Protein AF-0000000082938834 (afdb_homodimer)

Nearest PDB structures (foldseek):
  8k1t-assembly1_I  TM=9.834E-01  e=1.695E-43  Bacillus subtilis
  4j7c-assembly1_I  TM=9.809E-01  e=1.668E-39  Bacillus subtilis subsp. subtilis str. 168
  8k1s-assembly1_I  TM=9.556E-01  e=1.411E-38  Bacillus subtilis
  5but-assembly2_K  TM=9.693E-01  e=5.095E-35  Bacillus subtilis
  8poo-assembly2_A  TM=9.522E-01  e=7.008E-33  Bacillus subtilis subsp. subtilis str. 168

Radius of gyration: 29.44 Å; Cα contacts (8 Å, |Δi|>4): 1583; chains: 2; bounding box: 61×86×91 Å

Structure (mmCIF, N/CA/C/O backbone):
data_AF-0000000082938834-model_v1
#
loop_
_entity.id
_entity.type
_entity.pdbx_description
1 polymer 'Ktr system potassium transporter B'
#
loop_
_atom_site.group_PDB
_atom_site.id
_atom_site.type_symbol
_atom_site.label_atom_id
_atom_site.label_alt_id
_atom_site.label_comp_id
_atom_site.label_asym_id
_atom_site.label_entity_id
_atom_site.label_seq_id
_atom_site.pdbx_PDB_ins_code
_atom_site.Cartn_x
_atom_site.Cartn_y
_atom_site.Cartn_z
_atom_site.occupancy
_atom_site.B_iso_or_equiv
_atom_site.auth_seq_id
_atom_site.auth_comp_id
_atom_site.auth_asym_id
_atom_site.auth_atom_id
_atom_site.pdbx_PDB_model_num
ATOM 1 N N . MET A 1 1 ? 19.672 -16.969 -49.344 1 21.88 1 MET A N 1
ATOM 2 C CA . MET A 1 1 ? 18.906 -17.109 -48.125 1 21.88 1 MET A CA 1
ATOM 3 C C . MET A 1 1 ? 19.578 -16.344 -46.969 1 21.88 1 MET A C 1
ATOM 5 O O . MET A 1 1 ? 20.656 -16.734 -46.5 1 21.88 1 MET A O 1
ATOM 9 N N . LYS A 1 2 ? 19.516 -14.945 -46.969 1 28.92 2 LYS A N 1
ATOM 10 C CA . LYS A 1 2 ? 20.203 -14.008 -46.094 1 28.92 2 LYS A CA 1
ATOM 11 C C . LYS A 1 2 ? 20.016 -14.383 -44.625 1 28.92 2 LYS A C 1
ATOM 13 O O . LYS A 1 2 ? 18.891 -14.617 -44.156 1 28.92 2 LYS A O 1
ATOM 18 N N . LYS A 1 3 ? 20.969 -15.078 -44.156 1 30.73 3 LYS A N 1
ATOM 19 C CA . LYS A 1 3 ? 21.109 -15.398 -42.75 1 30.73 3 LYS A CA 1
ATOM 20 C C . LYS A 1 3 ? 20.453 -14.336 -41.875 1 30.73 3 LYS A C 1
ATOM 22 O O . LYS A 1 3 ? 20.734 -13.141 -42.031 1 30.73 3 LYS A O 1
ATOM 27 N N . ILE A 1 4 ? 19.203 -14.547 -41.625 1 32.62 4 ILE A N 1
ATOM 28 C CA . ILE A 1 4 ? 18.562 -13.602 -40.719 1 32.62 4 ILE A CA 1
ATOM 29 C C . ILE A 1 4 ? 19.547 -13.18 -39.625 1 32.62 4 ILE A C 1
ATOM 31 O O . ILE A 1 4 ? 19.984 -14.008 -38.812 1 32.62 4 ILE A O 1
ATOM 35 N N . LYS A 1 5 ? 20.516 -12.406 -39.906 1 36.16 5 LYS A N 1
ATOM 36 C CA . LYS A 1 5 ? 21.375 -11.734 -38.938 1 36.16 5 LYS A CA 1
ATOM 37 C C . LYS A 1 5 ? 20.688 -11.578 -37.594 1 36.16 5 LYS A C 1
ATOM 39 O O . LYS A 1 5 ? 19.688 -10.875 -37.469 1 36.16 5 LYS A O 1
ATOM 44 N N . ALA A 1 6 ? 20.359 -12.719 -36.875 1 36.59 6 ALA A N 1
ATOM 45 C CA . ALA A 1 6 ? 19.984 -12.773 -35.469 1 36.59 6 ALA A CA 1
ATOM 46 C C . ALA A 1 6 ? 20.5 -11.539 -34.719 1 36.59 6 ALA A C 1
ATOM 48 O O . ALA A 1 6 ? 21.656 -11.484 -34.344 1 36.59 6 ALA A O 1
ATOM 49 N N . LYS A 1 7 ? 20.281 -10.383 -35 1 46.03 7 LYS A N 1
ATOM 50 C CA . LYS A 1 7 ? 20.516 -9.023 -34.531 1 46.03 7 LYS A CA 1
ATOM 51 C C . LYS A 1 7 ? 20.391 -8.93 -33.031 1 46.03 7 LYS A C 1
ATOM 53 O O . LYS A 1 7 ? 19.641 -9.695 -32.406 1 46.03 7 LYS A O 1
ATOM 58 N N . ASN A 1 8 ? 21.297 -8.156 -32.281 1 50.88 8 ASN A N 1
ATOM 59 C CA . ASN A 1 8 ? 21.641 -7.781 -30.922 1 50.88 8 ASN A CA 1
ATOM 60 C C . ASN A 1 8 ? 20.391 -7.531 -30.078 1 50.88 8 ASN A C 1
ATOM 62 O O . ASN A 1 8 ? 20 -6.383 -29.875 1 50.88 8 ASN A O 1
ATOM 66 N N . VAL A 1 9 ? 19.391 -8.359 -30.266 1 55.72 9 VAL A N 1
ATOM 67 C CA . VAL A 1 9 ? 18.188 -8.109 -29.469 1 55.72 9 VAL A CA 1
ATOM 68 C C . VAL A 1 9 ? 18.516 -8.273 -27.984 1 55.72 9 VAL A C 1
ATOM 70 O O . VAL A 1 9 ? 19.203 -9.227 -27.594 1 55.72 9 VAL A O 1
ATOM 73 N N . ASN A 1 10 ? 18.344 -7.309 -27.203 1 66.25 10 ASN A N 1
ATOM 74 C CA . ASN A 1 10 ? 18.453 -7.289 -25.75 1 66.25 10 ASN A CA 1
ATOM 75 C C . ASN A 1 10 ? 17.781 -8.508 -25.125 1 66.25 10 ASN A C 1
ATOM 77 O O . ASN A 1 10 ? 16.672 -8.875 -25.516 1 66.25 10 ASN A O 1
ATOM 81 N N . PRO A 1 11 ? 18.547 -9.43 -24.578 1 66.5 11 PRO A N 1
ATOM 82 C CA . PRO A 1 11 ? 18.031 -10.648 -23.953 1 66.5 11 PRO A CA 1
ATOM 83 C C . PRO A 1 11 ? 16.688 -10.445 -23.266 1 66.5 11 PRO A C 1
ATOM 85 O O . PRO A 1 11 ? 15.812 -11.312 -23.344 1 66.5 11 PRO A O 1
ATOM 88 N N . SER A 1 12 ? 16.484 -9.391 -22.719 1 71.19 12 SER A N 1
ATOM 89 C CA . SER A 1 12 ? 15.227 -9.102 -22.047 1 71.19 12 SER A CA 1
ATOM 90 C C . SER A 1 12 ? 14.086 -8.984 -23.047 1 71.19 12 SER A C 1
ATOM 92 O O . SER A 1 12 ? 12.969 -9.422 -22.781 1 71.19 12 SER A O 1
ATOM 94 N N . ARG A 1 13 ? 14.359 -8.469 -24.172 1 76.38 13 ARG A N 1
ATOM 95 C CA . ARG A 1 13 ? 13.344 -8.312 -25.203 1 76.38 13 ARG A CA 1
ATOM 96 C C . ARG A 1 13 ? 12.969 -9.656 -25.828 1 76.38 13 ARG A C 1
ATOM 98 O O . ARG A 1 13 ? 11.812 -9.891 -26.172 1 76.38 13 ARG A O 1
ATOM 105 N N . LEU A 1 14 ? 13.914 -10.453 -25.953 1 73.69 14 LEU A N 1
ATOM 106 C CA . LEU A 1 14 ? 13.664 -11.781 -26.516 1 73.69 14 LEU A CA 1
ATOM 107 C C . LEU A 1 14 ? 12.773 -12.594 -25.578 1 73.69 14 LEU A C 1
ATOM 109 O O . LEU A 1 14 ? 11.875 -13.305 -26.031 1 73.69 14 LEU A O 1
ATOM 113 N N . LEU A 1 15 ? 13.07 -12.508 -24.312 1 73.81 15 LEU A N 1
ATOM 114 C CA . LEU A 1 15 ? 12.242 -13.211 -23.344 1 73.81 15 LEU A CA 1
ATOM 115 C C . LEU A 1 15 ? 10.797 -12.75 -23.422 1 73.81 15 LEU A C 1
ATOM 117 O O . LEU A 1 15 ? 9.875 -13.57 -23.391 1 73.81 15 LEU A O 1
ATOM 121 N N . LEU A 1 16 ? 10.625 -11.508 -23.578 1 79.62 16 LEU A N 1
ATOM 122 C CA . LEU A 1 16 ? 9.289 -10.938 -23.688 1 79.62 16 LEU A CA 1
ATOM 123 C C . LEU A 1 16 ? 8.578 -11.445 -24.938 1 79.62 16 LEU A C 1
ATOM 125 O O . LEU A 1 16 ? 7.391 -11.781 -24.875 1 79.62 16 LEU A O 1
ATOM 129 N N . LEU A 1 17 ? 9.258 -11.555 -25.984 1 81.38 17 LEU A N 1
ATOM 130 C CA . LEU A 1 17 ? 8.672 -11.969 -27.25 1 81.38 17 LEU A CA 1
ATOM 131 C C . LEU A 1 17 ? 8.273 -13.445 -27.203 1 81.38 17 LEU A C 1
ATOM 133 O O . LEU A 1 17 ? 7.238 -13.828 -27.75 1 81.38 17 LEU A O 1
ATOM 137 N N . VAL A 1 18 ? 9.117 -14.164 -26.594 1 78.44 18 VAL A N 1
ATOM 138 C CA . VAL A 1 18 ? 8.836 -15.594 -26.484 1 78.44 18 VAL A CA 1
ATOM 139 C C . VAL A 1 18 ? 7.578 -15.805 -25.641 1 78.44 18 VAL A C 1
ATOM 141 O O . VAL A 1 18 ? 6.707 -16.594 -26.016 1 78.44 18 VAL A O 1
ATOM 144 N N . PHE A 1 19 ? 7.473 -15.117 -24.578 1 83.94 19 PHE A N 1
ATOM 145 C CA . PHE A 1 19 ? 6.305 -15.234 -23.703 1 83.94 19 PHE A CA 1
ATOM 146 C C . PHE A 1 19 ? 5.051 -14.758 -24.422 1 83.94 19 PHE A C 1
ATOM 148 O O . PHE A 1 19 ? 4.012 -15.414 -24.375 1 83.94 19 PHE A O 1
ATOM 155 N N . LEU A 1 20 ? 5.215 -13.688 -25.109 1 88.56 20 LEU A N 1
ATOM 156 C CA . LEU A 1 20 ? 4.074 -13.125 -25.812 1 88.56 20 LEU A CA 1
ATOM 157 C C . LEU A 1 20 ? 3.629 -14.047 -26.938 1 88.56 20 LEU A C 1
ATOM 159 O O . LEU A 1 20 ? 2.43 -14.203 -27.188 1 88.56 20 LEU A O 1
ATOM 163 N N . SER A 1 21 ? 4.547 -14.625 -27.609 1 90.06 21 SER A N 1
ATOM 164 C CA . SER A 1 21 ? 4.215 -15.539 -28.688 1 90.06 21 SER A CA 1
ATOM 165 C C . SER A 1 21 ? 3.498 -16.781 -28.156 1 90.06 21 SER A C 1
ATOM 167 O O . SER A 1 21 ? 2.523 -17.234 -28.766 1 90.06 21 SER A O 1
ATOM 169 N N . ALA A 1 22 ? 4.008 -17.297 -27.078 1 90.38 22 ALA A N 1
ATOM 170 C CA . ALA A 1 22 ? 3.369 -18.469 -26.469 1 90.38 22 ALA A CA 1
ATOM 171 C C . ALA A 1 22 ? 1.941 -18.156 -26.047 1 90.38 22 ALA A C 1
ATOM 173 O O . ALA A 1 22 ? 1.035 -18.969 -26.219 1 90.38 22 ALA A O 1
ATOM 174 N N . ILE A 1 23 ? 1.734 -16.984 -25.516 1 94.56 23 ILE A N 1
ATOM 175 C CA . ILE A 1 23 ? 0.413 -16.547 -25.062 1 94.56 23 ILE A CA 1
ATOM 176 C C . ILE A 1 23 ? -0.519 -16.422 -26.266 1 94.56 23 ILE A C 1
ATOM 178 O O . ILE A 1 23 ? -1.672 -16.844 -26.219 1 94.56 23 ILE A O 1
ATOM 182 N N . LEU A 1 24 ? 0.027 -15.875 -27.297 1 95.75 24 LEU A N 1
ATOM 183 C CA . LEU A 1 24 ? -0.791 -15.68 -28.484 1 95.75 24 LEU A CA 1
ATOM 184 C C . LEU A 1 24 ? -1.156 -17.016 -29.125 1 95.75 24 LEU A C 1
ATOM 186 O O . LEU A 1 24 ? -2.299 -17.219 -29.547 1 95.75 24 LEU A O 1
ATOM 190 N N . ILE A 1 25 ? -0.213 -17.906 -29.203 1 95 25 ILE A N 1
ATOM 191 C CA . ILE A 1 25 ? -0.478 -19.234 -29.734 1 95 25 ILE A CA 1
ATOM 192 C C . ILE A 1 25 ? -1.518 -19.938 -28.875 1 95 25 ILE A C 1
ATOM 194 O O . ILE A 1 25 ? -2.455 -20.562 -29.391 1 95 25 ILE A O 1
ATOM 198 N N . GLY A 1 26 ? -1.355 -19.859 -27.547 1 96.19 26 GLY A N 1
ATOM 199 C CA . GLY A 1 26 ? -2.336 -20.438 -26.641 1 96.19 26 GLY A CA 1
ATOM 200 C C . GLY A 1 26 ? -3.723 -19.844 -26.812 1 96.19 26 GLY A C 1
ATOM 201 O O . GLY A 1 26 ? -4.723 -20.562 -26.75 1 96.19 26 GLY A O 1
ATOM 202 N N . THR A 1 27 ? -3.744 -18.531 -27.047 1 96.81 27 THR A N 1
ATOM 203 C CA . THR A 1 27 ? -5.012 -17.844 -27.25 1 96.81 27 THR A CA 1
ATOM 204 C C . THR A 1 27 ? -5.727 -18.375 -28.484 1 96.81 27 THR A C 1
ATOM 206 O O . THR A 1 27 ? -6.93 -18.641 -28.438 1 96.81 27 THR A O 1
ATOM 209 N N . ILE A 1 28 ? -4.996 -18.547 -29.516 1 96.31 28 ILE A N 1
ATOM 210 C CA . ILE A 1 28 ? -5.559 -19.047 -30.781 1 96.31 28 ILE A CA 1
ATOM 211 C C . ILE A 1 28 ? -6.035 -20.484 -30.594 1 96.31 28 ILE A C 1
ATOM 213 O O . ILE A 1 28 ? -7.133 -20.844 -31.031 1 96.31 28 ILE A O 1
ATOM 217 N N . LEU A 1 29 ? -5.277 -21.297 -29.938 1 95.88 29 LEU A N 1
ATOM 218 C CA . LEU A 1 29 ? -5.637 -22.688 -29.719 1 95.88 29 LEU A CA 1
ATOM 219 C C . LEU A 1 29 ? -6.879 -22.797 -28.844 1 95.88 29 LEU A C 1
ATOM 221 O O . LEU A 1 29 ? -7.715 -23.688 -29.062 1 95.88 29 LEU A O 1
ATOM 225 N N . LEU A 1 30 ? -7 -21.922 -27.891 1 95.19 30 LEU A N 1
ATOM 226 C CA . LEU A 1 30 ? -8.133 -21.969 -26.969 1 95.19 30 LEU A CA 1
ATOM 227 C C . LEU A 1 30 ? -9.398 -21.438 -27.625 1 95.19 30 LEU A C 1
ATOM 229 O O . LEU A 1 30 ? -10.508 -21.703 -27.156 1 95.19 30 LEU A O 1
ATOM 233 N N . LYS A 1 31 ? -9.211 -20.672 -28.641 1 94.44 31 LYS A N 1
ATOM 234 C CA . LYS A 1 31 ? -10.359 -20.094 -29.328 1 94.44 31 LYS A CA 1
ATOM 235 C C . LYS A 1 31 ? -10.93 -21.078 -30.359 1 94.44 31 LYS A C 1
ATOM 237 O O . LYS A 1 31 ? -12.039 -20.891 -30.844 1 94.44 31 LYS A O 1
ATOM 242 N N . PHE A 1 32 ? -10.289 -22.125 -30.656 1 92.62 32 PHE A N 1
ATOM 243 C CA . PHE A 1 32 ? -10.797 -23.125 -31.578 1 92.62 32 PHE A CA 1
ATOM 244 C C . PHE A 1 32 ? -12.094 -23.734 -31.062 1 92.62 32 PHE A C 1
ATOM 246 O O . PHE A 1 32 ? -12.234 -23.953 -29.859 1 92.62 32 PHE A O 1
ATOM 253 N N . PRO A 1 33 ? -13.039 -24.047 -31.953 1 89.62 33 PRO A N 1
ATOM 254 C CA . PRO A 1 33 ? -14.336 -24.594 -31.547 1 89.62 33 PRO A CA 1
ATOM 255 C C . PRO A 1 33 ? -14.219 -25.938 -30.828 1 89.62 33 PRO A C 1
ATOM 257 O O . PRO A 1 33 ? -15.07 -26.281 -30 1 89.62 33 PRO A O 1
ATOM 260 N N . PHE A 1 34 ? -13.148 -26.672 -31.062 1 90.88 34 PHE A N 1
ATOM 261 C CA . PHE A 1 34 ? -13.047 -27.984 -30.422 1 90.88 34 PHE A CA 1
ATOM 262 C C . PHE A 1 34 ? -12.359 -27.875 -29.062 1 90.88 34 PHE A C 1
ATOM 264 O O . PHE A 1 34 ? -12.297 -28.844 -28.312 1 90.88 34 PHE A O 1
ATOM 271 N N . SER A 1 35 ? -11.906 -26.719 -28.75 1 93.5 35 SER A N 1
ATOM 272 C CA . SER A 1 35 ? -11.203 -26.516 -27.484 1 93.5 35 SER A CA 1
ATOM 273 C C . SER A 1 35 ? -12.172 -26.078 -26.375 1 93.5 35 SER A C 1
ATOM 275 O O . SER A 1 35 ? -11.836 -26.141 -25.203 1 93.5 35 SER A O 1
ATOM 277 N N . THR A 1 36 ? -13.375 -25.625 -26.75 1 92.38 36 THR A N 1
ATOM 278 C CA . THR A 1 36 ? -14.32 -25.094 -25.766 1 92.38 36 THR A CA 1
ATOM 279 C C . THR A 1 36 ? -15.688 -25.75 -25.922 1 92.38 36 THR A C 1
ATOM 281 O O . THR A 1 36 ? -16.078 -26.156 -27.016 1 92.38 36 THR A O 1
ATOM 284 N N . GLU A 1 37 ? -16.375 -25.938 -24.828 1 90.62 37 GLU A N 1
ATOM 285 C CA . GLU A 1 37 ? -17.75 -26.438 -24.859 1 90.62 37 GLU A CA 1
ATOM 286 C C . GLU A 1 37 ? -18.719 -25.359 -25.312 1 90.62 37 GLU A C 1
ATOM 288 O O . GLU A 1 37 ? -19.672 -25.641 -26.047 1 90.62 37 GLU A O 1
ATOM 293 N N . GLU A 1 38 ? -18.5 -24.141 -24.797 1 87.12 38 GLU A N 1
ATOM 294 C CA . GLU A 1 38 ? -19.234 -22.969 -25.25 1 87.12 38 GLU A CA 1
ATOM 295 C C . GLU A 1 38 ? -18.281 -21.875 -25.75 1 87.12 38 GLU A C 1
ATOM 297 O O . GLU A 1 38 ? -17.172 -21.734 -25.219 1 87.12 38 GLU A O 1
ATOM 302 N N . ASP A 1 39 ? -18.719 -21.219 -26.75 1 86.56 39 ASP A N 1
ATOM 303 C CA . ASP A 1 39 ? -17.875 -20.203 -27.359 1 86.56 39 ASP A CA 1
ATOM 304 C C . ASP A 1 39 ? -17.469 -19.141 -26.344 1 86.56 39 ASP A C 1
ATOM 306 O O . ASP A 1 39 ? -18.297 -18.656 -25.578 1 86.56 39 ASP A O 1
ATOM 310 N N . ILE A 1 40 ? -16.156 -18.906 -26.297 1 90.69 40 ILE A N 1
ATOM 311 C CA . ILE A 1 40 ? -15.641 -17.891 -25.391 1 90.69 40 ILE A CA 1
ATOM 312 C C . ILE A 1 40 ? -15.102 -16.703 -26.188 1 90.69 40 ILE A C 1
ATOM 314 O O . ILE A 1 40 ? -14.773 -16.844 -27.359 1 90.69 40 ILE A O 1
ATOM 318 N N . SER A 1 41 ? -15.094 -15.5 -25.609 1 93.75 41 SER A N 1
ATOM 319 C CA . SER A 1 41 ? -14.578 -14.305 -26.25 1 93.75 41 SER A CA 1
ATOM 320 C C . SER A 1 41 ? -13.062 -14.375 -26.438 1 93.75 41 SER A C 1
ATOM 322 O O . SER A 1 41 ? -12.391 -15.156 -25.75 1 93.75 41 SER A O 1
ATOM 324 N N . TRP A 1 42 ? -12.586 -13.602 -27.359 1 95.25 42 TRP A N 1
ATOM 325 C CA . TRP A 1 42 ? -11.148 -13.523 -27.594 1 95.25 42 TRP A CA 1
ATOM 326 C C . TRP A 1 42 ? -10.422 -13.047 -26.344 1 95.25 42 TRP A C 1
ATOM 328 O O . TRP A 1 42 ? -9.336 -13.531 -26.016 1 95.25 42 TRP A O 1
ATOM 338 N N . LEU A 1 43 ? -11.039 -12.188 -25.656 1 95.5 43 LEU A N 1
ATOM 339 C CA . LEU A 1 43 ? -10.438 -11.648 -24.453 1 95.5 43 LEU A CA 1
ATOM 340 C C . LEU A 1 43 ? -10.352 -12.711 -23.359 1 95.5 43 LEU A C 1
ATOM 342 O O . LEU A 1 43 ? -9.359 -12.789 -22.641 1 95.5 43 LEU A O 1
ATOM 346 N N . ASN A 1 44 ? -11.352 -13.492 -23.297 1 95.62 44 ASN A N 1
ATOM 347 C CA . ASN A 1 44 ? -11.336 -14.57 -22.312 1 95.62 44 ASN A CA 1
ATOM 348 C C . ASN A 1 44 ? -10.289 -15.625 -22.641 1 95.62 44 ASN A C 1
ATOM 350 O O . ASN A 1 44 ? -9.664 -16.188 -21.75 1 95.62 44 ASN A O 1
ATOM 354 N N . ALA A 1 45 ? -10.18 -15.883 -23.906 1 96 45 ALA A N 1
ATOM 355 C CA . ALA A 1 45 ? -9.148 -16.812 -24.328 1 96 45 ALA A CA 1
ATOM 356 C C . ALA A 1 45 ? -7.75 -16.266 -24.031 1 96 45 ALA A C 1
ATOM 358 O O . ALA A 1 45 ? -6.887 -17 -23.547 1 96 45 ALA A O 1
ATOM 359 N N . LEU A 1 46 ? -7.602 -15 -24.328 1 96.56 46 LEU A N 1
ATOM 360 C CA . LEU A 1 46 ? -6.332 -14.344 -24.031 1 96.56 46 LEU A CA 1
ATOM 361 C C . LEU A 1 46 ? -6.047 -14.359 -22.531 1 96.56 46 LEU A C 1
ATOM 363 O O . LEU A 1 46 ? -4.918 -14.625 -22.109 1 96.56 46 LEU A O 1
ATOM 367 N N . PHE A 1 47 ? -7.059 -14.055 -21.797 1 97.19 47 PHE A N 1
ATOM 368 C CA . PHE A 1 47 ? -6.938 -14.047 -20.344 1 97.19 47 PHE A CA 1
ATOM 369 C C . PHE A 1 47 ? -6.504 -15.422 -19.828 1 97.19 47 PHE A C 1
ATOM 371 O O . PHE A 1 47 ? -5.559 -15.523 -19.047 1 97.19 47 PHE A O 1
ATOM 378 N N . THR A 1 48 ? -7.133 -16.422 -20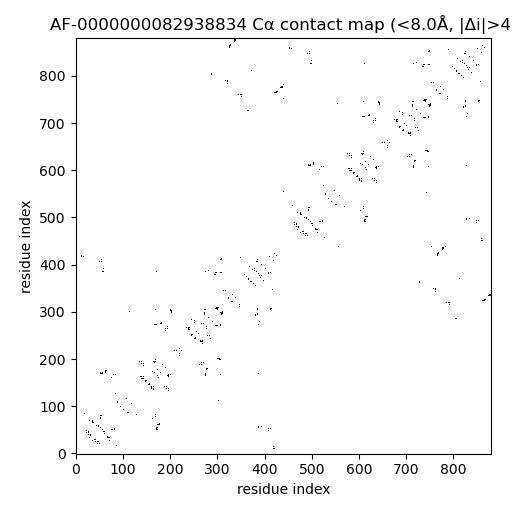.328 1 95.75 48 THR A N 1
ATOM 379 C CA . THR A 1 48 ? -6.859 -17.781 -19.875 1 95.75 48 THR A CA 1
ATOM 380 C C . THR A 1 48 ? -5.465 -18.234 -20.297 1 95.75 48 THR A C 1
ATOM 382 O O . THR A 1 48 ? -4.727 -18.812 -19.5 1 95.75 48 THR A O 1
ATOM 385 N N . ALA A 1 49 ? -5.102 -17.906 -21.469 1 96.5 49 ALA A N 1
ATOM 386 C CA . ALA A 1 49 ? -3.773 -18.25 -21.969 1 96.5 49 ALA A CA 1
ATOM 387 C C . ALA A 1 49 ? -2.688 -17.547 -21.172 1 96.5 49 ALA A C 1
ATOM 389 O O . ALA A 1 49 ? -1.665 -18.141 -20.828 1 96.5 49 ALA A O 1
ATOM 390 N N . THR A 1 50 ? -2.939 -16.281 -20.891 1 95.69 50 THR A N 1
ATOM 391 C CA . THR A 1 50 ? -1.975 -15.508 -20.125 1 95.69 50 THR A CA 1
ATOM 392 C C . THR A 1 50 ? -1.867 -16.062 -18.703 1 95.69 50 THR A C 1
ATOM 394 O O . THR A 1 50 ? -0.764 -16.234 -18.172 1 95.69 50 THR A O 1
ATOM 397 N N . SER A 1 51 ? -2.98 -16.312 -18.109 1 95.44 51 SER A N 1
ATOM 398 C CA . SER A 1 51 ? -3.006 -16.859 -16.75 1 95.44 51 SER A CA 1
ATOM 399 C C . SER A 1 51 ? -2.283 -18.188 -16.672 1 95.44 51 SER A C 1
ATOM 401 O O . SER A 1 51 ? -1.564 -18.453 -15.711 1 95.44 51 SER A O 1
ATOM 403 N N . ALA A 1 52 ? -2.438 -19 -17.703 1 94.38 52 ALA A N 1
ATOM 404 C CA . ALA A 1 52 ? -1.788 -20.312 -17.734 1 94.38 52 ALA A CA 1
ATOM 405 C C . ALA A 1 52 ? -0.287 -20.172 -17.969 1 94.38 52 ALA A C 1
ATOM 407 O O . ALA A 1 52 ? 0.519 -20.734 -17.234 1 94.38 52 ALA A O 1
ATOM 408 N N . MET A 1 53 ? 0.042 -19.359 -18.906 1 92.19 53 MET A N 1
ATOM 409 C CA . MET A 1 53 ? 1.447 -19.203 -19.266 1 92.19 53 MET A CA 1
ATOM 410 C C . MET A 1 53 ? 2.229 -18.531 -18.141 1 92.19 53 MET A C 1
ATOM 412 O O . MET A 1 53 ? 3.404 -18.828 -17.938 1 92.19 53 MET A O 1
ATOM 416 N N . THR A 1 54 ? 1.589 -17.641 -17.484 1 90 54 THR A N 1
ATOM 417 C CA . THR A 1 54 ? 2.252 -16.953 -16.375 1 90 54 THR A CA 1
ATOM 418 C C . THR A 1 54 ? 2.105 -17.75 -15.078 1 90 54 THR A C 1
ATOM 420 O O . THR A 1 54 ? 2.582 -17.328 -14.023 1 90 54 THR A O 1
ATOM 423 N N . VAL A 1 55 ? 1.468 -18.844 -15.141 1 90.31 55 VAL A N 1
ATOM 424 C CA . VAL A 1 55 ? 1.241 -19.734 -14.016 1 90.31 55 VAL A CA 1
ATOM 425 C C . VAL A 1 55 ? 0.565 -18.969 -12.875 1 90.31 55 VAL A C 1
ATOM 427 O O . VAL A 1 55 ? 0.988 -19.062 -11.727 1 90.31 55 VAL A O 1
ATOM 430 N N . THR A 1 56 ? -0.408 -18.094 -13.156 1 90.81 56 THR A N 1
ATOM 431 C CA . THR A 1 56 ? -1.116 -17.297 -12.156 1 90.81 56 THR A CA 1
ATOM 432 C C . THR A 1 56 ? -2.328 -18.062 -11.617 1 90.81 56 THR A C 1
ATOM 434 O O . THR A 1 56 ? -2.525 -18.156 -10.406 1 90.81 56 THR A O 1
ATOM 437 N N . GLY A 1 57 ? -3.189 -18.547 -12.531 1 90.56 57 GLY A N 1
ATOM 438 C CA . GLY A 1 57 ? -4.312 -19.359 -12.094 1 90.56 57 GLY A CA 1
ATOM 439 C C . GLY A 1 57 ? -5.602 -18.578 -11.961 1 90.56 57 GLY A C 1
ATOM 440 O O . GLY A 1 57 ? -6.625 -19.125 -11.539 1 90.56 57 GLY A O 1
ATOM 441 N N . LEU A 1 58 ? -5.594 -17.312 -12.297 1 91.44 58 LEU A N 1
ATOM 442 C CA . LEU A 1 58 ? -6.848 -16.562 -12.328 1 91.44 58 LEU A CA 1
ATOM 443 C C . LEU A 1 58 ? -7.711 -17.016 -13.5 1 91.44 58 LEU A C 1
ATOM 445 O O . LEU A 1 58 ? -7.211 -17.203 -14.609 1 91.44 58 LEU A O 1
ATOM 449 N N . VAL A 1 59 ? -8.992 -17.141 -13.234 1 91.38 59 VAL A N 1
ATOM 450 C CA . VAL A 1 59 ? -9.867 -17.734 -14.242 1 91.38 59 VAL A CA 1
ATOM 451 C C . VAL A 1 59 ? -11.055 -16.812 -14.5 1 91.38 59 VAL A C 1
ATOM 453 O O . VAL A 1 59 ? -11.688 -16.328 -13.562 1 91.38 59 VAL A O 1
ATOM 456 N N . VAL A 1 60 ? -11.281 -16.531 -15.727 1 91.62 60 VAL A N 1
ATOM 457 C CA . VAL A 1 60 ? -12.445 -15.734 -16.094 1 91.62 60 VAL A CA 1
ATOM 458 C C . VAL A 1 60 ? -13.57 -16.656 -16.578 1 91.62 60 VAL A C 1
ATOM 460 O O . VAL A 1 60 ? -14.742 -16.266 -16.547 1 91.62 60 VAL A O 1
ATOM 463 N N . VAL A 1 61 ? -13.18 -17.812 -17.047 1 89.31 61 VAL A N 1
ATOM 464 C CA . VAL A 1 61 ? -14.117 -18.859 -17.438 1 89.31 61 VAL A CA 1
ATOM 465 C C . VAL A 1 61 ? -13.75 -20.172 -16.75 1 89.31 61 VAL A C 1
ATOM 467 O O . VAL A 1 61 ? -12.57 -20.5 -16.625 1 89.31 61 VAL A O 1
ATOM 470 N N . ASP A 1 62 ? -14.766 -20.797 -16.312 1 88.94 62 ASP A N 1
ATOM 471 C CA . ASP A 1 62 ? -14.539 -22.016 -15.547 1 88.94 62 ASP A CA 1
ATOM 472 C C . ASP A 1 62 ? -13.797 -23.062 -16.375 1 88.94 62 ASP A C 1
ATOM 474 O O . ASP A 1 62 ? -14.266 -23.453 -17.453 1 88.94 62 ASP A O 1
ATOM 478 N N . THR A 1 63 ? -12.711 -23.547 -15.875 1 85.69 63 THR A N 1
ATOM 479 C CA . THR A 1 63 ? -11.844 -24.469 -16.609 1 85.69 63 THR A CA 1
ATOM 480 C C . THR A 1 63 ? -12.539 -25.812 -16.797 1 85.69 63 THR A C 1
ATOM 482 O O . THR A 1 63 ? -12.398 -26.438 -17.859 1 85.69 63 THR A O 1
ATOM 485 N N . GLU A 1 64 ? -13.305 -26.203 -15.812 1 85.12 64 GLU A N 1
ATOM 486 C CA . GLU A 1 64 ? -13.961 -27.5 -15.859 1 85.12 64 GLU A CA 1
ATOM 487 C C . GLU A 1 64 ? -15.07 -27.516 -16.906 1 85.12 64 GLU A C 1
ATOM 489 O O . GLU A 1 64 ? -15.164 -28.453 -17.703 1 85.12 64 GLU A O 1
ATOM 494 N N . THR A 1 65 ? -15.812 -26.469 -16.969 1 86.94 65 THR A N 1
ATOM 495 C CA . THR A 1 65 ? -17.047 -26.5 -17.75 1 86.94 65 THR A CA 1
ATOM 496 C C . THR A 1 65 ? -16.828 -25.828 -19.094 1 86.94 65 THR A C 1
ATOM 498 O O . THR A 1 65 ? -17.5 -26.156 -20.078 1 86.94 65 THR A O 1
ATOM 501 N N . ALA A 1 66 ? -15.891 -24.984 -19.188 1 89.88 66 ALA A N 1
ATOM 502 C CA . ALA A 1 66 ? -15.781 -24.156 -20.375 1 89.88 66 ALA A CA 1
ATOM 503 C C . ALA A 1 66 ? -14.883 -24.828 -21.422 1 89.88 66 ALA A C 1
ATOM 505 O O . ALA A 1 66 ? -15.023 -24.578 -22.625 1 89.88 66 ALA A O 1
ATOM 506 N N . PHE A 1 67 ? -14.039 -25.734 -21.016 1 92.38 67 PHE A N 1
ATOM 507 C CA . PHE A 1 67 ? -13.039 -26.266 -21.938 1 92.38 67 PHE A CA 1
ATOM 508 C C . PHE A 1 67 ? -13.195 -27.766 -22.109 1 92.38 67 PHE A C 1
ATOM 510 O O . PHE A 1 67 ? -13.594 -28.469 -21.172 1 92.38 67 PHE A O 1
ATOM 517 N N . THR A 1 68 ? -12.914 -28.188 -23.328 1 93.69 68 THR A N 1
ATOM 518 C CA . THR A 1 68 ? -12.852 -29.625 -23.609 1 93.69 68 THR A CA 1
ATOM 519 C C . THR A 1 68 ? -11.523 -30.203 -23.156 1 93.69 68 THR A C 1
ATOM 521 O O . THR A 1 68 ? -10.68 -29.5 -22.609 1 93.69 68 THR A O 1
ATOM 524 N N . LEU A 1 69 ? -11.414 -31.5 -23.359 1 92.94 69 LEU A N 1
ATOM 525 C CA . LEU A 1 69 ? -10.156 -32.156 -23 1 92.94 69 LEU A CA 1
ATOM 526 C C . LEU A 1 69 ? -8.984 -31.531 -23.734 1 92.94 69 LEU A C 1
ATOM 528 O O . LEU A 1 69 ? -7.922 -31.312 -23.156 1 92.94 69 LEU A O 1
ATOM 532 N N . PHE A 1 70 ? -9.266 -31.25 -24.969 1 94 70 PHE A N 1
ATOM 533 C CA . PHE A 1 70 ? -8.219 -30.594 -25.766 1 94 70 PHE A CA 1
ATOM 534 C C . PHE A 1 70 ? -7.848 -29.25 -25.156 1 94 70 PHE A C 1
ATOM 536 O O . PHE A 1 70 ? -6.668 -28.922 -25.031 1 94 70 PHE A O 1
ATOM 543 N N . GLY A 1 71 ? -8.875 -28.453 -24.875 1 94.38 71 GLY A N 1
ATOM 544 C CA . GLY A 1 71 ? -8.633 -27.172 -24.25 1 94.38 71 GLY A CA 1
ATOM 545 C C . GLY A 1 71 ? -7.848 -27.266 -22.953 1 94.38 71 GLY A C 1
ATOM 546 O O . GLY A 1 71 ? -6.945 -26.469 -22.703 1 94.38 71 GLY A O 1
ATOM 547 N N . GLU A 1 72 ? -8.148 -28.234 -22.156 1 95.38 72 GLU A N 1
ATOM 548 C CA . GLU A 1 72 ? -7.469 -28.438 -20.875 1 95.38 72 GLU A CA 1
ATOM 549 C C . GLU A 1 72 ? -6.012 -28.828 -21.094 1 95.38 72 GLU A C 1
ATOM 551 O O . GLU A 1 72 ? -5.137 -28.438 -20.312 1 95.38 72 GLU A O 1
ATOM 556 N N . ILE A 1 73 ? -5.785 -29.594 -22.109 1 94.69 73 ILE A N 1
ATOM 557 C CA . ILE A 1 73 ? -4.426 -30 -22.422 1 94.69 73 ILE A CA 1
ATOM 558 C C . ILE A 1 73 ? -3.6 -28.797 -22.859 1 94.69 73 ILE A C 1
ATOM 560 O O . ILE A 1 73 ? -2.418 -28.688 -22.516 1 94.69 73 ILE A O 1
ATOM 564 N N . VAL A 1 74 ? -4.254 -27.922 -23.625 1 95 74 VAL A N 1
ATOM 565 C CA . VAL A 1 74 ? -3.584 -26.688 -24.031 1 95 74 VAL A CA 1
ATOM 566 C C . VAL A 1 74 ? -3.207 -25.875 -22.781 1 95 74 VAL A C 1
ATOM 568 O O . VAL A 1 74 ? -2.078 -25.391 -22.672 1 95 74 VAL A O 1
ATOM 571 N N . ILE A 1 75 ? -4.102 -25.766 -21.875 1 95.31 75 ILE A N 1
ATOM 572 C CA . ILE A 1 75 ? -3.895 -24.984 -20.641 1 95.31 75 ILE A CA 1
ATOM 573 C C . ILE A 1 75 ? -2.754 -25.609 -19.844 1 95.31 75 ILE A C 1
ATOM 575 O O . ILE A 1 75 ? -1.832 -24.891 -19.422 1 95.31 75 ILE A O 1
ATOM 579 N N . VAL A 1 76 ? -2.801 -26.906 -19.672 1 94.94 76 VAL A N 1
ATOM 580 C CA . VAL A 1 76 ? -1.791 -27.578 -18.844 1 94.94 76 VAL A CA 1
ATOM 581 C C . VAL A 1 76 ? -0.429 -27.484 -19.531 1 94.94 76 VAL A C 1
ATOM 583 O O . VAL A 1 76 ? 0.601 -27.359 -18.875 1 94.94 76 VAL A O 1
ATOM 586 N N . SER A 1 77 ? -0.436 -27.547 -20.859 1 93.38 77 SER A N 1
ATOM 587 C CA . SER A 1 77 ? 0.811 -27.406 -21.609 1 93.38 77 SER A CA 1
ATOM 588 C C . SER A 1 77 ? 1.402 -26 -21.422 1 93.38 77 SER A C 1
ATOM 590 O O . SER A 1 77 ? 2.615 -25.859 -21.25 1 93.38 77 SER A O 1
ATOM 592 N N . LEU A 1 78 ? 0.55 -25.031 -21.453 1 93.56 78 LEU A N 1
ATOM 593 C CA . LEU A 1 78 ? 1.001 -23.672 -21.219 1 93.56 78 LEU A CA 1
ATOM 594 C C . LEU A 1 78 ? 1.539 -23.5 -19.812 1 93.56 78 LEU A C 1
ATOM 596 O O . LEU A 1 78 ? 2.541 -22.812 -19.594 1 93.56 78 LEU A O 1
ATOM 600 N N . ILE A 1 79 ? 0.904 -24.094 -18.828 1 91.88 79 ILE A N 1
ATOM 601 C CA . ILE A 1 79 ? 1.336 -24.047 -17.438 1 91.88 79 ILE A CA 1
ATOM 602 C C . ILE A 1 79 ? 2.74 -24.641 -17.312 1 91.88 79 ILE A C 1
ATOM 604 O O . ILE A 1 79 ? 3.611 -24.047 -16.672 1 91.88 79 ILE A O 1
ATOM 608 N N . GLN A 1 80 ? 2.91 -25.766 -17.938 1 89.44 80 GLN A N 1
ATOM 609 C CA . GLN A 1 80 ? 4.199 -26.453 -17.875 1 89.44 80 GLN A CA 1
ATOM 610 C C . GLN A 1 80 ? 5.293 -25.609 -18.531 1 89.44 80 GLN A C 1
ATOM 612 O O . GLN A 1 80 ? 6.395 -25.484 -17.984 1 89.44 80 GLN A O 1
ATOM 617 N N . LEU A 1 81 ? 4.965 -25.047 -19.641 1 85.88 81 LEU A N 1
ATOM 618 C CA . LEU A 1 81 ? 5.918 -24.219 -20.359 1 85.88 81 LEU A CA 1
ATOM 619 C C . LEU A 1 81 ? 6.25 -22.953 -19.578 1 85.88 81 LEU A C 1
ATOM 621 O O . LEU A 1 81 ? 7.414 -22.547 -19.5 1 85.88 81 LEU A O 1
ATOM 625 N N . GLY A 1 82 ? 5.281 -22.391 -19.062 1 85.25 82 GLY A N 1
ATOM 626 C CA . GLY A 1 82 ? 5.469 -21.156 -18.297 1 85.25 82 GLY A CA 1
ATOM 627 C C . GLY A 1 82 ? 6.219 -21.375 -17 1 85.25 82 GLY A C 1
ATOM 628 O O . GLY A 1 82 ? 7.039 -20.547 -16.609 1 85.25 82 GLY A O 1
ATOM 629 N N . GLY A 1 83 ? 5.852 -22.375 -16.297 1 81.5 83 GLY A N 1
ATOM 630 C CA . GLY A 1 83 ? 6.473 -22.688 -15.023 1 81.5 83 GLY A CA 1
ATOM 631 C C . GLY A 1 83 ? 7.953 -23 -15.141 1 81.5 83 GLY A C 1
ATOM 632 O O . GLY A 1 83 ? 8.766 -22.438 -14.398 1 81.5 83 GLY A O 1
ATOM 633 N N . LEU A 1 84 ? 8.328 -23.891 -15.922 1 74.25 84 LEU A N 1
ATOM 634 C CA . LEU A 1 84 ? 9.719 -24.297 -16.094 1 74.25 84 LEU A CA 1
ATOM 635 C C . LEU A 1 84 ? 10.508 -23.234 -16.844 1 74.25 84 LEU A C 1
ATOM 637 O O . LEU A 1 84 ? 11.734 -23.219 -16.781 1 74.25 84 LEU A O 1
ATOM 641 N N . GLY A 1 85 ? 9.891 -22.156 -17.188 1 64.38 85 GLY A N 1
ATOM 642 C CA . GLY A 1 85 ? 10.562 -21.109 -17.922 1 64.38 85 GLY A CA 1
ATOM 643 C C . GLY A 1 85 ? 10.812 -21.453 -19.375 1 64.38 85 GLY A C 1
ATOM 644 O O . GLY A 1 85 ? 11.398 -22.5 -19.672 1 64.38 85 GLY A O 1
ATOM 645 N N . ILE A 1 86 ? 10.164 -20.719 -20.219 1 55.25 86 ILE A N 1
ATOM 646 C CA . ILE A 1 86 ? 10.258 -20.953 -21.641 1 55.25 86 ILE A CA 1
ATOM 647 C C . ILE A 1 86 ? 11.727 -21.125 -22.047 1 55.25 86 ILE A C 1
ATOM 649 O O . ILE A 1 86 ? 12.055 -22 -22.844 1 55.25 86 ILE A O 1
ATOM 653 N N . MET A 1 87 ? 12.5 -20.328 -21.344 1 54.53 87 MET A N 1
ATOM 654 C CA . MET A 1 87 ? 13.883 -20.359 -21.797 1 54.53 87 MET A CA 1
ATOM 655 C C . MET A 1 87 ? 14.586 -21.641 -21.328 1 54.53 87 MET A C 1
ATOM 657 O O . MET A 1 87 ? 15.406 -22.203 -22.047 1 54.53 87 MET A O 1
ATOM 661 N N . SER A 1 88 ? 14.172 -22.016 -20.094 1 58.62 88 SER A N 1
ATOM 662 C CA . SER A 1 88 ? 14.695 -23.328 -19.672 1 58.62 88 SER A CA 1
ATOM 663 C C . SER A 1 88 ? 14.242 -24.422 -20.641 1 58.62 88 SER A C 1
ATOM 665 O O . SER A 1 88 ? 15.031 -25.297 -20.984 1 58.62 88 SER A O 1
ATOM 667 N N . PHE A 1 89 ? 13.055 -24.094 -21.141 1 57.5 89 PHE A N 1
ATOM 668 C CA . PHE A 1 89 ? 12.531 -25.078 -22.078 1 57.5 89 PHE A CA 1
ATOM 669 C C . PHE A 1 89 ? 13.234 -24.984 -23.422 1 57.5 89 PHE A C 1
ATOM 671 O O . PHE A 1 89 ? 13.531 -26 -24.047 1 57.5 89 PHE A O 1
ATOM 678 N N . ALA A 1 90 ? 13.375 -23.672 -23.766 1 55.41 90 ALA A N 1
ATOM 679 C CA . ALA A 1 90 ? 14.039 -23.5 -25.062 1 55.41 90 ALA A CA 1
ATOM 680 C C . ALA A 1 90 ? 15.438 -24.094 -25.047 1 55.41 90 ALA A C 1
ATOM 682 O O . ALA A 1 90 ? 15.844 -24.781 -25.984 1 55.41 90 ALA A O 1
ATOM 683 N N . VAL A 1 91 ? 16.094 -23.891 -23.969 1 59.44 91 VAL A N 1
ATOM 684 C CA . VAL A 1 91 ? 17.453 -24.422 -23.875 1 59.44 91 VAL A CA 1
ATOM 685 C C . VAL A 1 91 ? 17.406 -25.953 -23.875 1 59.44 91 VAL A C 1
ATOM 687 O O . VAL A 1 91 ? 18.234 -26.609 -24.516 1 59.44 91 VAL A O 1
ATOM 690 N N . LEU A 1 92 ? 16.344 -26.453 -23.297 1 57.56 92 LEU A N 1
ATOM 691 C CA . LEU A 1 92 ? 16.219 -27.906 -23.25 1 57.56 92 LEU A CA 1
ATOM 692 C C . LEU A 1 92 ? 15.938 -28.469 -24.641 1 57.56 92 LEU A C 1
ATOM 694 O O . LEU A 1 92 ? 16.516 -29.5 -25.016 1 57.56 92 LEU A O 1
ATOM 698 N N . ILE A 1 93 ? 15 -27.75 -25.188 1 54.41 93 ILE A N 1
ATOM 699 C CA . ILE A 1 93 ? 14.664 -28.234 -26.516 1 54.41 93 ILE A CA 1
ATOM 700 C C . ILE A 1 93 ? 15.898 -28.172 -27.422 1 54.41 93 ILE A C 1
ATOM 702 O O . ILE A 1 93 ? 16.172 -29.109 -28.172 1 54.41 93 ILE A O 1
ATOM 706 N N . PHE A 1 94 ? 16.609 -27.094 -27.281 1 57.09 94 PHE A N 1
ATOM 707 C CA . PHE A 1 94 ? 17.828 -26.938 -28.078 1 57.09 94 PHE A CA 1
ATOM 708 C C . PHE A 1 94 ? 18.828 -28.031 -27.75 1 57.09 94 PHE A C 1
ATOM 710 O O . PHE A 1 94 ? 19.484 -28.594 -28.641 1 57.09 94 PHE A O 1
ATOM 717 N N . MET A 1 95 ? 18.906 -28.344 -26.516 1 58.19 95 MET A N 1
ATOM 718 C CA . MET A 1 95 ? 19.828 -29.391 -26.078 1 58.19 95 MET A CA 1
ATOM 719 C C . MET A 1 95 ? 19.391 -30.75 -26.578 1 58.19 95 MET A C 1
ATOM 721 O O . MET A 1 95 ? 20.203 -31.562 -27.016 1 58.19 95 MET A O 1
ATOM 725 N N . MET A 1 96 ? 18.188 -30.938 -26.516 1 54.81 96 MET A N 1
ATOM 726 C CA . MET A 1 96 ? 17.625 -32.219 -26.938 1 54.81 96 MET A CA 1
ATOM 727 C C . MET A 1 96 ? 17.828 -32.406 -28.438 1 54.81 96 MET A C 1
ATOM 729 O O . MET A 1 96 ? 17.969 -33.562 -28.906 1 54.81 96 MET A O 1
ATOM 733 N N . LEU A 1 97 ? 17.797 -31.297 -29.047 1 53.38 97 LEU A N 1
ATOM 734 C CA . LEU A 1 97 ? 18 -31.359 -30.5 1 53.38 97 LEU A CA 1
ATOM 735 C C . LEU A 1 97 ? 19.484 -31.469 -30.844 1 53.38 97 LEU A C 1
ATOM 737 O O . LEU A 1 97 ? 19.844 -31.562 -32 1 53.38 97 LEU A O 1
ATOM 741 N N . GLY A 1 98 ? 20.344 -31.656 -29.891 1 53.75 98 GLY A N 1
ATOM 742 C CA . GLY A 1 98 ? 21.766 -31.844 -30.078 1 53.75 98 GLY A CA 1
ATOM 743 C C . GLY A 1 98 ? 22.5 -30.578 -30.469 1 53.75 98 GLY A C 1
ATOM 744 O O . GLY A 1 98 ? 23.609 -30.641 -30.984 1 53.75 98 GLY A O 1
ATOM 745 N N . LYS A 1 99 ? 21.812 -29.625 -30.422 1 56.88 99 LYS A N 1
ATOM 746 C CA . LYS A 1 99 ? 22.438 -28.375 -30.844 1 56.88 99 LYS A CA 1
ATOM 747 C C . LYS A 1 99 ? 23.219 -27.734 -29.703 1 56.88 99 LYS A C 1
ATOM 749 O O . LYS A 1 99 ? 22.891 -27.938 -28.531 1 56.88 99 LYS A O 1
ATOM 754 N N . LYS A 1 100 ? 24.422 -27.172 -30 1 59.44 100 LYS A N 1
ATOM 755 C CA . LYS A 1 100 ? 25.281 -26.516 -29.031 1 59.44 100 LYS A CA 1
ATOM 756 C C . LYS A 1 100 ? 24.656 -25.203 -28.562 1 59.44 100 LYS A C 1
ATOM 758 O O . LYS A 1 100 ? 24.062 -24.469 -29.344 1 59.44 100 LYS A O 1
ATOM 763 N N . ILE A 1 101 ? 24.438 -25.125 -27.266 1 61.94 101 ILE A N 1
ATOM 764 C CA . ILE A 1 101 ? 23.875 -23.922 -26.672 1 61.94 101 ILE A CA 1
ATOM 765 C C . ILE A 1 101 ? 24.906 -22.797 -26.703 1 61.94 101 ILE A C 1
ATOM 767 O O . ILE A 1 101 ? 26.016 -22.969 -26.188 1 61.94 101 ILE A O 1
ATOM 771 N N . SER A 1 102 ? 24.609 -21.828 -27.547 1 63.47 102 SER A N 1
ATOM 772 C CA . SER A 1 102 ? 25.516 -20.688 -27.656 1 63.47 102 SER A CA 1
ATOM 773 C C . SER A 1 102 ? 25.469 -19.828 -26.391 1 63.47 102 SER A C 1
ATOM 775 O O . SER A 1 102 ? 24.641 -20.047 -25.516 1 63.47 102 SER A O 1
ATOM 777 N N . PHE A 1 103 ? 26.453 -19.047 -26.297 1 63.19 103 PHE A N 1
ATOM 778 C CA . PHE A 1 103 ? 26.625 -18.109 -25.172 1 63.19 103 PHE A CA 1
ATOM 779 C C . PHE A 1 103 ? 25.375 -17.266 -24.984 1 63.19 103 PHE A C 1
ATOM 781 O O . PHE A 1 103 ? 24.969 -16.984 -23.859 1 63.19 103 PHE A O 1
ATOM 788 N N . LYS A 1 104 ? 24.75 -17.031 -26 1 60.38 104 LYS A N 1
ATOM 789 C CA . LYS A 1 104 ? 23.547 -16.188 -25.953 1 60.38 104 LYS A CA 1
ATOM 790 C C . LYS A 1 104 ? 22.406 -16.906 -25.25 1 60.38 104 LYS A C 1
ATOM 792 O O . LYS A 1 104 ? 21.688 -16.297 -24.453 1 60.38 104 LYS A O 1
ATOM 797 N N . GLU A 1 105 ? 22.328 -18.141 -25.594 1 61.88 105 GLU A N 1
ATOM 798 C CA . GLU A 1 105 ? 21.266 -18.938 -24.969 1 61.88 105 GLU A CA 1
ATOM 799 C C . GLU A 1 105 ? 21.531 -19.109 -23.469 1 61.88 105 GLU A C 1
ATOM 801 O O . GLU A 1 105 ? 20.594 -19.125 -22.672 1 61.88 105 GLU A O 1
ATOM 806 N N . ARG A 1 106 ? 22.766 -19.203 -23.203 1 63.84 106 ARG A N 1
ATOM 807 C CA . ARG A 1 106 ? 23.141 -19.344 -21.797 1 63.84 106 ARG A CA 1
ATOM 808 C C . ARG A 1 106 ? 22.75 -18.094 -21 1 63.84 106 ARG A C 1
ATOM 810 O O . ARG A 1 106 ? 22.266 -18.188 -19.875 1 63.84 106 ARG A O 1
ATOM 817 N N . ILE A 1 107 ? 22.844 -17 -21.672 1 61.62 107 ILE A N 1
ATOM 818 C CA . ILE A 1 107 ? 22.531 -15.734 -21.016 1 61.62 107 ILE A CA 1
ATOM 819 C C . ILE A 1 107 ? 21.016 -15.625 -20.812 1 61.62 107 ILE A C 1
ATOM 821 O O . ILE A 1 107 ? 20.562 -15.141 -19.766 1 61.62 107 ILE A O 1
ATOM 825 N N . LEU A 1 108 ? 20.375 -16.109 -21.719 1 58.03 108 LEU A N 1
ATOM 826 C CA . LEU A 1 108 ? 18.922 -16.047 -21.625 1 58.03 108 LEU A CA 1
ATOM 827 C C . LEU A 1 108 ? 18.391 -16.891 -20.469 1 58.03 108 LEU A C 1
ATOM 829 O O . LEU A 1 108 ? 17.484 -16.484 -19.75 1 58.03 108 LEU A O 1
ATOM 833 N N . VAL A 1 109 ? 19.016 -18 -20.406 1 60.09 109 VAL A N 1
ATOM 834 C CA . VAL A 1 109 ? 18.641 -18.891 -19.312 1 60.09 109 VAL A CA 1
ATOM 835 C C . VAL A 1 109 ? 19.016 -18.281 -17.969 1 60.09 109 VAL A C 1
ATOM 837 O O . VAL A 1 109 ? 18.25 -18.375 -17 1 60.09 109 VAL A O 1
ATOM 840 N N . GLN A 1 110 ? 20.125 -17.688 -18.047 1 58.72 110 GLN A N 1
ATOM 841 C CA . GLN A 1 110 ? 20.578 -17 -16.844 1 58.72 110 GLN A CA 1
ATOM 842 C C . GLN A 1 110 ? 19.594 -15.922 -16.406 1 58.72 110 GLN A C 1
ATOM 844 O O . GLN A 1 110 ? 19.297 -15.797 -15.227 1 58.72 110 GLN A O 1
ATOM 849 N N . GLN A 1 111 ? 19.109 -15.195 -17.328 1 55.03 111 GLN A N 1
ATOM 850 C CA . GLN A 1 111 ? 18.172 -14.109 -17.031 1 55.03 111 GLN A CA 1
ATOM 851 C C . GLN A 1 111 ? 16.812 -14.656 -16.609 1 55.03 111 GLN A C 1
ATOM 853 O O . GLN A 1 111 ? 16.188 -14.117 -15.695 1 55.03 111 GLN A O 1
ATOM 858 N N . ALA A 1 112 ? 16.5 -15.719 -17.312 1 53.25 112 ALA A N 1
ATOM 859 C CA . ALA A 1 112 ? 15.188 -16.312 -17.016 1 53.25 112 ALA A CA 1
ATOM 860 C C . ALA A 1 112 ? 15.156 -16.906 -15.617 1 53.25 112 ALA A C 1
ATOM 862 O O . ALA A 1 112 ? 14.125 -16.844 -14.938 1 53.25 112 ALA A O 1
ATOM 863 N N . LEU A 1 113 ? 16.328 -17.359 -15.328 1 53.5 113 LEU A N 1
ATOM 864 C CA . LEU A 1 113 ? 16.406 -18.047 -14.039 1 53.5 113 LEU A CA 1
ATOM 865 C C . LEU A 1 113 ? 17 -17.141 -12.977 1 53.5 113 LEU A C 1
ATOM 867 O O . LEU A 1 113 ? 17.25 -17.562 -11.844 1 53.5 113 LEU A O 1
ATOM 871 N N . ASN A 1 114 ? 17.203 -15.867 -13.359 1 53.94 114 ASN A N 1
ATOM 872 C CA . ASN A 1 114 ? 17.734 -14.844 -12.469 1 53.94 114 ASN A CA 1
ATOM 873 C C . ASN A 1 114 ? 19.016 -15.305 -11.781 1 53.94 114 ASN A C 1
ATOM 875 O O . ASN A 1 114 ? 19.156 -15.188 -10.562 1 53.94 114 ASN A O 1
ATOM 879 N N . GLN A 1 115 ? 19.844 -16.016 -12.617 1 52.31 115 GLN A N 1
ATOM 880 C CA . GLN A 1 115 ? 21.125 -16.484 -12.102 1 52.31 115 GLN A CA 1
ATOM 881 C C . GLN A 1 115 ? 22.234 -15.453 -12.344 1 52.31 115 GLN A C 1
ATOM 883 O O . GLN A 1 115 ? 22.188 -14.711 -13.328 1 52.31 115 GLN A O 1
ATOM 888 N N . THR A 1 116 ? 23.125 -15.359 -11.383 1 48.47 116 THR A N 1
ATOM 889 C CA . THR A 1 116 ? 24.203 -14.391 -11.492 1 48.47 116 THR A CA 1
ATOM 890 C C . THR A 1 116 ? 25.359 -14.953 -12.328 1 48.47 116 THR A C 1
ATOM 892 O O . THR A 1 116 ? 26.141 -14.203 -12.906 1 48.47 116 THR A O 1
ATOM 895 N N . SER A 1 117 ? 25.547 -16.297 -12.344 1 52.44 117 SER A N 1
ATOM 896 C CA . SER A 1 117 ? 26.688 -16.875 -13.055 1 52.44 117 SER A CA 1
ATOM 897 C C . SER A 1 117 ? 26.219 -17.766 -14.219 1 52.44 117 SER A C 1
ATOM 899 O O . SER A 1 117 ? 25.141 -18.359 -14.156 1 52.44 117 SER A O 1
ATOM 901 N N . LEU A 1 118 ? 26.906 -17.641 -15.312 1 58.25 118 LEU A N 1
ATOM 902 C CA . LEU A 1 118 ? 26.641 -18.391 -16.531 1 58.25 118 LEU A CA 1
ATOM 903 C C . LEU A 1 118 ? 27.094 -19.844 -16.391 1 58.25 118 LEU A C 1
ATOM 905 O O . LEU A 1 118 ? 26.578 -20.734 -17.062 1 58.25 118 LEU A O 1
ATOM 909 N N . GLY A 1 119 ? 28.078 -20.047 -15.531 1 55.94 119 GLY A N 1
ATOM 910 C CA . GLY A 1 119 ? 28.625 -21.406 -15.398 1 55.94 119 GLY A CA 1
ATOM 911 C C . GLY A 1 119 ? 27.641 -22.375 -14.789 1 55.94 119 GLY A C 1
ATOM 912 O O . GLY A 1 119 ? 27 -22.078 -13.773 1 55.94 119 GLY A O 1
ATOM 913 N N . GLY A 1 120 ? 27.297 -23.5 -15.523 1 63.47 120 GLY A N 1
ATOM 914 C CA . GLY A 1 120 ? 26.5 -24.578 -14.977 1 63.47 120 GLY A CA 1
ATOM 915 C C . GLY A 1 120 ? 25.016 -24.391 -15.188 1 63.47 120 GLY A C 1
ATOM 916 O O . GLY A 1 120 ? 24.203 -25.125 -14.625 1 63.47 120 GLY A O 1
ATOM 917 N N . VAL A 1 121 ? 24.719 -23.422 -16.016 1 67.62 121 VAL A N 1
ATOM 918 C CA . VAL A 1 121 ? 23.312 -23.094 -16.219 1 67.62 121 VAL A CA 1
ATOM 919 C C . VAL A 1 121 ? 22.625 -24.219 -16.969 1 67.62 121 VAL A C 1
ATOM 921 O O . VAL A 1 121 ? 21.469 -24.531 -16.688 1 67.62 121 VAL A O 1
ATOM 924 N N . ILE A 1 122 ? 23.422 -24.859 -17.844 1 70.44 122 ILE A N 1
ATOM 925 C CA . ILE A 1 122 ? 22.844 -25.938 -18.641 1 70.44 122 ILE A CA 1
ATOM 926 C C . ILE A 1 122 ? 22.562 -27.156 -17.75 1 70.44 122 ILE A C 1
ATOM 928 O O . ILE A 1 122 ? 21.5 -27.781 -17.844 1 70.44 122 ILE A O 1
ATOM 932 N N . SER A 1 123 ? 23.531 -27.406 -16.922 1 70.75 123 SER A N 1
ATOM 933 C CA . SER A 1 123 ? 23.328 -28.516 -15.992 1 70.75 123 SER A CA 1
ATOM 934 C C . SER A 1 123 ? 22.172 -28.234 -15.039 1 70.75 123 SER A C 1
ATOM 936 O O . SER A 1 123 ? 21.406 -29.125 -14.711 1 70.75 123 SER A O 1
ATOM 938 N N . LEU A 1 124 ? 22 -27.047 -14.742 1 69.62 124 LEU A N 1
ATOM 939 C CA . LEU A 1 124 ? 20.906 -26.625 -13.859 1 69.62 124 LEU A CA 1
ATOM 940 C C . LEU A 1 124 ? 19.562 -26.828 -14.547 1 69.62 124 LEU A C 1
ATOM 942 O O . LEU A 1 124 ? 18.625 -27.344 -13.93 1 69.62 124 LEU A O 1
ATOM 946 N N . VAL A 1 125 ? 19.531 -26.484 -15.812 1 72.12 125 VAL A N 1
ATOM 947 C CA . VAL A 1 125 ? 18.281 -26.594 -16.562 1 72.12 125 VAL A CA 1
ATOM 948 C C . VAL A 1 125 ? 17.891 -28.062 -16.719 1 72.12 125 VAL A C 1
ATOM 950 O O . VAL A 1 125 ? 16.719 -28.422 -16.547 1 72.12 125 VAL A O 1
ATOM 953 N N . LYS A 1 126 ? 18.859 -28.875 -17.016 1 72.75 126 LYS A N 1
ATOM 954 C CA . LYS A 1 126 ? 18.609 -30.312 -17.172 1 72.75 126 LYS A CA 1
ATOM 955 C C . LYS A 1 126 ? 18.109 -30.938 -15.867 1 72.75 126 LYS A C 1
ATOM 957 O O . LYS A 1 126 ? 17.141 -31.688 -15.859 1 72.75 126 LYS A O 1
ATOM 962 N N . ASN A 1 127 ? 18.781 -30.609 -14.914 1 73.06 127 ASN A N 1
ATOM 963 C CA . ASN A 1 127 ? 18.422 -31.156 -13.609 1 73.06 127 ASN A CA 1
ATOM 964 C C . ASN A 1 127 ? 17.031 -30.672 -13.172 1 73.06 127 ASN A C 1
ATOM 966 O O . ASN A 1 127 ? 16.266 -31.438 -12.578 1 73.06 127 ASN A O 1
ATOM 970 N N . LEU A 1 128 ? 16.766 -29.469 -13.539 1 73.75 128 LEU A N 1
ATOM 971 C CA . LEU A 1 128 ? 15.461 -28.906 -13.195 1 73.75 128 LEU A CA 1
ATOM 972 C C . LEU A 1 128 ? 14.336 -29.641 -13.906 1 73.75 128 LEU A C 1
ATOM 974 O O . LEU A 1 128 ? 13.297 -29.922 -13.312 1 73.75 128 LEU A O 1
ATOM 978 N N . PHE A 1 129 ? 14.648 -29.938 -15.086 1 77.75 129 PHE A N 1
ATOM 979 C CA . PHE A 1 129 ? 13.633 -30.609 -15.891 1 77.75 129 PHE A CA 1
ATOM 980 C C . PHE A 1 129 ? 13.383 -32.031 -15.383 1 77.75 129 PHE A C 1
ATOM 982 O O . PHE A 1 129 ? 12.227 -32.438 -15.211 1 77.75 129 PHE A O 1
ATOM 989 N N . ILE A 1 130 ? 14.383 -32.688 -15.164 1 80.06 130 ILE A N 1
ATOM 990 C CA . ILE A 1 130 ? 14.258 -34.062 -14.695 1 80.06 130 ILE A CA 1
ATOM 991 C C . ILE A 1 130 ? 13.602 -34.062 -13.312 1 80.06 130 ILE A C 1
ATOM 993 O O . ILE A 1 130 ? 12.719 -34.906 -13.055 1 80.06 130 ILE A O 1
ATOM 997 N N . PHE A 1 131 ? 14.008 -33.188 -12.594 1 80.56 131 PHE A N 1
ATOM 998 C CA . PHE A 1 131 ? 13.461 -33.094 -11.25 1 80.56 131 PHE A CA 1
ATOM 999 C C . PHE A 1 131 ? 11.977 -32.75 -11.289 1 80.56 131 PHE A C 1
ATOM 1001 O O . PHE A 1 131 ? 11.172 -33.375 -10.586 1 80.56 131 PHE A O 1
ATOM 1008 N N . SER A 1 132 ? 11.625 -31.766 -12.094 1 83.94 132 SER A N 1
ATOM 1009 C CA . SER A 1 132 ? 10.242 -31.344 -12.188 1 83.94 132 SER A CA 1
ATOM 1010 C C . SER A 1 132 ? 9.336 -32.469 -12.68 1 83.94 132 SER A C 1
ATOM 1012 O O . SER A 1 132 ? 8.32 -32.781 -12.062 1 83.94 132 SER A O 1
ATOM 1014 N N . ILE A 1 133 ? 9.812 -33.156 -13.703 1 87.19 133 ILE A N 1
ATOM 1015 C CA . ILE A 1 133 ? 9.008 -34.219 -14.297 1 87.19 133 ILE A CA 1
ATOM 1016 C C . ILE A 1 133 ? 8.891 -35.406 -13.328 1 87.19 133 ILE A C 1
ATOM 1018 O O . ILE A 1 133 ? 7.832 -36.031 -13.211 1 87.19 133 ILE A O 1
ATOM 1022 N N . SER A 1 134 ? 9.938 -35.656 -12.656 1 89.69 134 SER A N 1
ATOM 1023 C CA . SER A 1 134 ? 9.93 -36.781 -11.711 1 89.69 134 SER A CA 1
ATOM 1024 C C . SER A 1 134 ? 8.984 -36.5 -10.547 1 89.69 134 SER A C 1
ATOM 1026 O O . SER A 1 134 ? 8.18 -37.375 -10.172 1 89.69 134 SER A O 1
ATOM 1028 N N . ILE A 1 135 ? 9.062 -35.375 -10.039 1 89.81 135 ILE A N 1
ATOM 1029 C CA . ILE A 1 135 ? 8.227 -35 -8.898 1 89.81 135 ILE A CA 1
ATOM 1030 C C . ILE A 1 135 ? 6.762 -34.969 -9.32 1 89.81 135 ILE A C 1
ATOM 1032 O O . ILE A 1 135 ? 5.879 -35.406 -8.578 1 89.81 135 ILE A O 1
ATOM 1036 N N . GLU A 1 136 ? 6.535 -34.406 -10.477 1 93.25 136 GLU A N 1
ATOM 1037 C CA . GLU A 1 136 ? 5.172 -34.344 -10.992 1 93.25 136 GLU A CA 1
ATOM 1038 C C . GLU A 1 136 ? 4.605 -35.75 -11.219 1 93.25 136 GLU A C 1
ATOM 1040 O O . GLU A 1 136 ? 3.438 -36 -10.914 1 93.25 136 GLU A O 1
ATOM 1045 N N . ALA A 1 137 ? 5.473 -36.625 -11.695 1 94.38 137 ALA A N 1
ATOM 1046 C CA . ALA A 1 137 ? 5.035 -38 -11.945 1 94.38 137 ALA A CA 1
ATOM 1047 C C . ALA A 1 137 ? 4.723 -38.719 -10.633 1 94.38 137 ALA A C 1
ATOM 1049 O O . ALA A 1 137 ? 3.707 -39.406 -10.531 1 94.38 137 ALA A O 1
ATOM 1050 N N . ILE A 1 138 ? 5.551 -38.562 -9.688 1 94.62 138 ILE A N 1
ATOM 1051 C CA . ILE A 1 138 ? 5.34 -39.188 -8.391 1 94.62 138 ILE A CA 1
ATOM 1052 C C . ILE A 1 138 ? 4.066 -38.625 -7.75 1 94.62 138 ILE A C 1
ATOM 1054 O O . ILE A 1 138 ? 3.264 -39.406 -7.195 1 94.62 138 ILE A O 1
ATOM 1058 N N . ALA A 1 139 ? 3.932 -37.344 -7.828 1 95.44 139 ALA A N 1
ATOM 1059 C CA . ALA A 1 139 ? 2.744 -36.719 -7.254 1 95.44 139 ALA A CA 1
ATOM 1060 C C . ALA A 1 139 ? 1.477 -37.188 -7.957 1 95.44 139 ALA A C 1
ATOM 1062 O O . ALA A 1 139 ? 0.444 -37.406 -7.316 1 95.44 139 ALA A O 1
ATOM 1063 N N . MET A 1 140 ? 1.607 -37.312 -9.273 1 96 140 MET A N 1
ATOM 1064 C CA . MET A 1 140 ? 0.47 -37.812 -10.031 1 96 140 MET A CA 1
ATOM 1065 C C . MET A 1 140 ? 0.049 -39.188 -9.531 1 96 140 MET A C 1
ATOM 1067 O O . MET A 1 140 ? -1.142 -39.438 -9.359 1 96 140 MET A O 1
ATOM 1071 N N . LEU A 1 141 ? 0.993 -40.031 -9.266 1 95.62 141 LEU A N 1
ATOM 1072 C CA . LEU A 1 141 ? 0.711 -41.375 -8.797 1 95.62 141 LEU A CA 1
ATOM 1073 C C . LEU A 1 141 ? 0.099 -41.344 -7.398 1 95.62 141 LEU A C 1
ATOM 1075 O O . LEU A 1 141 ? -0.824 -42.125 -7.105 1 95.62 141 LEU A O 1
ATOM 1079 N N . LEU A 1 142 ? 0.581 -40.531 -6.57 1 96.06 142 LEU A N 1
ATOM 1080 C CA . LEU A 1 142 ? 0.046 -40.406 -5.219 1 96.06 142 LEU A CA 1
ATOM 1081 C C . LEU A 1 142 ? -1.387 -39.875 -5.238 1 96.06 142 LEU A C 1
ATOM 1083 O O . LEU A 1 142 ? -2.246 -40.375 -4.508 1 96.06 142 LEU A O 1
ATOM 1087 N N . LEU A 1 143 ? -1.613 -38.875 -6.047 1 96.19 143 LEU A N 1
ATOM 1088 C CA . LEU A 1 143 ? -2.959 -38.312 -6.148 1 96.19 143 LEU A CA 1
ATOM 1089 C C . LEU A 1 143 ? -3.916 -39.312 -6.781 1 96.19 143 LEU A C 1
ATOM 1091 O O . LEU A 1 143 ? -5.105 -39.344 -6.449 1 96.19 143 LEU A O 1
ATOM 1095 N N . ALA A 1 144 ? -3.357 -40.156 -7.648 1 95.62 144 ALA A N 1
ATOM 1096 C CA . ALA A 1 144 ? -4.172 -41.188 -8.32 1 95.62 144 ALA A CA 1
ATOM 1097 C C . ALA A 1 144 ? -4.703 -42.188 -7.316 1 95.62 144 ALA A C 1
ATOM 1099 O O . ALA A 1 144 ? -5.777 -42.781 -7.516 1 95.62 144 ALA A O 1
ATOM 1100 N N . ILE A 1 145 ? -3.973 -42.406 -6.273 1 94.69 145 ILE A N 1
ATOM 1101 C CA . ILE A 1 145 ? -4.414 -43.344 -5.234 1 94.69 145 ILE A CA 1
ATOM 1102 C C . ILE A 1 145 ? -5.734 -42.875 -4.637 1 94.69 145 ILE A C 1
ATOM 1104 O O . ILE A 1 145 ? -6.602 -43.656 -4.293 1 94.69 145 ILE A O 1
ATOM 1108 N N . ARG A 1 146 ? -5.902 -41.594 -4.551 1 93.44 146 ARG A N 1
ATOM 1109 C CA . ARG A 1 146 ? -7.102 -41 -3.949 1 93.44 146 ARG A CA 1
ATOM 1110 C C . ARG A 1 146 ? -8.188 -40.812 -4.996 1 93.44 146 ARG A C 1
ATOM 1112 O O . ARG A 1 146 ? -9.367 -41.031 -4.73 1 93.44 146 ARG A O 1
ATOM 1119 N N . TRP A 1 147 ? -7.852 -40.344 -6.207 1 94.56 147 TRP A N 1
ATOM 1120 C CA . TRP A 1 147 ? -8.852 -39.844 -7.141 1 94.56 147 TRP A CA 1
ATOM 1121 C C . TRP A 1 147 ? -9.281 -40.938 -8.117 1 94.56 147 TRP A C 1
ATOM 1123 O O . TRP A 1 147 ? -10.367 -40.875 -8.688 1 94.56 147 TRP A O 1
ATOM 1133 N N . VAL A 1 148 ? -8.539 -42 -8.305 1 94.06 148 VAL A N 1
ATOM 1134 C CA . VAL A 1 148 ? -8.898 -43.094 -9.211 1 94.06 148 VAL A CA 1
ATOM 1135 C C . VAL A 1 148 ? -10.086 -43.844 -8.641 1 94.06 148 VAL A C 1
ATOM 1137 O O . VAL A 1 148 ? -11.062 -44.125 -9.352 1 94.06 148 VAL A O 1
ATOM 1140 N N . PRO A 1 149 ? -10.016 -44.219 -7.371 1 93.5 149 PRO A N 1
ATOM 1141 C CA . PRO A 1 149 ? -11.164 -44.938 -6.812 1 93.5 149 PRO A CA 1
ATOM 1142 C C . PRO A 1 149 ? -12.438 -44.094 -6.816 1 93.5 149 PRO A C 1
ATOM 1144 O O . PRO A 1 149 ? -13.539 -44.656 -6.898 1 93.5 149 PRO A O 1
ATOM 1147 N N . GLU A 1 150 ? -12.305 -42.844 -6.75 1 91.25 150 GLU A N 1
ATOM 1148 C CA . GLU A 1 150 ? -13.461 -41.938 -6.656 1 91.25 150 GLU A CA 1
ATOM 1149 C C . GLU A 1 150 ? -14.031 -41.625 -8.039 1 91.25 150 GLU A C 1
ATOM 1151 O O . GLU A 1 150 ? -15.25 -41.562 -8.211 1 91.25 150 GLU A O 1
ATOM 1156 N N . MET A 1 151 ? -13.195 -41.469 -9.078 1 93.12 151 MET A N 1
ATOM 1157 C CA . MET A 1 151 ? -13.656 -40.906 -10.352 1 93.12 151 MET A CA 1
ATOM 1158 C C . MET A 1 151 ? -13.438 -41.906 -11.484 1 93.12 151 MET A C 1
ATOM 1160 O O . MET A 1 151 ? -13.898 -41.688 -12.609 1 93.12 151 MET A O 1
ATOM 1164 N N . GLY A 1 152 ? -12.758 -43.062 -11.258 1 92.12 152 GLY A N 1
ATOM 1165 C CA . GLY A 1 152 ? -12.391 -44 -12.305 1 92.12 152 GLY A CA 1
ATOM 1166 C C . GLY A 1 152 ? -10.961 -43.844 -12.789 1 92.12 152 GLY A C 1
ATOM 1167 O O . GLY A 1 152 ? -10.312 -42.844 -12.469 1 92.12 152 GLY A O 1
ATOM 1168 N N . VAL A 1 153 ? -10.555 -44.75 -13.562 1 93 153 VAL A N 1
ATOM 1169 C CA . VAL A 1 153 ? -9.148 -44.812 -13.938 1 93 153 VAL A CA 1
ATOM 1170 C C . VAL A 1 153 ? -8.82 -43.688 -14.914 1 93 153 VAL A C 1
ATOM 1172 O O . VAL A 1 153 ? -7.875 -42.906 -14.695 1 93 153 VAL A O 1
ATOM 1175 N N . SER A 1 154 ? -9.617 -43.5 -15.93 1 93 154 SER A N 1
ATOM 1176 C CA . SER A 1 154 ? -9.328 -42.5 -16.953 1 93 154 SER A CA 1
ATOM 1177 C C . SER A 1 154 ? -9.414 -41.094 -16.391 1 93 154 SER A C 1
ATOM 1179 O O . SER A 1 154 ? -8.445 -40.312 -16.469 1 93 154 SER A O 1
ATOM 1181 N N . LYS A 1 155 ? -10.477 -40.781 -15.766 1 93.56 155 LYS A N 1
ATOM 1182 C CA . LYS A 1 155 ? -10.695 -39.438 -15.219 1 93.56 155 LYS A CA 1
ATOM 1183 C C . LYS A 1 155 ? -9.789 -39.188 -14.023 1 93.56 155 LYS A C 1
ATOM 1185 O O . LYS A 1 155 ? -9.227 -38.094 -13.883 1 93.56 155 LYS A O 1
ATOM 1190 N N . GLY A 1 156 ? -9.617 -40.156 -13.266 1 94.62 156 GLY A N 1
ATOM 1191 C CA . GLY A 1 156 ? -8.781 -40 -12.086 1 94.62 156 GLY A CA 1
ATOM 1192 C C . GLY A 1 156 ? -7.316 -39.75 -12.422 1 94.62 156 GLY A C 1
ATOM 1193 O O . GLY A 1 156 ? -6.664 -38.938 -11.781 1 94.62 156 GLY A O 1
ATOM 1194 N N . LEU A 1 157 ? -6.875 -40.5 -13.367 1 94.44 157 LEU A N 1
ATOM 1195 C CA . LEU A 1 157 ? -5.492 -40.312 -13.789 1 94.44 157 LEU A CA 1
ATOM 1196 C C . LEU A 1 157 ? -5.297 -38.969 -14.438 1 94.44 157 LEU A C 1
ATOM 1198 O O . LEU A 1 157 ? -4.273 -38.312 -14.227 1 94.44 157 LEU A O 1
ATOM 1202 N N . TYR A 1 158 ? -6.246 -38.594 -15.188 1 94.56 158 TYR A N 1
ATOM 1203 C CA . TYR A 1 158 ? -6.148 -37.312 -15.859 1 94.56 158 TYR A CA 1
ATOM 1204 C C . TYR A 1 158 ? -6.172 -36.156 -14.852 1 94.56 158 TYR A C 1
ATOM 1206 O O . TYR A 1 158 ? -5.371 -35.219 -14.938 1 94.56 158 TYR A O 1
ATOM 1214 N N . TYR A 1 159 ? -7.074 -36.188 -13.891 1 94.75 159 TYR A N 1
ATOM 1215 C CA . TYR A 1 159 ? -7.156 -35.188 -12.852 1 94.75 159 TYR A CA 1
ATOM 1216 C C . TYR A 1 159 ? -5.863 -35.125 -12.047 1 94.75 159 TYR A C 1
ATOM 1218 O O . TYR A 1 159 ? -5.398 -34.031 -11.688 1 94.75 159 TYR A O 1
ATOM 1226 N N . SER A 1 160 ? -5.359 -36.281 -11.781 1 95.88 160 SER A N 1
ATOM 1227 C CA . SER A 1 160 ? -4.094 -36.344 -11.055 1 95.88 160 SER A CA 1
ATOM 1228 C C . SER A 1 160 ? -2.961 -35.719 -11.867 1 95.88 160 SER A C 1
ATOM 1230 O O . SER A 1 160 ? -2.125 -35 -11.32 1 95.88 160 SER A O 1
ATOM 1232 N N . PHE A 1 161 ? -2.979 -36.062 -13.148 1 94.69 161 PHE A N 1
ATOM 1233 C CA . PHE A 1 161 ? -1.979 -35.531 -14.062 1 94.69 161 PHE A CA 1
ATOM 1234 C C . PHE A 1 161 ? -2.064 -34 -14.125 1 94.69 161 PHE A C 1
ATOM 1236 O O . PHE A 1 161 ? -1.065 -33.312 -13.93 1 94.69 161 PHE A O 1
ATOM 1243 N N . PHE A 1 162 ? -3.227 -33.469 -14.297 1 95 162 PHE A N 1
ATOM 1244 C CA . PHE A 1 162 ? -3.459 -32.062 -14.445 1 95 162 PHE A CA 1
ATOM 1245 C C . PHE A 1 162 ? -3.076 -31.312 -13.172 1 95 162 PHE A C 1
ATOM 1247 O O . PHE A 1 162 ? -2.357 -30.312 -13.219 1 95 162 PHE A O 1
ATOM 1254 N N . HIS A 1 163 ? -3.479 -31.781 -12.062 1 94.25 163 HIS A N 1
ATOM 1255 C CA . HIS A 1 163 ? -3.293 -31.078 -10.805 1 94.25 163 HIS A CA 1
ATOM 1256 C C . HIS A 1 163 ? -1.854 -31.188 -10.305 1 94.25 163 HIS A C 1
ATOM 1258 O O . HIS A 1 163 ? -1.354 -30.297 -9.617 1 94.25 163 HIS A O 1
ATOM 1264 N N . SER A 1 164 ? -1.195 -32.281 -10.641 1 95.25 164 SER A N 1
ATOM 1265 C CA . SER A 1 164 ? 0.218 -32.406 -10.297 1 95.25 164 SER A CA 1
ATOM 1266 C C . SER A 1 164 ? 1.05 -31.344 -11.016 1 95.25 164 SER A C 1
ATOM 1268 O O . SER A 1 164 ? 1.904 -30.703 -10.406 1 95.25 164 SER A O 1
ATOM 1270 N N . ILE A 1 165 ? 0.757 -31.141 -12.273 1 92.44 165 ILE A N 1
ATOM 1271 C CA . ILE A 1 165 ? 1.48 -30.156 -13.07 1 92.44 165 ILE A CA 1
ATOM 1272 C C . ILE A 1 165 ? 1.124 -28.75 -12.594 1 92.44 165 ILE A C 1
ATOM 1274 O O . ILE A 1 165 ? 2.006 -27.906 -12.414 1 92.44 165 ILE A O 1
ATOM 1278 N N . SER A 1 166 ? -0.124 -28.547 -12.391 1 92.88 166 SER A N 1
ATOM 1279 C CA . SER A 1 166 ? -0.584 -27.234 -11.945 1 92.88 166 SER A CA 1
ATOM 1280 C C . SER A 1 166 ? -0.005 -26.891 -10.578 1 92.88 166 SER A C 1
ATOM 1282 O O . SER A 1 166 ? 0.408 -25.75 -10.352 1 92.88 166 SER A O 1
ATOM 1284 N N . ALA A 1 167 ? 0.045 -27.828 -9.719 1 92.31 167 ALA A N 1
ATOM 1285 C CA . ALA A 1 167 ? 0.522 -27.578 -8.359 1 92.31 167 ALA A CA 1
ATOM 1286 C C . ALA A 1 167 ? 2.031 -27.359 -8.336 1 92.31 167 ALA A C 1
ATOM 1288 O O . ALA A 1 167 ? 2.521 -26.422 -7.699 1 92.31 167 ALA A O 1
ATOM 1289 N N . PHE A 1 168 ? 2.727 -28.188 -9.016 1 89.25 168 PHE A N 1
ATOM 1290 C CA . PHE A 1 168 ? 4.18 -28.078 -9.008 1 89.25 168 PHE A CA 1
ATOM 1291 C C . PHE A 1 168 ? 4.621 -26.734 -9.602 1 89.25 168 PHE A C 1
ATOM 1293 O O . PHE A 1 168 ? 5.566 -26.125 -9.117 1 89.25 168 PHE A O 1
ATOM 1300 N N . ASN A 1 169 ? 3.965 -26.359 -10.617 1 88.44 169 ASN A N 1
ATOM 1301 C CA . ASN A 1 169 ? 4.324 -25.125 -11.281 1 88.44 169 ASN A CA 1
ATOM 1302 C C . ASN A 1 169 ? 3.652 -23.922 -10.633 1 88.44 169 ASN A C 1
ATOM 1304 O O . ASN A 1 169 ? 3.715 -22.797 -11.156 1 88.44 169 ASN A O 1
ATOM 1308 N N . ASN A 1 170 ? 2.951 -24.125 -9.586 1 88.5 170 ASN A N 1
ATOM 1309 C CA . ASN A 1 170 ? 2.293 -23.062 -8.844 1 88.5 170 ASN A CA 1
ATOM 1310 C C . ASN A 1 170 ? 1.3 -22.297 -9.719 1 88.5 170 ASN A C 1
ATOM 1312 O O . ASN A 1 170 ? 1.229 -21.062 -9.656 1 88.5 170 ASN A O 1
ATOM 1316 N N . ALA A 1 171 ? 0.55 -23 -10.539 1 89.56 171 ALA A N 1
ATOM 1317 C CA . ALA A 1 171 ? -0.36 -22.344 -11.469 1 89.56 171 ALA A CA 1
ATOM 1318 C C . ALA A 1 171 ? -1.731 -22.125 -10.836 1 89.56 171 ALA A C 1
ATOM 1320 O O . ALA A 1 171 ? -2.441 -21.188 -11.195 1 89.56 171 ALA A O 1
ATOM 1321 N N . GLY A 1 172 ? -2.154 -22.984 -10.031 1 89.25 172 GLY A N 1
ATOM 1322 C CA . GLY A 1 172 ? -3.402 -22.781 -9.312 1 89.25 172 GLY A CA 1
ATOM 1323 C C . GLY A 1 172 ? -4.625 -23.172 -10.117 1 89.25 172 GLY A C 1
ATOM 1324 O O . GLY A 1 172 ? -5.758 -23.031 -9.656 1 89.25 172 GLY A O 1
ATOM 1325 N N . PHE A 1 173 ? -4.465 -23.672 -11.32 1 90.75 173 PHE A N 1
ATOM 1326 C CA . PHE A 1 173 ? -5.582 -24.156 -12.109 1 90.75 173 PHE A CA 1
ATOM 1327 C C . PHE A 1 173 ? -6.09 -25.484 -11.562 1 90.75 173 PHE A C 1
ATOM 1329 O O . PHE A 1 173 ? -5.297 -26.391 -11.258 1 90.75 173 PHE A O 1
ATOM 1336 N N . ALA A 1 174 ? -7.344 -25.516 -11.398 1 91.69 174 ALA A N 1
ATOM 1337 C CA . ALA A 1 174 ? -7.973 -26.766 -10.961 1 91.69 174 ALA A CA 1
ATOM 1338 C C . ALA A 1 174 ? -9.094 -27.172 -11.906 1 91.69 174 ALA A C 1
ATOM 1340 O O . ALA A 1 174 ? -9.633 -26.344 -12.641 1 91.69 174 ALA A O 1
ATOM 1341 N N . LEU A 1 175 ? -9.359 -28.406 -11.906 1 91 175 LEU A N 1
ATOM 1342 C CA . LEU A 1 175 ? -10.398 -28.938 -12.773 1 91 175 LEU A CA 1
ATOM 1343 C C . LEU A 1 175 ? -11.727 -29.031 -12.031 1 91 175 LEU A C 1
ATOM 1345 O O . LEU A 1 175 ? -12.688 -29.625 -12.531 1 91 175 LEU A O 1
ATOM 1349 N N . TRP A 1 176 ? -11.75 -28.547 -10.828 1 90.12 176 TRP A N 1
ATOM 1350 C CA . TRP A 1 176 ? -12.992 -28.344 -10.094 1 90.12 176 TRP A CA 1
ATOM 1351 C C . TRP A 1 176 ? -13.328 -26.859 -10 1 90.12 176 TRP A C 1
ATOM 1353 O O . TRP A 1 176 ? -12.445 -26.031 -9.789 1 90.12 176 TRP A O 1
ATOM 1363 N N . SER A 1 177 ? -14.57 -26.547 -10.156 1 87.75 177 SER A N 1
ATOM 1364 C CA . SER A 1 177 ? -15.023 -25.156 -10.133 1 87.75 177 SER A CA 1
ATOM 1365 C C . SER A 1 177 ? -14.703 -24.5 -8.797 1 87.75 177 SER A C 1
ATOM 1367 O O . SER A 1 177 ? -14.516 -23.281 -8.734 1 87.75 177 SER A O 1
ATOM 1369 N N . ASP A 1 178 ? -14.609 -25.25 -7.801 1 86.88 178 ASP A N 1
ATOM 1370 C CA . ASP A 1 178 ? -14.336 -24.719 -6.473 1 86.88 178 ASP A CA 1
ATOM 1371 C C . ASP A 1 178 ? -12.891 -24.984 -6.059 1 86.88 178 ASP A C 1
ATOM 1373 O O . ASP A 1 178 ? -12.57 -24.984 -4.871 1 86.88 178 ASP A O 1
ATOM 1377 N N . SER A 1 179 ? -12.086 -25.25 -7.113 1 90.94 179 SER A N 1
ATOM 1378 C CA . SER A 1 179 ? -10.688 -25.562 -6.832 1 90.94 179 SER A CA 1
ATOM 1379 C C . SER A 1 179 ? -10.562 -26.797 -5.949 1 90.94 179 SER A C 1
ATOM 1381 O O . SER A 1 179 ? -11.07 -27.859 -6.297 1 90.94 179 SER A O 1
ATOM 1383 N N . LEU A 1 180 ? -9.945 -26.719 -4.781 1 88.69 180 LEU A N 1
ATOM 1384 C CA . LEU A 1 180 ? -9.727 -27.906 -3.965 1 88.69 180 LEU A CA 1
ATOM 1385 C C . LEU A 1 180 ? -10.531 -27.828 -2.674 1 88.69 180 LEU A C 1
ATOM 1387 O O . LEU A 1 180 ? -10.188 -28.484 -1.683 1 88.69 180 LEU A O 1
ATOM 1391 N N . MET A 1 181 ? -11.617 -27.094 -2.705 1 87 181 MET A N 1
ATOM 1392 C CA . MET A 1 181 ? -12.438 -26.922 -1.51 1 87 181 MET A CA 1
ATOM 1393 C C . MET A 1 181 ? -13.086 -28.234 -1.101 1 87 181 MET A C 1
ATOM 1395 O O . MET A 1 181 ? -13.305 -28.484 0.087 1 87 181 MET A O 1
ATOM 1399 N N . GLY A 1 182 ? -13.406 -29.109 -2.078 1 88.38 182 GLY A N 1
ATOM 1400 C CA . GLY A 1 182 ? -14.008 -30.406 -1.798 1 88.38 182 GLY A CA 1
ATOM 1401 C C . GLY A 1 182 ? -13.078 -31.344 -1.047 1 88.38 182 GLY A C 1
ATOM 1402 O O . GLY A 1 182 ? -13.523 -32.344 -0.479 1 88.38 182 GLY A O 1
ATOM 1403 N N . TYR A 1 183 ? -11.789 -31.031 -1.017 1 90.88 183 TYR A N 1
ATOM 1404 C CA . TYR A 1 183 ? -10.797 -31.891 -0.382 1 90.88 183 TYR A CA 1
ATOM 1405 C C . TYR A 1 183 ? -10.102 -31.172 0.767 1 90.88 183 TYR A C 1
ATOM 1407 O O . TYR A 1 183 ? -8.922 -31.406 1.038 1 90.88 183 TYR A O 1
ATOM 1415 N N . VAL A 1 184 ? -10.797 -30.219 1.433 1 90.06 184 VAL A N 1
ATOM 1416 C CA . VAL A 1 184 ? -10.273 -29.344 2.479 1 90.06 184 VAL A CA 1
ATOM 1417 C C . VAL A 1 184 ? -9.719 -30.203 3.623 1 90.06 184 VAL A C 1
ATOM 1419 O O . VAL A 1 184 ? -8.695 -29.859 4.219 1 90.06 184 VAL A O 1
ATOM 1422 N N . GLY A 1 185 ? -10.32 -31.312 3.893 1 89.06 185 GLY A N 1
ATOM 1423 C CA . GLY A 1 185 ? -9.914 -32.125 5.031 1 89.06 185 GLY A CA 1
ATOM 1424 C C . GLY A 1 185 ? -9.133 -33.375 4.633 1 89.06 185 GLY A C 1
ATOM 1425 O O . GLY A 1 185 ? -8.805 -34.188 5.48 1 89.06 185 GLY A O 1
ATOM 1426 N N . ASP A 1 186 ? -8.844 -33.594 3.344 1 91.62 186 ASP A N 1
ATOM 1427 C CA . ASP A 1 186 ? -8.148 -34.781 2.863 1 91.62 186 ASP A CA 1
ATOM 1428 C C . ASP A 1 186 ? -6.641 -34.656 3.061 1 91.62 186 ASP A C 1
ATOM 1430 O O . ASP A 1 186 ? -5.996 -33.812 2.43 1 91.62 186 ASP A O 1
ATOM 1434 N N . PRO A 1 187 ? -6.109 -35.438 3.898 1 92.38 187 PRO A N 1
ATOM 1435 C CA . PRO A 1 187 ? -4.688 -35.312 4.215 1 92.38 187 PRO A CA 1
ATOM 1436 C C . PRO A 1 187 ? -3.789 -35.562 3.006 1 92.38 187 PRO A C 1
ATOM 1438 O O . PRO A 1 187 ? -2.766 -34.906 2.834 1 92.38 187 PRO A O 1
ATOM 1441 N N . LEU A 1 188 ? -4.152 -36.562 2.195 1 93 188 LEU A N 1
ATOM 1442 C CA . LEU A 1 188 ? -3.322 -36.906 1.047 1 93 188 LEU A CA 1
ATOM 1443 C C . LEU A 1 188 ? -3.256 -35.75 0.056 1 93 188 LEU A C 1
ATOM 1445 O O . LEU A 1 188 ? -2.17 -35.344 -0.378 1 93 188 LEU A O 1
ATOM 1449 N N . VAL A 1 189 ? -4.402 -35.25 -0.271 1 92.88 189 VAL A N 1
ATOM 1450 C CA . VAL A 1 189 ? -4.469 -34.125 -1.223 1 92.88 189 VAL A CA 1
ATOM 1451 C C . VAL A 1 189 ? -3.76 -32.906 -0.647 1 92.88 189 VAL A C 1
ATOM 1453 O O . VAL A 1 189 ? -2.984 -32.25 -1.344 1 92.88 189 VAL A O 1
ATOM 1456 N N . ASN A 1 190 ? -3.951 -32.625 0.617 1 93.56 190 ASN A N 1
ATOM 1457 C CA . ASN A 1 190 ? -3.34 -31.453 1.253 1 93.56 190 ASN A CA 1
ATOM 1458 C C . ASN A 1 190 ? -1.821 -31.578 1.319 1 93.56 190 ASN A C 1
ATOM 1460 O O . ASN A 1 190 ? -1.1 -30.625 1.056 1 93.56 190 ASN A O 1
ATOM 1464 N N . ILE A 1 191 ? -1.369 -32.719 1.635 1 93.19 191 ILE A N 1
ATOM 1465 C CA . ILE A 1 191 ? 0.067 -32.906 1.796 1 93.19 191 ILE A CA 1
ATOM 1466 C C . ILE A 1 191 ? 0.747 -32.906 0.428 1 93.19 191 ILE A C 1
ATOM 1468 O O . ILE A 1 191 ? 1.743 -32.188 0.233 1 93.19 191 ILE A O 1
ATOM 1472 N N . VAL A 1 192 ? 0.192 -33.625 -0.523 1 94.06 192 VAL A N 1
ATOM 1473 C CA . VAL A 1 192 ? 0.83 -33.781 -1.826 1 94.06 192 VAL A CA 1
ATOM 1474 C C . VAL A 1 192 ? 0.798 -32.438 -2.58 1 94.06 192 VAL A C 1
ATOM 1476 O O . VAL A 1 192 ? 1.826 -31.984 -3.08 1 94.06 192 VAL A O 1
ATOM 1479 N N . ILE A 1 193 ? -0.318 -31.859 -2.621 1 92.88 193 ILE A N 1
ATOM 1480 C CA . ILE A 1 193 ? -0.479 -30.625 -3.381 1 92.88 193 ILE A CA 1
ATOM 1481 C C . ILE A 1 193 ? 0.374 -29.516 -2.762 1 92.88 193 ILE A C 1
ATOM 1483 O O . ILE A 1 193 ? 1.087 -28.812 -3.471 1 92.88 193 ILE A O 1
ATOM 1487 N N . THR A 1 194 ? 0.322 -29.344 -1.417 1 92 194 THR A N 1
ATOM 1488 C CA . THR A 1 194 ? 1.087 -28.297 -0.764 1 92 194 THR A CA 1
ATOM 1489 C C . THR A 1 194 ? 2.584 -28.547 -0.891 1 92 194 THR A C 1
ATOM 1491 O O . THR A 1 194 ? 3.373 -27.609 -1.038 1 92 194 THR A O 1
ATOM 1494 N N . PHE A 1 195 ? 2.871 -29.828 -0.804 1 91.19 195 PHE A N 1
ATOM 1495 C CA . PHE A 1 195 ? 4.273 -30.172 -0.979 1 91.19 195 PHE A CA 1
ATOM 1496 C C . PHE A 1 195 ? 4.77 -29.766 -2.359 1 91.19 195 PHE A C 1
ATOM 1498 O O . PHE A 1 195 ? 5.879 -29.25 -2.498 1 91.19 195 PHE A O 1
ATOM 1505 N N . LEU A 1 196 ? 4.004 -29.984 -3.344 1 90.31 196 LEU A N 1
ATOM 1506 C CA . LEU A 1 196 ? 4.371 -29.656 -4.719 1 90.31 196 LEU A CA 1
ATOM 1507 C C . LEU A 1 196 ? 4.586 -28.156 -4.895 1 90.31 196 LEU A C 1
ATOM 1509 O O . LEU A 1 196 ? 5.598 -27.734 -5.461 1 90.31 196 LEU A O 1
ATOM 1513 N N . PHE A 1 197 ? 3.641 -27.359 -4.414 1 87.19 197 PHE A N 1
ATOM 1514 C CA . PHE A 1 197 ? 3.824 -25.938 -4.711 1 87.19 197 PHE A CA 1
ATOM 1515 C C . PHE A 1 197 ? 4.84 -25.312 -3.764 1 87.19 197 PHE A C 1
ATOM 1517 O O . PHE A 1 197 ? 5.457 -24.297 -4.09 1 87.19 197 PHE A O 1
ATOM 1524 N N . ILE A 1 198 ? 5.129 -25.938 -2.602 1 86.88 198 ILE A N 1
ATOM 1525 C CA . ILE A 1 198 ? 6.215 -25.453 -1.75 1 86.88 198 ILE A CA 1
ATOM 1526 C C . ILE A 1 198 ? 7.555 -25.734 -2.42 1 86.88 198 ILE A C 1
ATOM 1528 O O . ILE A 1 198 ? 8.414 -24.844 -2.504 1 86.88 198 ILE A O 1
ATOM 1532 N N . VAL A 1 199 ? 7.688 -26.906 -2.912 1 84.5 199 VAL A N 1
ATOM 1533 C CA . VAL A 1 199 ? 8.93 -27.297 -3.566 1 84.5 199 VAL A CA 1
ATOM 1534 C C . VAL A 1 199 ? 9.117 -26.5 -4.855 1 84.5 199 VAL A C 1
ATOM 1536 O O . VAL A 1 199 ? 10.219 -26.047 -5.16 1 84.5 199 VAL A O 1
ATOM 1539 N N . GLY A 1 200 ? 8.078 -26.391 -5.562 1 81.12 200 GLY A N 1
ATOM 1540 C CA . GLY A 1 200 ? 8.141 -25.625 -6.789 1 81.12 200 GLY A CA 1
ATOM 1541 C C . GLY A 1 200 ? 8.453 -24.156 -6.551 1 81.12 200 GLY A C 1
ATOM 1542 O O . GLY A 1 200 ? 9.031 -23.484 -7.41 1 81.12 200 GLY A O 1
ATOM 1543 N N . GLY A 1 201 ? 8.086 -23.609 -5.391 1 79.31 201 GLY A N 1
ATOM 1544 C CA . GLY A 1 201 ? 8.273 -22.203 -5.07 1 79.31 201 GLY A CA 1
ATOM 1545 C C . GLY A 1 201 ? 9.625 -21.906 -4.453 1 79.31 201 GLY A C 1
ATOM 1546 O O . GLY A 1 201 ? 10.039 -20.75 -4.398 1 79.31 201 GLY A O 1
ATOM 1547 N N . LEU A 1 202 ? 10.336 -22.781 -3.812 1 75.38 202 LEU A N 1
ATOM 1548 C CA . LEU A 1 202 ? 11.625 -22.578 -3.148 1 75.38 202 LEU A CA 1
ATOM 1549 C C . LEU A 1 202 ? 12.688 -22.156 -4.148 1 75.38 202 LEU A C 1
ATOM 1551 O O . LEU A 1 202 ? 13.625 -21.438 -3.791 1 75.38 202 LEU A O 1
ATOM 1555 N N . GLY A 1 203 ? 12.555 -22.375 -5.297 1 70 203 GLY A N 1
ATOM 1556 C CA . GLY A 1 203 ? 13.555 -22 -6.281 1 70 203 GLY A CA 1
ATOM 1557 C C . GLY A 1 203 ? 14.43 -23.172 -6.707 1 70 203 GLY A C 1
ATOM 1558 O O . GLY A 1 203 ? 14.766 -24.031 -5.887 1 70 203 GLY A O 1
ATOM 1559 N N . PHE A 1 204 ? 14.836 -23.078 -7.801 1 69.38 204 PHE A N 1
ATOM 1560 C CA . PHE A 1 204 ? 15.57 -24.188 -8.391 1 69.38 204 PHE A CA 1
ATOM 1561 C C . PHE A 1 204 ? 17 -24.234 -7.871 1 69.38 204 PHE A C 1
ATOM 1563 O O . PHE A 1 204 ? 17.609 -25.297 -7.781 1 69.38 204 PHE A O 1
ATOM 1570 N N . THR A 1 205 ? 17.422 -23.062 -7.469 1 67.06 205 THR A N 1
ATOM 1571 C CA . THR A 1 205 ? 18.766 -23 -6.906 1 67.06 205 THR A CA 1
ATOM 1572 C C . THR A 1 205 ? 18.828 -23.688 -5.547 1 67.06 205 THR A C 1
ATOM 1574 O O . THR A 1 205 ? 19.812 -24.344 -5.215 1 67.06 205 THR A O 1
ATOM 1577 N N . VAL A 1 206 ? 17.812 -23.531 -4.883 1 75.25 206 VAL A N 1
ATOM 1578 C CA . VAL A 1 206 ? 17.719 -24.172 -3.572 1 75.25 206 VAL A CA 1
ATOM 1579 C C . VAL A 1 206 ? 17.641 -25.688 -3.73 1 75.25 206 VAL A C 1
ATOM 1581 O O . VAL A 1 206 ? 18.312 -26.422 -3.014 1 75.25 206 VAL A O 1
ATOM 1584 N N . LEU A 1 207 ? 16.906 -26.125 -4.742 1 73.44 207 LEU A N 1
ATOM 1585 C CA . LEU A 1 207 ? 16.734 -27.562 -4.969 1 73.44 207 LEU A CA 1
ATOM 1586 C C . LEU A 1 207 ? 18.031 -28.172 -5.473 1 73.44 207 LEU A C 1
ATOM 1588 O O . LEU A 1 207 ? 18.375 -29.312 -5.105 1 73.44 207 LEU A O 1
ATOM 1592 N N . ALA A 1 208 ? 18.719 -27.406 -6.234 1 71.31 208 ALA A N 1
ATOM 1593 C CA . ALA A 1 208 ? 20.016 -27.875 -6.727 1 71.31 208 ALA A CA 1
ATOM 1594 C C . ALA A 1 208 ? 21.031 -27.984 -5.59 1 71.31 208 ALA A C 1
ATOM 1596 O O . ALA A 1 208 ? 21.812 -28.938 -5.535 1 71.31 208 ALA A O 1
ATOM 1597 N N . ASP A 1 209 ? 20.953 -27.031 -4.758 1 76.06 209 ASP A N 1
ATOM 1598 C CA . ASP A 1 209 ? 21.844 -27.016 -3.607 1 76.06 209 ASP A CA 1
ATOM 1599 C C . ASP A 1 209 ? 21.547 -28.188 -2.668 1 76.06 209 ASP A C 1
ATOM 1601 O O . ASP A 1 209 ? 22.453 -28.812 -2.123 1 76.06 209 ASP A O 1
ATOM 1605 N N . LEU A 1 210 ? 20.312 -28.469 -2.561 1 75.06 210 LEU A N 1
ATOM 1606 C CA . LEU A 1 210 ? 19.875 -29.547 -1.677 1 75.06 210 LEU A CA 1
ATOM 1607 C C . LEU A 1 210 ? 20.266 -30.906 -2.24 1 75.06 210 LEU A C 1
ATOM 1609 O O . LEU A 1 210 ? 20.531 -31.844 -1.483 1 75.06 210 LEU A O 1
ATOM 1613 N N . LYS A 1 211 ? 20.297 -30.953 -3.549 1 74.62 211 LYS A N 1
ATOM 1614 C CA . LYS A 1 211 ? 20.656 -32.219 -4.203 1 74.62 211 LYS A CA 1
ATOM 1615 C C . LYS A 1 211 ? 22.156 -32.469 -4.07 1 74.62 211 LYS A C 1
ATOM 1617 O O . LYS A 1 211 ? 22.562 -33.625 -3.871 1 74.62 211 LYS A O 1
ATOM 1622 N N . VAL A 1 212 ? 22.922 -31.344 -4.125 1 72 212 VAL A N 1
ATOM 1623 C CA . VAL A 1 212 ? 24.375 -31.5 -4.125 1 72 212 VAL A CA 1
ATOM 1624 C C . VAL A 1 212 ? 24.875 -31.625 -2.689 1 72 212 VAL A C 1
ATOM 1626 O O . VAL A 1 212 ? 25.703 -32.5 -2.389 1 72 212 VAL A O 1
ATOM 1629 N N . LYS A 1 213 ? 24.281 -30.656 -1.903 1 73.19 213 LYS A N 1
ATOM 1630 C CA . LYS A 1 213 ? 24.781 -30.609 -0.534 1 73.19 213 LYS A CA 1
ATOM 1631 C C . LYS A 1 213 ? 23.859 -31.359 0.419 1 73.19 213 LYS A C 1
ATOM 1633 O O . LYS A 1 213 ? 22.672 -31 0.548 1 73.19 213 LYS A O 1
ATOM 1638 N N . ARG A 1 214 ? 24.125 -32.562 0.781 1 69.44 214 ARG A N 1
ATOM 1639 C CA . ARG A 1 214 ? 23.234 -33.438 1.538 1 69.44 214 ARG A CA 1
ATOM 1640 C C . ARG A 1 214 ? 23.219 -33.062 3.014 1 69.44 214 ARG A C 1
ATOM 1642 O O . ARG A 1 214 ? 22.406 -33.562 3.785 1 69.44 214 ARG A O 1
ATOM 1649 N N . LYS A 1 215 ? 24.062 -32.094 3.373 1 72.94 215 LYS A N 1
ATOM 1650 C CA . LYS A 1 215 ? 24.094 -31.703 4.777 1 72.94 215 LYS A CA 1
ATOM 1651 C C . LYS A 1 215 ? 23.703 -30.234 4.945 1 72.94 215 LYS A C 1
ATOM 1653 O O . LYS A 1 215 ? 24.172 -29.375 4.207 1 72.94 215 LYS A O 1
ATOM 1658 N N . PHE A 1 216 ? 22.828 -30.047 5.84 1 74.94 216 PHE A N 1
ATOM 1659 C CA . PHE A 1 216 ? 22.312 -28.703 6.113 1 74.94 216 PHE A CA 1
ATOM 1660 C C . PHE A 1 216 ? 23.438 -27.719 6.379 1 74.94 216 PHE A C 1
ATOM 1662 O O . PHE A 1 216 ? 23.359 -26.562 5.977 1 74.94 216 PHE A O 1
ATOM 1669 N N . GLN A 1 217 ? 24.438 -28.078 6.965 1 72.06 217 GLN A N 1
ATOM 1670 C CA . GLN A 1 217 ? 25.531 -27.203 7.34 1 72.06 217 GLN A CA 1
ATOM 1671 C C . GLN A 1 217 ? 26.312 -26.734 6.113 1 72.06 217 GLN A C 1
ATOM 1673 O O . GLN A 1 217 ? 26.938 -25.672 6.133 1 72.06 217 GLN A O 1
ATOM 1678 N N . LYS A 1 218 ? 26.203 -27.547 5.09 1 71.88 218 LYS A N 1
ATOM 1679 C CA . LYS A 1 218 ? 27 -27.234 3.908 1 71.88 218 LYS A CA 1
ATOM 1680 C C . LYS A 1 218 ? 26.188 -26.453 2.879 1 71.88 218 LYS A C 1
ATOM 1682 O O . LYS A 1 218 ? 26.719 -26.062 1.841 1 71.88 218 LYS A O 1
ATOM 1687 N N . LEU A 1 219 ? 24.984 -26.328 3.246 1 74.88 219 LEU A N 1
ATOM 1688 C CA . LEU A 1 219 ? 24.125 -25.609 2.318 1 74.88 219 LEU A CA 1
ATOM 1689 C C . LEU A 1 219 ? 24.531 -24.141 2.234 1 74.88 219 LEU A C 1
ATOM 1691 O O . LEU A 1 219 ? 25.125 -23.609 3.166 1 74.88 219 LEU A O 1
ATOM 1695 N N . SER A 1 220 ? 24.297 -23.594 1.125 1 73.31 220 SER A N 1
ATOM 1696 C CA . SER A 1 220 ? 24.562 -22.156 0.937 1 73.31 220 SER A CA 1
ATOM 1697 C C . SER A 1 220 ? 23.688 -21.312 1.856 1 73.31 220 SER A C 1
ATOM 1699 O O . SER A 1 220 ? 22.641 -21.781 2.326 1 73.31 220 SER A O 1
ATOM 1701 N N . LEU A 1 221 ? 24.109 -20.219 2.178 1 67.44 221 LEU A N 1
ATOM 1702 C CA . LEU A 1 221 ? 23.359 -19.297 3.037 1 67.44 221 LEU A CA 1
ATOM 1703 C C . LEU A 1 221 ? 22 -18.969 2.43 1 67.44 221 LEU A C 1
ATOM 1705 O O . LEU A 1 221 ? 21 -18.891 3.145 1 67.44 221 LEU A O 1
ATOM 1709 N N . HIS A 1 222 ? 22 -18.875 1.132 1 69.5 222 HIS A N 1
ATOM 1710 C CA . HIS A 1 222 ? 20.75 -18.594 0.44 1 69.5 222 HIS A CA 1
ATOM 1711 C C . HIS A 1 222 ? 19.75 -19.719 0.65 1 69.5 222 HIS A C 1
ATOM 1713 O O . HIS A 1 222 ? 18.578 -19.469 0.958 1 69.5 222 HIS A O 1
ATOM 1719 N N . THR A 1 223 ? 20.234 -20.859 0.575 1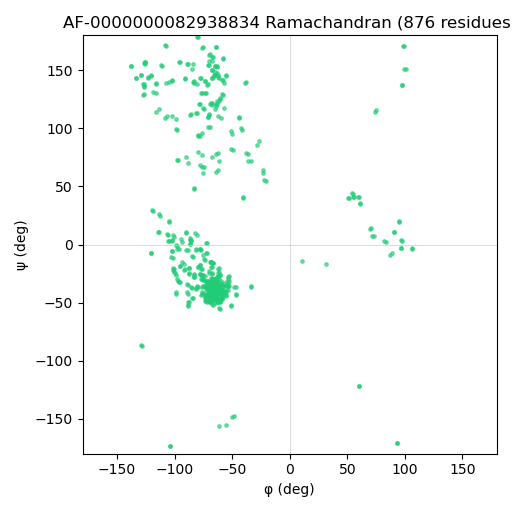 76.44 223 THR A N 1
ATOM 1720 C CA . THR A 1 223 ? 19.359 -22.031 0.719 1 76.44 223 THR A CA 1
ATOM 1721 C C . THR A 1 223 ? 18.859 -22.156 2.152 1 76.44 223 THR A C 1
ATOM 1723 O O . THR A 1 223 ? 17.672 -22.438 2.375 1 76.44 223 THR A O 1
ATOM 1726 N N . LYS A 1 224 ? 19.734 -21.891 3.033 1 77.25 224 LYS A N 1
ATOM 1727 C CA . LYS A 1 224 ? 19.328 -21.969 4.438 1 77.25 224 LYS A CA 1
ATOM 1728 C C . LYS A 1 224 ? 18.281 -20.922 4.77 1 77.25 224 LYS A C 1
ATOM 1730 O O . LYS A 1 224 ? 17.281 -21.219 5.434 1 77.25 224 LYS A O 1
ATOM 1735 N N . LEU A 1 225 ? 18.438 -19.781 4.234 1 71.38 225 LEU A N 1
ATOM 1736 C CA . LEU A 1 225 ? 17.516 -18.688 4.492 1 71.38 225 LEU A CA 1
ATOM 1737 C C . LEU A 1 225 ? 16.156 -18.953 3.838 1 71.38 225 LEU A C 1
ATOM 1739 O O . LEU A 1 225 ? 15.117 -18.672 4.434 1 71.38 225 LEU A O 1
ATOM 1743 N N . MET A 1 226 ? 16.281 -19.516 2.715 1 76.31 226 MET A N 1
ATOM 1744 C CA . MET A 1 226 ? 15.039 -19.781 1.994 1 76.31 226 MET A CA 1
ATOM 1745 C C . MET A 1 226 ? 14.234 -20.875 2.672 1 76.31 226 MET A C 1
ATOM 1747 O O . MET A 1 226 ? 13.008 -20.781 2.787 1 76.31 226 MET A O 1
ATOM 1751 N N . LEU A 1 227 ? 14.984 -21.844 3.123 1 80.25 227 LEU A N 1
ATOM 1752 C CA . LEU A 1 227 ? 14.305 -22.969 3.742 1 80.25 227 LEU A CA 1
ATOM 1753 C C . LEU A 1 227 ? 13.734 -22.578 5.102 1 80.25 227 LEU A C 1
ATOM 1755 O O . LEU A 1 227 ? 12.555 -22.828 5.375 1 80.25 227 LEU A O 1
ATOM 1759 N N . ILE A 1 228 ? 14.555 -21.984 5.859 1 80.06 228 ILE A N 1
ATOM 1760 C CA . ILE A 1 228 ? 14.117 -21.609 7.199 1 80.06 228 ILE A CA 1
ATOM 1761 C C . ILE A 1 228 ? 13.086 -20.484 7.117 1 80.06 228 ILE A C 1
ATOM 1763 O O . ILE A 1 228 ? 12.086 -20.5 7.84 1 80.06 228 ILE A O 1
ATOM 1767 N N . GLY A 1 229 ? 13.344 -19.578 6.25 1 76.62 229 GLY A N 1
ATOM 1768 C CA . GLY A 1 229 ? 12.398 -18.484 6.07 1 76.62 229 GLY A CA 1
ATOM 1769 C C . GLY A 1 229 ? 11.023 -18.953 5.621 1 76.62 229 GLY A C 1
ATOM 1770 O O . GLY A 1 229 ? 10.008 -18.5 6.152 1 76.62 229 GLY A O 1
ATOM 1771 N N . THR A 1 230 ? 11.055 -19.859 4.688 1 81.31 230 THR A N 1
ATOM 1772 C CA . THR A 1 230 ? 9.789 -20.406 4.188 1 81.31 230 THR A CA 1
ATOM 1773 C C . THR A 1 230 ? 9.05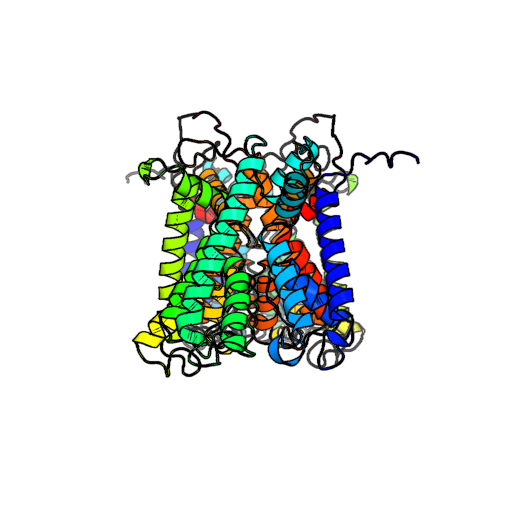5 -21.172 5.285 1 81.31 230 THR A C 1
ATOM 1775 O O . THR A 1 230 ? 7.836 -21.031 5.43 1 81.31 230 THR A O 1
ATOM 1778 N N . LEU A 1 231 ? 9.828 -21.891 6.016 1 84.81 231 LEU A N 1
ATOM 1779 C CA . LEU A 1 231 ? 9.211 -22.672 7.082 1 84.81 231 LEU A CA 1
ATOM 1780 C C . LEU A 1 231 ? 8.594 -21.766 8.133 1 84.81 231 LEU A C 1
ATOM 1782 O O . LEU A 1 231 ? 7.453 -21.969 8.547 1 84.81 231 LEU A O 1
ATOM 1786 N N . ILE A 1 232 ? 9.289 -20.828 8.531 1 83.88 232 ILE A N 1
ATOM 1787 C CA . ILE A 1 232 ? 8.812 -19.906 9.562 1 83.88 232 ILE A CA 1
ATOM 1788 C C . ILE A 1 232 ? 7.6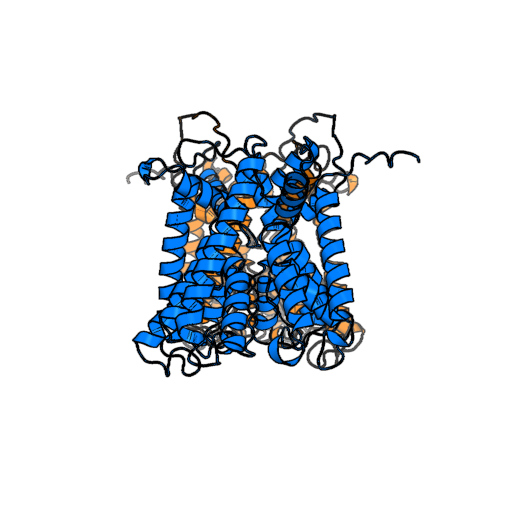02 -19.141 9.047 1 83.88 232 ILE A C 1
ATOM 1790 O O . ILE A 1 232 ? 6.598 -19 9.75 1 83.88 232 ILE A O 1
ATOM 1794 N N . LEU A 1 233 ? 7.699 -18.641 7.875 1 83.94 233 LEU A N 1
ATOM 1795 C CA . LEU A 1 233 ? 6.598 -17.891 7.297 1 83.94 233 LEU A CA 1
ATOM 1796 C C . LEU A 1 233 ? 5.34 -18.734 7.184 1 83.94 233 LEU A C 1
ATOM 1798 O O . LEU A 1 233 ? 4.234 -18.266 7.453 1 83.94 233 LEU A O 1
ATOM 1802 N N . ASN A 1 234 ? 5.57 -19.969 6.789 1 88.44 234 ASN A N 1
ATOM 1803 C CA . ASN A 1 234 ? 4.43 -20.859 6.641 1 88.44 234 ASN A CA 1
ATOM 1804 C C . ASN A 1 234 ? 3.773 -21.172 7.988 1 88.44 234 ASN A C 1
ATOM 1806 O O . ASN A 1 234 ? 2.547 -21.156 8.102 1 88.44 234 ASN A O 1
ATOM 1810 N N . VAL A 1 235 ? 4.582 -21.375 8.961 1 90.62 235 VAL A N 1
ATOM 1811 C CA . VAL A 1 235 ? 4.055 -21.719 10.281 1 90.62 235 VAL A CA 1
ATOM 1812 C C . VAL A 1 235 ? 3.355 -20.5 10.875 1 90.62 235 VAL A C 1
ATOM 1814 O O . VAL A 1 235 ? 2.246 -20.609 11.406 1 90.62 235 VAL A O 1
ATOM 1817 N N . VAL A 1 236 ? 3.979 -19.375 10.766 1 89.31 236 VAL A N 1
ATOM 1818 C CA . VAL A 1 236 ? 3.396 -18.141 11.289 1 89.31 236 VAL A CA 1
ATOM 1819 C C . VAL A 1 236 ? 2.094 -17.828 10.555 1 89.31 236 VAL A C 1
ATOM 1821 O O . VAL A 1 236 ? 1.098 -17.453 11.18 1 89.31 236 VAL A O 1
ATOM 1824 N N . SER A 1 237 ? 2.139 -17.984 9.305 1 91.38 237 SER A N 1
ATOM 1825 C CA . SER A 1 237 ? 0.94 -17.734 8.508 1 91.38 237 SER A CA 1
ATOM 1826 C C . SER A 1 237 ? -0.188 -18.688 8.891 1 91.38 237 SER A C 1
ATOM 1828 O O . SER A 1 237 ? -1.347 -18.281 8.984 1 91.38 237 SER A O 1
ATOM 1830 N N . MET A 1 238 ? 0.189 -19.938 9.078 1 92.88 238 MET A N 1
ATOM 1831 C CA . MET A 1 238 ? -0.81 -20.922 9.477 1 92.88 238 MET A CA 1
ATOM 1832 C C . MET A 1 238 ? -1.45 -20.547 10.805 1 92.88 238 MET A C 1
ATOM 1834 O O . MET A 1 238 ? -2.67 -20.641 10.953 1 92.88 238 MET A O 1
ATOM 1838 N N . LEU A 1 239 ? -0.682 -20.109 11.727 1 92.75 239 LEU A N 1
ATOM 1839 C CA . LEU A 1 239 ? -1.185 -19.734 13.039 1 92.75 239 LEU A CA 1
ATOM 1840 C C . LEU A 1 239 ? -2.078 -18.5 12.953 1 92.75 239 LEU A C 1
ATOM 1842 O O . LEU A 1 239 ? -3.123 -18.438 13.602 1 92.75 239 LEU A O 1
ATOM 1846 N N . PHE A 1 240 ? -1.683 -17.547 12.18 1 91.38 240 PHE A N 1
ATOM 1847 C CA . PHE A 1 240 ? -2.48 -16.344 12.008 1 91.38 240 PHE A CA 1
ATOM 1848 C C . PHE A 1 240 ? -3.852 -16.688 11.43 1 91.38 240 PHE A C 1
ATOM 1850 O O . PHE A 1 240 ? -4.875 -16.234 11.953 1 91.38 240 PHE A O 1
ATOM 1857 N N . ILE A 1 241 ? -3.861 -17.5 10.391 1 92.12 241 ILE A N 1
ATOM 1858 C CA . ILE A 1 241 ? -5.117 -17.828 9.734 1 92.12 241 ILE A CA 1
ATOM 1859 C C . ILE A 1 241 ? -5.98 -18.672 10.68 1 92.12 241 ILE A C 1
ATOM 1861 O O . ILE A 1 241 ? -7.191 -18.469 10.773 1 92.12 241 ILE A O 1
ATOM 1865 N N . PHE A 1 242 ? -5.316 -19.578 11.391 1 93.62 242 PHE A N 1
ATOM 1866 C CA . PHE A 1 242 ? -6.027 -20.453 12.32 1 93.62 242 PHE A CA 1
ATOM 1867 C C . PHE A 1 242 ? -6.73 -19.625 13.398 1 93.62 242 PHE A C 1
ATOM 1869 O O . PHE A 1 242 ? -7.918 -19.828 13.656 1 93.62 242 PHE A O 1
ATOM 1876 N N . PHE A 1 243 ? -6.109 -18.609 13.969 1 91.88 243 PHE A N 1
ATOM 1877 C CA . PHE A 1 243 ? -6.668 -17.844 15.07 1 91.88 243 PHE A CA 1
ATOM 1878 C C . PHE A 1 243 ? -7.645 -16.797 14.562 1 91.88 243 PHE A C 1
ATOM 1880 O O . PHE A 1 243 ? -8.664 -16.531 15.195 1 91.88 243 PHE A O 1
ATOM 1887 N N . LEU A 1 244 ? -7.375 -16.188 13.477 1 91.19 244 LEU A N 1
ATOM 1888 C CA . LEU A 1 244 ? -8.227 -15.133 12.953 1 91.19 244 LEU A CA 1
ATOM 1889 C C . LEU A 1 244 ? -9.547 -15.695 12.438 1 91.19 244 LEU A C 1
ATOM 1891 O O . LEU A 1 244 ? -10.594 -15.07 12.586 1 91.19 244 LEU A O 1
ATOM 1895 N N . GLU A 1 245 ? -9.492 -16.922 11.852 1 92.62 245 GLU A N 1
ATOM 1896 C CA . GLU A 1 245 ? -10.68 -17.5 11.227 1 92.62 245 GLU A CA 1
ATOM 1897 C C . GLU A 1 245 ? -11.32 -18.562 12.109 1 92.62 245 GLU A C 1
ATOM 1899 O O . GLU A 1 245 ? -12.32 -19.172 11.734 1 92.62 245 GLU A O 1
ATOM 1904 N N . PHE A 1 246 ? -10.797 -18.734 13.242 1 90.88 246 PHE A N 1
ATOM 1905 C CA . PHE A 1 246 ? -11.227 -19.828 14.109 1 90.88 246 PHE A CA 1
ATOM 1906 C C . PHE A 1 246 ? -12.734 -19.766 14.344 1 90.88 246 PHE A C 1
ATOM 1908 O O . PHE A 1 246 ? -13.406 -20.797 14.305 1 90.88 246 PHE A O 1
ATOM 1915 N N . GLY A 1 247 ? -13.289 -18.641 14.5 1 87.12 247 GLY A N 1
ATOM 1916 C CA . GLY A 1 247 ? -14.695 -18.484 14.828 1 87.12 247 GLY A CA 1
ATOM 1917 C C . GLY A 1 247 ? -15.539 -18 13.664 1 87.12 247 GLY A C 1
ATOM 1918 O O . GLY A 1 247 ? -16.734 -17.734 13.82 1 87.12 247 GLY A O 1
ATOM 1919 N N . ASN A 1 248 ? -14.984 -17.953 12.516 1 91 248 ASN A N 1
ATOM 1920 C CA . ASN A 1 248 ? -15.719 -17.484 11.344 1 91 248 ASN A CA 1
ATOM 1921 C C . ASN A 1 248 ? -16.703 -18.547 10.844 1 91 248 ASN A C 1
ATOM 1923 O O . ASN A 1 248 ? -16.281 -19.625 10.438 1 91 248 ASN A O 1
ATOM 1927 N N . PRO A 1 249 ? -17.906 -18.281 10.859 1 89.56 249 PRO A N 1
ATOM 1928 C CA . PRO A 1 249 ? -18.922 -19.281 10.5 1 89.56 249 PRO A CA 1
ATOM 1929 C C . PRO A 1 249 ? -18.891 -19.641 9.016 1 89.56 249 PRO A C 1
ATOM 1931 O O . PRO A 1 249 ? -19.422 -20.688 8.617 1 89.56 249 PRO A O 1
ATOM 1934 N N . ASN A 1 250 ? -18.266 -18.906 8.219 1 89.81 250 ASN A N 1
ATOM 1935 C CA . ASN A 1 250 ? -18.297 -19.141 6.781 1 89.81 250 ASN A CA 1
ATOM 1936 C C . ASN A 1 250 ? -17 -19.812 6.305 1 89.81 250 ASN A C 1
ATOM 1938 O O . ASN A 1 250 ? -16.891 -20.172 5.133 1 89.81 250 ASN A O 1
ATOM 1942 N N . THR A 1 251 ? -16.016 -19.984 7.168 1 92.25 251 THR A N 1
ATOM 1943 C CA . THR A 1 251 ? -14.75 -20.578 6.746 1 92.25 251 THR A CA 1
ATOM 1944 C C . THR A 1 251 ? -14.367 -21.734 7.676 1 92.25 251 THR A C 1
ATOM 1946 O O . THR A 1 251 ? -14.828 -22.859 7.508 1 92.25 251 THR A O 1
ATOM 1949 N N . LEU A 1 252 ? -13.641 -21.453 8.836 1 88.94 252 LEU A N 1
ATOM 1950 C CA . LEU A 1 252 ? -13.141 -22.516 9.703 1 88.94 252 LEU A CA 1
ATOM 1951 C C . LEU A 1 252 ? -14.188 -22.906 10.734 1 88.94 252 LEU A C 1
ATOM 1953 O O . LEU A 1 252 ? -14.141 -24.016 11.281 1 88.94 252 LEU A O 1
ATOM 1957 N N . GLY A 1 253 ? -15.156 -22.047 11.008 1 87.19 253 GLY A N 1
ATOM 1958 C CA . GLY A 1 253 ? -16.109 -22.203 12.094 1 87.19 253 GLY A CA 1
ATOM 1959 C C . GLY A 1 253 ? -16.781 -23.562 12.102 1 87.19 253 GLY A C 1
ATOM 1960 O O . GLY A 1 253 ? -16.703 -24.297 13.094 1 87.19 253 GLY A O 1
ATOM 1961 N N . PRO A 1 254 ? -17.344 -23.969 11.016 1 87.38 254 PRO A N 1
ATOM 1962 C CA . PRO A 1 254 ? -18.125 -25.203 10.984 1 87.38 254 PRO A CA 1
ATOM 1963 C C . PRO A 1 254 ? -17.25 -26.453 10.844 1 87.38 254 PRO A C 1
ATOM 1965 O O . PRO A 1 254 ? -17.734 -27.578 10.992 1 87.38 254 PRO A O 1
ATOM 1968 N N . LEU A 1 255 ? -16 -26.375 10.688 1 90.12 255 LEU A N 1
ATOM 1969 C CA . LEU A 1 255 ? -15.125 -27.516 10.414 1 90.12 255 LEU A CA 1
ATOM 1970 C C . LEU A 1 255 ? -14.641 -28.156 11.711 1 90.12 255 LEU A C 1
ATOM 1972 O O . LEU A 1 255 ? -14.68 -27.516 12.773 1 90.12 255 LEU A O 1
ATOM 1976 N N . SER A 1 256 ? -14.289 -29.422 11.656 1 91.38 256 SER A N 1
ATOM 1977 C CA . SER A 1 256 ? -13.664 -30.109 12.781 1 91.38 256 SER A CA 1
ATOM 1978 C C . SER A 1 256 ? -12.266 -29.547 13.055 1 91.38 256 SER A C 1
ATOM 1980 O O . SER A 1 256 ? -11.695 -28.859 12.219 1 91.38 256 SER A O 1
ATOM 1982 N N . LEU A 1 257 ? -11.766 -29.797 14.219 1 91.06 257 LEU A N 1
ATOM 1983 C CA . LEU A 1 257 ? -10.461 -29.266 14.602 1 91.06 257 LEU A CA 1
ATOM 1984 C C . LEU A 1 257 ? -9.383 -29.734 13.633 1 91.06 257 LEU A C 1
ATOM 1986 O O . LEU A 1 257 ? -8.5 -28.953 13.266 1 91.06 257 LEU A O 1
ATOM 1990 N N . GLY A 1 258 ? -9.438 -31 13.242 1 91.56 258 GLY A N 1
ATOM 1991 C CA . GLY A 1 258 ? -8.492 -31.5 12.258 1 91.56 258 GLY A CA 1
ATOM 1992 C C . GLY A 1 258 ? -8.609 -30.797 10.914 1 91.56 258 GLY A C 1
ATOM 1993 O O . GLY A 1 258 ? -7.598 -30.422 10.32 1 91.56 258 GLY A O 1
ATOM 1994 N N . ASP A 1 259 ? -9.797 -30.609 10.516 1 92.56 259 ASP A N 1
ATOM 1995 C CA . ASP A 1 259 ? -10.055 -29.953 9.242 1 92.56 259 ASP A CA 1
ATOM 1996 C C . ASP A 1 259 ? -9.664 -28.469 9.305 1 92.56 259 ASP A C 1
ATOM 1998 O O . ASP A 1 259 ? -9.211 -27.906 8.312 1 92.56 259 ASP A O 1
ATOM 2002 N N . LYS A 1 260 ? -9.859 -27.891 10.508 1 93.56 260 LYS A N 1
ATOM 2003 C CA . LYS A 1 260 ? -9.438 -26.5 10.695 1 93.56 260 LYS A CA 1
ATOM 2004 C C . LYS A 1 260 ? -7.934 -26.359 10.5 1 93.56 260 LYS A C 1
ATOM 2006 O O . LYS A 1 260 ? -7.477 -25.391 9.898 1 93.56 260 LYS A O 1
ATOM 2011 N N . LEU A 1 261 ? -7.273 -27.312 11.008 1 92.31 261 LEU A N 1
ATOM 2012 C CA . LEU A 1 261 ? -5.816 -27.266 10.898 1 92.31 261 LEU A CA 1
ATOM 2013 C C . LEU A 1 261 ? -5.371 -27.438 9.453 1 92.31 261 LEU A C 1
ATOM 2015 O O . LEU A 1 261 ? -4.492 -26.719 8.977 1 92.31 261 LEU A O 1
ATOM 2019 N N . TRP A 1 262 ? -5.988 -28.375 8.75 1 92.19 262 TRP A N 1
ATOM 2020 C CA . TRP A 1 262 ? -5.656 -28.594 7.352 1 92.19 262 TRP A CA 1
ATOM 2021 C C . TRP A 1 262 ? -5.984 -27.359 6.512 1 92.19 262 TRP A C 1
ATOM 2023 O O . TRP A 1 262 ? -5.18 -26.953 5.672 1 92.19 262 TRP A O 1
ATOM 2033 N N . ALA A 1 263 ? -7.156 -26.828 6.758 1 92.06 263 ALA A N 1
ATOM 2034 C CA . ALA A 1 263 ? -7.598 -25.656 6.004 1 92.06 263 ALA A CA 1
ATOM 2035 C C . ALA A 1 263 ? -6.676 -24.469 6.246 1 92.06 263 ALA A C 1
ATOM 2037 O O . ALA A 1 263 ? -6.309 -23.75 5.305 1 92.06 263 ALA A O 1
ATOM 2038 N N . SER A 1 264 ? -6.324 -24.297 7.52 1 93.44 264 SER A N 1
ATOM 2039 C CA . SER A 1 264 ? -5.426 -23.203 7.871 1 93.44 264 SER A CA 1
ATOM 2040 C C . SER A 1 264 ? -4.047 -23.406 7.254 1 93.44 264 SER A C 1
ATOM 2042 O O . SER A 1 264 ? -3.436 -22.453 6.77 1 93.44 264 SER A O 1
ATOM 2044 N N . TYR A 1 265 ? -3.635 -24.625 7.301 1 91.31 265 TYR A N 1
ATOM 2045 C CA . TYR A 1 265 ? -2.332 -24.938 6.723 1 91.31 265 TYR A CA 1
ATOM 2046 C C . TYR A 1 265 ? -2.328 -24.688 5.219 1 91.31 265 TYR A C 1
ATOM 2048 O O . TYR A 1 265 ? -1.438 -24.016 4.695 1 91.31 265 TYR A O 1
ATOM 2056 N N . PHE A 1 266 ? -3.328 -25.156 4.59 1 92.38 266 PHE A N 1
ATOM 2057 C CA . PHE A 1 266 ? -3.43 -25.031 3.143 1 92.38 266 PHE A CA 1
ATOM 2058 C C . PHE A 1 266 ? -3.486 -23.578 2.725 1 92.38 266 PHE A C 1
ATOM 2060 O O . PHE A 1 266 ? -2.764 -23.156 1.819 1 92.38 266 PHE A O 1
ATOM 2067 N N . GLN A 1 267 ? -4.262 -22.797 3.424 1 91 267 GLN A N 1
ATOM 2068 C CA . GLN A 1 267 ? -4.477 -21.391 3.049 1 91 267 GLN A CA 1
ATOM 2069 C C . GLN A 1 267 ? -3.293 -20.531 3.467 1 91 267 GLN A C 1
ATOM 2071 O O . GLN A 1 267 ? -3.154 -19.391 3.006 1 91 267 GLN A O 1
ATOM 2076 N N . ALA A 1 268 ? -2.506 -21.062 4.348 1 89.56 268 ALA A N 1
ATOM 2077 C CA . ALA A 1 268 ? -1.303 -20.359 4.766 1 89.56 268 ALA A CA 1
ATOM 2078 C C . ALA A 1 268 ? -0.217 -20.438 3.697 1 89.56 268 ALA A C 1
ATOM 2080 O O . ALA A 1 268 ? 0.57 -19.5 3.533 1 89.56 268 ALA A O 1
ATOM 2081 N N . VAL A 1 269 ? -0.231 -21.469 2.98 1 88 269 VAL A N 1
ATOM 2082 C CA . VAL A 1 269 ? 0.887 -21.719 2.078 1 88 269 VAL A CA 1
ATOM 2083 C C . VAL A 1 269 ? 0.503 -21.328 0.655 1 88 269 VAL A C 1
ATOM 2085 O O . VAL A 1 269 ? 1.367 -20.969 -0.152 1 88 269 VAL A O 1
ATOM 2088 N N . THR A 1 270 ? -0.718 -21.25 0.366 1 88.88 270 THR A N 1
ATOM 2089 C CA . THR A 1 270 ? -1.192 -21.078 -1.003 1 88.88 270 THR A CA 1
ATOM 2090 C C . THR A 1 270 ? -0.929 -19.672 -1.499 1 88.88 270 THR A C 1
ATOM 2092 O O . THR A 1 270 ? -0.64 -19.453 -2.68 1 88.88 270 THR A O 1
ATOM 2095 N N . PRO A 1 271 ? -0.954 -18.672 -0.595 1 85.62 271 PRO A N 1
ATOM 2096 C CA . PRO A 1 271 ? -0.781 -17.297 -1.097 1 85.62 271 PRO A CA 1
ATOM 2097 C C . PRO A 1 271 ? 0.626 -17.047 -1.631 1 85.62 271 PRO A C 1
ATOM 2099 O O . PRO A 1 271 ? 0.861 -16.031 -2.301 1 85.62 271 PRO A O 1
ATOM 2102 N N . ARG A 1 272 ? 1.462 -17.891 -1.299 1 79.88 272 ARG A N 1
ATOM 2103 C CA . ARG A 1 272 ? 2.814 -17.75 -1.826 1 79.88 272 ARG A CA 1
ATOM 2104 C C . ARG A 1 272 ? 2.926 -18.344 -3.227 1 79.88 272 ARG A C 1
ATOM 2106 O O . ARG A 1 272 ? 3.768 -19.203 -3.475 1 79.88 272 ARG A O 1
ATOM 2113 N N . THR A 1 273 ? 2.037 -18.031 -4.098 1 73.75 273 THR A N 1
ATOM 2114 C CA . THR A 1 273 ? 2.059 -18.156 -5.551 1 73.75 273 THR A CA 1
ATOM 2115 C C . THR A 1 273 ? 1.387 -19.469 -5.984 1 73.75 273 THR A C 1
ATOM 2117 O O . THR A 1 273 ? 1.616 -19.938 -7.098 1 73.75 273 THR A O 1
ATOM 2120 N N . ALA A 1 274 ? 0.583 -20.125 -5.234 1 78.31 274 ALA A N 1
ATOM 2121 C CA . ALA A 1 274 ? 0.035 -21.422 -5.656 1 78.31 274 ALA A CA 1
ATOM 2122 C C . ALA A 1 274 ? -1.371 -21.25 -6.227 1 78.31 274 ALA A C 1
ATOM 2124 O O . ALA A 1 274 ? -1.739 -21.938 -7.191 1 78.31 274 ALA A O 1
ATOM 2125 N N . GLY A 1 275 ? -2.188 -20.484 -5.645 1 83.69 275 GLY A N 1
ATOM 2126 C CA . GLY A 1 275 ? -3.451 -20.078 -6.242 1 83.69 275 GLY A CA 1
ATOM 2127 C C . GLY A 1 275 ? -4.586 -21.047 -5.938 1 83.69 275 GLY A C 1
ATOM 2128 O O . GLY A 1 275 ? -5.742 -20.766 -6.277 1 83.69 275 GLY A O 1
ATOM 2129 N N . PHE A 1 276 ? -4.332 -22.188 -5.332 1 88.75 276 PHE A N 1
ATOM 2130 C CA . PHE A 1 276 ? -5.398 -23.094 -4.934 1 88.75 276 PHE A CA 1
ATOM 2131 C C . PHE A 1 276 ? -6.086 -22.609 -3.664 1 88.75 276 PHE A C 1
ATOM 2133 O O . PHE A 1 276 ? -5.457 -21.953 -2.828 1 88.75 276 PHE A O 1
ATOM 2140 N N . ASN A 1 277 ? -7.355 -22.828 -3.641 1 88.62 277 ASN A N 1
ATOM 2141 C CA . ASN A 1 277 ? -8.031 -22.484 -2.389 1 88.62 277 ASN A CA 1
ATOM 2142 C C . ASN A 1 277 ? -8.836 -23.672 -1.856 1 88.62 277 ASN A C 1
ATOM 2144 O O . ASN A 1 277 ? -9.422 -24.422 -2.633 1 88.62 277 ASN A O 1
ATOM 2148 N N . SER A 1 278 ? -8.68 -23.844 -0.616 1 89.44 278 SER A N 1
ATOM 2149 C CA . SER A 1 278 ? -9.445 -24.875 0.086 1 89.44 278 SER A CA 1
ATOM 2150 C C . SER A 1 278 ? -10.617 -24.266 0.855 1 89.44 278 SER A C 1
ATOM 2152 O O . SER A 1 278 ? -11.438 -24.984 1.417 1 89.44 278 SER A O 1
ATOM 2154 N N . LEU A 1 279 ? -10.602 -22.953 0.951 1 89.12 279 LEU A N 1
ATOM 2155 C CA . LEU A 1 279 ? -11.672 -22.172 1.553 1 89.12 279 LEU A CA 1
ATOM 2156 C C . LEU A 1 279 ? -12.172 -21.094 0.588 1 89.12 279 LEU A C 1
ATOM 2158 O O . LEU A 1 279 ? -11.469 -20.734 -0.363 1 89.12 279 LEU A O 1
ATOM 2162 N N . ASP A 1 280 ? -13.367 -20.719 0.854 1 90.38 280 ASP A N 1
ATOM 2163 C CA . ASP A 1 280 ? -13.875 -19.578 0.084 1 90.38 280 ASP A CA 1
ATOM 2164 C C . ASP A 1 280 ? -13.172 -18.281 0.484 1 90.38 280 ASP A C 1
ATOM 2166 O O . ASP A 1 280 ? -13.406 -17.766 1.574 1 90.38 280 ASP A O 1
ATOM 2170 N N . ILE A 1 281 ? -12.406 -17.75 -0.407 1 90.44 281 ILE A N 1
ATOM 2171 C CA . ILE A 1 281 ? -11.562 -16.594 -0.127 1 90.44 281 ILE A CA 1
ATOM 2172 C C . ILE A 1 281 ? -12.438 -15.375 0.153 1 90.44 281 ILE A C 1
ATOM 2174 O O . ILE A 1 281 ? -12.102 -14.547 1.001 1 90.44 281 ILE A O 1
ATOM 2178 N N . ALA A 1 282 ? -13.57 -15.258 -0.521 1 90.19 282 ALA A N 1
ATOM 2179 C CA . ALA A 1 282 ? -14.461 -14.109 -0.38 1 90.19 282 ALA A CA 1
ATOM 2180 C C . ALA A 1 282 ? -15.094 -14.078 1.007 1 90.19 282 ALA A C 1
ATOM 2182 O O . ALA A 1 282 ? -15.578 -13.031 1.452 1 90.19 282 ALA A O 1
ATOM 2183 N N . SER A 1 283 ? -15.086 -15.203 1.69 1 90.44 283 SER A N 1
ATOM 2184 C CA . SER A 1 283 ? -15.758 -15.305 2.98 1 90.44 283 SER A CA 1
ATOM 2185 C C . SER A 1 283 ? -14.773 -15.148 4.133 1 90.44 283 SER A C 1
ATOM 2187 O O . SER A 1 283 ? -15.156 -15.188 5.301 1 90.44 283 SER A O 1
ATOM 2189 N N . LEU A 1 284 ? -13.539 -14.969 3.801 1 92.06 284 LEU A N 1
ATOM 2190 C CA . LEU A 1 284 ? -12.523 -14.773 4.832 1 92.06 284 LEU A CA 1
ATOM 2191 C C . LEU A 1 284 ? -12.68 -13.414 5.496 1 92.06 284 LEU A C 1
ATOM 2193 O O . LEU A 1 284 ? -13.234 -12.484 4.898 1 92.06 284 LEU A O 1
ATOM 2197 N N . ASP A 1 285 ? -12.227 -13.328 6.699 1 91.75 285 ASP A N 1
ATOM 2198 C CA . ASP A 1 285 ? -12.227 -12.047 7.398 1 91.75 285 ASP A CA 1
ATOM 2199 C C . ASP A 1 285 ? -11.297 -11.047 6.715 1 91.75 285 ASP A C 1
ATOM 2201 O O . ASP A 1 285 ? -10.305 -11.438 6.098 1 91.75 285 ASP A O 1
ATOM 2205 N N . ASP A 1 286 ? -11.586 -9.711 6.871 1 91.38 286 ASP A N 1
ATOM 2206 C CA . ASP A 1 286 ? -10.789 -8.664 6.25 1 91.38 286 ASP A CA 1
ATOM 2207 C C . ASP A 1 286 ? -9.344 -8.703 6.754 1 91.38 286 ASP A C 1
ATOM 2209 O O . ASP A 1 286 ? -8.414 -8.43 5.996 1 91.38 286 ASP A O 1
ATOM 2213 N N . SER A 1 287 ? -9.25 -9.031 8.031 1 91.75 287 SER A N 1
ATOM 2214 C CA . SER A 1 287 ? -7.906 -9.109 8.602 1 91.75 287 SER A CA 1
ATOM 2215 C C . SER A 1 287 ? -7.086 -10.211 7.945 1 91.75 287 SER A C 1
ATOM 2217 O O . SER A 1 287 ? -5.902 -10.031 7.652 1 91.75 287 SER A O 1
ATOM 2219 N N . THR A 1 288 ? -7.766 -11.352 7.723 1 92.69 288 THR A N 1
ATOM 2220 C CA . THR A 1 288 ? -7.102 -12.477 7.07 1 92.69 288 THR A CA 1
ATOM 2221 C C . THR A 1 288 ? -6.734 -12.117 5.629 1 92.69 288 THR A C 1
ATOM 2223 O O . THR A 1 288 ? -5.621 -12.398 5.18 1 92.69 288 THR A O 1
ATOM 2226 N N . ILE A 1 289 ? -7.656 -11.484 4.906 1 93.44 289 ILE A N 1
ATOM 2227 C CA . ILE A 1 289 ? -7.422 -11.07 3.529 1 93.44 289 ILE A CA 1
ATOM 2228 C C . ILE A 1 289 ? -6.262 -10.078 3.477 1 93.44 289 ILE A C 1
ATOM 2230 O O . ILE A 1 289 ? -5.402 -10.164 2.594 1 93.44 289 ILE A O 1
ATOM 2234 N N . HIS A 1 290 ? -6.316 -9.164 4.422 1 92.56 290 HIS A N 1
ATOM 2235 C CA . HIS A 1 290 ? -5.25 -8.172 4.496 1 92.56 290 HIS A CA 1
ATOM 2236 C C . HIS A 1 290 ? -3.893 -8.836 4.695 1 92.56 290 HIS A C 1
ATOM 2238 O O . HIS A 1 290 ? -2.906 -8.445 4.066 1 92.56 290 HIS A O 1
ATOM 2244 N N . PHE A 1 291 ? -3.846 -9.781 5.551 1 91.25 291 PHE A N 1
ATOM 2245 C CA . PHE A 1 291 ? -2.617 -10.531 5.789 1 91.25 291 PHE A CA 1
ATOM 2246 C C . PHE A 1 291 ? -2.184 -11.273 4.527 1 91.25 291 PHE A C 1
ATOM 2248 O O . PHE A 1 291 ? -0.998 -11.289 4.191 1 91.25 291 PHE A O 1
ATOM 2255 N N . MET A 1 292 ? -3.111 -11.82 3.83 1 91.5 292 MET A N 1
ATOM 2256 C CA . MET A 1 292 ? -2.836 -12.562 2.607 1 91.5 292 MET A CA 1
ATOM 2257 C C . MET A 1 292 ? -2.287 -11.641 1.521 1 91.5 292 MET A C 1
ATOM 2259 O O . MET A 1 292 ? -1.522 -12.078 0.659 1 91.5 292 MET A O 1
ATOM 2263 N N . LEU A 1 293 ? -2.703 -10.359 1.558 1 92.88 293 LEU A N 1
ATOM 2264 C CA . LEU A 1 293 ? -2.174 -9.398 0.593 1 92.88 293 LEU A CA 1
ATOM 2265 C C . LEU A 1 293 ? -0.655 -9.305 0.698 1 92.88 293 LEU A C 1
ATOM 2267 O O . LEU A 1 293 ? 0.041 -9.281 -0.319 1 92.88 293 LEU A O 1
ATOM 2271 N N . LEU A 1 294 ? -0.244 -9.312 1.927 1 89.38 294 LEU A N 1
ATOM 2272 C CA . LEU A 1 294 ? 1.193 -9.227 2.158 1 89.38 294 LEU A CA 1
ATOM 2273 C C . LEU A 1 294 ? 1.897 -10.484 1.672 1 89.38 294 LEU A C 1
ATOM 2275 O O . LEU A 1 294 ? 2.955 -10.414 1.041 1 89.38 294 LEU A O 1
ATOM 2279 N N . LEU A 1 295 ? 1.289 -11.586 1.96 1 88.38 295 LEU A N 1
ATOM 2280 C CA . LEU A 1 295 ? 1.884 -12.859 1.563 1 88.38 295 LEU A CA 1
ATOM 2281 C C . LEU A 1 295 ? 1.951 -12.977 0.044 1 88.38 295 LEU A C 1
ATOM 2283 O O . LEU A 1 295 ? 2.918 -13.516 -0.498 1 88.38 295 LEU A O 1
ATOM 2287 N N . MET A 1 296 ? 0.908 -12.477 -0.596 1 91.62 296 MET A N 1
ATOM 2288 C CA . MET A 1 296 ? 0.87 -12.555 -2.053 1 91.62 296 MET A CA 1
ATOM 2289 C C . MET A 1 296 ? 1.875 -11.594 -2.678 1 91.62 296 MET A C 1
ATOM 2291 O O . MET A 1 296 ? 2.451 -11.883 -3.727 1 91.62 296 MET A O 1
ATOM 2295 N N . PHE A 1 297 ? 2.008 -10.5 -2 1 88.44 297 PHE A N 1
ATOM 2296 C CA . PHE A 1 297 ? 2.916 -9.492 -2.531 1 88.44 297 PHE A CA 1
ATOM 2297 C C . PHE A 1 297 ? 4.359 -9.969 -2.457 1 88.44 297 PHE A C 1
ATOM 2299 O O . PHE A 1 297 ? 5.148 -9.719 -3.371 1 88.44 297 PHE A O 1
ATOM 2306 N N . VAL A 1 298 ? 4.727 -10.617 -1.26 1 80.81 298 VAL A N 1
ATOM 2307 C CA . VAL A 1 298 ? 6.074 -11.156 -1.079 1 80.81 298 VAL A CA 1
ATOM 2308 C C . VAL A 1 298 ? 6.125 -12.602 -1.567 1 80.81 298 VAL A C 1
ATOM 2310 O O . VAL A 1 298 ? 5.617 -13.508 -0.904 1 80.81 298 VAL A O 1
ATOM 2313 N N . GLY A 1 299 ? 6.133 -12.82 -2.814 1 66.19 299 GLY A N 1
ATOM 2314 C CA . GLY A 1 299 ? 6 -14.094 -3.498 1 66.19 299 GLY A CA 1
ATOM 2315 C C . GLY A 1 299 ? 7.113 -15.07 -3.164 1 66.19 299 GLY A C 1
ATOM 2316 O O . GLY A 1 299 ? 7.66 -15.047 -2.059 1 66.19 299 GLY A O 1
ATOM 2317 N N . ALA A 1 300 ? 7.348 -16 -4.039 1 63.28 300 ALA A N 1
ATOM 2318 C CA . ALA A 1 300 ? 8.195 -17.188 -3.93 1 63.28 300 ALA A CA 1
ATOM 2319 C C . ALA A 1 300 ? 9.672 -16.812 -4.023 1 63.28 300 ALA A C 1
ATOM 2321 O O . ALA A 1 300 ? 10.023 -15.625 -4.055 1 63.28 300 ALA A O 1
ATOM 2322 N N . GLY A 1 301 ? 10.5 -17.641 -3.764 1 63.22 301 GLY A N 1
ATOM 2323 C CA . GLY A 1 301 ? 11.945 -17.516 -3.787 1 63.22 301 GLY A CA 1
ATOM 2324 C C . GLY A 1 301 ? 12.484 -17.109 -5.148 1 63.22 301 GLY A C 1
ATOM 2325 O O . GLY A 1 301 ? 11.742 -17.094 -6.133 1 63.22 301 GLY A O 1
ATOM 2326 N N . SER A 1 302 ? 13.656 -16.594 -5.133 1 60.06 302 SER A N 1
ATOM 2327 C CA . SER A 1 302 ? 14.328 -16.219 -6.367 1 60.06 302 SER A CA 1
ATOM 2328 C C . SER A 1 302 ? 14.469 -17.406 -7.312 1 60.06 302 SER A C 1
ATOM 2330 O O . SER A 1 302 ? 14.703 -18.531 -6.867 1 60.06 302 SER A O 1
ATOM 2332 N N . ALA A 1 303 ? 14.328 -17.266 -8.531 1 59.66 303 ALA A N 1
ATOM 2333 C CA . ALA A 1 303 ? 14.484 -18.297 -9.547 1 59.66 303 ALA A CA 1
ATOM 2334 C C . ALA A 1 303 ? 13.484 -19.422 -9.328 1 59.66 303 ALA A C 1
ATOM 2336 O O . ALA A 1 303 ? 13.852 -20.609 -9.336 1 59.66 303 ALA A O 1
ATOM 2337 N N . SER A 1 304 ? 12.375 -19.016 -8.898 1 62.25 304 SER A N 1
ATOM 2338 C CA . SER A 1 304 ? 11.297 -19.984 -8.688 1 62.25 304 SER A CA 1
ATOM 2339 C C . SER A 1 304 ? 10.203 -19.828 -9.742 1 62.25 304 SER A C 1
ATOM 2341 O O . SER A 1 304 ? 10.305 -18.969 -10.625 1 62.25 304 SER A O 1
ATOM 2343 N N . THR A 1 305 ? 9.336 -20.766 -9.688 1 56.06 305 THR A N 1
ATOM 2344 C CA . THR A 1 305 ? 8.211 -20.719 -10.617 1 56.06 305 THR A CA 1
ATOM 2345 C C . THR A 1 305 ? 7.223 -19.625 -10.227 1 56.06 305 THR A C 1
ATOM 2347 O O . THR A 1 305 ? 6.301 -19.312 -10.984 1 56.06 305 THR A O 1
ATOM 2350 N N . GLY A 1 306 ? 7.434 -19.031 -9.109 1 60.53 306 GLY A N 1
ATOM 2351 C CA . GLY A 1 306 ? 6.469 -18.047 -8.641 1 60.53 306 GLY A CA 1
ATOM 2352 C C . GLY A 1 306 ? 6.84 -16.625 -9 1 60.53 306 GLY A C 1
ATOM 2353 O O . GLY A 1 306 ? 7.957 -16.359 -9.453 1 60.53 306 GLY A O 1
ATOM 2354 N N . GLY A 1 307 ? 5.848 -15.742 -9.039 1 65.75 307 GLY A N 1
ATOM 2355 C CA . GLY A 1 307 ? 6.012 -14.336 -9.383 1 65.75 307 GLY A CA 1
ATOM 2356 C C . GLY A 1 307 ? 5.953 -13.414 -8.18 1 65.75 307 GLY A C 1
ATOM 2357 O O . GLY A 1 307 ? 6.156 -13.852 -7.047 1 65.75 307 GLY A O 1
ATOM 2358 N N . GLY A 1 308 ? 5.957 -12.102 -8.422 1 68.94 308 GLY A N 1
ATOM 2359 C CA . GLY A 1 308 ? 5.906 -11.094 -7.375 1 68.94 308 GLY A CA 1
ATOM 2360 C C . GLY A 1 308 ? 7.277 -10.625 -6.934 1 68.94 308 GLY A C 1
ATOM 2361 O O . GLY A 1 308 ? 8.281 -10.898 -7.598 1 68.94 308 GLY A O 1
ATOM 2362 N N . ILE A 1 309 ? 7.25 -9.867 -5.875 1 78.38 309 ILE A N 1
ATOM 2363 C CA . ILE A 1 309 ? 8.516 -9.438 -5.297 1 78.38 309 ILE A CA 1
ATOM 2364 C C . ILE A 1 309 ? 9.125 -10.578 -4.48 1 78.38 309 ILE A C 1
ATOM 2366 O O . ILE A 1 309 ? 8.453 -11.164 -3.629 1 78.38 309 ILE A O 1
ATOM 2370 N N . LYS A 1 310 ? 10.242 -10.953 -4.828 1 74.38 310 LYS A N 1
ATOM 2371 C CA . LYS A 1 310 ? 10.891 -12.086 -4.172 1 74.38 310 LYS A CA 1
ATOM 2372 C C . LYS A 1 310 ? 11.188 -11.773 -2.709 1 74.38 310 LYS A C 1
ATOM 2374 O O . LYS A 1 310 ? 11.367 -10.609 -2.338 1 74.38 310 LYS A O 1
ATOM 2379 N N . LEU A 1 311 ? 11.156 -12.766 -1.925 1 74.75 311 LEU A N 1
ATOM 2380 C CA . LEU A 1 311 ? 11.453 -12.625 -0.502 1 74.75 311 LEU A CA 1
ATOM 2381 C C . LEU A 1 311 ? 12.82 -11.992 -0.29 1 74.75 311 LEU A C 1
ATOM 2383 O O . LEU A 1 311 ? 13 -11.18 0.621 1 74.75 311 LEU A O 1
ATOM 2387 N N . THR A 1 312 ? 13.75 -12.273 -1.132 1 73.75 312 THR A N 1
ATOM 2388 C CA . THR A 1 312 ? 15.109 -11.75 -1.021 1 73.75 312 THR A CA 1
ATOM 2389 C C . THR A 1 312 ? 15.117 -10.234 -1.207 1 73.75 312 THR A C 1
ATOM 2391 O O . THR A 1 312 ? 15.883 -9.531 -0.543 1 73.75 312 THR A O 1
ATOM 2394 N N . THR A 1 313 ? 14.234 -9.828 -2.102 1 78.25 313 THR A N 1
ATOM 2395 C CA . THR A 1 313 ? 14.148 -8.391 -2.346 1 78.25 313 THR A CA 1
ATOM 2396 C C . THR A 1 313 ? 13.688 -7.652 -1.092 1 78.25 313 THR A C 1
ATOM 2398 O O . THR A 1 313 ? 14.266 -6.633 -0.711 1 78.25 313 THR A O 1
ATOM 2401 N N . LEU A 1 314 ? 12.703 -8.18 -0.475 1 82 314 LEU A N 1
ATOM 2402 C CA . LEU A 1 314 ? 12.188 -7.562 0.742 1 82 314 LEU A CA 1
ATOM 2403 C C . LEU A 1 314 ? 13.227 -7.602 1.855 1 82 314 LEU A C 1
ATOM 2405 O O . LEU A 1 314 ? 13.391 -6.625 2.588 1 82 314 LEU A O 1
ATOM 2409 N N . VAL A 1 315 ? 13.898 -8.664 1.988 1 78.88 315 VAL A N 1
ATOM 2410 C CA . VAL A 1 315 ? 14.914 -8.82 3.027 1 78.88 315 VAL A CA 1
ATOM 2411 C C . VAL A 1 315 ? 16.047 -7.824 2.799 1 78.88 315 VAL A C 1
ATOM 2413 O O . VAL A 1 315 ? 16.547 -7.211 3.746 1 78.88 315 VAL A O 1
ATOM 2416 N N . VAL A 1 316 ? 16.438 -7.691 1.553 1 80.5 316 VAL A N 1
ATOM 2417 C CA . VAL A 1 316 ? 17.5 -6.762 1.211 1 80.5 316 VAL A CA 1
ATOM 2418 C C . VAL A 1 316 ? 17.094 -5.34 1.595 1 80.5 316 VAL A C 1
ATOM 2420 O O . VAL A 1 316 ? 17.891 -4.59 2.162 1 80.5 316 VAL A O 1
ATOM 2423 N N . ILE A 1 317 ? 15.891 -5.004 1.296 1 84.25 317 ILE A N 1
ATOM 2424 C CA . ILE A 1 317 ? 15.398 -3.666 1.601 1 84.25 317 ILE A CA 1
ATOM 2425 C C . ILE A 1 317 ? 15.375 -3.457 3.113 1 84.25 317 ILE A C 1
ATOM 2427 O O . ILE A 1 317 ? 15.836 -2.428 3.611 1 84.25 317 ILE A O 1
ATOM 2431 N N . ILE A 1 318 ? 14.883 -4.387 3.871 1 84.12 318 ILE A N 1
ATOM 2432 C CA . ILE A 1 318 ? 14.789 -4.285 5.324 1 84.12 318 ILE A CA 1
ATOM 2433 C C . ILE A 1 318 ? 16.188 -4.203 5.93 1 84.12 318 ILE A C 1
ATOM 2435 O O . ILE A 1 318 ? 16.438 -3.393 6.824 1 84.12 318 ILE A O 1
ATOM 2439 N N . LEU A 1 319 ? 17.109 -4.984 5.41 1 80.56 319 LEU A N 1
ATOM 2440 C CA . LEU A 1 319 ? 18.484 -4.961 5.902 1 80.56 319 LEU A CA 1
ATOM 2441 C C . LEU A 1 319 ? 19.156 -3.631 5.582 1 80.56 319 LEU A C 1
ATOM 2443 O O . LEU A 1 319 ? 19.938 -3.117 6.383 1 80.56 319 LEU A O 1
ATOM 2447 N N . ALA A 1 320 ? 18.828 -3.205 4.363 1 82.5 320 ALA A N 1
ATOM 2448 C CA . ALA A 1 320 ? 19.375 -1.909 3.979 1 82.5 320 ALA A CA 1
ATOM 2449 C C . ALA A 1 320 ? 18.906 -0.808 4.922 1 82.5 320 ALA A C 1
ATOM 2451 O O . ALA A 1 320 ? 19.672 0.061 5.316 1 82.5 320 ALA A O 1
ATOM 2452 N N . VAL A 1 321 ? 17.688 -0.857 5.301 1 83.75 321 VAL A N 1
ATOM 2453 C CA . VAL A 1 321 ? 17.094 0.137 6.191 1 83.75 321 VAL A CA 1
ATOM 2454 C C . VAL A 1 321 ? 17.719 0.009 7.582 1 83.75 321 VAL A C 1
ATOM 2456 O O . VAL A 1 321 ? 18.094 1.01 8.195 1 83.75 321 VAL A O 1
ATOM 2459 N N . ILE A 1 322 ? 17.797 -1.157 8.078 1 83.5 322 ILE A N 1
ATOM 2460 C CA . ILE A 1 322 ? 18.375 -1.393 9.398 1 83.5 322 ILE A CA 1
ATOM 2461 C C . ILE A 1 322 ? 19.828 -0.917 9.43 1 83.5 322 ILE A C 1
ATOM 2463 O O . ILE A 1 322 ? 20.266 -0.291 10.398 1 83.5 322 ILE A O 1
ATOM 2467 N N . SER A 1 323 ? 20.578 -1.229 8.328 1 78.19 323 SER A N 1
ATOM 2468 C CA . SER A 1 323 ? 21.969 -0.796 8.234 1 78.19 323 SER A CA 1
ATOM 2469 C C . SER A 1 323 ? 22.078 0.726 8.227 1 78.19 323 SER A C 1
ATOM 2471 O O . SER A 1 323 ? 22.984 1.292 8.844 1 78.19 323 SER A O 1
ATOM 2473 N N . PHE A 1 324 ? 21.234 1.319 7.562 1 77.56 324 PHE A N 1
ATOM 2474 C CA . PHE A 1 324 ? 21.219 2.775 7.508 1 77.56 324 PHE A CA 1
ATOM 2475 C C . PHE A 1 324 ? 20.938 3.367 8.891 1 77.56 324 PHE A C 1
ATOM 2477 O O . PHE A 1 324 ? 21.594 4.328 9.297 1 77.56 324 PHE A O 1
ATOM 2484 N N . LEU A 1 325 ? 20 2.77 9.602 1 78.69 325 LEU A N 1
ATOM 2485 C CA . LEU A 1 325 ? 19.609 3.266 10.914 1 78.69 325 LEU A CA 1
ATOM 2486 C C . LEU A 1 325 ? 20.734 3.066 11.922 1 78.69 325 LEU A C 1
ATOM 2488 O O . LEU A 1 325 ? 20.859 3.832 12.883 1 78.69 325 LEU A O 1
ATOM 2492 N N . ARG A 1 326 ? 21.484 2.082 11.664 1 77 326 ARG A N 1
ATOM 2493 C CA . ARG A 1 326 ? 22.594 1.797 12.57 1 77 326 ARG A CA 1
ATOM 2494 C C . ARG A 1 326 ? 23.828 2.596 12.188 1 77 326 ARG A C 1
ATOM 2496 O O . ARG A 1 326 ? 24.844 2.555 12.883 1 77 326 ARG A O 1
ATOM 2503 N N . GLY A 1 327 ? 23.734 3.484 11.164 1 66.69 327 GLY A N 1
ATOM 2504 C CA . GLY A 1 327 ? 24.844 4.336 10.758 1 66.69 327 GLY A CA 1
ATOM 2505 C C . GLY A 1 327 ? 25.969 3.574 10.078 1 66.69 327 GLY A C 1
ATOM 2506 O O . GLY A 1 327 ? 27.109 4.016 10.086 1 66.69 327 GLY A O 1
ATOM 2507 N N . LYS A 1 328 ? 25.656 2.35 9.695 1 59.72 328 LYS A N 1
ATOM 2508 C CA . LYS A 1 328 ? 26.719 1.547 9.078 1 59.72 328 LYS A CA 1
ATOM 2509 C C . LYS A 1 328 ? 26.797 1.81 7.578 1 59.72 328 LYS A C 1
ATOM 2511 O O . LYS A 1 328 ? 25.766 2.006 6.922 1 59.72 328 LYS A O 1
ATOM 2516 N N . ASP A 1 329 ? 27.828 2.418 7.094 1 55.03 329 ASP A N 1
ATOM 2517 C CA . ASP A 1 329 ? 28.047 2.699 5.676 1 55.03 329 ASP A CA 1
ATOM 2518 C C . ASP A 1 329 ? 27.766 1.467 4.82 1 55.03 329 ASP A C 1
ATOM 2520 O O . ASP A 1 329 ? 27.375 1.59 3.658 1 55.03 329 ASP A O 1
ATOM 2524 N N . GLN A 1 330 ? 28.266 0.255 5.324 1 52.06 330 GLN A N 1
ATOM 2525 C CA . GLN A 1 330 ? 28.094 -0.96 4.535 1 52.06 330 GLN A CA 1
ATOM 2526 C C . GLN A 1 330 ? 27.031 -1.868 5.16 1 52.06 330 GLN A C 1
ATOM 2528 O O . GLN A 1 330 ? 26.984 -2.025 6.383 1 52.06 330 GLN A O 1
ATOM 2533 N N . ILE A 1 331 ? 25.891 -1.999 4.516 1 52.41 331 ILE A N 1
ATOM 2534 C CA . ILE A 1 331 ? 24.859 -2.922 4.965 1 52.41 331 ILE A CA 1
ATOM 2535 C C . ILE A 1 331 ? 25.453 -4.305 5.199 1 52.41 331 ILE A C 1
ATOM 2537 O O . ILE A 1 331 ? 25.938 -4.945 4.262 1 52.41 331 ILE A O 1
ATOM 2541 N N . MET A 1 332 ? 26.094 -4.57 6.371 1 47.62 332 MET A N 1
ATOM 2542 C CA . MET A 1 332 ? 26.781 -5.832 6.629 1 4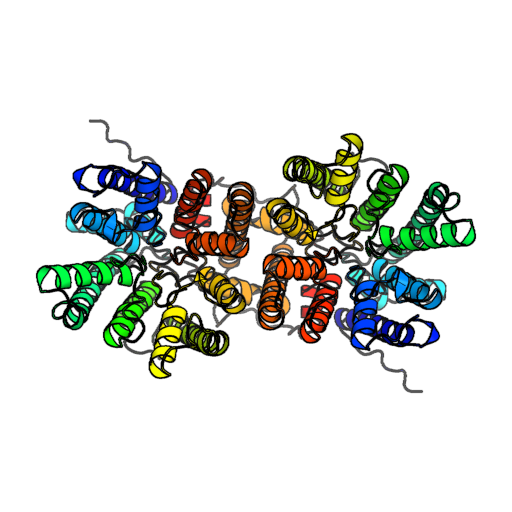7.62 332 MET A CA 1
ATOM 2543 C C . MET A 1 332 ? 25.797 -6.938 6.969 1 47.62 332 MET A C 1
ATOM 2545 O O . MET A 1 332 ? 25.141 -6.887 8.008 1 47.62 332 MET A O 1
ATOM 2549 N N . ILE A 1 333 ? 25.016 -7.379 6.121 1 47.69 333 ILE A N 1
ATOM 2550 C CA . ILE A 1 333 ? 24.297 -8.547 6.621 1 47.69 333 ILE A CA 1
ATOM 2551 C C . ILE A 1 333 ? 25.297 -9.547 7.207 1 47.69 333 ILE A C 1
ATOM 2553 O O . ILE A 1 333 ? 26.516 -9.352 7.109 1 47.69 333 ILE A O 1
ATOM 2557 N N . ALA A 1 334 ? 25.016 -10.883 7.133 1 39.88 334 ALA A N 1
ATOM 2558 C CA . ALA A 1 334 ? 25.953 -11.93 7.527 1 39.88 334 ALA A CA 1
ATOM 2559 C C . ALA A 1 334 ? 27.266 -11.82 6.746 1 39.88 334 ALA A C 1
ATOM 2561 O O . ALA A 1 334 ? 27.266 -11.867 5.512 1 39.88 334 ALA A O 1
ATOM 2562 N N . ARG A 1 335 ? 28.469 -11.594 7.215 1 44.72 335 ARG A N 1
ATOM 2563 C CA . ARG A 1 335 ? 29.875 -11.492 6.852 1 44.72 335 ARG A CA 1
ATOM 2564 C C . ARG A 1 335 ? 30.047 -10.961 5.434 1 44.72 335 ARG A C 1
ATOM 2566 O O . ARG A 1 335 ? 31.172 -10.734 4.973 1 44.72 335 ARG A O 1
ATOM 2573 N N . ARG A 1 336 ? 28.984 -10.984 4.621 1 47.16 336 ARG A N 1
ATOM 2574 C CA . ARG A 1 336 ? 29.156 -10.57 3.23 1 47.16 336 ARG A CA 1
ATOM 2575 C C . ARG A 1 336 ? 28.375 -9.281 2.945 1 47.16 336 ARG A C 1
ATOM 2577 O O . ARG A 1 336 ? 27.25 -9.125 3.387 1 47.16 336 ARG A O 1
ATOM 2584 N N . SER A 1 337 ? 28.984 -8.133 2.592 1 57.28 337 SER A N 1
ATOM 2585 C CA . SER A 1 337 ? 28.5 -6.789 2.283 1 57.28 337 SER A CA 1
ATOM 2586 C C . SER A 1 337 ? 27.594 -6.793 1.065 1 57.28 337 SER A C 1
ATOM 2588 O O . SER A 1 337 ? 27.875 -7.461 0.069 1 57.28 337 SER A O 1
ATOM 2590 N N . ILE A 1 338 ? 26.297 -6.566 1.148 1 64 338 ILE A N 1
ATOM 2591 C CA . ILE A 1 338 ? 25.391 -6.383 0.023 1 64 338 ILE A CA 1
ATOM 2592 C C . ILE A 1 338 ? 25.781 -5.133 -0.758 1 64 338 ILE A C 1
ATOM 2594 O O . ILE A 1 338 ? 25.953 -4.059 -0.175 1 64 338 ILE A O 1
ATOM 2598 N N . SER A 1 339 ? 26.031 -5.363 -2.076 1 70.75 339 SER A N 1
ATOM 2599 C CA . SER A 1 339 ? 26.438 -4.266 -2.949 1 70.75 339 SER A CA 1
ATOM 2600 C C . SER A 1 339 ? 25.328 -3.242 -3.109 1 70.75 339 SER A C 1
ATOM 2602 O O . SER A 1 339 ? 24.141 -3.58 -2.984 1 70.75 339 SER A O 1
ATOM 2604 N N . GLU A 1 340 ? 25.594 -2.053 -3.227 1 74.44 340 GLU A N 1
ATOM 2605 C CA . GLU A 1 340 ? 24.672 -0.954 -3.467 1 74.44 340 GLU A CA 1
ATOM 2606 C C . GLU A 1 340 ? 23.797 -1.225 -4.691 1 74.44 340 GLU A C 1
ATOM 2608 O O . GLU A 1 340 ? 22.625 -0.834 -4.727 1 74.44 340 GLU A O 1
ATOM 2613 N N . THR A 1 341 ? 24.391 -1.993 -5.535 1 74.88 341 THR A N 1
ATOM 2614 C CA . THR A 1 341 ? 23.656 -2.301 -6.762 1 74.88 341 THR A CA 1
ATOM 2615 C C . THR A 1 341 ? 22.453 -3.191 -6.469 1 74.88 341 THR A C 1
ATOM 2617 O O . THR A 1 341 ? 21.391 -3.01 -7.055 1 74.88 341 THR A O 1
ATOM 2620 N N . VAL A 1 342 ? 22.672 -4.074 -5.578 1 75.62 342 VAL A N 1
ATOM 2621 C CA . VAL A 1 342 ? 21.594 -4.992 -5.215 1 75.62 342 VAL A CA 1
ATOM 2622 C C . VAL A 1 342 ? 20.484 -4.234 -4.477 1 75.62 342 VAL A C 1
ATOM 2624 O O . VAL A 1 342 ? 19.297 -4.5 -4.684 1 75.62 342 VAL A O 1
ATOM 2627 N N . VAL A 1 343 ? 20.922 -3.324 -3.756 1 80.12 343 VAL A N 1
ATOM 2628 C CA . VAL A 1 343 ? 19.953 -2.533 -3 1 80.12 343 VAL A CA 1
ATOM 2629 C C . VAL A 1 343 ? 19.141 -1.666 -3.955 1 80.12 343 VAL A C 1
ATOM 2631 O O . VAL A 1 343 ? 17.906 -1.6 -3.846 1 80.12 343 VAL A O 1
ATOM 2634 N N . PHE A 1 344 ? 19.797 -1.103 -4.91 1 81 344 PHE A N 1
ATOM 2635 C CA . PHE A 1 344 ? 19.125 -0.251 -5.875 1 81 344 PHE A CA 1
ATOM 2636 C C . PHE A 1 344 ? 18.188 -1.073 -6.762 1 81 344 PHE A C 1
ATOM 2638 O O . PHE A 1 344 ? 17.094 -0.622 -7.113 1 81 344 PHE A O 1
ATOM 2645 N N . ARG A 1 345 ? 18.641 -2.188 -7.008 1 81 345 ARG A N 1
ATOM 2646 C CA . ARG A 1 345 ? 17.812 -3.092 -7.793 1 81 345 ARG A CA 1
ATOM 2647 C C . ARG A 1 345 ? 16.547 -3.465 -7.031 1 81 345 ARG A C 1
ATOM 2649 O O . ARG A 1 345 ? 15.453 -3.457 -7.602 1 81 345 ARG A O 1
ATOM 2656 N N . SER A 1 346 ? 16.75 -3.789 -5.82 1 82.75 346 SER A N 1
ATOM 2657 C CA . SER A 1 346 ? 15.617 -4.16 -4.984 1 82.75 346 SER A CA 1
ATOM 2658 C C . SER A 1 346 ? 14.641 -2.998 -4.82 1 82.75 346 SER A C 1
ATOM 2660 O O . SER A 1 346 ? 13.422 -3.191 -4.84 1 82.75 346 SER A O 1
ATOM 2662 N N . LEU A 1 347 ? 15.211 -1.877 -4.715 1 84.25 347 LEU A N 1
ATOM 2663 C CA . LEU A 1 347 ? 14.398 -0.67 -4.598 1 84.25 347 LEU A CA 1
ATOM 2664 C C . LEU A 1 347 ? 13.602 -0.422 -5.875 1 84.25 347 LEU A C 1
ATOM 2666 O O . LEU A 1 347 ? 12.414 -0.088 -5.82 1 84.25 347 LEU A O 1
ATOM 2670 N N . ALA A 1 348 ? 14.266 -0.575 -6.922 1 84.44 348 ALA A N 1
ATOM 2671 C CA . ALA A 1 348 ? 13.625 -0.358 -8.219 1 84.44 348 ALA A CA 1
ATOM 2672 C C . ALA A 1 348 ? 12.461 -1.325 -8.422 1 84.44 348 ALA A C 1
ATOM 2674 O O . ALA A 1 348 ? 11.375 -0.918 -8.836 1 84.44 348 ALA A O 1
ATOM 2675 N N . ILE A 1 349 ? 12.68 -2.564 -8.117 1 85 349 ILE A N 1
ATOM 2676 C CA . ILE A 1 349 ? 11.656 -3.594 -8.281 1 85 349 ILE A CA 1
ATOM 2677 C C . ILE A 1 349 ? 10.453 -3.264 -7.41 1 85 349 ILE A C 1
ATOM 2679 O O . ILE A 1 349 ? 9.312 -3.283 -7.887 1 85 349 ILE A O 1
ATOM 2683 N N . SER A 1 350 ? 10.719 -2.92 -6.211 1 88.25 350 SER A N 1
ATOM 2684 C CA . SER A 1 350 ? 9.641 -2.656 -5.258 1 88.25 350 SER A CA 1
ATOM 2685 C C . SER A 1 350 ? 8.852 -1.414 -5.645 1 88.25 350 SER A C 1
ATOM 2687 O O . SER A 1 350 ? 7.621 -1.414 -5.59 1 88.25 350 SER A O 1
ATOM 2689 N N . THR A 1 351 ? 9.562 -0.354 -6.031 1 88.94 351 THR A N 1
ATOM 2690 C CA . THR A 1 351 ? 8.898 0.895 -6.395 1 88.94 351 THR A CA 1
ATOM 2691 C C . THR A 1 351 ? 8.055 0.713 -7.652 1 88.94 351 THR A C 1
ATOM 2693 O O . THR A 1 351 ? 6.91 1.155 -7.707 1 88.94 351 THR A O 1
ATOM 2696 N N . MET A 1 352 ? 8.555 0.029 -8.578 1 89.88 352 MET A N 1
ATOM 2697 C CA . MET A 1 352 ? 7.824 -0.197 -9.828 1 89.88 352 MET A CA 1
ATOM 2698 C C . MET A 1 352 ? 6.598 -1.07 -9.586 1 89.88 352 MET A C 1
ATOM 2700 O O . MET A 1 352 ? 5.539 -0.832 -10.172 1 89.88 352 MET A O 1
ATOM 2704 N N . ALA A 1 353 ? 6.824 -2.064 -8.789 1 91.5 353 ALA A N 1
ATOM 2705 C CA . ALA A 1 353 ? 5.707 -2.943 -8.453 1 91.5 353 ALA A CA 1
ATOM 2706 C C . ALA A 1 353 ? 4.582 -2.166 -7.777 1 91.5 353 ALA A C 1
ATOM 2708 O O . ALA A 1 353 ? 3.418 -2.281 -8.172 1 91.5 353 ALA A O 1
ATOM 2709 N N . LEU A 1 354 ? 4.914 -1.325 -6.844 1 91.88 354 LEU A N 1
ATOM 2710 C CA . LEU A 1 354 ? 3.92 -0.565 -6.094 1 91.88 354 LEU A CA 1
ATOM 2711 C C . LEU A 1 354 ? 3.215 0.442 -6.996 1 91.88 354 LEU A C 1
ATOM 2713 O O . LEU A 1 354 ? 2 0.634 -6.891 1 91.88 354 LEU A O 1
ATOM 2717 N N . MET A 1 355 ? 3.943 1.058 -7.832 1 91.06 355 MET A N 1
ATOM 2718 C CA . MET A 1 355 ? 3.359 2.027 -8.758 1 91.06 355 MET A CA 1
ATOM 2719 C C . MET A 1 355 ? 2.396 1.347 -9.719 1 91.06 355 MET A C 1
ATOM 2721 O O . MET A 1 355 ? 1.318 1.872 -10.008 1 91.06 355 MET A O 1
ATOM 2725 N N . LEU A 1 356 ? 2.832 0.195 -10.188 1 92.94 356 LEU A N 1
ATOM 2726 C CA . LEU A 1 356 ? 1.975 -0.561 -11.086 1 92.94 356 LEU A CA 1
ATOM 2727 C C . LEU A 1 356 ? 0.677 -0.965 -10.398 1 92.94 356 LEU A C 1
ATOM 2729 O O . LEU A 1 356 ? -0.411 -0.758 -10.938 1 92.94 356 LEU A O 1
ATOM 2733 N N . ILE A 1 357 ? 0.834 -1.521 -9.25 1 94.56 357 ILE A N 1
ATOM 2734 C CA . ILE A 1 357 ? -0.321 -1.982 -8.492 1 94.56 357 ILE A CA 1
ATOM 2735 C C . ILE A 1 357 ? -1.253 -0.807 -8.203 1 94.56 357 ILE A C 1
ATOM 2737 O O . ILE A 1 357 ? -2.469 -0.913 -8.383 1 94.56 357 ILE A O 1
ATOM 2741 N N . PHE A 1 358 ? -0.714 0.321 -7.84 1 94.06 358 PHE A N 1
ATOM 2742 C CA . PHE A 1 358 ? -1.512 1.504 -7.539 1 94.06 358 PHE A CA 1
ATOM 2743 C C . PHE A 1 358 ? -2.279 1.968 -8.773 1 94.06 358 PHE A C 1
ATOM 2745 O O . PHE A 1 358 ? -3.473 2.266 -8.695 1 94.06 358 PHE A O 1
ATOM 2752 N N . MET A 1 359 ? -1.638 1.988 -9.836 1 94.5 359 MET A N 1
ATOM 2753 C CA . MET A 1 359 ? -2.244 2.477 -11.07 1 94.5 359 MET A CA 1
ATOM 2754 C C . MET A 1 359 ? -3.371 1.555 -11.531 1 94.5 359 MET A C 1
ATOM 2756 O O . MET A 1 359 ? -4.438 2.023 -11.93 1 94.5 359 MET A O 1
ATOM 2760 N N . VAL A 1 360 ? -3.105 0.317 -11.477 1 96.38 360 VAL A N 1
ATOM 2761 C CA . VAL A 1 360 ? -4.102 -0.638 -11.953 1 96.38 360 VAL A CA 1
ATOM 2762 C C . VAL A 1 360 ? -5.312 -0.621 -11.023 1 96.38 360 VAL A C 1
ATOM 2764 O O . VAL A 1 360 ? -6.457 -0.674 -11.484 1 96.38 360 VAL A O 1
ATOM 2767 N N . ILE A 1 361 ? -5.062 -0.554 -9.695 1 95.69 361 ILE A N 1
ATOM 2768 C CA . ILE A 1 361 ? -6.172 -0.446 -8.75 1 95.69 361 ILE A CA 1
ATOM 2769 C C . ILE A 1 361 ? -6.996 0.802 -9.062 1 95.69 361 ILE A C 1
ATOM 2771 O O . ILE A 1 361 ? -8.227 0.765 -9.023 1 95.69 361 ILE A O 1
ATOM 2775 N N . PHE A 1 362 ? -6.344 1.891 -9.375 1 93.81 362 PHE A N 1
ATOM 2776 C CA . PHE A 1 362 ? -7.016 3.143 -9.703 1 93.81 362 PHE A CA 1
ATOM 2777 C C . PHE A 1 362 ? -7.922 2.971 -10.914 1 93.81 362 PHE A C 1
ATOM 2779 O O . PHE A 1 362 ? -9.086 3.367 -10.883 1 93.81 362 PHE A O 1
ATOM 2786 N N . ILE A 1 363 ? -7.438 2.361 -11.922 1 94.69 363 ILE A N 1
ATOM 2787 C CA . ILE A 1 363 ? -8.203 2.156 -13.148 1 94.69 363 ILE A CA 1
ATOM 2788 C C . ILE A 1 363 ? -9.391 1.237 -12.867 1 94.69 363 ILE A C 1
ATOM 2790 O O . ILE A 1 363 ? -10.508 1.508 -13.312 1 94.69 363 ILE A O 1
ATOM 2794 N N . LEU A 1 364 ? -9.109 0.149 -12.133 1 95.62 364 LEU A N 1
ATOM 2795 C CA . LEU A 1 364 ? -10.18 -0.809 -11.852 1 95.62 364 LEU A CA 1
ATOM 2796 C C . LEU A 1 364 ? -11.25 -0.186 -10.969 1 95.62 364 LEU A C 1
ATOM 2798 O O . LEU A 1 364 ? -12.422 -0.547 -11.055 1 95.62 364 LEU A O 1
ATOM 2802 N N . ASN A 1 365 ? -10.867 0.769 -10.109 1 93.06 365 ASN A N 1
ATOM 2803 C CA . ASN A 1 365 ? -11.852 1.465 -9.289 1 93.06 365 ASN A CA 1
ATOM 2804 C C . ASN A 1 365 ? -12.797 2.316 -10.141 1 93.06 365 ASN A C 1
ATOM 2806 O O . ASN A 1 365 ? -13.938 2.557 -9.75 1 93.06 365 ASN A O 1
ATOM 2810 N N . ILE A 1 366 ? -12.32 2.773 -11.211 1 91.31 366 ILE A N 1
ATOM 2811 C CA . ILE A 1 366 ? -13.125 3.598 -12.109 1 91.31 366 ILE A CA 1
ATOM 2812 C C . ILE A 1 366 ? -14.023 2.709 -12.961 1 91.31 366 ILE A C 1
ATOM 2814 O O . ILE A 1 366 ? -15.203 3.021 -13.172 1 91.31 366 ILE A O 1
ATOM 2818 N N . THR A 1 367 ? -13.547 1.531 -13.359 1 93.19 367 THR A N 1
ATOM 2819 C CA . THR A 1 367 ? -14.234 0.731 -14.367 1 93.19 367 THR A CA 1
ATOM 2820 C C . THR A 1 367 ? -15.133 -0.311 -13.711 1 93.19 367 THR A C 1
ATOM 2822 O O . THR A 1 367 ? -16.125 -0.74 -14.297 1 93.19 367 THR A O 1
ATOM 2825 N N . GLU A 1 368 ? -14.68 -0.783 -12.531 1 94 368 GLU A N 1
ATOM 2826 C CA . GLU A 1 368 ? -15.414 -1.875 -11.891 1 94 368 GLU A CA 1
ATOM 2827 C C . GLU A 1 368 ? -16.281 -1.366 -10.742 1 94 368 GLU A C 1
ATOM 2829 O O . GLU A 1 368 ? -15.891 -0.436 -10.031 1 94 368 GLU A O 1
ATOM 2834 N N . ASP A 1 369 ? -17.453 -1.91 -10.617 1 90.88 369 ASP A N 1
ATOM 2835 C CA . ASP A 1 369 ? -18.297 -1.671 -9.461 1 90.88 369 ASP A CA 1
ATOM 2836 C C . ASP A 1 369 ? -18.172 -2.795 -8.43 1 90.88 369 ASP A C 1
ATOM 2838 O O . ASP A 1 369 ? -19.016 -3.688 -8.367 1 90.88 369 ASP A O 1
ATOM 2842 N N . ALA A 1 370 ? -17.078 -2.875 -7.719 1 92.94 370 ALA A N 1
ATOM 2843 C CA . ALA A 1 370 ? -16.766 -3.895 -6.723 1 92.94 370 ALA A CA 1
ATOM 2844 C C . ALA A 1 370 ? -16.109 -3.275 -5.488 1 92.94 370 ALA A C 1
ATOM 2846 O O . ALA A 1 370 ? -15.57 -2.172 -5.551 1 92.94 370 ALA A O 1
ATOM 2847 N N . PRO A 1 371 ? -16.266 -3.93 -4.375 1 92.5 371 PRO A N 1
ATOM 2848 C CA . PRO A 1 371 ? -15.617 -3.418 -3.168 1 92.5 371 PRO A CA 1
ATOM 2849 C C . PRO A 1 371 ? -14.109 -3.244 -3.342 1 92.5 371 PRO A C 1
ATOM 2851 O O . PRO A 1 371 ? -13.477 -4.027 -4.051 1 92.5 371 PRO A O 1
ATOM 2854 N N . PHE A 1 372 ? -13.625 -2.232 -2.693 1 92.62 372 PHE A N 1
ATOM 2855 C CA . PHE A 1 372 ? -12.227 -1.84 -2.832 1 92.62 372 PHE A CA 1
ATOM 2856 C C . PHE A 1 372 ? -11.305 -3.006 -2.506 1 92.62 372 PHE A C 1
ATOM 2858 O O . PHE A 1 372 ? -10.344 -3.266 -3.234 1 92.62 372 PHE A O 1
ATOM 2865 N N . LEU A 1 373 ? -11.617 -3.697 -1.453 1 92.62 373 LEU A N 1
ATOM 2866 C CA . LEU A 1 373 ? -10.758 -4.785 -0.991 1 92.62 373 LEU A CA 1
ATOM 2867 C C . LEU A 1 373 ? -10.672 -5.891 -2.037 1 92.62 373 LEU A C 1
ATOM 2869 O O . LEU A 1 373 ? -9.609 -6.488 -2.227 1 92.62 373 LEU A O 1
ATOM 2873 N N . GLU A 1 374 ? -11.742 -6.176 -2.73 1 94.56 374 GLU A N 1
ATOM 2874 C CA . GLU A 1 374 ? -11.75 -7.191 -3.781 1 94.56 374 GLU A CA 1
ATOM 2875 C C . GLU A 1 374 ? -10.859 -6.785 -4.949 1 94.56 374 GLU A C 1
ATOM 2877 O O . GLU A 1 374 ? -10.148 -7.617 -5.516 1 94.56 374 GLU A O 1
ATOM 2882 N N . ILE A 1 375 ? -10.906 -5.52 -5.262 1 95.25 375 ILE A N 1
ATOM 2883 C CA . ILE A 1 375 ? -10.094 -5 -6.359 1 95.25 375 ILE A CA 1
ATOM 2884 C C . ILE A 1 375 ? -8.617 -5.105 -5.996 1 95.25 375 ILE A C 1
ATOM 2886 O O . ILE A 1 375 ? -7.809 -5.598 -6.789 1 95.25 375 ILE A O 1
ATOM 2890 N N . VAL A 1 376 ? -8.32 -4.672 -4.773 1 94.88 376 VAL A N 1
ATOM 2891 C CA . VAL A 1 376 ? -6.938 -4.723 -4.309 1 94.88 376 VAL A CA 1
ATOM 2892 C C . VAL A 1 376 ? -6.449 -6.172 -4.305 1 94.88 376 VAL A C 1
ATOM 2894 O O . VAL A 1 376 ? -5.336 -6.457 -4.754 1 94.88 376 VAL A O 1
ATOM 2897 N N . PHE A 1 377 ? -7.285 -7.055 -3.855 1 95.12 377 PHE A N 1
ATOM 2898 C CA . PHE A 1 377 ? -6.934 -8.461 -3.74 1 95.12 377 PHE A CA 1
ATOM 2899 C C . PHE A 1 377 ? -6.641 -9.062 -5.109 1 95.12 377 PHE A C 1
ATOM 2901 O O . PHE A 1 377 ? -5.629 -9.75 -5.293 1 95.12 377 PHE A O 1
ATOM 2908 N N . GLU A 1 378 ? -7.469 -8.773 -6.086 1 96.12 378 GLU A N 1
ATOM 2909 C CA . GLU A 1 378 ? -7.312 -9.328 -7.426 1 96.12 378 GLU A CA 1
ATOM 2910 C C . GLU A 1 378 ? -6.043 -8.812 -8.094 1 96.12 378 GLU A C 1
ATOM 2912 O O . GLU A 1 378 ? -5.34 -9.562 -8.766 1 96.12 378 GLU A O 1
ATOM 2917 N N . VAL A 1 379 ? -5.762 -7.551 -7.906 1 96.12 379 VAL A N 1
ATOM 2918 C CA . VAL A 1 379 ? -4.598 -6.945 -8.547 1 96.12 379 VAL A CA 1
ATOM 2919 C C . VAL A 1 379 ? -3.318 -7.52 -7.941 1 96.12 379 VAL A C 1
ATOM 2921 O O . VAL A 1 379 ? -2.396 -7.898 -8.672 1 96.12 379 VAL A O 1
ATOM 2924 N N . ILE A 1 380 ? -3.299 -7.605 -6.648 1 94.38 380 ILE A N 1
ATOM 2925 C CA . ILE A 1 380 ? -2.105 -8.117 -5.984 1 94.38 380 ILE A CA 1
ATOM 2926 C C . ILE A 1 380 ? -1.942 -9.609 -6.285 1 94.38 380 ILE A C 1
ATOM 2928 O O . ILE A 1 380 ? -0.821 -10.094 -6.453 1 94.38 380 ILE A O 1
ATOM 2932 N N . SER A 1 381 ? -3.041 -10.328 -6.336 1 94.5 381 SER A N 1
ATOM 2933 C CA . SER A 1 381 ? -2.998 -11.734 -6.719 1 94.5 381 SER A CA 1
ATOM 2934 C C . SER A 1 381 ? -2.439 -11.906 -8.125 1 94.5 381 SER A C 1
ATOM 2936 O O . SER A 1 381 ? -1.628 -12.805 -8.367 1 94.5 381 SER A O 1
ATOM 2938 N N . ALA A 1 382 ? -2.896 -11.039 -9.031 1 94.69 382 ALA A N 1
ATOM 2939 C CA . ALA A 1 382 ? -2.406 -11.078 -10.406 1 94.69 382 ALA A CA 1
ATOM 2940 C C . ALA A 1 382 ? -0.928 -10.711 -10.469 1 94.69 382 ALA A C 1
ATOM 2942 O O . ALA A 1 382 ? -0.151 -11.359 -11.18 1 94.69 382 ALA A O 1
ATOM 2943 N N . PHE A 1 383 ? -0.546 -9.734 -9.734 1 93.06 383 PHE A N 1
ATOM 2944 C CA . PHE A 1 383 ? 0.841 -9.281 -9.75 1 93.06 383 PHE A CA 1
ATOM 2945 C C . PHE A 1 383 ? 1.762 -10.359 -9.18 1 93.06 383 PHE A C 1
ATOM 2947 O O . PHE A 1 383 ? 2.846 -10.602 -9.719 1 93.06 383 PHE A O 1
ATOM 2954 N N . GLY A 1 384 ? 1.372 -10.938 -8.125 1 90.12 384 GLY A N 1
ATOM 2955 C CA . GLY A 1 384 ? 2.156 -11.992 -7.512 1 90.12 384 GLY A CA 1
ATOM 2956 C C . GLY A 1 384 ? 2.018 -13.328 -8.219 1 90.12 384 GLY A C 1
ATOM 2957 O O . GLY A 1 384 ? 2.648 -14.312 -7.824 1 90.12 384 GLY A O 1
ATOM 2958 N N . THR A 1 385 ? 1.2 -13.398 -9.188 1 90 385 THR A N 1
ATOM 2959 C CA . THR A 1 385 ? 0.889 -14.617 -9.914 1 90 385 THR A CA 1
ATOM 2960 C C . THR A 1 385 ? 0.434 -15.719 -8.961 1 90 385 THR A C 1
ATOM 2962 O O . THR A 1 385 ? 0.905 -16.859 -9.047 1 90 385 THR A O 1
ATOM 2965 N N . VAL A 1 386 ? -0.406 -15.305 -8.047 1 90.31 386 VAL A N 1
ATOM 2966 C CA . VAL A 1 386 ? -0.895 -16.234 -7.031 1 90.31 386 VAL A CA 1
ATOM 2967 C C . VAL A 1 386 ? -2.137 -16.953 -7.547 1 90.31 386 VAL A C 1
ATOM 2969 O O . VAL A 1 386 ? -2.244 -18.188 -7.43 1 90.31 386 VAL A O 1
ATOM 2972 N N . GLY A 1 387 ? -3.111 -16.219 -8.078 1 91.44 387 GLY A N 1
ATOM 2973 C CA . GLY A 1 387 ? -4.27 -16.844 -8.703 1 91.44 387 GLY A CA 1
ATOM 2974 C C . GLY A 1 387 ? -5.465 -16.953 -7.773 1 91.44 387 GLY A C 1
ATOM 2975 O O . GLY A 1 387 ? -6.523 -17.438 -8.172 1 91.44 387 GLY A O 1
ATOM 2976 N N . LEU A 1 388 ? -5.289 -16.547 -6.551 1 92 388 LEU A N 1
ATOM 2977 C CA . LEU A 1 388 ? -6.434 -16.516 -5.648 1 92 388 LEU A CA 1
ATOM 2978 C C . LEU A 1 388 ? -7.367 -15.352 -5.992 1 92 388 LEU A C 1
ATOM 2980 O O . LEU A 1 388 ? -6.906 -14.266 -6.363 1 92 388 LEU A O 1
ATOM 2984 N N . SER A 1 389 ? -8.633 -15.609 -5.906 1 93.06 389 SER A N 1
ATOM 2985 C CA . SER A 1 389 ? -9.633 -14.602 -6.242 1 93.06 389 SER A CA 1
ATOM 2986 C C . SER A 1 389 ? -10.727 -14.531 -5.18 1 93.06 389 SER A C 1
ATOM 2988 O O . SER A 1 389 ? -11.078 -15.539 -4.574 1 93.06 389 SER A O 1
ATOM 2990 N N . MET A 1 390 ? -11.164 -13.375 -4.949 1 93.06 390 MET A N 1
ATOM 2991 C CA . MET A 1 390 ? -12.32 -13.195 -4.07 1 93.06 390 MET A CA 1
ATOM 2992 C C . MET A 1 390 ? -13.617 -13.227 -4.867 1 93.06 390 MET A C 1
ATOM 2994 O O . MET A 1 390 ? -14.672 -12.836 -4.359 1 93.06 390 MET A O 1
ATOM 2998 N N . GLY A 1 391 ? -13.523 -13.625 -6.148 1 90.25 391 GLY A N 1
ATOM 2999 C CA . GLY A 1 391 ? -14.711 -13.789 -6.961 1 90.25 391 GLY A CA 1
ATOM 3000 C C . GLY A 1 391 ? -14.891 -12.695 -7.996 1 90.25 391 GLY A C 1
ATOM 3001 O O . GLY A 1 391 ? -15.781 -12.773 -8.844 1 90.25 391 GLY A O 1
ATOM 3002 N N . LEU A 1 392 ? -14.016 -11.711 -7.984 1 92.62 392 LEU A N 1
ATOM 3003 C CA . LEU A 1 392 ? -14.172 -10.555 -8.859 1 92.62 392 LEU A CA 1
ATOM 3004 C C . LEU A 1 392 ? -13.617 -10.852 -10.25 1 92.62 392 LEU A C 1
ATOM 3006 O O . LEU A 1 392 ? -14.086 -10.273 -11.242 1 92.62 392 LEU A O 1
ATOM 3010 N N . THR A 1 393 ? -12.695 -11.734 -10.438 1 92.56 393 THR A N 1
ATOM 3011 C CA . THR A 1 393 ? -11.992 -11.992 -11.688 1 92.56 393 THR A CA 1
ATOM 3012 C C . THR A 1 393 ? -12.977 -12.367 -12.789 1 92.56 393 THR A C 1
ATOM 3014 O O . THR A 1 393 ? -12.867 -11.891 -13.922 1 92.56 393 THR A O 1
ATOM 3017 N N . GLY A 1 394 ? -13.984 -13.18 -12.461 1 91.88 394 GLY A N 1
ATOM 3018 C CA . GLY A 1 394 ? -14.953 -13.633 -13.445 1 91.88 394 GLY A CA 1
ATOM 3019 C C . GLY A 1 394 ? -15.938 -12.555 -13.859 1 91.88 394 GLY A C 1
ATOM 3020 O O . GLY A 1 394 ? -16.609 -12.672 -14.891 1 91.88 394 GLY A O 1
ATOM 3021 N N . GLU A 1 395 ? -15.977 -11.453 -13.102 1 93.12 395 GLU A N 1
ATOM 3022 C CA . GLU A 1 395 ? -16.969 -10.406 -13.328 1 93.12 395 GLU A CA 1
ATOM 3023 C C . GLU A 1 395 ? -16.297 -9.117 -13.797 1 93.12 395 GLU A C 1
ATOM 3025 O O . GLU A 1 395 ? -16.953 -8.07 -13.883 1 93.12 395 GLU A O 1
ATOM 3030 N N . LEU A 1 396 ? -15.07 -9.219 -14.117 1 94.94 396 LEU A N 1
ATOM 3031 C CA . LEU A 1 396 ? -14.32 -8.031 -14.508 1 94.94 396 LEU A CA 1
ATOM 3032 C C . LEU A 1 396 ? -14.828 -7.477 -15.836 1 94.94 396 LEU A C 1
ATOM 3034 O O . LEU A 1 396 ? -15.266 -8.234 -16.703 1 94.94 396 LEU A O 1
ATOM 3038 N N . SER A 1 397 ? -14.859 -6.176 -15.992 1 96.31 397 SER A N 1
ATOM 3039 C CA . SER A 1 397 ? -15.117 -5.523 -17.281 1 96.31 397 SER A CA 1
ATOM 3040 C C . SER A 1 397 ? -14.023 -5.836 -18.297 1 96.31 397 SER A C 1
ATOM 3042 O O . SER A 1 397 ? -13.023 -6.469 -17.953 1 96.31 397 SER A O 1
ATOM 3044 N N . GLU A 1 398 ? -14.227 -5.488 -19.547 1 96 398 GLU A N 1
ATOM 3045 C CA . GLU A 1 398 ? -13.234 -5.734 -20.594 1 96 398 GLU A CA 1
ATOM 3046 C C . GLU A 1 398 ? -11.922 -5.012 -20.281 1 96 398 GLU A C 1
ATOM 3048 O O . GLU A 1 398 ? -10.844 -5.586 -20.438 1 96 398 GLU A O 1
ATOM 3053 N N . ILE A 1 399 ? -12.102 -3.811 -19.797 1 96.12 399 ILE A N 1
ATOM 3054 C CA . ILE A 1 399 ? -10.906 -3.041 -19.438 1 96.12 399 ILE A CA 1
ATOM 3055 C C . ILE A 1 399 ? -10.203 -3.691 -18.25 1 96.12 399 ILE A C 1
ATOM 3057 O O . ILE A 1 399 ? -8.977 -3.764 -18.219 1 96.12 399 ILE A O 1
ATOM 3061 N N . GLY A 1 400 ? -11.062 -4.141 -17.312 1 96.88 400 GLY A N 1
ATOM 3062 C CA . GLY A 1 400 ? -10.5 -4.812 -16.156 1 96.88 400 GLY A CA 1
ATOM 3063 C C . GLY A 1 400 ? -9.719 -6.062 -16.516 1 96.88 400 GLY A C 1
ATOM 3064 O O . GLY A 1 400 ? -8.633 -6.305 -15.969 1 96.88 400 GLY A O 1
ATOM 3065 N N . LYS A 1 401 ? -10.258 -6.871 -17.469 1 97.31 401 LYS A N 1
ATOM 3066 C CA . LYS A 1 401 ? -9.586 -8.094 -17.891 1 97.31 401 LYS A CA 1
ATOM 3067 C C . LYS A 1 401 ? -8.25 -7.773 -18.562 1 97.31 401 LYS A C 1
ATOM 3069 O O . LYS A 1 401 ? -7.25 -8.453 -18.328 1 97.31 401 LYS A O 1
ATOM 3074 N N . VAL A 1 402 ? -8.242 -6.746 -19.312 1 96.88 402 VAL A N 1
ATOM 3075 C CA . VAL A 1 402 ? -7.023 -6.355 -20.016 1 96.88 402 VAL A CA 1
ATOM 3076 C C . VAL A 1 402 ? -5.969 -5.922 -18.984 1 96.88 402 VAL A C 1
ATOM 3078 O O . VAL A 1 402 ? -4.797 -6.281 -19.109 1 96.88 402 VAL A O 1
ATOM 3081 N N . MET A 1 403 ? -6.398 -5.148 -17.984 1 96.81 403 MET A N 1
ATOM 3082 C CA . MET A 1 403 ? -5.473 -4.672 -16.969 1 96.81 403 MET A CA 1
ATOM 3083 C C . MET A 1 403 ? -4.887 -5.836 -16.172 1 96.81 403 MET A C 1
ATOM 3085 O O . MET A 1 403 ? -3.686 -5.863 -15.906 1 96.81 403 MET A O 1
ATOM 3089 N N . ILE A 1 404 ? -5.707 -6.777 -15.836 1 96.88 404 ILE A N 1
ATOM 3090 C CA . ILE A 1 404 ? -5.246 -7.918 -15.055 1 96.88 404 ILE A CA 1
ATOM 3091 C C . ILE A 1 404 ? -4.301 -8.773 -15.898 1 96.88 404 ILE A C 1
ATOM 3093 O O . ILE A 1 404 ? -3.32 -9.312 -15.383 1 96.88 404 ILE A O 1
ATOM 3097 N N . VAL A 1 405 ? -4.594 -8.875 -17.219 1 96.94 405 VAL A N 1
ATOM 3098 C CA . VAL A 1 405 ? -3.711 -9.594 -18.141 1 96.94 405 VAL A CA 1
ATOM 3099 C C . VAL A 1 405 ? -2.326 -8.945 -18.125 1 96.94 405 VAL A C 1
ATOM 3101 O O . VAL A 1 405 ? -1.312 -9.641 -18.016 1 96.94 405 VAL A O 1
ATOM 3104 N N . LEU A 1 406 ? -2.359 -7.656 -18.172 1 95.31 406 LEU A N 1
ATOM 3105 C CA . LEU A 1 406 ? -1.104 -6.914 -18.188 1 95.31 406 LEU A CA 1
ATOM 3106 C C . LEU A 1 406 ? -0.351 -7.113 -16.875 1 95.31 406 LEU A C 1
ATOM 3108 O O . LEU A 1 406 ? 0.87 -7.289 -16.875 1 95.31 406 LEU A O 1
ATOM 3112 N N . VAL A 1 407 ? -1.067 -7.098 -15.797 1 95.38 407 VAL A N 1
ATOM 3113 C CA . VAL A 1 407 ? -0.458 -7.223 -14.477 1 95.38 407 VAL A CA 1
ATOM 3114 C C . VAL A 1 407 ? 0.142 -8.617 -14.32 1 95.38 407 VAL A C 1
ATOM 3116 O O . VAL A 1 407 ? 1.243 -8.766 -13.781 1 95.38 407 VAL A O 1
ATOM 3119 N N . MET A 1 408 ? -0.598 -9.625 -14.766 1 94.44 408 MET A N 1
ATOM 3120 C CA . MET A 1 408 ? -0.072 -10.992 -14.688 1 94.44 408 MET A CA 1
ATOM 3121 C C . MET A 1 408 ? 1.229 -11.117 -15.477 1 94.44 408 MET A C 1
ATOM 3123 O O . MET A 1 408 ? 2.189 -11.727 -15 1 94.44 408 MET A O 1
ATOM 3127 N N . PHE A 1 409 ? 1.21 -10.5 -16.609 1 91.38 409 PHE A N 1
ATOM 3128 C CA . PHE A 1 409 ? 2.365 -10.555 -17.5 1 91.38 409 PHE A CA 1
ATOM 3129 C C . PHE A 1 409 ? 3.57 -9.875 -16.859 1 91.38 409 PHE A C 1
ATOM 3131 O O . PHE A 1 409 ? 4.664 -10.445 -16.828 1 91.38 409 PHE A O 1
ATOM 3138 N N . ILE A 1 410 ? 3.387 -8.742 -16.297 1 89.69 410 ILE A N 1
ATOM 3139 C CA . ILE A 1 410 ? 4.461 -7.984 -15.664 1 89.69 410 ILE A CA 1
ATOM 3140 C C . ILE A 1 410 ? 4.883 -8.68 -14.375 1 89.69 410 ILE A C 1
ATOM 3142 O O . ILE A 1 410 ? 6.062 -8.68 -14.023 1 89.69 410 ILE A O 1
ATOM 3146 N N . GLY A 1 411 ? 3.938 -9.203 -13.719 1 87.94 411 GLY A N 1
ATOM 3147 C CA . GLY A 1 411 ? 4.238 -9.906 -12.477 1 87.94 411 GLY A CA 1
ATOM 3148 C C . GLY A 1 411 ? 5.156 -11.102 -12.68 1 87.94 411 GLY A C 1
ATOM 3149 O O . GLY A 1 411 ? 6.07 -11.328 -11.891 1 87.94 411 GLY A O 1
ATOM 3150 N N . LYS A 1 412 ? 4.934 -11.812 -13.688 1 86 412 LYS A N 1
ATOM 3151 C CA . LYS A 1 412 ? 5.719 -13.016 -13.977 1 86 412 LYS A CA 1
ATOM 3152 C C . LYS A 1 412 ? 7.125 -12.648 -14.445 1 86 412 LYS A C 1
ATOM 3154 O O . LYS A 1 412 ? 8.109 -13.195 -13.945 1 86 412 LYS A O 1
ATOM 3159 N N . LEU A 1 413 ? 7.23 -11.734 -15.344 1 81.19 413 LEU A N 1
ATOM 3160 C CA . LEU A 1 413 ? 8.523 -11.383 -15.914 1 81.19 413 LEU A CA 1
ATOM 3161 C C . LEU A 1 413 ? 9.32 -10.516 -14.953 1 81.19 413 LEU A C 1
ATOM 3163 O O . LEU A 1 413 ? 10.555 -10.523 -14.977 1 81.19 413 LEU A O 1
ATOM 3167 N N . GLY A 1 414 ? 8.57 -9.828 -14.133 1 80.5 414 GLY A N 1
ATOM 3168 C CA . GLY A 1 414 ? 9.219 -8.883 -13.25 1 80.5 414 GLY A CA 1
ATOM 3169 C C . GLY A 1 414 ? 9.195 -7.457 -13.773 1 80.5 414 GLY A C 1
ATOM 3170 O O . GLY A 1 414 ? 9.453 -7.219 -14.953 1 80.5 414 GLY A O 1
ATOM 3171 N N . PRO A 1 415 ? 8.914 -6.59 -12.875 1 79 415 PRO A N 1
ATOM 3172 C CA . PRO A 1 415 ? 8.812 -5.195 -13.312 1 79 415 PRO A CA 1
ATOM 3173 C C . PRO A 1 415 ? 10.133 -4.652 -13.859 1 79 415 PRO A C 1
ATOM 3175 O O . PRO A 1 415 ? 10.133 -3.854 -14.797 1 79 415 PRO A O 1
ATOM 3178 N N . LEU A 1 416 ? 11.18 -5.109 -13.352 1 74.88 416 LEU A N 1
ATOM 3179 C CA . LEU A 1 416 ? 12.484 -4.621 -13.781 1 74.88 416 LEU A CA 1
ATOM 3180 C C . LEU A 1 416 ? 12.836 -5.148 -15.172 1 74.88 416 LEU A C 1
ATOM 3182 O O . LEU A 1 416 ? 13.352 -4.406 -16 1 74.88 416 LEU A O 1
ATOM 3186 N N . THR A 1 417 ? 12.586 -6.414 -15.344 1 72.5 417 THR A N 1
ATOM 3187 C CA . THR A 1 417 ? 12.828 -7.012 -16.656 1 72.5 417 THR A CA 1
ATOM 3188 C C . THR A 1 417 ? 11.992 -6.328 -17.719 1 72.5 417 THR A C 1
ATOM 3190 O O . THR A 1 417 ? 12.477 -6.062 -18.828 1 72.5 417 THR A O 1
ATOM 3193 N N . MET A 1 418 ? 10.852 -6.031 -17.297 1 74.62 418 MET A N 1
ATOM 3194 C CA . MET A 1 418 ? 9.977 -5.32 -18.234 1 74.62 418 MET A CA 1
ATOM 3195 C C . MET A 1 418 ? 10.523 -3.934 -18.547 1 74.62 418 MET A C 1
ATOM 3197 O O . MET A 1 418 ? 10.484 -3.494 -19.688 1 74.62 418 MET A O 1
ATOM 3201 N N . ALA A 1 419 ? 10.992 -3.357 -17.531 1 74 419 ALA A N 1
ATOM 3202 C CA . ALA A 1 419 ? 11.516 -2.006 -17.719 1 74 419 ALA A CA 1
ATOM 3203 C C . ALA A 1 419 ? 12.781 -2.018 -18.578 1 74 419 ALA A C 1
ATOM 3205 O O . ALA A 1 419 ? 12.945 -1.168 -19.453 1 74 419 ALA A O 1
ATOM 3206 N N . PHE A 1 420 ? 13.641 -3.02 -18.359 1 70 420 PHE A N 1
ATOM 3207 C CA . PHE A 1 420 ? 14.875 -3.123 -19.125 1 70 420 PHE A CA 1
ATOM 3208 C C . PHE A 1 420 ? 14.594 -3.475 -20.578 1 70 420 PHE A C 1
ATOM 3210 O O . PHE A 1 420 ? 15.352 -3.086 -21.469 1 70 420 PHE A O 1
ATOM 3217 N N . SER A 1 421 ? 13.609 -4.195 -20.672 1 68 421 SER A N 1
ATOM 3218 C CA . SER A 1 421 ? 13.258 -4.57 -22.031 1 68 421 SER A CA 1
ATOM 3219 C C . SER A 1 421 ? 12.773 -3.363 -22.828 1 68 421 SER A C 1
ATOM 3221 O O . SER A 1 421 ? 12.969 -3.301 -24.047 1 68 421 SER A O 1
ATOM 3223 N N . LEU A 1 422 ? 12.289 -2.439 -22 1 68.25 422 LEU A N 1
ATOM 3224 C CA . LEU A 1 422 ? 11.742 -1.262 -22.672 1 68.25 422 LEU A CA 1
ATOM 3225 C C . LEU A 1 422 ? 12.758 -0.127 -22.688 1 68.25 422 LEU A C 1
ATOM 3227 O O . LEU A 1 422 ? 12.664 0.781 -23.516 1 68.25 422 LEU A O 1
ATOM 3231 N N . ALA A 1 423 ? 13.664 -0.134 -21.578 1 61.84 423 ALA A N 1
ATOM 3232 C CA . ALA A 1 423 ? 14.641 0.947 -21.438 1 61.84 423 ALA A CA 1
ATOM 3233 C C . ALA A 1 423 ? 15.805 0.759 -22.406 1 61.84 423 ALA A C 1
ATOM 3235 O O . ALA A 1 423 ? 16.203 -0.372 -22.703 1 61.84 423 ALA A O 1
ATOM 3236 N N . ARG A 1 424 ? 16.203 1.778 -23.188 1 55.25 424 ARG A N 1
ATOM 3237 C CA . ARG A 1 424 ? 17.406 1.786 -24.016 1 55.25 424 ARG A CA 1
ATOM 3238 C C . ARG A 1 424 ? 18.656 2.08 -23.188 1 55.25 424 ARG A C 1
ATOM 3240 O O . ARG A 1 424 ? 18.734 3.113 -22.531 1 55.25 424 ARG A O 1
ATOM 3247 N N . PRO A 1 425 ? 19.391 1.011 -22.672 1 51.41 425 PRO A N 1
ATOM 3248 C CA . PRO A 1 425 ? 20.594 1.322 -21.906 1 51.41 425 PRO A CA 1
ATOM 3249 C C . PRO A 1 425 ? 21.422 2.436 -22.531 1 51.41 425 PRO A C 1
ATOM 3251 O O . PRO A 1 425 ? 21.672 2.42 -23.734 1 51.41 425 PRO A O 1
ATOM 3254 N N . VAL A 1 426 ? 21.25 3.664 -21.953 1 47.69 426 VAL A N 1
ATOM 3255 C CA . VAL A 1 426 ? 22.141 4.668 -22.531 1 47.69 426 VAL A CA 1
ATOM 3256 C C . VAL A 1 426 ? 23.547 4.492 -21.953 1 47.69 426 VAL A C 1
ATOM 3258 O O . VAL A 1 426 ? 23.719 4.445 -20.734 1 47.69 426 VAL A O 1
ATOM 3261 N N . LYS A 1 427 ? 24.453 3.846 -22.438 1 42.62 427 LYS A N 1
ATOM 3262 C CA . LYS A 1 427 ? 25.859 3.846 -22.078 1 42.62 427 LYS A CA 1
ATOM 3263 C C . LYS A 1 427 ? 26.328 5.242 -21.688 1 42.62 427 LYS A C 1
ATOM 3265 O O . LYS A 1 427 ? 26.375 6.145 -22.531 1 42.62 427 LYS A O 1
ATOM 3270 N N . SER A 1 428 ? 26.016 5.738 -20.453 1 39.12 428 SER A N 1
ATOM 3271 C CA . SER A 1 428 ? 26.5 7.086 -20.156 1 39.12 428 SER A CA 1
ATOM 3272 C C . SER A 1 428 ? 28.016 7.109 -20.016 1 39.12 428 SER A C 1
ATOM 3274 O O . SER A 1 428 ? 28.578 6.383 -19.188 1 39.12 428 SER A O 1
ATOM 3276 N N . LYS A 1 429 ? 28.859 7.484 -20.844 1 33.75 429 LYS A N 1
ATOM 3277 C CA . LYS A 1 429 ? 30.281 7.824 -20.781 1 33.75 429 LYS A CA 1
ATOM 3278 C C . LYS A 1 429 ? 30.547 8.875 -19.703 1 33.75 429 LYS A C 1
ATOM 3280 O O . LYS A 1 429 ? 31.688 9.266 -19.469 1 33.75 429 LYS A O 1
ATOM 3285 N N . ILE A 1 430 ? 29.734 9.883 -19.312 1 31.03 430 ILE A N 1
ATOM 3286 C CA . ILE A 1 430 ? 30.281 11.086 -18.703 1 31.03 430 ILE A CA 1
ATOM 3287 C C . ILE A 1 430 ? 30.141 10.992 -17.188 1 31.03 430 ILE A C 1
ATOM 3289 O O . ILE A 1 430 ? 29.031 10.898 -16.656 1 31.03 430 ILE A O 1
ATOM 3293 N N . ARG A 1 431 ? 31.188 10.789 -16.328 1 34.81 431 ARG A N 1
ATOM 3294 C CA . ARG A 1 431 ? 31.438 10.781 -14.891 1 34.81 431 ARG A CA 1
ATOM 3295 C C . ARG A 1 431 ? 31.156 12.148 -14.281 1 34.81 431 ARG A C 1
ATOM 3297 O O . ARG A 1 431 ? 31.953 13.078 -14.453 1 34.81 431 ARG A O 1
ATOM 3304 N N . TYR A 1 432 ? 29.922 12.789 -14.062 1 30.53 432 TYR A N 1
ATOM 3305 C CA . TYR A 1 432 ? 29.891 14.164 -13.57 1 30.53 432 TYR A CA 1
ATOM 3306 C C . TYR A 1 432 ? 29.984 14.203 -12.047 1 30.53 432 TYR A C 1
ATOM 3308 O O . TYR A 1 432 ? 29.594 13.25 -11.375 1 30.53 432 TYR A O 1
ATOM 3316 N N . PRO A 1 433 ? 30.594 15.344 -11.359 1 28.47 433 PRO A N 1
ATOM 3317 C CA . PRO A 1 433 ? 30.969 15.578 -9.961 1 28.47 433 PRO A CA 1
ATOM 3318 C C . PRO A 1 433 ? 29.781 15.539 -9.008 1 28.47 433 PRO A C 1
ATOM 3320 O O . PRO A 1 433 ? 28.656 15.828 -9.406 1 28.47 433 PRO A O 1
ATOM 3323 N N . LYS A 1 434 ? 29.781 15.086 -7.719 1 30.61 434 LYS A N 1
ATOM 3324 C CA . LYS A 1 434 ? 28.953 14.68 -6.582 1 30.61 434 LYS A CA 1
ATOM 3325 C C . LYS A 1 434 ? 28.328 15.891 -5.895 1 30.61 434 LYS A C 1
ATOM 3327 O O . LYS A 1 434 ? 29.016 16.625 -5.18 1 30.61 434 LYS A O 1
ATOM 3332 N N . GLU A 1 435 ? 27.484 16.828 -6.336 1 27.27 435 GLU A N 1
ATOM 3333 C CA . GLU A 1 435 ? 27.031 17.922 -5.48 1 27.27 435 GLU A CA 1
ATOM 3334 C C . GLU A 1 435 ? 25.906 17.453 -4.555 1 27.27 435 GLU A C 1
ATOM 3336 O O . GLU A 1 435 ? 25.062 16.641 -4.945 1 27.27 435 GLU A O 1
ATOM 3341 N N . ASP A 1 436 ? 25.766 17.797 -3.166 1 26.34 436 ASP A N 1
ATOM 3342 C CA . ASP A 1 436 ? 25.078 17.469 -1.92 1 26.34 436 ASP A CA 1
ATOM 3343 C C . ASP A 1 436 ? 23.641 18 -1.935 1 26.34 436 ASP A C 1
ATOM 3345 O O . ASP A 1 436 ? 23.422 19.203 -2.08 1 26.34 436 ASP A O 1
ATOM 3349 N N . VAL A 1 437 ? 22.688 17.547 -2.504 1 30.98 437 VAL A N 1
ATOM 3350 C CA . VAL A 1 437 ? 21.297 17.984 -2.453 1 30.98 437 VAL A CA 1
ATOM 3351 C C . VAL A 1 437 ? 20.75 17.797 -1.043 1 30.98 437 VAL A C 1
ATOM 3353 O O . VAL A 1 437 ? 20.906 16.719 -0.446 1 30.98 437 VAL A O 1
ATOM 3356 N N . LEU A 1 438 ? 20.312 18.688 -0.271 1 26.38 438 LEU A N 1
ATOM 3357 C CA . LEU A 1 438 ? 19.797 18.734 1.091 1 26.38 438 LEU A CA 1
ATOM 3358 C C . LEU A 1 438 ? 18.5 17.938 1.205 1 26.38 438 LEU A C 1
ATOM 3360 O O . LEU A 1 438 ? 17.531 18.234 0.508 1 26.38 438 LEU A O 1
ATOM 3364 N N . THR A 1 439 ? 18.562 16.734 1.268 1 24.92 439 THR A N 1
ATOM 3365 C CA . THR A 1 439 ? 17.469 15.789 1.497 1 24.92 439 THR A CA 1
ATOM 3366 C C . THR A 1 439 ? 16.844 16.016 2.865 1 24.92 439 THR A C 1
ATOM 3368 O O . THR A 1 439 ? 17.516 15.938 3.893 1 24.92 439 THR A O 1
ATOM 3371 N N . GLY A 1 440 ? 16.141 17.25 3.258 1 25.3 440 GLY A N 1
ATOM 3372 C CA . GLY A 1 440 ? 15.367 17.375 4.48 1 25.3 440 GLY A CA 1
ATOM 3373 C C . GLY A 1 440 ? 14.266 16.344 4.598 1 25.3 440 GLY A C 1
ATOM 3374 O O . GLY A 1 440 ? 13.859 15.742 3.602 1 25.3 440 GLY A O 1
ATOM 3375 N N . MET B 1 1 ? 23.141 22.766 44.281 1 22.62 1 MET B N 1
ATOM 3376 C CA . MET B 1 1 ? 22.172 22.656 43.188 1 22.62 1 MET B CA 1
ATOM 3377 C C . MET B 1 1 ? 22.812 22.062 41.938 1 22.62 1 MET B C 1
ATOM 3379 O O . MET B 1 1 ? 23.641 22.719 41.312 1 22.62 1 MET B O 1
ATOM 3383 N N . LYS B 1 2 ? 23.141 20.703 41.938 1 28.17 2 LYS B N 1
ATOM 3384 C CA . LYS B 1 2 ? 23.906 19.953 40.938 1 28.17 2 LYS B CA 1
ATOM 3385 C C . LYS B 1 2 ? 23.359 20.203 39.531 1 28.17 2 LYS B C 1
ATOM 3387 O O . LYS B 1 2 ? 22.156 20.109 39.312 1 28.17 2 LYS B O 1
ATOM 3392 N N . LYS B 1 3 ? 24.031 21.062 38.969 1 32.12 3 LYS B N 1
ATOM 3393 C CA . LYS B 1 3 ? 23.844 21.359 37.562 1 32.12 3 LYS B CA 1
ATOM 3394 C C . LYS B 1 3 ? 23.344 20.125 36.812 1 32.12 3 LYS B C 1
ATOM 3396 O O . LYS B 1 3 ? 23.953 19.062 36.875 1 32.12 3 LYS B O 1
ATOM 3401 N N . ILE B 1 4 ? 22.047 19.969 36.844 1 32.88 4 ILE B N 1
ATOM 3402 C CA . ILE B 1 4 ? 21.531 18.891 36 1 32.88 4 ILE B CA 1
ATOM 3403 C C . ILE B 1 4 ? 22.375 18.75 34.75 1 32.88 4 ILE B C 1
ATOM 3405 O O . ILE B 1 4 ? 22.422 19.656 33.906 1 32.88 4 ILE B O 1
ATOM 3409 N N . LYS B 1 5 ? 23.531 18.266 34.812 1 36.91 5 LYS B N 1
ATOM 3410 C CA . LYS B 1 5 ? 24.344 17.828 33.688 1 36.91 5 LYS B CA 1
ATOM 3411 C C . LYS B 1 5 ? 23.469 17.484 32.469 1 36.91 5 LYS B C 1
ATOM 3413 O O . LYS B 1 5 ? 22.688 16.531 32.5 1 36.91 5 LYS B O 1
ATOM 3418 N N . ALA B 1 6 ? 22.703 18.469 31.906 1 36.75 6 ALA B N 1
ATOM 3419 C CA . ALA B 1 6 ? 22.078 18.375 30.594 1 36.75 6 ALA B CA 1
ATOM 3420 C C . ALA B 1 6 ? 22.781 17.312 29.734 1 36.75 6 ALA B C 1
ATOM 3422 O O . ALA B 1 6 ? 23.812 17.594 29.109 1 36.75 6 ALA B O 1
ATOM 3423 N N . LYS B 1 7 ? 22.969 16.172 30.031 1 46.19 7 LYS B N 1
ATOM 3424 C CA . LYS B 1 7 ? 23.5 14.93 29.469 1 46.19 7 LYS B CA 1
ATOM 3425 C C . LYS B 1 7 ? 23.109 14.781 28 1 46.19 7 LYS B C 1
ATOM 3427 O O . LYS B 1 7 ? 22.078 15.297 27.578 1 46.19 7 LYS B O 1
ATOM 3432 N N . ASN B 1 8 ? 24.031 14.281 27.078 1 51.06 8 ASN B N 1
ATOM 3433 C CA . ASN B 1 8 ? 24.203 13.984 25.656 1 51.06 8 ASN B CA 1
ATOM 3434 C C . ASN B 1 8 ? 22.938 13.375 25.062 1 51.06 8 ASN B C 1
ATOM 3436 O O . ASN B 1 8 ? 22.844 12.156 24.891 1 51.06 8 ASN B O 1
ATOM 3440 N N . VAL B 1 9 ? 21.812 13.883 25.438 1 55.84 9 VAL B N 1
ATOM 3441 C CA . VAL B 1 9 ? 20.594 13.289 24.891 1 55.84 9 VAL B CA 1
ATOM 3442 C C . VAL B 1 9 ? 20.562 13.508 23.375 1 55.84 9 VAL B C 1
ATOM 3444 O O . VAL B 1 9 ? 20.859 14.594 22.891 1 55.84 9 VAL B O 1
ATOM 3447 N N . ASN B 1 10 ? 20.516 12.523 22.609 1 66.06 10 ASN B N 1
ATOM 3448 C CA . ASN B 1 10 ? 20.344 12.5 21.156 1 66.06 10 ASN B CA 1
ATOM 3449 C C . ASN B 1 10 ? 19.25 13.461 20.703 1 66.06 10 ASN B C 1
ATOM 3451 O O . ASN B 1 10 ? 18.172 13.523 21.312 1 66.06 10 ASN B O 1
ATOM 3455 N N . PRO B 1 11 ? 19.609 14.547 20.062 1 66.44 11 PRO B N 1
ATOM 3456 C CA . PRO B 1 11 ? 18.672 15.562 19.594 1 66.44 11 PRO B CA 1
ATOM 3457 C C . PRO B 1 11 ? 17.328 14.969 19.172 1 66.44 11 PRO B C 1
ATOM 3459 O O . PRO B 1 11 ? 16.281 15.57 19.438 1 66.44 11 PRO B O 1
ATOM 3462 N N . SER B 1 12 ? 17.328 13.891 18.625 1 71.12 12 SER B N 1
ATOM 3463 C CA . SER B 1 12 ? 16.094 13.25 18.203 1 71.12 12 SER B CA 1
ATOM 3464 C C . SER B 1 12 ? 15.242 12.844 19.406 1 71.12 12 SER B C 1
ATOM 3466 O O . SER B 1 12 ? 14.016 12.953 19.375 1 71.12 12 SER B O 1
ATOM 3468 N N . ARG B 1 13 ? 15.867 12.445 20.438 1 76.31 13 ARG B N 1
ATOM 3469 C CA . ARG B 1 13 ? 15.148 12.039 21.641 1 76.31 13 ARG B CA 1
ATOM 3470 C C . ARG B 1 13 ? 14.555 13.25 22.359 1 76.31 13 ARG B C 1
ATOM 3472 O O . ARG B 1 13 ? 13.461 13.156 22.922 1 76.31 13 ARG B O 1
ATOM 3479 N N . LEU B 1 14 ? 15.25 14.266 22.328 1 73.62 14 LEU B N 1
ATOM 3480 C CA . LEU B 1 14 ? 14.758 15.492 22.969 1 73.62 14 LEU B CA 1
ATOM 3481 C C . LEU B 1 14 ? 13.516 16 22.25 1 73.62 14 LEU B C 1
ATOM 3483 O O . LEU B 1 14 ? 12.562 16.453 22.891 1 73.62 14 LEU B O 1
ATOM 3487 N N . LEU B 1 15 ? 13.57 15.977 20.953 1 73.56 15 LEU B N 1
ATOM 3488 C CA . LEU B 1 15 ? 12.414 16.391 20.172 1 73.56 15 LEU B CA 1
ATOM 3489 C C . LEU B 1 15 ? 11.188 15.555 20.516 1 73.56 15 LEU B C 1
ATOM 3491 O O . LEU B 1 15 ? 10.086 16.094 20.688 1 73.56 15 LEU B O 1
ATOM 3495 N N . LEU B 1 16 ? 11.398 14.32 20.656 1 79.5 16 LEU B N 1
ATOM 3496 C CA . LEU B 1 16 ? 10.32 13.398 21.016 1 79.5 16 LEU B CA 1
ATOM 3497 C C . LEU B 1 16 ? 9.742 13.734 22.375 1 79.5 16 LEU B C 1
ATOM 3499 O O . LEU B 1 16 ? 8.523 13.727 22.562 1 79.5 16 LEU B O 1
ATOM 3503 N N . LEU B 1 17 ? 10.57 14.047 23.281 1 81.19 17 LEU B N 1
ATOM 3504 C CA . LEU B 1 17 ? 10.141 14.32 24.656 1 81.19 17 LEU B CA 1
ATOM 3505 C C . LEU B 1 17 ? 9.359 15.625 24.734 1 81.19 17 LEU B C 1
ATOM 3507 O O . LEU B 1 17 ? 8.375 15.727 25.469 1 81.19 17 LEU B O 1
ATOM 3511 N N . VAL B 1 18 ? 9.844 16.531 24 1 78.25 18 VAL B N 1
ATOM 3512 C CA . VAL B 1 18 ? 9.164 17.828 23.984 1 78.25 18 VAL B CA 1
ATOM 3513 C C . VAL B 1 18 ? 7.758 17.672 23.406 1 78.25 18 VAL B C 1
ATOM 3515 O O . VAL B 1 18 ? 6.793 18.219 23.953 1 78.25 18 VAL B O 1
ATOM 3518 N N . PHE B 1 19 ? 7.645 16.953 22.344 1 83.81 19 PHE B N 1
ATOM 3519 C CA . PHE B 1 19 ? 6.352 16.719 21.719 1 83.81 19 PHE B CA 1
ATOM 3520 C C . PHE B 1 19 ? 5.43 15.938 22.656 1 83.81 19 PHE B C 1
ATOM 3522 O O . PHE B 1 19 ? 4.258 16.281 22.812 1 83.81 19 PHE B O 1
ATOM 3529 N N . LEU B 1 20 ? 6.004 14.961 23.25 1 88.5 20 LEU B N 1
ATOM 3530 C CA . LEU B 1 20 ? 5.219 14.125 24.156 1 88.5 20 LEU B CA 1
ATOM 3531 C C . LEU B 1 20 ? 4.758 14.922 25.359 1 88.5 20 LEU B C 1
ATOM 3533 O O . LEU B 1 20 ? 3.633 14.75 25.844 1 88.5 20 LEU B O 1
ATOM 3537 N N . SER B 1 21 ? 5.59 15.75 25.859 1 90 21 SER B N 1
ATOM 3538 C CA . SER B 1 21 ? 5.234 16.578 27.016 1 90 21 SER B CA 1
ATOM 3539 C C . SER B 1 21 ? 4.121 17.547 26.672 1 90 21 SER B C 1
ATOM 3541 O O . SER B 1 21 ? 3.193 17.75 27.469 1 90 21 SER B O 1
ATOM 3543 N N . ALA B 1 22 ? 4.258 18.156 25.516 1 90.25 22 ALA B N 1
ATOM 3544 C CA . ALA B 1 22 ? 3.221 19.094 25.078 1 90.25 22 ALA B CA 1
ATOM 3545 C C . ALA B 1 22 ? 1.878 18.391 24.922 1 90.25 22 ALA B C 1
ATOM 3547 O O . ALA B 1 22 ? 0.835 18.922 25.297 1 90.25 22 ALA B O 1
ATOM 3548 N N . ILE B 1 23 ? 1.9 17.188 24.406 1 94.5 23 ILE B N 1
ATOM 3549 C CA . ILE B 1 23 ? 0.687 16.406 24.219 1 94.5 23 ILE B CA 1
ATOM 3550 C C . ILE B 1 23 ? 0.079 16.047 25.562 1 94.5 23 ILE B C 1
ATOM 3552 O O . ILE B 1 23 ? -1.136 16.156 25.75 1 94.5 23 ILE B O 1
ATOM 3556 N N . LEU B 1 24 ? 0.934 15.703 26.469 1 95.62 24 LEU B N 1
ATOM 3557 C CA . LEU B 1 24 ? 0.448 15.328 27.781 1 95.62 24 LEU B CA 1
ATOM 3558 C C . LEU B 1 24 ? -0.139 16.531 28.516 1 95.62 24 LEU B C 1
ATOM 3560 O O . LEU B 1 24 ? -1.187 16.422 29.156 1 95.62 24 LEU B O 1
ATOM 3564 N N . ILE B 1 25 ? 0.52 17.641 28.438 1 94.94 25 ILE B N 1
ATOM 3565 C CA . ILE B 1 25 ? 0.007 18.875 29.047 1 94.94 25 ILE B CA 1
ATOM 3566 C C . ILE B 1 25 ? -1.334 19.234 28.422 1 94.94 25 ILE B C 1
ATOM 3568 O O . ILE B 1 25 ? -2.285 19.578 29.125 1 94.94 25 ILE B O 1
ATOM 3572 N N . GLY B 1 26 ? -1.408 19.156 27.094 1 96.12 26 GLY B N 1
ATOM 3573 C CA . GLY B 1 26 ? -2.666 19.422 26.406 1 96.12 26 GLY B CA 1
ATOM 3574 C C . GLY B 1 26 ? -3.775 18.469 26.828 1 96.12 26 GLY B C 1
ATOM 3575 O O . GLY B 1 26 ? -4.926 18.891 26.984 1 96.12 26 GLY B O 1
ATOM 3576 N N . THR B 1 27 ? -3.387 17.219 27.016 1 96.75 27 THR B N 1
ATOM 3577 C CA . THR B 1 27 ? -4.352 16.203 27.438 1 96.75 27 THR B CA 1
ATOM 3578 C C . THR B 1 27 ? -4.93 16.547 28.812 1 96.75 27 THR B C 1
ATOM 3580 O O . THR B 1 27 ? -6.145 16.484 29.016 1 96.75 27 THR B O 1
ATOM 3583 N N . ILE B 1 28 ? -4.098 16.953 29.688 1 96.19 28 ILE B N 1
ATOM 3584 C CA . ILE B 1 28 ? -4.52 17.312 31.047 1 96.19 28 ILE B CA 1
ATOM 3585 C C . ILE B 1 28 ? -5.402 18.562 31 1 96.19 28 ILE B C 1
ATOM 3587 O O . ILE B 1 28 ? -6.445 18.609 31.656 1 96.19 28 ILE B O 1
ATOM 3591 N N . LEU B 1 29 ? -5.035 19.516 30.234 1 95.75 29 LEU B N 1
ATOM 3592 C CA . LEU B 1 29 ? -5.797 20.766 30.125 1 95.75 29 LEU B CA 1
ATOM 3593 C C . LEU B 1 29 ? -7.172 20.5 29.516 1 95.75 29 LEU B C 1
ATOM 3595 O O . LEU B 1 29 ? -8.156 21.125 29.922 1 95.75 29 LEU B O 1
ATOM 3599 N N . LEU B 1 30 ? -7.223 19.594 28.578 1 95.06 30 LEU B N 1
ATOM 3600 C CA . LEU B 1 30 ? -8.484 19.312 27.891 1 95.06 30 LEU B CA 1
ATOM 3601 C C . LEU B 1 30 ? -9.398 18.469 28.766 1 95.06 30 LEU B C 1
ATOM 3603 O O . LEU B 1 30 ? -10.602 18.406 28.531 1 95.06 30 LEU B O 1
ATOM 3607 N N . LYS B 1 31 ? -8.812 17.812 29.703 1 94.38 31 LYS B N 1
ATOM 3608 C CA . LYS B 1 31 ? -9.609 16.953 30.578 1 94.38 31 LYS B CA 1
ATOM 3609 C C . LYS B 1 31 ? -10.203 17.766 31.734 1 94.38 31 LYS B C 1
ATOM 3611 O O . LYS B 1 31 ? -11.102 17.297 32.438 1 94.38 31 LYS B O 1
ATOM 3616 N N . PHE B 1 32 ? -9.836 18.953 31.938 1 92.56 32 PHE B N 1
ATOM 3617 C CA . PHE B 1 32 ? -10.414 19.797 32.969 1 92.56 32 PHE B CA 1
ATOM 3618 C C . PHE B 1 32 ? -11.898 20.031 32.719 1 92.56 32 PHE B C 1
ATOM 3620 O O . PHE B 1 32 ? -12.328 20.172 31.594 1 92.56 32 PHE B O 1
ATOM 3627 N N . PRO B 1 33 ? -12.695 20.094 33.812 1 89.5 33 PRO B N 1
ATOM 3628 C CA . PRO B 1 33 ? -14.148 20.25 33.656 1 89.5 33 PRO B CA 1
ATOM 3629 C C . PRO B 1 33 ? -14.539 21.547 32.969 1 89.5 33 PRO B C 1
ATOM 3631 O O . PRO B 1 33 ? -15.594 21.625 32.344 1 89.5 33 PRO B O 1
ATOM 3634 N N . PHE B 1 34 ? -13.695 22.562 33.031 1 90.88 34 PHE B N 1
ATOM 3635 C CA . PHE B 1 34 ? -14.078 23.828 32.438 1 90.88 34 PHE B CA 1
ATOM 3636 C C . PHE B 1 34 ? -13.672 23.875 30.953 1 90.88 34 PHE B C 1
ATOM 3638 O O . PHE B 1 34 ? -14.039 24.812 30.234 1 90.88 34 PHE B O 1
ATOM 3645 N N . SER B 1 35 ? -13 22.875 30.5 1 93.38 35 SER B N 1
ATOM 3646 C CA . SER B 1 35 ? -12.539 22.859 29.125 1 93.38 35 SER B CA 1
ATOM 3647 C C . SER B 1 35 ? -13.539 22.141 28.219 1 93.38 35 SER B C 1
ATOM 3649 O O . SER B 1 35 ? -13.469 22.266 27 1 93.38 35 SER B O 1
ATOM 3651 N N . THR B 1 36 ? -14.484 21.391 28.812 1 92.31 36 THR B N 1
ATOM 3652 C CA . THR B 1 36 ? -15.414 20.594 28.016 1 92.31 36 THR B CA 1
ATOM 3653 C C . THR B 1 36 ? -16.859 20.844 28.438 1 92.31 36 THR B C 1
ATOM 3655 O O . THR B 1 36 ? -17.109 21.156 29.609 1 92.31 36 THR B O 1
ATOM 3658 N N . GLU B 1 37 ? -17.75 20.797 27.516 1 90.5 37 GLU B N 1
ATOM 3659 C CA . GLU B 1 37 ? -19.172 20.906 27.828 1 90.5 37 GLU B CA 1
ATOM 3660 C C . GLU B 1 37 ? -19.719 19.609 28.422 1 90.5 37 GLU B C 1
ATOM 3662 O O . GLU B 1 37 ? -20.547 19.641 29.328 1 90.5 37 GLU B O 1
ATOM 3667 N N . GLU B 1 38 ? -19.281 18.5 27.844 1 87.19 38 GLU B N 1
ATOM 3668 C CA . GLU B 1 38 ? -19.562 17.172 28.391 1 87.19 38 GLU B CA 1
ATOM 3669 C C . GLU B 1 38 ? -18.266 16.406 28.672 1 87.19 38 GLU B C 1
ATOM 3671 O O . GLU B 1 38 ? -17.281 16.547 27.938 1 87.19 38 GLU B O 1
ATOM 3676 N N . ASP B 1 39 ? -18.297 15.664 29.719 1 86.56 39 ASP B N 1
ATOM 3677 C CA . ASP B 1 39 ? -17.094 14.938 30.125 1 86.56 39 ASP B CA 1
ATOM 3678 C C . ASP B 1 39 ? -16.625 14 29.016 1 86.56 39 ASP B C 1
ATOM 3680 O O . ASP B 1 39 ? -17.438 13.297 28.406 1 86.56 39 ASP B O 1
ATOM 3684 N N . ILE B 1 40 ? -15.328 14.133 28.719 1 90.75 40 ILE B N 1
ATOM 3685 C CA . ILE B 1 40 ? -14.742 13.273 27.688 1 90.75 40 ILE B CA 1
ATOM 3686 C C . ILE B 1 40 ? -13.758 12.305 28.344 1 90.75 40 ILE B C 1
ATOM 3688 O O . ILE B 1 40 ? -13.258 12.555 29.438 1 90.75 40 ILE B O 1
ATOM 3692 N N . SER B 1 41 ? -13.531 11.148 27.719 1 93.75 41 SER B N 1
ATOM 3693 C CA . SER B 1 41 ? -12.594 10.156 28.234 1 93.75 41 SER B CA 1
ATOM 3694 C C . SER B 1 41 ? -11.156 10.648 28.109 1 93.75 41 SER B C 1
ATOM 3696 O O . SER B 1 41 ? -10.867 11.562 27.328 1 93.75 41 SER B O 1
ATOM 3698 N N . TRP B 1 42 ? -10.305 10.062 28.922 1 95.19 42 TRP B N 1
ATOM 3699 C CA . TRP B 1 42 ? -8.883 10.391 28.859 1 95.19 42 TRP B CA 1
ATOM 3700 C C . TRP B 1 42 ? -8.312 10.094 27.484 1 95.19 42 TRP B C 1
ATOM 3702 O O . TRP B 1 42 ? -7.477 10.852 26.969 1 95.19 42 TRP B O 1
ATOM 3712 N N . LEU B 1 43 ? -8.789 9.086 26.906 1 95.44 43 LEU B N 1
ATOM 3713 C CA . LEU B 1 43 ? -8.305 8.695 25.578 1 95.44 43 LEU B CA 1
ATOM 3714 C C . LEU B 1 43 ? -8.734 9.711 24.531 1 95.44 43 LEU B C 1
ATOM 3716 O O . LEU B 1 43 ? -7.953 10.047 23.625 1 95.44 43 LEU B O 1
ATOM 3720 N N . ASN B 1 44 ? -9.898 10.188 24.688 1 95.56 44 ASN B N 1
ATOM 3721 C CA . ASN B 1 44 ? -10.375 11.195 23.75 1 95.56 44 ASN B CA 1
ATOM 3722 C C . ASN B 1 44 ? -9.609 12.508 23.906 1 95.56 44 ASN B C 1
ATOM 3724 O O . ASN B 1 44 ? -9.344 13.195 22.922 1 95.56 44 ASN B O 1
ATOM 3728 N N . ALA B 1 45 ? -9.336 12.82 25.125 1 95.94 45 ALA B N 1
ATOM 3729 C CA . ALA B 1 45 ? -8.539 14.016 25.375 1 95.94 45 ALA B CA 1
ATOM 3730 C C . ALA B 1 45 ? -7.133 13.867 24.797 1 95.94 45 ALA B C 1
ATOM 3732 O O . ALA B 1 45 ? -6.609 14.789 24.172 1 95.94 45 ALA B O 1
ATOM 3733 N N . LEU B 1 46 ? -6.59 12.688 25.016 1 96.5 46 LEU B N 1
ATOM 3734 C CA . LEU B 1 46 ? -5.273 12.398 24.453 1 96.5 46 LEU B CA 1
ATOM 3735 C C . LEU B 1 46 ? -5.297 12.453 22.938 1 96.5 46 LEU B C 1
ATOM 3737 O O . LEU B 1 46 ? -4.387 13.008 22.312 1 96.5 46 LEU B O 1
ATOM 3741 N N . PHE B 1 47 ? -6.305 11.867 22.406 1 97.12 47 PHE B N 1
ATOM 3742 C CA . PHE B 1 47 ? -6.469 11.859 20.953 1 97.12 47 PHE B CA 1
ATOM 3743 C C . PHE B 1 47 ? -6.535 13.281 20.406 1 97.12 47 PHE B C 1
ATOM 3745 O O . PHE B 1 47 ? -5.828 13.617 19.453 1 97.12 47 PHE B O 1
ATOM 3752 N N . THR B 1 48 ? -7.312 14.086 21.031 1 95.75 48 THR B N 1
ATOM 3753 C CA . THR B 1 48 ? -7.516 15.453 20.578 1 95.75 48 THR B CA 1
ATOM 3754 C C . THR B 1 48 ? -6.234 16.281 20.734 1 95.75 48 THR B C 1
ATOM 3756 O O . THR B 1 48 ? -5.855 17.016 19.828 1 95.75 48 THR B O 1
ATOM 3759 N N . ALA B 1 49 ? -5.586 16.094 21.812 1 96.44 49 ALA B N 1
ATOM 3760 C CA . ALA B 1 49 ? -4.332 16.812 22.047 1 96.44 49 ALA B CA 1
ATOM 3761 C C . ALA B 1 49 ? -3.27 16.406 21.031 1 96.44 49 ALA B C 1
ATOM 3763 O O . ALA B 1 49 ? -2.537 17.25 20.516 1 96.44 49 ALA B O 1
ATOM 3764 N N . THR B 1 50 ? -3.209 15.109 20.781 1 95.62 50 THR B N 1
ATOM 3765 C CA . THR B 1 50 ? -2.24 14.617 19.812 1 95.62 50 THR B CA 1
ATOM 3766 C C . THR B 1 50 ? -2.566 15.133 18.406 1 95.62 50 THR B C 1
ATOM 3768 O O . THR B 1 50 ? -1.676 15.594 17.688 1 95.62 50 THR B O 1
ATOM 3771 N N . SER B 1 51 ? -3.797 15.055 18.062 1 95.38 51 SER B N 1
ATOM 3772 C CA . SER B 1 51 ? -4.23 15.523 16.75 1 95.38 51 SER B CA 1
ATOM 3773 C C . SER B 1 51 ? -3.932 17 16.562 1 95.38 51 SER B C 1
ATOM 3775 O O . SER B 1 51 ? -3.516 17.438 15.484 1 95.38 51 SER B O 1
ATOM 3777 N N . ALA B 1 52 ? -4.113 17.781 17.609 1 94.25 52 ALA B N 1
ATOM 3778 C CA . ALA B 1 52 ? -3.852 19.219 17.562 1 94.25 52 ALA B CA 1
ATOM 3779 C C . ALA B 1 52 ? -2.354 19.5 17.5 1 94.25 52 ALA B C 1
ATOM 3781 O O . ALA B 1 52 ? -1.896 20.25 16.641 1 94.25 52 ALA B O 1
ATOM 3782 N N . MET B 1 53 ? -1.638 18.828 18.344 1 92.12 53 MET B N 1
ATOM 3783 C CA . MET B 1 53 ? -0.2 19.078 18.422 1 92.12 53 MET B CA 1
ATOM 3784 C C . MET B 1 53 ? 0.5 18.609 17.141 1 92.12 53 MET B C 1
ATOM 3786 O O . MET B 1 53 ? 1.484 19.219 16.719 1 92.12 53 MET B O 1
ATOM 3790 N N . THR B 1 54 ? 0.014 17.562 16.578 1 89.88 54 THR B N 1
ATOM 3791 C CA . THR B 1 54 ? 0.611 17.062 15.352 1 89.88 54 THR B CA 1
ATOM 3792 C C . THR B 1 54 ? 0.003 17.75 14.133 1 89.88 54 THR B C 1
ATOM 3794 O O . THR B 1 54 ? 0.364 17.453 12.992 1 89.88 54 THR B O 1
ATOM 3797 N N . VAL B 1 55 ? -0.893 18.625 14.352 1 90.25 55 VAL B N 1
ATOM 3798 C CA . VAL B 1 55 ? -1.571 19.391 13.312 1 90.25 55 VAL B CA 1
ATOM 3799 C C . VAL B 1 55 ? -2.217 18.438 12.305 1 90.25 55 VAL B C 1
ATOM 3801 O O . VAL B 1 55 ? -2.059 18.609 11.094 1 90.25 55 VAL B O 1
ATOM 3804 N N . THR B 1 56 ? -2.834 17.344 12.742 1 90.75 56 THR B N 1
ATOM 3805 C CA . THR B 1 56 ? -3.477 16.359 11.875 1 90.75 56 THR B CA 1
ATOM 3806 C C . THR B 1 56 ? -4.93 16.734 11.602 1 90.75 56 THR B C 1
ATOM 3808 O O . THR B 1 56 ? -5.375 16.734 10.453 1 90.75 56 THR B O 1
ATOM 3811 N N . GLY B 1 57 ? -5.699 17 12.68 1 90.5 57 GLY B N 1
ATOM 3812 C CA . GLY B 1 57 ? -7.066 17.469 12.492 1 90.5 57 GLY B CA 1
ATOM 3813 C C . GLY B 1 57 ? -8.086 16.344 12.586 1 90.5 57 GLY B C 1
ATOM 3814 O O . GLY B 1 57 ? -9.281 16.578 12.391 1 90.5 57 GLY B O 1
ATOM 3815 N N . LEU B 1 58 ? -7.66 15.148 12.883 1 91.25 58 LEU B N 1
ATOM 3816 C CA . LEU B 1 58 ? -8.633 14.086 13.133 1 91.25 58 LEU B CA 1
ATOM 3817 C C . LEU B 1 58 ? -9.336 14.305 14.469 1 91.25 58 LEU B C 1
ATOM 3819 O O . LEU B 1 58 ? -8.703 14.664 15.461 1 91.25 58 LEU B O 1
ATOM 3823 N N . VAL B 1 59 ? -10.633 14.086 14.461 1 91.25 59 VAL B N 1
ATOM 3824 C CA . VAL B 1 59 ? -11.422 14.43 15.641 1 91.25 59 VAL B CA 1
ATOM 3825 C C . VAL B 1 59 ? -12.227 13.219 16.094 1 91.25 59 VAL B C 1
ATOM 3827 O O . VAL B 1 59 ? -12.875 12.555 15.281 1 91.25 59 VAL B O 1
ATOM 3830 N N . VAL B 1 60 ? -12.141 12.914 17.328 1 91.44 60 VAL B N 1
ATOM 3831 C CA . VAL B 1 60 ? -12.945 11.844 17.906 1 91.44 60 VAL B CA 1
ATOM 3832 C C . VAL B 1 60 ? -14.164 12.43 18.609 1 91.44 60 VAL B C 1
ATOM 3834 O O . VAL B 1 60 ? -15.164 11.742 18.797 1 91.44 60 VAL B O 1
ATOM 3837 N N . VAL B 1 61 ? -14.016 13.672 19.047 1 89.12 61 VAL B N 1
ATOM 3838 C CA . VAL B 1 61 ? -15.109 14.43 19.641 1 89.12 61 VAL B CA 1
ATOM 3839 C C . VAL B 1 61 ? -15.266 15.766 18.922 1 89.12 61 VAL B C 1
ATOM 3841 O O . VAL B 1 61 ? -14.273 16.422 18.594 1 89.12 61 VAL B O 1
ATOM 3844 N N . ASP B 1 62 ? -16.484 16.078 18.719 1 88.81 62 ASP B N 1
ATOM 3845 C CA . ASP B 1 62 ? -16.766 17.281 17.953 1 88.81 62 ASP B CA 1
ATOM 3846 C C . ASP B 1 62 ? -16.188 18.516 18.656 1 88.81 62 ASP B C 1
ATOM 3848 O O . ASP B 1 62 ? -16.531 18.797 19.797 1 88.81 62 ASP B O 1
ATOM 3852 N N . THR B 1 63 ? -15.406 19.281 17.953 1 85.31 63 THR B N 1
ATOM 3853 C CA . THR B 1 63 ? -14.711 20.422 18.516 1 85.31 63 THR B CA 1
ATOM 3854 C C . THR B 1 63 ? -15.695 21.531 18.891 1 85.31 63 THR B C 1
ATOM 3856 O O . THR B 1 63 ? -15.539 22.188 19.922 1 85.31 63 THR B O 1
ATOM 3859 N N . GLU B 1 64 ? -16.703 21.656 18.078 1 85.12 64 GLU B N 1
ATOM 3860 C CA . GLU B 1 64 ? -17.688 22.719 18.297 1 85.12 64 GLU B CA 1
ATOM 3861 C C . GLU B 1 64 ? -18.531 22.453 19.531 1 85.12 64 GLU B C 1
ATOM 3863 O O . GLU B 1 64 ? -18.719 23.359 20.359 1 85.12 64 GLU B O 1
ATOM 3868 N N . THR B 1 65 ? -18.922 21.25 19.719 1 86.94 65 THR B N 1
ATOM 3869 C CA . THR B 1 65 ? -19.922 20.969 20.734 1 86.94 65 THR B CA 1
ATOM 3870 C C . THR B 1 65 ? -19.281 20.406 22 1 86.94 65 THR B C 1
ATOM 3872 O O . THR B 1 65 ? -19.812 20.578 23.094 1 86.94 65 THR B O 1
ATOM 3875 N N . ALA B 1 66 ? -18.141 19.875 21.875 1 89.81 66 ALA B N 1
ATOM 3876 C CA . ALA B 1 66 ? -17.578 19.141 23 1 89.81 66 ALA B CA 1
ATOM 3877 C C . ALA B 1 66 ? -16.719 20.062 23.875 1 89.81 66 ALA B C 1
ATOM 3879 O O . ALA B 1 66 ? -16.531 19.812 25.062 1 89.81 66 ALA B O 1
ATOM 3880 N N . PHE B 1 67 ? -16.25 21.156 23.312 1 92.19 67 PHE B N 1
ATOM 3881 C CA . PHE B 1 67 ? -15.273 21.953 24.047 1 92.19 67 PHE B CA 1
ATOM 3882 C C . PHE B 1 67 ? -15.789 23.375 24.281 1 92.19 67 PHE B C 1
ATOM 3884 O O . PHE B 1 67 ? -16.547 23.906 23.453 1 92.19 67 PHE B O 1
ATOM 3891 N N . THR B 1 68 ? -15.398 23.875 25.422 1 93.62 68 THR B N 1
ATOM 3892 C CA . THR B 1 68 ? -15.688 25.281 25.734 1 93.62 68 THR B CA 1
ATOM 3893 C C . THR B 1 68 ? -14.68 26.203 25.047 1 93.62 68 THR B C 1
ATOM 3895 O O . THR B 1 68 ? -13.805 25.734 24.312 1 93.62 68 THR B O 1
ATOM 3898 N N . LEU B 1 69 ? -14.898 27.469 25.25 1 92.81 69 LEU B N 1
ATOM 3899 C CA . LEU B 1 69 ? -13.961 28.438 24.688 1 92.81 69 LEU B CA 1
ATOM 3900 C C . LEU B 1 69 ? -12.539 28.172 25.172 1 92.81 69 LEU B C 1
ATOM 3902 O O . LEU B 1 69 ? -11.594 28.234 24.375 1 92.81 69 LEU B O 1
ATOM 3906 N N . PHE B 1 70 ? -12.484 27.859 26.422 1 93.75 70 PHE B N 1
ATOM 3907 C CA . PHE B 1 70 ? -11.172 27.547 26.969 1 93.75 70 PHE B CA 1
ATOM 3908 C C . PHE B 1 70 ? -10.57 26.328 26.281 1 93.75 70 PHE B C 1
ATOM 3910 O O . PHE B 1 70 ? -9.391 26.328 25.922 1 93.75 70 PHE B O 1
ATOM 3917 N N . GLY B 1 71 ? -11.367 25.281 26.172 1 94.25 71 GLY B N 1
ATOM 3918 C CA . GLY B 1 71 ? -10.898 24.094 25.469 1 94.25 71 GLY B CA 1
ATOM 3919 C C . GLY B 1 71 ? -10.445 24.375 24.062 1 94.25 71 GLY B C 1
ATOM 3920 O O . GLY B 1 71 ? -9.422 23.844 23.609 1 94.25 71 GLY B O 1
ATOM 3921 N N . GLU B 1 72 ? -11.156 25.188 23.359 1 95.25 72 GLU B N 1
ATOM 3922 C CA . GLU B 1 72 ? -10.82 25.547 21.984 1 95.25 72 GLU B CA 1
ATOM 3923 C C . GLU B 1 72 ? -9.508 26.328 21.922 1 95.25 72 GLU B C 1
ATOM 3925 O O . GLU B 1 72 ? -8.727 26.172 20.984 1 95.25 72 GLU B O 1
ATOM 3930 N N . ILE B 1 73 ? -9.312 27.156 22.891 1 94.56 73 ILE B N 1
ATOM 3931 C CA . ILE B 1 73 ? -8.086 27.938 22.953 1 94.56 73 ILE B CA 1
ATOM 3932 C C . ILE B 1 73 ? -6.891 27.016 23.188 1 94.56 73 ILE B C 1
ATOM 3934 O O . ILE B 1 73 ? -5.812 27.219 22.625 1 94.56 73 ILE B O 1
ATOM 3938 N N . VAL B 1 74 ? -7.113 26 24.047 1 94.88 74 VAL B N 1
ATOM 3939 C CA . VAL B 1 74 ? -6.066 25.016 24.266 1 94.88 74 VAL B CA 1
ATOM 3940 C C . VAL B 1 74 ? -5.734 24.312 22.953 1 94.88 74 VAL B C 1
ATOM 3942 O O . VAL B 1 74 ? -4.559 24.141 22.609 1 94.88 74 VAL B O 1
ATOM 3945 N N . ILE B 1 75 ? -6.715 23.922 22.219 1 95.19 75 ILE B N 1
ATOM 3946 C CA . ILE B 1 75 ? -6.547 23.219 20.969 1 95.19 75 ILE B CA 1
ATOM 3947 C C . ILE B 1 75 ? -5.797 24.094 19.969 1 95.19 75 ILE B C 1
ATOM 3949 O O . ILE B 1 75 ? -4.816 23.656 19.359 1 95.19 75 ILE B O 1
ATOM 3953 N N . VAL B 1 76 ? -6.238 25.328 19.844 1 94.81 76 VAL B N 1
ATOM 3954 C CA . VAL B 1 76 ? -5.625 26.219 18.859 1 94.81 76 VAL B CA 1
ATOM 3955 C C . VAL B 1 76 ? -4.188 26.516 19.266 1 94.81 76 VAL B C 1
ATOM 3957 O O . VAL B 1 76 ? -3.309 26.656 18.422 1 94.81 76 VAL B O 1
ATOM 3960 N N . SER B 1 77 ? -3.953 26.625 20.578 1 93.31 77 SER B N 1
ATOM 3961 C CA . SER B 1 77 ? -2.594 26.844 21.062 1 93.31 77 SER B CA 1
ATOM 3962 C C . SER B 1 77 ? -1.692 25.656 20.719 1 93.31 77 SER B C 1
ATOM 3964 O O . SER B 1 77 ? -0.541 25.844 20.328 1 93.31 77 SER B O 1
ATOM 3966 N N . LEU B 1 78 ? -2.213 24.5 20.891 1 93.38 78 LEU B N 1
ATOM 3967 C CA . LEU B 1 78 ? -1.458 23.297 20.531 1 93.38 78 LEU B CA 1
ATOM 3968 C C . LEU B 1 78 ? -1.184 23.25 19.031 1 93.38 78 LEU B C 1
ATOM 3970 O O . LEU B 1 78 ? -0.094 22.859 18.609 1 93.38 78 LEU B O 1
ATOM 3974 N N . ILE B 1 79 ? -2.139 23.609 18.219 1 91.75 79 ILE B N 1
ATOM 3975 C CA . ILE B 1 79 ? -1.991 23.641 16.766 1 91.75 79 ILE B CA 1
ATOM 3976 C C . ILE B 1 79 ? -0.853 24.594 16.391 1 91.75 79 ILE B C 1
ATOM 3978 O O . ILE B 1 79 ? 0.003 24.25 15.578 1 91.75 79 ILE B O 1
ATOM 3982 N N . GLN B 1 80 ? -0.887 25.75 17.016 1 89.38 80 GLN B N 1
ATOM 3983 C CA . GLN B 1 80 ? 0.13 26.75 16.719 1 89.38 80 GLN B CA 1
ATOM 3984 C C . GLN B 1 80 ? 1.518 26.266 17.125 1 89.38 80 GLN B C 1
ATOM 3986 O O . GLN B 1 80 ? 2.482 26.438 16.375 1 89.38 80 GLN B O 1
ATOM 3991 N N . LEU B 1 81 ? 1.577 25.672 18.266 1 85.75 81 LEU B N 1
ATOM 3992 C CA . LEU B 1 81 ? 2.844 25.141 18.766 1 85.75 81 LEU B CA 1
ATOM 3993 C C . LEU B 1 81 ? 3.346 24 17.891 1 85.75 81 LEU B C 1
ATOM 3995 O O . LEU B 1 81 ? 4.539 23.922 17.578 1 85.75 81 LEU B O 1
ATOM 3999 N N . GLY B 1 82 ? 2.496 23.188 17.562 1 85.19 82 GLY B N 1
ATOM 4000 C CA . GLY B 1 82 ? 2.861 22.031 16.734 1 85.19 82 GLY B CA 1
ATOM 4001 C C . GLY B 1 82 ? 3.254 22.422 15.328 1 85.19 82 GLY B C 1
ATOM 4002 O O . GLY B 1 82 ? 4.18 21.828 14.758 1 85.19 82 GLY B O 1
ATOM 4003 N N . GLY B 1 83 ? 2.494 23.25 14.734 1 81.56 83 GLY B N 1
ATOM 4004 C CA . GLY B 1 83 ? 2.746 23.688 13.367 1 81.56 83 GLY B CA 1
ATOM 4005 C C . GLY B 1 83 ? 4.074 24.391 13.203 1 81.56 83 GLY B C 1
ATOM 4006 O O . GLY B 1 83 ? 4.855 24.062 12.305 1 81.56 83 GLY B O 1
ATOM 4007 N N . LEU B 1 84 ? 4.324 25.391 13.93 1 74.5 84 LEU B N 1
ATOM 4008 C CA . LEU B 1 84 ? 5.551 26.172 13.828 1 74.5 84 LEU B CA 1
ATOM 4009 C C . LEU B 1 84 ? 6.734 25.391 14.398 1 74.5 84 LEU B C 1
ATOM 4011 O O . LEU B 1 84 ? 7.891 25.703 14.086 1 74.5 84 LEU B O 1
ATOM 4015 N N . GLY B 1 85 ? 6.508 24.203 14.836 1 64.5 85 GLY B N 1
ATOM 4016 C CA . GLY B 1 85 ? 7.582 23.391 15.391 1 64.5 85 GLY B CA 1
ATOM 4017 C C . GLY B 1 85 ? 8 23.828 16.781 1 64.5 85 GLY B C 1
ATOM 4018 O O . GLY B 1 85 ? 8.312 25 17 1 64.5 85 GLY B O 1
ATOM 4019 N N . ILE B 1 86 ? 7.777 22.953 17.688 1 55.09 86 ILE B N 1
ATOM 4020 C CA . ILE B 1 86 ? 8.086 23.234 19.078 1 55.09 86 ILE B CA 1
ATOM 4021 C C . ILE B 1 86 ? 9.492 23.812 19.188 1 55.09 86 ILE B C 1
ATOM 4023 O O . ILE B 1 86 ? 9.727 24.766 19.938 1 55.09 86 ILE B O 1
ATOM 4027 N N . MET B 1 87 ? 10.297 23.25 18.328 1 54.56 87 MET B N 1
ATOM 4028 C CA . MET B 1 87 ? 11.688 23.672 18.5 1 54.56 87 MET B CA 1
ATOM 4029 C C . MET B 1 87 ? 11.898 25.078 17.953 1 54.56 87 MET B C 1
ATOM 4031 O O . MET B 1 87 ? 12.664 25.859 18.516 1 54.56 87 MET B O 1
ATOM 4035 N N . SER B 1 88 ? 11.156 25.312 16.844 1 58.56 88 SER B N 1
ATOM 4036 C CA . SER B 1 88 ? 11.211 26.703 16.375 1 58.56 88 SER B CA 1
ATOM 4037 C C . SER B 1 88 ? 10.672 27.656 17.438 1 58.56 88 SER B C 1
ATOM 4039 O O . SER B 1 88 ? 11.242 28.719 17.672 1 58.56 88 SER B O 1
ATOM 4041 N N . PHE B 1 89 ? 9.75 27.016 18.172 1 57.69 89 PHE B N 1
ATOM 4042 C CA . PHE B 1 89 ? 9.164 27.844 19.219 1 57.69 89 PHE B CA 1
ATOM 4043 C C . PHE B 1 89 ? 10.125 27.969 20.391 1 57.69 89 PHE B C 1
ATOM 4045 O O . PHE B 1 89 ? 10.25 29.047 20.984 1 57.69 89 PHE B O 1
ATOM 4052 N N . ALA B 1 90 ? 10.68 26.75 20.656 1 55.31 90 ALA B N 1
ATOM 4053 C CA . ALA B 1 90 ? 11.609 26.797 21.781 1 55.31 90 ALA B CA 1
ATOM 4054 C C . ALA B 1 90 ? 12.758 27.766 21.516 1 55.31 90 ALA B C 1
ATOM 4056 O O . ALA B 1 90 ? 13.141 28.547 22.391 1 55.31 90 ALA B O 1
ATOM 4057 N N . VAL B 1 91 ? 13.203 27.719 20.344 1 59.44 91 VAL B N 1
ATOM 4058 C CA . VAL B 1 91 ? 14.312 28.609 20 1 59.44 91 VAL B CA 1
ATOM 4059 C C . VAL B 1 91 ? 13.859 30.062 20.047 1 59.44 91 VAL B C 1
ATOM 4061 O O . VAL B 1 91 ? 14.586 30.922 20.531 1 59.44 91 VAL B O 1
ATOM 4064 N N . LEU B 1 92 ? 12.609 30.234 19.719 1 57.81 92 LEU B N 1
ATOM 4065 C CA . LEU B 1 92 ? 12.086 31.594 19.734 1 57.81 92 LEU B CA 1
ATOM 4066 C C . LEU B 1 92 ? 11.945 32.094 21.156 1 57.81 92 LEU B C 1
ATOM 4068 O O . LEU B 1 92 ? 12.273 33.25 21.453 1 57.81 92 LEU B O 1
ATOM 4072 N N . ILE B 1 93 ? 11.359 31.172 21.859 1 54.41 93 ILE B N 1
ATOM 4073 C CA . ILE B 1 93 ? 11.18 31.562 23.25 1 54.41 93 ILE B CA 1
ATOM 4074 C C . ILE B 1 93 ? 12.531 31.875 23.891 1 54.41 93 ILE B C 1
ATOM 4076 O O . ILE B 1 93 ? 12.68 32.844 24.609 1 54.41 93 ILE B O 1
ATOM 4080 N N . PHE B 1 94 ? 13.477 31.031 23.578 1 57.03 94 PHE B N 1
ATOM 4081 C CA . PHE B 1 94 ? 14.82 31.234 24.109 1 57.03 94 PHE B CA 1
ATOM 4082 C C . PHE B 1 94 ? 15.398 32.562 23.609 1 57.03 94 PHE B C 1
ATOM 4084 O O . PHE B 1 94 ? 16.031 33.281 24.375 1 57.03 94 PHE B O 1
ATOM 4091 N N . MET B 1 95 ? 15.148 32.844 22.406 1 58.09 95 MET B N 1
ATOM 4092 C CA . MET B 1 95 ? 15.641 34.094 21.844 1 58.09 95 MET B CA 1
ATOM 4093 C C . MET B 1 95 ? 14.945 35.281 22.469 1 58.09 95 MET B C 1
ATOM 4095 O O . MET B 1 95 ? 15.586 36.312 22.75 1 58.09 95 MET B O 1
ATOM 4099 N N . MET B 1 96 ? 13.75 35.125 22.656 1 54.88 96 MET B N 1
ATOM 4100 C CA . MET B 1 96 ? 12.961 36.219 23.219 1 54.88 96 MET B CA 1
ATOM 4101 C C . MET B 1 96 ? 13.383 36.5 24.656 1 54.88 96 MET B C 1
ATOM 4103 O O . MET B 1 96 ? 13.305 37.656 25.109 1 54.88 96 MET B O 1
ATOM 4107 N N . LEU B 1 97 ? 13.789 35.438 25.219 1 53.34 97 LEU B N 1
ATOM 4108 C CA . LEU B 1 97 ? 14.234 35.594 26.609 1 53.34 97 LEU B CA 1
ATOM 4109 C C . LEU B 1 97 ? 15.672 36.094 26.656 1 53.34 97 LEU B C 1
ATOM 4111 O O . LEU B 1 97 ? 16.219 36.312 27.734 1 53.34 97 LEU B O 1
ATOM 4115 N N . GLY B 1 98 ? 16.234 36.5 25.562 1 53.78 98 GLY B N 1
ATOM 4116 C CA . GLY B 1 98 ? 17.562 37.062 25.469 1 53.78 98 GLY B CA 1
ATOM 4117 C C . GLY B 1 98 ? 18.672 36.062 25.672 1 53.78 98 GLY B C 1
ATOM 4118 O O . GLY B 1 98 ? 19.812 36.438 25.969 1 53.78 98 GLY B O 1
ATOM 4119 N N . LYS B 1 99 ? 18.281 34.969 25.734 1 56.91 99 LYS B N 1
ATOM 4120 C CA . LYS B 1 99 ? 19.297 33.938 25.984 1 56.91 99 LYS B CA 1
ATOM 4121 C C . LYS B 1 99 ? 19.984 33.531 24.688 1 56.91 99 LYS B C 1
ATOM 4123 O O 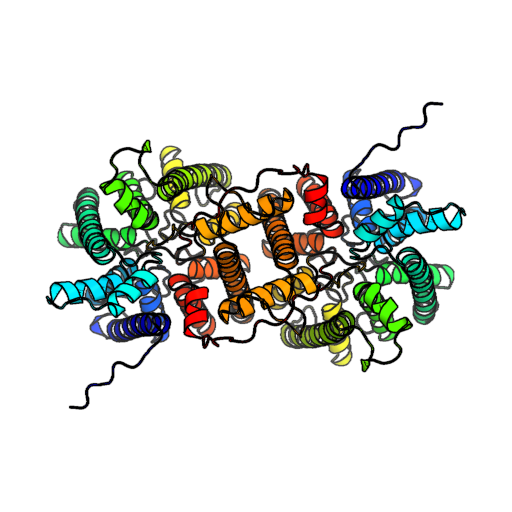. LYS B 1 99 ? 19.391 33.594 23.609 1 56.91 99 LYS B O 1
ATOM 4128 N N . LYS B 1 100 ? 21.328 33.344 24.75 1 59.62 100 LYS B N 1
ATOM 4129 C CA . LYS B 1 100 ? 22.141 32.906 23.609 1 59.62 100 LYS B CA 1
ATOM 4130 C C . LYS B 1 100 ? 21.812 31.469 23.219 1 59.62 100 LYS B C 1
ATOM 4132 O O . LYS B 1 100 ? 21.594 30.609 24.078 1 59.62 100 LYS B O 1
ATOM 4137 N N . ILE B 1 101 ? 21.375 31.312 22 1 61.88 101 ILE B N 1
ATOM 4138 C CA . ILE B 1 101 ? 21.047 29.984 21.484 1 61.88 101 ILE B CA 1
ATOM 4139 C C . ILE B 1 101 ? 22.344 29.188 21.281 1 61.88 101 ILE B C 1
ATOM 4141 O O . ILE B 1 101 ? 23.25 29.641 20.578 1 61.88 101 ILE B O 1
ATOM 4145 N N . SER B 1 102 ? 22.469 28.203 22.156 1 63.5 102 SER B N 1
ATOM 4146 C CA . SER B 1 102 ? 23.656 27.359 22.062 1 63.5 102 SER B CA 1
ATOM 4147 C C . SER B 1 102 ? 23.625 26.5 20.812 1 63.5 102 SER B C 1
ATOM 4149 O O . SER B 1 102 ? 22.609 26.453 20.109 1 63.5 102 SER B O 1
ATOM 4151 N N . PHE B 1 103 ? 24.75 26 20.516 1 63.31 103 PHE B N 1
ATOM 4152 C CA . PHE B 1 103 ? 24.953 25.125 19.359 1 63.31 103 PHE B CA 1
ATOM 4153 C C . PHE B 1 103 ? 23.969 23.953 19.391 1 63.31 103 PHE B C 1
ATOM 4155 O O . PHE B 1 103 ? 23.453 23.547 18.344 1 63.31 103 PHE B O 1
ATOM 4162 N N . LYS B 1 104 ? 23.625 23.594 20.516 1 60.62 104 LYS B N 1
ATOM 4163 C CA . LYS B 1 104 ? 22.734 22.453 20.672 1 60.62 104 LYS B CA 1
ATOM 4164 C C . LYS B 1 104 ? 21.312 22.797 20.203 1 60.62 104 LYS B C 1
ATOM 4166 O O . LYS B 1 104 ? 20.656 22 19.547 1 60.62 104 LYS B O 1
ATOM 4171 N N . GLU B 1 105 ? 20.969 23.984 20.594 1 62.22 105 GLU B N 1
ATOM 4172 C CA . GLU B 1 105 ? 19.641 24.453 20.203 1 62.22 105 GLU B CA 1
ATOM 4173 C C . GLU B 1 105 ? 19.547 24.641 18.688 1 62.22 105 GLU B C 1
ATOM 4175 O O . GLU B 1 105 ? 18.516 24.375 18.078 1 62.22 105 GLU B O 1
ATOM 4180 N N . ARG B 1 106 ? 20.641 25.062 18.188 1 63.81 106 ARG B N 1
ATOM 4181 C CA . ARG B 1 106 ? 20.672 25.266 16.75 1 63.81 106 ARG B CA 1
ATOM 4182 C C . ARG B 1 106 ? 20.516 23.938 16.016 1 63.81 106 ARG B C 1
ATOM 4184 O O . ARG B 1 106 ? 19.812 23.859 15 1 63.81 106 ARG B O 1
ATOM 4191 N N . ILE B 1 107 ? 21.031 22.922 16.609 1 61.81 107 ILE B N 1
ATOM 4192 C CA . ILE B 1 107 ? 20.953 21.594 16 1 61.81 107 ILE B CA 1
ATOM 4193 C C . ILE B 1 107 ? 19.531 21.062 16.078 1 61.81 107 ILE B C 1
ATOM 4195 O O . ILE B 1 107 ? 19.031 20.453 15.133 1 61.81 107 ILE B O 1
ATOM 4199 N N . LEU B 1 108 ? 18.953 21.391 17.094 1 58.09 108 LEU B N 1
ATOM 4200 C CA . LEU B 1 108 ? 17.578 20.922 17.297 1 58.09 108 LEU B CA 1
ATOM 4201 C C . LEU B 1 108 ? 16.641 21.562 16.281 1 58.09 108 LEU B C 1
ATOM 4203 O O . LEU B 1 108 ? 15.758 20.891 15.734 1 58.09 108 LEU B O 1
ATOM 4207 N N . VAL B 1 109 ? 16.906 22.781 16.125 1 59.97 109 VAL B N 1
ATOM 4208 C CA . VAL B 1 109 ? 16.094 23.516 15.156 1 59.97 109 VAL B CA 1
ATOM 4209 C C . VAL B 1 109 ? 16.359 23 13.75 1 59.97 109 VAL B C 1
ATOM 4211 O O . VAL B 1 109 ? 15.438 22.859 12.945 1 59.97 109 VAL B O 1
ATOM 4214 N N . GLN B 1 110 ? 17.578 22.734 13.602 1 58.59 110 GLN B N 1
ATOM 4215 C CA . GLN B 1 110 ? 17.969 22.172 12.312 1 58.59 110 GLN B CA 1
ATOM 4216 C C . GLN B 1 110 ? 17.266 20.844 12.039 1 58.59 110 GLN B C 1
ATOM 4218 O O . GLN B 1 110 ? 16.781 20.609 10.93 1 58.59 110 GLN B O 1
ATOM 4223 N N . GLN B 1 111 ? 17.172 20.047 13.016 1 54.94 111 GLN B N 1
ATOM 4224 C CA . GLN B 1 111 ? 16.547 18.734 12.875 1 54.94 111 GLN B CA 1
ATOM 4225 C C . GLN B 1 111 ? 15.031 18.875 12.734 1 54.94 111 GLN B C 1
ATOM 4227 O O . GLN B 1 111 ? 14.414 18.156 11.938 1 54.94 111 GLN B O 1
ATOM 4232 N N . ALA B 1 112 ? 14.578 19.812 13.508 1 52.47 112 ALA B N 1
ATOM 4233 C CA . ALA B 1 112 ? 13.125 20 13.492 1 52.47 112 ALA B CA 1
ATOM 4234 C C . ALA B 1 112 ? 12.656 20.531 12.133 1 52.47 112 ALA B C 1
ATOM 4236 O O . ALA B 1 112 ? 11.57 20.172 11.664 1 52.47 112 ALA B O 1
ATOM 4237 N N . LEU B 1 113 ? 13.594 21.297 11.641 1 53.31 113 LEU B N 1
ATOM 4238 C CA . LEU B 1 113 ? 13.219 21.938 10.383 1 53.31 113 LEU B CA 1
ATOM 4239 C C . LEU B 1 113 ? 13.844 21.203 9.195 1 53.31 113 LEU B C 1
ATOM 4241 O O . LEU B 1 113 ? 13.727 21.656 8.055 1 53.31 113 LEU B O 1
ATOM 4245 N N . ASN B 1 114 ? 14.445 20.047 9.492 1 53.91 114 ASN B N 1
ATOM 4246 C CA . ASN B 1 114 ? 15.062 19.188 8.484 1 53.91 114 ASN B CA 1
ATOM 4247 C C . ASN B 1 114 ? 16.016 19.984 7.586 1 53.91 114 ASN B C 1
ATOM 4249 O O . ASN B 1 114 ? 15.938 19.875 6.359 1 53.91 114 ASN B O 1
ATOM 4253 N N . GLN B 1 115 ? 16.75 20.906 8.266 1 52.12 115 GLN B N 1
ATOM 4254 C CA . GLN B 1 115 ? 17.719 21.719 7.531 1 52.12 115 GLN B CA 1
ATOM 4255 C C . GLN B 1 115 ? 19.094 21.047 7.531 1 52.12 115 GLN B C 1
ATOM 4257 O O . GLN B 1 115 ? 19.453 20.328 8.477 1 52.12 115 GLN B O 1
ATOM 4262 N N . THR B 1 116 ? 19.781 21.172 6.402 1 48.69 116 THR B N 1
ATOM 4263 C CA . THR B 1 116 ? 21.094 20.547 6.273 1 48.69 116 THR B CA 1
ATOM 4264 C C . THR B 1 116 ? 22.172 21.438 6.887 1 48.69 116 THR B C 1
ATOM 4266 O O . THR B 1 116 ? 23.219 20.938 7.297 1 48.69 116 THR B O 1
ATOM 4269 N N . SER B 1 117 ? 21.969 22.781 6.918 1 52.22 117 SER B N 1
ATOM 4270 C CA . SER B 1 117 ? 23.016 23.672 7.418 1 52.22 117 SER B CA 1
ATOM 4271 C C . SER B 1 117 ? 22.562 24.406 8.672 1 52.22 117 SER B C 1
ATOM 4273 O O . SER B 1 117 ? 21.375 24.688 8.828 1 52.22 117 SER B O 1
ATOM 4275 N N . LEU B 1 118 ? 23.469 24.516 9.602 1 58.25 118 LEU B N 1
ATOM 4276 C CA . LEU B 1 118 ? 23.25 25.188 10.875 1 58.25 118 LEU B CA 1
ATOM 4277 C C . LEU B 1 118 ? 23.25 26.703 10.695 1 58.25 118 LEU B C 1
ATOM 4279 O O . LEU B 1 118 ? 22.625 27.422 11.477 1 58.25 118 LEU B O 1
ATOM 4283 N N . GLY B 1 119 ? 23.938 27.141 9.672 1 55.97 119 GLY B N 1
ATOM 4284 C CA . GLY B 1 119 ? 24.047 28.578 9.484 1 55.97 119 GLY B CA 1
ATOM 4285 C C . GLY B 1 119 ? 22.734 29.234 9.094 1 55.97 119 GLY B C 1
ATOM 4286 O O . GLY B 1 119 ? 22.031 28.734 8.211 1 55.97 119 GLY B O 1
ATOM 4287 N N . GLY B 1 120 ? 22.25 30.219 9.914 1 63.59 120 GLY B N 1
ATOM 4288 C CA . GLY B 1 120 ? 21.094 31.031 9.555 1 63.59 120 GLY B CA 1
ATOM 4289 C C . GLY B 1 120 ? 19.781 30.438 10.039 1 63.59 120 GLY B C 1
ATOM 4290 O O . GLY B 1 120 ? 18.703 30.906 9.664 1 63.59 120 GLY B O 1
ATOM 4291 N N . VAL B 1 121 ? 19.938 29.453 10.867 1 67.62 121 VAL B N 1
ATOM 4292 C CA . VAL B 1 121 ? 18.75 28.75 11.32 1 67.62 121 VAL B CA 1
ATOM 4293 C C . VAL B 1 121 ? 17.922 29.656 12.234 1 67.62 121 VAL B C 1
ATOM 4295 O O . VAL B 1 121 ? 16.688 29.641 12.188 1 67.62 121 VAL B O 1
ATOM 4298 N N . ILE B 1 122 ? 18.672 30.531 12.938 1 70.44 122 ILE B N 1
ATOM 4299 C CA . ILE B 1 122 ? 17.969 31.422 13.867 1 70.44 122 ILE B CA 1
ATOM 4300 C C . ILE B 1 122 ? 17.219 32.469 13.078 1 70.44 122 ILE B C 1
ATOM 4302 O O . ILE B 1 122 ? 16.062 32.781 13.406 1 70.44 122 ILE B O 1
ATOM 4306 N N . SER B 1 123 ? 17.906 32.969 12.102 1 70.75 123 SER B N 1
ATOM 4307 C CA . SER B 1 123 ? 17.234 33.969 11.258 1 70.75 123 SER B CA 1
ATOM 4308 C C . SER B 1 123 ? 16.031 33.344 10.531 1 70.75 123 SER B C 1
ATOM 4310 O O . SER B 1 123 ? 14.992 34 10.383 1 70.75 123 SER B O 1
ATOM 4312 N N . LEU B 1 124 ? 16.141 32.125 10.234 1 69.44 124 LEU B N 1
ATOM 4313 C CA . LEU B 1 124 ? 15.062 31.422 9.57 1 69.44 124 LEU B CA 1
ATOM 4314 C C . LEU B 1 124 ? 13.867 31.266 10.5 1 69.44 124 LEU B C 1
ATOM 4316 O O . LEU B 1 124 ? 12.727 31.469 10.094 1 69.44 124 LEU B O 1
ATOM 4320 N N . VAL B 1 125 ? 14.18 30.953 11.734 1 72.12 125 VAL B N 1
ATOM 4321 C CA . VAL B 1 125 ? 13.109 30.734 12.711 1 72.12 125 VAL B CA 1
ATOM 4322 C C . VAL B 1 125 ? 12.375 32.031 12.977 1 72.12 125 VAL B C 1
ATOM 4324 O O . VAL B 1 125 ? 11.141 32.062 13.047 1 72.12 125 VAL B O 1
ATOM 4327 N N . LYS B 1 126 ? 13.109 33.094 13.117 1 72.75 126 LYS B N 1
ATOM 4328 C CA . LYS B 1 126 ? 12.508 34.406 13.359 1 72.75 126 LYS B CA 1
ATOM 4329 C C . LYS B 1 126 ? 11.625 34.844 12.195 1 72.75 126 LYS B C 1
ATOM 4331 O O . LYS B 1 126 ? 10.492 35.281 12.391 1 72.75 126 LYS B O 1
ATOM 4336 N N . ASN B 1 127 ? 12.164 34.688 11.117 1 73 127 ASN B N 1
ATOM 4337 C CA . ASN B 1 127 ? 11.414 35.062 9.922 1 73 127 ASN B CA 1
ATOM 4338 C C . ASN B 1 127 ? 10.164 34.219 9.742 1 73 127 ASN B C 1
ATOM 4340 O O . ASN B 1 127 ? 9.117 34.719 9.328 1 73 127 ASN B O 1
ATOM 4344 N N . LEU B 1 128 ? 10.312 33 10.125 1 73.75 128 LEU B N 1
ATOM 4345 C CA . LEU B 1 128 ? 9.18 32.094 10.016 1 73.75 128 LEU B CA 1
ATOM 4346 C C . LEU B 1 128 ? 8.055 32.5 10.953 1 73.75 128 LEU B C 1
ATOM 4348 O O . LEU B 1 128 ? 6.879 32.469 10.578 1 73.75 128 LEU B O 1
ATOM 4352 N N . PHE B 1 129 ? 8.492 32.906 12.062 1 77.69 129 PHE B N 1
ATOM 4353 C CA . PHE B 1 129 ? 7.5 33.312 13.062 1 77.69 129 PHE B CA 1
ATOM 4354 C C . PHE B 1 129 ? 6.777 34.562 12.648 1 77.69 129 PHE B C 1
ATOM 4356 O O . PHE B 1 129 ? 5.551 34.656 12.719 1 77.69 129 PHE B O 1
ATOM 4363 N N . ILE B 1 130 ? 7.5 35.469 12.258 1 80 130 ILE B N 1
ATOM 4364 C CA . ILE B 1 130 ? 6.918 36.75 11.852 1 80 130 ILE B CA 1
ATOM 4365 C C . ILE B 1 130 ? 6.023 36.562 10.633 1 80 130 ILE B C 1
ATOM 4367 O O . ILE B 1 130 ? 4.918 37.094 10.57 1 80 130 ILE B O 1
ATOM 4371 N N . PHE B 1 131 ? 6.516 35.812 9.82 1 80.31 131 PHE B N 1
ATOM 4372 C CA . PHE B 1 131 ? 5.758 35.531 8.602 1 80.31 131 PHE B CA 1
ATOM 4373 C C . PHE B 1 131 ? 4.465 34.781 8.922 1 80.31 131 PHE B C 1
ATOM 4375 O O . PHE B 1 131 ? 3.402 35.125 8.398 1 80.31 131 PHE B O 1
ATOM 4382 N N . SER B 1 132 ? 4.566 33.75 9.75 1 83.88 132 SER B N 1
ATOM 4383 C CA . SER B 1 132 ? 3.396 32.969 10.102 1 83.88 132 SER B CA 1
ATOM 4384 C C . SER B 1 132 ? 2.336 33.812 10.789 1 83.88 132 SER B C 1
ATOM 4386 O O . SER B 1 132 ? 1.169 33.812 10.391 1 83.88 132 SER B O 1
ATOM 4388 N N . ILE B 1 133 ? 2.777 34.625 11.719 1 87.12 133 ILE B N 1
ATOM 4389 C CA . ILE B 1 133 ? 1.844 35.438 12.492 1 87.12 133 ILE B CA 1
ATOM 4390 C C . ILE B 1 133 ? 1.229 36.531 11.594 1 87.12 133 ILE B C 1
ATOM 4392 O O . ILE B 1 133 ? 0.039 36.812 11.703 1 87.12 133 ILE B O 1
ATOM 4396 N N . SER B 1 134 ? 2.006 37.062 10.734 1 89.56 134 SER B N 1
ATOM 4397 C CA . SER B 1 134 ? 1.51 38.094 9.836 1 89.56 134 SER B CA 1
ATOM 4398 C C . SER B 1 134 ? 0.467 37.531 8.875 1 89.56 134 SER B C 1
ATOM 4400 O O . SER B 1 134 ? -0.593 38.125 8.688 1 89.56 134 SER B O 1
ATOM 4402 N N . ILE B 1 135 ? 0.761 36.438 8.328 1 89.69 135 ILE B N 1
ATOM 4403 C CA . ILE B 1 135 ? -0.151 35.844 7.359 1 89.69 135 ILE B CA 1
ATOM 4404 C C . ILE B 1 135 ? -1.436 35.406 8.062 1 89.69 135 ILE B C 1
ATOM 4406 O O . ILE B 1 135 ? -2.531 35.562 7.516 1 89.69 135 ILE B O 1
ATOM 4410 N N . GLU B 1 136 ? -1.27 34.844 9.227 1 93.19 136 GLU B N 1
ATOM 4411 C CA . GLU B 1 136 ? -2.438 34.438 10 1 93.19 136 GLU B CA 1
ATOM 4412 C C . GLU B 1 136 ? -3.311 35.625 10.367 1 93.19 136 GLU B C 1
ATOM 4414 O O . GLU B 1 136 ? -4.539 35.531 10.297 1 93.19 136 GLU B O 1
ATOM 4419 N N . ALA B 1 137 ? -2.639 36.719 10.688 1 94.31 137 ALA B N 1
ATOM 4420 C CA . ALA B 1 137 ? -3.381 37.938 11.055 1 94.31 137 ALA B CA 1
ATOM 4421 C C . ALA B 1 137 ? -4.125 38.5 9.852 1 94.31 137 ALA B C 1
ATOM 4423 O O . ALA B 1 137 ? -5.289 38.875 9.969 1 94.31 137 ALA B O 1
ATOM 4424 N N . ILE B 1 138 ? -3.49 38.531 8.758 1 94.5 138 ILE B N 1
ATOM 4425 C CA . ILE B 1 138 ? -4.113 39.062 7.539 1 94.5 138 ILE B CA 1
ATOM 4426 C C . ILE B 1 138 ? -5.285 38.156 7.145 1 94.5 138 ILE B C 1
ATOM 4428 O O . ILE B 1 138 ? -6.355 38.656 6.777 1 94.5 138 ILE B O 1
ATOM 4432 N N . ALA B 1 139 ? -5.055 36.875 7.215 1 95.31 139 ALA B N 1
ATOM 4433 C CA . ALA B 1 139 ? -6.113 35.938 6.871 1 95.31 139 ALA B CA 1
ATOM 4434 C C . ALA B 1 139 ? -7.297 36.062 7.82 1 95.31 139 ALA B C 1
ATOM 4436 O O . ALA B 1 139 ? -8.453 35.969 7.398 1 95.31 139 ALA B O 1
ATOM 4437 N N . MET B 1 140 ? -6.949 36.25 9.078 1 95.88 140 MET B N 1
ATOM 4438 C CA . MET B 1 140 ? -8.008 36.438 10.062 1 95.88 140 MET B CA 1
ATOM 4439 C C . MET B 1 140 ? -8.875 37.656 9.695 1 95.88 140 MET B C 1
ATOM 4441 O O . MET B 1 140 ? -10.109 37.562 9.758 1 95.88 140 MET B O 1
ATOM 4445 N N . LEU B 1 141 ? -8.273 38.688 9.266 1 95.56 141 LEU B N 1
ATOM 4446 C CA . LEU B 1 141 ? -8.992 39.906 8.891 1 95.56 141 LEU B CA 1
ATOM 4447 C C . LEU B 1 141 ? -9.836 39.688 7.641 1 95.56 141 LEU B C 1
ATOM 4449 O O . LEU B 1 141 ? -10.969 40.156 7.551 1 95.56 141 LEU B O 1
ATOM 4453 N N . LEU B 1 142 ? -9.32 38.969 6.715 1 95.94 142 LEU B N 1
ATOM 4454 C CA . LEU B 1 142 ? -10.055 38.688 5.488 1 95.94 142 LEU B CA 1
ATOM 4455 C C . LEU B 1 142 ? -11.258 37.812 5.773 1 95.94 142 LEU B C 1
ATOM 4457 O O . LEU B 1 142 ? -12.344 38.031 5.234 1 95.94 142 LEU B O 1
ATOM 4461 N N . LEU B 1 143 ? -11.039 36.781 6.582 1 96.12 143 LEU B N 1
ATOM 4462 C CA . LEU B 1 143 ? -12.133 35.875 6.926 1 96.12 143 LEU B CA 1
ATOM 4463 C C . LEU B 1 143 ? -13.188 36.594 7.758 1 96.12 143 LEU B C 1
ATOM 4465 O O . LEU B 1 143 ? -14.383 36.281 7.668 1 96.12 143 LEU B O 1
ATOM 4469 N N . ALA B 1 144 ? -12.727 37.594 8.523 1 95.5 144 ALA B N 1
ATOM 4470 C CA . ALA B 1 144 ? -13.641 38.375 9.367 1 95.5 144 ALA B CA 1
ATOM 4471 C C . ALA B 1 144 ? -14.617 39.188 8.516 1 95.5 144 ALA B C 1
ATOM 4473 O O . ALA B 1 144 ? -15.742 39.438 8.938 1 95.5 144 ALA B O 1
ATOM 4474 N N . ILE B 1 145 ? -14.195 39.562 7.348 1 94.56 145 ILE B N 1
ATOM 4475 C CA . ILE B 1 145 ? -15.07 40.281 6.441 1 94.56 145 ILE B CA 1
ATOM 4476 C C . ILE B 1 145 ? -16.297 39.469 6.109 1 94.56 145 ILE B C 1
ATOM 4478 O O . ILE B 1 145 ? -17.406 40 5.965 1 94.56 145 ILE B O 1
ATOM 4482 N N . ARG B 1 146 ? -16.125 38.188 6.02 1 93.38 146 ARG B N 1
ATOM 4483 C CA . ARG B 1 146 ? -17.219 37.281 5.656 1 93.38 146 ARG B CA 1
ATOM 4484 C C . ARG B 1 146 ? -17.984 36.812 6.891 1 93.38 146 ARG B C 1
ATOM 4486 O O . ARG B 1 146 ? -19.203 36.719 6.875 1 93.38 146 ARG B O 1
ATOM 4493 N N . TRP B 1 147 ? -17.297 36.5 7.996 1 94.38 147 TRP B N 1
ATOM 4494 C CA . TRP B 1 147 ? -17.922 35.781 9.102 1 94.38 147 TRP B CA 1
ATOM 4495 C C . TRP B 1 147 ? -18.422 36.75 10.172 1 94.38 147 TRP B C 1
ATOM 4497 O O . TRP B 1 147 ? -19.312 36.406 10.953 1 94.38 147 TRP B O 1
ATOM 4507 N N . VAL B 1 148 ? -17.969 37.969 10.227 1 94 148 VAL B N 1
ATOM 4508 C CA . VAL B 1 148 ? -18.438 38.938 11.219 1 94 148 VAL B CA 1
ATOM 4509 C C . VAL B 1 148 ? -19.875 39.344 10.914 1 94 148 VAL B C 1
ATOM 4511 O O . VAL B 1 148 ? -20.719 39.344 11.812 1 94 148 VAL B O 1
ATOM 4514 N N . PRO B 1 149 ? -20.156 39.688 9.656 1 93.38 149 PRO B N 1
ATOM 4515 C CA . PRO B 1 149 ? -21.547 40.031 9.359 1 93.38 149 PRO B CA 1
ATOM 4516 C C . PRO B 1 149 ? -22.516 38.875 9.586 1 93.38 149 PRO B C 1
ATOM 4518 O O . PRO B 1 149 ? -23.688 39.125 9.898 1 93.38 149 PRO B O 1
ATOM 4521 N N . GLU B 1 150 ? -22.062 37.688 9.469 1 91.19 150 GLU B N 1
ATOM 4522 C CA . GLU B 1 150 ? -22.922 36.531 9.578 1 91.19 150 GLU B CA 1
ATOM 4523 C C . GLU B 1 150 ? -23.094 36.094 11.031 1 91.19 150 GLU B C 1
ATOM 4525 O O . GLU B 1 150 ? -24.203 35.719 11.438 1 91.19 150 GLU B O 1
ATOM 4530 N N . MET B 1 151 ? -22.062 36.188 11.891 1 93 151 MET B N 1
ATOM 4531 C CA . MET B 1 151 ? -22.109 35.562 13.219 1 93 151 MET B CA 1
ATOM 4532 C C . MET B 1 151 ? -21.953 36.625 14.305 1 93 151 MET B C 1
ATOM 4534 O O . MET B 1 151 ? -22.109 36.344 15.492 1 93 151 MET B O 1
ATOM 4538 N N . GLY B 1 152 ? -21.656 37.906 13.977 1 91.88 152 GLY B N 1
ATOM 4539 C CA . GLY B 1 152 ? -21.359 38.938 14.961 1 91.88 152 GLY B CA 1
ATOM 4540 C C . GLY B 1 152 ? -19.875 39.188 15.148 1 91.88 152 GLY B C 1
ATOM 4541 O O . GLY B 1 152 ? -19.047 38.406 14.695 1 91.88 152 GLY B O 1
ATOM 4542 N N . VAL B 1 153 ? -19.578 40.188 15.859 1 92.81 153 VAL B N 1
ATOM 4543 C CA . VAL B 1 153 ? -18.203 40.656 15.953 1 92.81 153 VAL B CA 1
ATOM 4544 C C . VAL B 1 153 ? -17.406 39.688 16.812 1 92.81 153 VAL B C 1
ATOM 4546 O O . VAL B 1 153 ? -16.344 39.219 16.406 1 92.81 153 VAL B O 1
ATOM 4549 N N . SER B 1 154 ? -17.906 39.312 17.969 1 92.94 154 SER B N 1
ATOM 4550 C CA . SER B 1 154 ? -17.156 38.469 18.891 1 92.94 154 SER B CA 1
ATOM 4551 C C . SER B 1 154 ? -16.969 37.062 18.312 1 92.94 154 SER B C 1
ATOM 4553 O O . SER B 1 154 ? -15.836 36.594 18.188 1 92.94 154 SER B O 1
ATOM 4555 N N . LYS B 1 155 ? -18 36.469 17.891 1 93.44 155 LYS B N 1
ATOM 4556 C CA . LYS B 1 155 ? -17.953 35.094 17.359 1 93.44 155 LYS B CA 1
ATOM 4557 C C . LYS B 1 155 ? -17.25 35.062 16 1 93.44 155 LYS B C 1
ATOM 4559 O O . LYS B 1 155 ? -16.453 34.156 15.727 1 93.44 155 LYS B O 1
ATOM 4564 N N . GLY B 1 156 ? -17.5 36.031 15.258 1 94.44 156 GLY B N 1
ATOM 4565 C CA . GLY B 1 156 ? -16.906 36.094 13.93 1 94.44 156 GLY B CA 1
ATOM 4566 C C . GLY B 1 156 ? -15.398 36.25 13.961 1 94.44 156 GLY B C 1
ATOM 4567 O O . GLY B 1 156 ? -14.688 35.625 13.188 1 94.44 156 GLY B O 1
ATOM 4568 N N . LEU B 1 157 ? -15 37.125 14.836 1 94.25 157 LEU B N 1
ATOM 4569 C CA . LEU B 1 157 ? -13.562 37.344 14.969 1 94.25 157 LEU B CA 1
ATOM 4570 C C . LEU B 1 157 ? -12.883 36.094 15.531 1 94.25 157 LEU B C 1
ATOM 4572 O O . LEU B 1 157 ? -11.781 35.75 15.109 1 94.25 157 LEU B O 1
ATOM 4576 N N . TYR B 1 158 ? -13.539 35.5 16.438 1 94.44 158 TYR B N 1
ATOM 4577 C CA . TYR B 1 158 ? -12.969 34.312 17.047 1 94.44 158 TYR B CA 1
ATOM 4578 C C . TYR B 1 158 ? -12.875 33.156 16.031 1 94.44 158 TYR B C 1
ATOM 4580 O O . TYR B 1 158 ? -11.852 32.5 15.938 1 94.44 158 TYR B O 1
ATOM 4588 N N . TYR B 1 159 ? -13.914 32.938 15.266 1 94.62 159 TYR B N 1
ATOM 4589 C CA . TYR B 1 159 ? -13.914 31.906 14.234 1 94.62 159 TYR B CA 1
ATOM 4590 C C . TYR B 1 159 ? -12.836 32.188 13.195 1 94.62 159 TYR B C 1
ATOM 4592 O O . TYR B 1 159 ? -12.172 31.25 12.727 1 94.62 159 TYR B O 1
ATOM 4600 N N . SER B 1 160 ? -12.734 33.438 12.867 1 95.69 160 SER B N 1
ATOM 4601 C CA . SER B 1 160 ? -11.695 33.812 11.906 1 95.69 160 SER B CA 1
ATOM 4602 C C . SER B 1 160 ? -10.305 33.562 12.469 1 95.69 160 SER B C 1
ATOM 4604 O O . SER B 1 160 ? -9.422 33.062 11.75 1 95.69 160 SER B O 1
ATOM 4606 N N . PHE B 1 161 ? -10.164 33.906 13.742 1 94.56 161 PHE B N 1
ATOM 4607 C CA . PHE B 1 161 ? -8.898 33.688 14.43 1 94.56 161 PHE B CA 1
ATOM 4608 C C . PHE B 1 161 ? -8.555 32.188 14.469 1 94.56 161 PHE B C 1
ATOM 4610 O O . PHE B 1 161 ? -7.461 31.797 14.055 1 94.56 161 PHE B O 1
ATOM 4617 N N . PHE B 1 162 ? -9.477 31.391 14.844 1 94.88 162 PHE B N 1
ATOM 4618 C CA . PHE B 1 162 ? -9.273 29.953 14.992 1 94.88 162 PHE B CA 1
ATOM 4619 C C . PHE B 1 162 ? -8.961 29.312 13.648 1 94.88 162 PHE B C 1
ATOM 4621 O O . PHE B 1 162 ? -7.996 28.547 13.523 1 94.88 162 PHE B O 1
ATOM 4628 N N . HIS B 1 163 ? -9.68 29.625 12.648 1 94.06 163 HIS B N 1
ATOM 4629 C CA . HIS B 1 163 ? -9.555 28.953 11.359 1 94.06 163 HIS B CA 1
ATOM 4630 C C . HIS B 1 163 ? -8.328 29.453 10.602 1 94.06 163 HIS B C 1
ATOM 4632 O O . HIS B 1 163 ? -7.742 28.703 9.805 1 94.06 163 HIS B O 1
ATOM 4638 N N . SER B 1 164 ? -7.938 30.703 10.828 1 95.12 164 SER B N 1
ATOM 4639 C CA . SER B 1 164 ? -6.703 31.188 10.227 1 95.12 164 SER B CA 1
ATOM 4640 C C . SER B 1 164 ? -5.492 30.422 10.734 1 95.12 164 SER B C 1
ATOM 4642 O O . SER B 1 164 ? -4.629 30.016 9.953 1 95.12 164 SER B O 1
ATOM 4644 N N . ILE B 1 165 ? -5.469 30.172 12.023 1 92.31 165 ILE B N 1
ATOM 4645 C CA . ILE B 1 165 ? -4.363 29.438 12.633 1 92.31 165 ILE B CA 1
ATOM 4646 C C . ILE B 1 165 ? -4.41 27.984 12.203 1 92.31 165 ILE B C 1
ATOM 4648 O O . ILE B 1 165 ? -3.385 27.406 11.828 1 92.31 165 ILE B O 1
ATOM 4652 N N . SER B 1 166 ? -5.57 27.438 12.234 1 92.69 166 SER B N 1
ATOM 4653 C CA . SER B 1 166 ? -5.734 26.047 11.844 1 92.69 166 SER B CA 1
ATOM 4654 C C . SER B 1 166 ? -5.355 25.828 10.383 1 92.69 166 SER B C 1
ATOM 4656 O O . SER B 1 166 ? -4.699 24.828 10.055 1 92.69 166 SER B O 1
ATOM 4658 N N . ALA B 1 167 ? -5.734 26.719 9.562 1 92.12 167 ALA B N 1
ATOM 4659 C CA . ALA B 1 167 ? -5.48 26.578 8.133 1 92.12 167 ALA B CA 1
ATOM 4660 C C . ALA B 1 167 ? -4 26.781 7.812 1 92.12 167 ALA B C 1
ATOM 4662 O O . ALA B 1 167 ? -3.406 26 7.066 1 92.12 167 ALA B O 1
ATOM 4663 N N . PHE B 1 168 ? -3.447 27.797 8.359 1 89.19 168 PHE B N 1
ATOM 4664 C CA . PHE B 1 168 ? -2.047 28.078 8.07 1 89.19 168 PHE B CA 1
ATOM 4665 C C . PHE B 1 168 ? -1.152 26.938 8.531 1 89.19 168 PHE B C 1
ATOM 4667 O O . PHE B 1 168 ? -0.18 26.594 7.852 1 89.19 168 PHE B O 1
ATOM 4674 N N . ASN B 1 169 ? -1.47 26.422 9.633 1 88.38 169 ASN B N 1
ATOM 4675 C CA . ASN B 1 169 ? -0.659 25.328 10.188 1 88.38 169 ASN B CA 1
ATOM 4676 C C . ASN B 1 169 ? -1.091 23.969 9.641 1 88.38 169 ASN B C 1
ATOM 4678 O O . ASN B 1 169 ? -0.624 22.938 10.117 1 88.38 169 ASN B O 1
ATOM 4682 N N . ASN B 1 170 ? -2.012 23.953 8.766 1 88.44 170 ASN B N 1
ATOM 4683 C CA . ASN B 1 170 ? -2.486 22.734 8.125 1 88.44 170 ASN B CA 1
ATOM 4684 C C . ASN B 1 170 ? -3.047 21.75 9.148 1 88.44 170 ASN B C 1
ATOM 4686 O O . ASN B 1 170 ? -2.799 20.547 9.062 1 88.44 170 ASN B O 1
ATOM 4690 N N . ALA B 1 171 ? -3.783 22.25 10.133 1 89.44 171 ALA B N 1
ATOM 4691 C CA . ALA B 1 171 ? -4.285 21.391 11.203 1 89.44 171 ALA B CA 1
ATOM 4692 C C . ALA B 1 171 ? -5.641 20.781 10.836 1 89.44 171 ALA B C 1
ATOM 4694 O O . ALA B 1 171 ? -5.988 19.703 11.297 1 89.44 171 ALA B O 1
ATOM 4695 N N . GLY B 1 172 ? -6.422 21.469 10.156 1 89.19 172 GLY B N 1
ATOM 4696 C CA . GLY B 1 172 ? -7.688 20.938 9.68 1 89.19 172 GLY B CA 1
ATOM 4697 C C . GLY B 1 172 ? -8.789 20.984 10.727 1 89.19 172 GLY B C 1
ATOM 4698 O O . GLY B 1 172 ? -9.906 20.531 10.484 1 89.19 172 GLY B O 1
ATOM 4699 N N . PHE B 1 173 ? -8.547 21.531 11.891 1 90.62 173 PHE B N 1
ATOM 4700 C CA . PHE B 1 173 ? -9.578 21.719 12.898 1 90.62 173 PHE B CA 1
ATOM 4701 C C . PHE B 1 173 ? -10.523 22.844 12.5 1 90.62 173 PHE B C 1
ATOM 4703 O O . PHE B 1 173 ? -10.078 23.922 12.086 1 90.62 173 PHE B O 1
ATOM 4710 N N . ALA B 1 174 ? -11.734 22.531 12.578 1 91.5 174 ALA B N 1
ATOM 4711 C CA . ALA B 1 174 ? -12.758 23.547 12.305 1 91.5 174 ALA B CA 1
ATOM 4712 C C . ALA B 1 174 ? -13.734 23.656 13.469 1 91.5 174 ALA B C 1
ATOM 4714 O O . ALA B 1 174 ? -13.875 22.734 14.266 1 91.5 174 ALA B O 1
ATOM 4715 N N . LEU B 1 175 ? -14.32 24.766 13.555 1 90.81 175 LEU B N 1
ATOM 4716 C CA . LEU B 1 175 ? -15.281 25 14.625 1 90.81 175 LEU B CA 1
ATOM 4717 C C . LEU B 1 175 ? -16.703 24.688 14.172 1 90.81 175 LEU B C 1
ATOM 4719 O O . LEU B 1 175 ? -17.656 24.969 14.891 1 90.81 175 LEU B O 1
ATOM 4723 N N . TRP B 1 176 ? -16.812 24.234 12.969 1 89.88 176 TRP B N 1
ATOM 4724 C CA . TRP B 1 176 ? -18.078 23.672 12.492 1 89.88 176 TRP B CA 1
ATOM 4725 C C . TRP B 1 176 ? -18.016 22.141 12.422 1 89.88 176 TRP B C 1
ATOM 4727 O O . TRP B 1 176 ? -16.984 21.578 12.031 1 89.88 176 TRP B O 1
ATOM 4737 N N . SER B 1 177 ? -19.062 21.5 12.805 1 87.44 177 SER B N 1
ATOM 4738 C CA . SER B 1 177 ? -19.109 20.047 12.82 1 87.44 177 SER B CA 1
ATOM 4739 C C . SER B 1 177 ? -18.891 19.453 11.43 1 87.44 177 SER B C 1
ATOM 4741 O O . SER B 1 177 ? -18.391 18.344 11.289 1 87.44 177 SER B O 1
ATOM 4743 N N . ASP B 1 178 ? -19.219 20.203 10.461 1 86.62 178 ASP B N 1
ATOM 4744 C CA . ASP B 1 178 ? -19.062 19.719 9.086 1 86.62 178 ASP B CA 1
ATOM 4745 C C . ASP B 1 178 ? -17.859 20.359 8.406 1 86.62 178 ASP B C 1
ATOM 4747 O O . ASP B 1 178 ? -17.797 20.422 7.18 1 86.62 178 ASP B O 1
ATOM 4751 N N . SER B 1 179 ? -16.969 20.859 9.289 1 90.75 179 SER B N 1
ATOM 4752 C CA . SER B 1 179 ? -15.789 21.531 8.758 1 90.75 179 SER B CA 1
ATOM 4753 C C . SER B 1 179 ? -16.188 22.734 7.898 1 90.75 179 SER B C 1
ATOM 4755 O O . SER B 1 179 ? -16.891 23.625 8.359 1 90.75 179 SER B O 1
ATOM 4757 N N . LEU B 1 180 ? -15.805 22.797 6.629 1 88.5 180 LEU B N 1
ATOM 4758 C CA . LEU B 1 180 ? -16.078 23.969 5.816 1 88.5 180 LEU B CA 1
ATOM 4759 C C . LEU B 1 180 ? -17.078 23.656 4.707 1 88.5 180 LEU B C 1
ATOM 4761 O O . LEU B 1 180 ? -17.125 24.344 3.686 1 88.5 180 LEU B O 1
ATOM 4765 N N . MET B 1 181 ? -17.891 22.641 4.918 1 86.75 181 MET B N 1
ATOM 4766 C CA . MET B 1 181 ? -18.844 22.219 3.902 1 86.75 181 MET B CA 1
ATOM 4767 C C . MET B 1 181 ? -19.891 23.297 3.666 1 86.75 181 MET B C 1
ATOM 4769 O O . MET B 1 181 ? -20.406 23.438 2.553 1 86.75 181 MET B O 1
ATOM 4773 N N . GLY B 1 182 ? -20.234 24.078 4.711 1 88.06 182 GLY B N 1
ATOM 4774 C CA . GLY B 1 182 ? -21.219 25.156 4.59 1 88.06 182 GLY B CA 1
ATOM 4775 C C . GLY B 1 182 ? -20.734 26.281 3.699 1 88.06 182 GLY B C 1
ATOM 4776 O O . GLY B 1 182 ? -21.531 27.109 3.26 1 88.06 182 GLY B O 1
ATOM 4777 N N . TYR B 1 183 ? -19.453 26.344 3.406 1 90.5 183 TYR B N 1
ATOM 4778 C CA . TYR B 1 183 ? -18.875 27.422 2.615 1 90.5 183 TYR B CA 1
ATOM 4779 C C . TYR B 1 183 ? -18.234 26.875 1.337 1 90.5 183 TYR B C 1
ATOM 4781 O O . TYR B 1 183 ? -17.25 27.422 0.851 1 90.5 183 TYR B O 1
ATOM 4789 N N . VAL B 1 184 ? -18.766 25.75 0.798 1 89.75 184 VAL B N 1
ATOM 4790 C CA . VAL B 1 184 ? -18.219 25.031 -0.353 1 89.75 184 VAL B CA 1
ATOM 4791 C C . VAL B 1 184 ? -18.156 25.969 -1.559 1 89.75 184 VAL B C 1
ATOM 4793 O O . VAL B 1 184 ? -17.203 25.891 -2.35 1 89.75 184 VAL B O 1
ATOM 4796 N N . GLY B 1 185 ? -19.078 26.875 -1.681 1 88.62 185 GLY B N 1
ATOM 4797 C CA . GLY B 1 185 ? -19.141 27.734 -2.852 1 88.62 185 GLY B CA 1
ATOM 4798 C C . GLY B 1 185 ? -18.672 29.141 -2.58 1 88.62 185 GLY B C 1
ATOM 4799 O O . GLY B 1 185 ? -18.75 30.016 -3.453 1 88.62 185 GLY B O 1
ATOM 4800 N N . ASP B 1 186 ? -18.203 29.469 -1.359 1 91.5 186 ASP B N 1
ATOM 4801 C CA . ASP B 1 186 ? -17.797 30.828 -0.991 1 91.5 186 ASP B CA 1
ATOM 4802 C C . ASP B 1 186 ? -16.375 31.109 -1.478 1 91.5 186 ASP B C 1
ATOM 4804 O O . ASP B 1 186 ? -15.414 30.516 -1.001 1 91.5 186 ASP B O 1
ATOM 4808 N N . PRO B 1 187 ? -16.25 31.984 -2.387 1 92.31 187 PRO B N 1
ATOM 4809 C CA . PRO B 1 187 ? -14.93 32.25 -2.975 1 92.31 187 PRO B CA 1
ATOM 4810 C C . PRO B 1 187 ? -13.93 32.781 -1.957 1 92.31 187 PRO B C 1
ATOM 4812 O O . PRO B 1 187 ? -12.75 32.438 -2.006 1 92.31 187 PRO B O 1
ATOM 4815 N N . LEU B 1 188 ? -14.383 33.625 -1.064 1 92.88 188 LEU B N 1
ATOM 4816 C CA . LEU B 1 188 ? -13.477 34.219 -0.089 1 92.88 188 LEU B CA 1
ATOM 4817 C C . LEU B 1 188 ? -12.898 33.156 0.838 1 92.88 188 LEU B C 1
ATOM 4819 O O . LEU B 1 188 ? -11.688 33.094 1.042 1 92.88 188 LEU B O 1
ATOM 4823 N N . VAL B 1 189 ? -13.781 32.375 1.369 1 92.69 189 VAL B N 1
ATOM 4824 C CA . VAL B 1 189 ? -13.359 31.328 2.285 1 92.69 189 VAL B CA 1
ATOM 4825 C C . VAL B 1 189 ? -12.469 30.328 1.552 1 92.69 189 VAL B C 1
ATOM 4827 O O . VAL B 1 189 ? -11.422 29.922 2.068 1 92.69 189 VAL B O 1
ATOM 4830 N N . ASN B 1 190 ? -12.805 29.953 0.337 1 93.44 190 ASN B N 1
ATOM 4831 C CA . ASN B 1 190 ? -12.031 28.984 -0.435 1 93.44 190 ASN B CA 1
ATOM 4832 C C . ASN B 1 190 ? -10.648 29.531 -0.792 1 93.44 190 ASN B C 1
ATOM 4834 O O . ASN B 1 190 ? -9.656 28.812 -0.69 1 93.44 190 ASN B O 1
ATOM 4838 N N . ILE B 1 191 ? -10.602 30.734 -1.171 1 93.06 191 ILE B N 1
ATOM 4839 C CA . ILE B 1 191 ? -9.336 31.312 -1.602 1 93.06 191 ILE B CA 1
ATOM 4840 C C . ILE B 1 191 ? -8.422 31.516 -0.392 1 93.06 191 ILE B C 1
ATOM 4842 O O . ILE B 1 191 ? -7.258 31.109 -0.413 1 93.06 191 ILE B O 1
ATOM 4846 N N . VAL B 1 192 ? -8.961 32.094 0.67 1 93.81 192 VAL B N 1
ATOM 4847 C CA . VAL B 1 192 ? -8.148 32.438 1.829 1 93.81 192 VAL B CA 1
ATOM 4848 C C . VAL B 1 192 ? -7.668 31.188 2.537 1 93.81 192 VAL B C 1
ATOM 4850 O O . VAL B 1 192 ? -6.477 31.031 2.812 1 93.81 192 VAL B O 1
ATOM 4853 N N . ILE B 1 193 ? -8.547 30.312 2.773 1 92.75 193 ILE B N 1
ATOM 4854 C CA . ILE B 1 193 ? -8.211 29.094 3.518 1 92.75 193 ILE B CA 1
ATOM 4855 C C . ILE B 1 193 ? -7.23 28.25 2.713 1 92.75 193 ILE B C 1
ATOM 4857 O O . ILE B 1 193 ? -6.223 27.781 3.248 1 92.75 193 ILE B O 1
ATOM 4861 N N . THR B 1 194 ? -7.496 28.031 1.406 1 91.75 194 THR B N 1
ATOM 4862 C CA . THR B 1 194 ? -6.613 27.203 0.59 1 91.75 194 THR B CA 1
ATOM 4863 C C . THR B 1 194 ? -5.246 27.875 0.429 1 91.75 194 THR B C 1
ATOM 4865 O O . THR B 1 194 ? -4.219 27.188 0.392 1 91.75 194 THR B O 1
ATOM 4868 N N . PHE B 1 195 ? -5.344 29.172 0.327 1 91.06 195 PHE B N 1
ATOM 4869 C CA . PHE B 1 195 ? -4.086 29.906 0.235 1 91.06 195 PHE B CA 1
ATOM 4870 C C . PHE B 1 195 ? -3.238 29.688 1.481 1 91.06 195 PHE B C 1
ATOM 4872 O O . PHE B 1 195 ? -2.023 29.5 1.388 1 91.06 195 PHE B O 1
ATOM 4879 N N . LEU B 1 196 ? -3.828 29.703 2.602 1 90.19 196 LEU B N 1
ATOM 4880 C CA . LEU B 1 196 ? -3.131 29.547 3.871 1 90.19 196 LEU B CA 1
ATOM 4881 C C . LEU B 1 196 ? -2.48 28.172 3.961 1 90.19 196 LEU B C 1
ATOM 4883 O O . LEU B 1 196 ? -1.304 28.047 4.309 1 90.19 196 LEU B O 1
ATOM 4887 N N . PHE B 1 197 ? -3.24 27.125 3.652 1 86.88 197 PHE B N 1
ATOM 4888 C CA . PHE B 1 197 ? -2.621 25.812 3.873 1 86.88 197 PHE B CA 1
ATOM 4889 C C . PHE B 1 197 ? -1.676 25.469 2.732 1 86.88 197 PHE B C 1
ATOM 4891 O O . PHE B 1 197 ? -0.751 24.672 2.908 1 86.88 197 PHE B O 1
ATOM 4898 N N . ILE B 1 198 ? -1.801 26.109 1.546 1 86.69 198 ILE B N 1
ATOM 4899 C CA . ILE B 1 198 ? -0.814 25.922 0.489 1 86.69 198 ILE B CA 1
ATOM 4900 C C . ILE B 1 198 ? 0.506 26.562 0.893 1 86.69 198 ILE B C 1
ATOM 4902 O O . ILE B 1 198 ? 1.569 25.953 0.783 1 86.69 198 ILE B O 1
ATOM 4906 N N . VAL B 1 199 ? 0.403 27.75 1.387 1 84.31 199 VAL B N 1
ATOM 4907 C CA . VAL B 1 199 ? 1.591 28.484 1.799 1 84.31 199 VAL B CA 1
ATOM 4908 C C . VAL B 1 199 ? 2.232 27.812 3.006 1 84.31 199 VAL B C 1
ATOM 4910 O O . VAL B 1 199 ? 3.457 27.672 3.076 1 84.31 199 VAL B O 1
ATOM 4913 N N . GLY B 1 200 ? 1.425 27.438 3.893 1 80.94 200 GLY B N 1
ATOM 4914 C CA . GLY B 1 200 ? 1.93 26.734 5.062 1 80.94 200 GLY B CA 1
ATOM 4915 C C . GLY B 1 200 ? 2.574 25.406 4.727 1 80.94 200 GLY B C 1
ATOM 4916 O O . GLY B 1 200 ? 3.471 24.938 5.438 1 80.94 200 GLY B O 1
ATOM 4917 N N . GLY B 1 201 ? 2.162 24.75 3.645 1 79 201 GLY B N 1
ATOM 4918 C CA . GLY B 1 201 ? 2.654 23.438 3.254 1 79 201 GLY B CA 1
ATOM 4919 C C . GLY B 1 201 ? 3.896 23.5 2.385 1 79 201 GLY B C 1
ATOM 4920 O O . GLY B 1 201 ? 4.59 22.5 2.213 1 79 201 GLY B O 1
ATOM 4921 N N . LEU B 1 202 ? 4.211 24.531 1.635 1 75.19 202 LEU B N 1
ATOM 4922 C CA . LEU B 1 202 ? 5.348 24.672 0.733 1 75.19 202 LEU B CA 1
ATOM 4923 C C . LEU B 1 202 ? 6.664 24.578 1.501 1 75.19 202 LEU B C 1
ATOM 4925 O O . LEU B 1 202 ? 7.68 24.141 0.951 1 75.19 202 LEU B O 1
ATOM 4929 N N . GLY B 1 203 ? 6.691 24.766 2.658 1 69.94 203 GLY B N 1
ATOM 4930 C CA . GLY B 1 203 ? 7.922 24.719 3.426 1 69.94 203 GLY B CA 1
ATOM 4931 C C . GLY B 1 203 ? 8.508 26.094 3.701 1 69.94 203 GLY B C 1
ATOM 4932 O O . GLY B 1 203 ? 8.438 26.984 2.852 1 69.94 203 GLY B O 1
ATOM 4933 N N . PHE B 1 204 ? 9.133 26.156 4.688 1 69.38 204 PHE B N 1
ATOM 4934 C CA . PHE B 1 204 ? 9.641 27.438 5.148 1 69.38 204 PHE B CA 1
ATOM 4935 C C . PHE B 1 204 ? 10.875 27.844 4.359 1 69.38 204 PHE B C 1
ATOM 4937 O O . PHE B 1 204 ? 11.133 29.047 4.184 1 69.38 204 PHE B O 1
ATOM 4944 N N . THR B 1 205 ? 11.508 26.844 3.857 1 66.88 205 THR B N 1
ATOM 4945 C CA . THR B 1 205 ? 12.68 27.125 3.041 1 66.88 205 THR B CA 1
ATOM 4946 C C . THR B 1 205 ? 12.273 27.781 1.719 1 66.88 205 THR B C 1
ATOM 4948 O O . THR B 1 205 ? 12.969 28.672 1.22 1 66.88 205 THR B O 1
ATOM 4951 N N . VAL B 1 206 ? 11.234 27.328 1.261 1 75 206 VAL B N 1
ATOM 4952 C CA . VAL B 1 206 ? 10.727 27.875 0.01 1 75 206 VAL B CA 1
ATOM 4953 C C . VAL B 1 206 ? 10.266 29.312 0.227 1 75 206 VAL B C 1
ATOM 4955 O O . VAL B 1 206 ? 10.562 30.203 -0.587 1 75 206 VAL B O 1
ATOM 4958 N N . LEU B 1 207 ? 9.648 29.562 1.373 1 73.31 207 LEU B N 1
ATOM 4959 C CA . LEU B 1 207 ? 9.141 30.906 1.67 1 73.31 207 LEU B CA 1
ATOM 4960 C C . LEU B 1 207 ? 10.297 31.875 1.926 1 73.31 207 LEU B C 1
ATOM 4962 O O . LEU B 1 207 ? 10.227 33.031 1.531 1 73.31 207 LEU B O 1
ATOM 4966 N N . ALA B 1 208 ? 11.297 31.328 2.514 1 71.06 208 ALA B N 1
ATOM 4967 C CA . ALA B 1 208 ? 12.477 32.156 2.756 1 71.06 208 ALA B CA 1
ATOM 4968 C C . ALA B 1 208 ? 13.18 32.5 1.448 1 71.06 208 ALA B C 1
ATOM 4970 O O . ALA B 1 208 ? 13.641 33.625 1.27 1 71.06 208 ALA B O 1
ATOM 4971 N N . ASP B 1 209 ? 13.211 31.531 0.627 1 75.62 209 ASP B N 1
ATOM 4972 C CA . ASP B 1 209 ? 13.836 31.75 -0.675 1 75.62 209 ASP B CA 1
ATOM 4973 C C . ASP B 1 209 ? 13.047 32.75 -1.506 1 75.62 209 ASP B C 1
ATOM 4975 O O . ASP B 1 209 ? 13.625 33.594 -2.203 1 75.62 209 ASP B O 1
ATOM 4979 N N . LEU B 1 210 ? 11.789 32.688 -1.361 1 74.62 210 LEU B N 1
ATOM 4980 C CA . LEU B 1 210 ? 10.914 33.594 -2.117 1 74.62 210 LEU B CA 1
ATOM 4981 C C . LEU B 1 210 ? 11.016 35 -1.604 1 74.62 210 LEU B C 1
ATOM 4983 O O . LEU B 1 210 ? 10.859 35.969 -2.371 1 74.62 210 LEU B O 1
ATOM 4987 N N . LYS B 1 211 ? 11.273 35.094 -0.332 1 74.38 211 LYS B N 1
ATOM 4988 C CA . LYS B 1 211 ? 11.398 36.406 0.27 1 74.38 211 LYS B CA 1
ATOM 4989 C C . LYS B 1 211 ? 12.703 37.094 -0.139 1 74.38 211 LYS B C 1
ATOM 4991 O O . LYS B 1 211 ? 12.742 38.312 -0.387 1 74.38 211 LYS B O 1
ATOM 4996 N N . VAL B 1 212 ? 13.75 36.219 -0.254 1 71.5 212 VAL B N 1
ATOM 4997 C CA . VAL B 1 212 ? 15.07 36.781 -0.529 1 71.5 212 VAL B CA 1
ATOM 4998 C C . VAL B 1 212 ? 15.234 37 -2.029 1 71.5 212 VAL B C 1
ATOM 5000 O O . VAL B 1 212 ? 15.719 38.062 -2.457 1 71.5 212 VAL B O 1
ATOM 5003 N N . LYS B 1 213 ? 14.789 35.875 -2.713 1 72.44 213 LYS B N 1
ATOM 5004 C CA . LYS B 1 213 ? 15.023 35.938 -4.152 1 72.44 213 LYS B CA 1
ATOM 5005 C C . LYS B 1 213 ? 13.758 36.375 -4.891 1 72.44 213 LYS B C 1
ATOM 5007 O O . LYS B 1 213 ? 12.719 35.688 -4.805 1 72.44 213 LYS B O 1
ATOM 5012 N N . ARG B 1 214 ? 13.617 37.562 -5.258 1 69.12 214 ARG B N 1
ATOM 5013 C CA . ARG B 1 214 ? 12.406 38.156 -5.816 1 69.12 214 ARG B CA 1
ATOM 5014 C C . ARG B 1 214 ? 12.195 37.719 -7.262 1 69.12 214 ARG B C 1
ATOM 5016 O O . ARG B 1 214 ? 11.148 38 -7.852 1 69.12 214 ARG B O 1
ATOM 5023 N N . LYS B 1 215 ? 13.18 37.062 -7.812 1 72.81 215 LYS B N 1
ATOM 5024 C CA . LYS B 1 215 ? 13.055 36.656 -9.211 1 72.81 215 LYS B CA 1
ATOM 5025 C C . LYS B 1 215 ? 13.055 35.125 -9.336 1 72.81 215 LYS B C 1
ATOM 5027 O O . LYS B 1 215 ? 13.875 34.438 -8.719 1 72.81 215 LYS B O 1
ATOM 5032 N N . PHE B 1 216 ? 12.117 34.656 -10.047 1 74.31 216 PHE B N 1
ATOM 5033 C CA . PHE B 1 216 ? 11.93 33.219 -10.242 1 74.31 216 PHE B CA 1
ATOM 5034 C C . PHE B 1 216 ? 13.211 32.594 -10.75 1 74.31 216 PHE B C 1
ATOM 5036 O O . PHE B 1 216 ? 13.531 31.453 -10.375 1 74.31 216 PHE B O 1
ATOM 5043 N N . GLN B 1 217 ? 13.922 33.188 -11.5 1 70.88 217 GLN B N 1
ATOM 5044 C CA . GLN B 1 217 ? 15.133 32.625 -12.109 1 70.88 217 GLN B CA 1
ATOM 5045 C C . GLN B 1 217 ? 16.234 32.438 -11.07 1 70.88 217 GLN B C 1
ATOM 5047 O O . GLN B 1 217 ? 17.094 31.578 -11.234 1 70.88 217 GLN B O 1
ATOM 5052 N N . LYS B 1 218 ? 16.094 33.188 -10.031 1 70.69 218 LYS B N 1
ATOM 5053 C CA . LYS B 1 218 ? 17.172 33.156 -9.039 1 70.69 218 LYS B CA 1
ATOM 5054 C C . LYS B 1 218 ? 16.828 32.219 -7.891 1 70.69 218 LYS B C 1
ATOM 5056 O O . LYS B 1 218 ? 17.641 32 -6.984 1 70.69 218 LYS B O 1
ATOM 5061 N N . LEU B 1 219 ? 15.672 31.75 -8.023 1 73.94 219 LEU B N 1
ATOM 5062 C CA . LEU B 1 219 ? 15.234 30.844 -6.965 1 73.94 219 LEU B CA 1
ATOM 5063 C C . LEU B 1 219 ? 16.031 29.547 -6.996 1 73.94 219 LEU B C 1
ATOM 5065 O O . LEU B 1 219 ? 16.562 29.172 -8.039 1 73.94 219 LEU B O 1
ATOM 5069 N N . SER B 1 220 ? 16.172 29 -5.875 1 72.69 220 SER B N 1
ATOM 5070 C CA . SER B 1 220 ? 16.844 27.703 -5.777 1 72.69 220 SER B CA 1
ATOM 5071 C C . SER B 1 220 ? 16.062 26.625 -6.535 1 72.69 220 SER B C 1
ATOM 5073 O O . SER B 1 220 ? 14.867 26.766 -6.781 1 72.69 220 SER B O 1
ATOM 5075 N N . LEU B 1 221 ? 16.703 25.672 -6.973 1 66.81 221 LEU B N 1
ATOM 5076 C CA . LEU B 1 221 ? 16.078 24.562 -7.699 1 66.81 221 LEU B CA 1
ATOM 5077 C C . LEU B 1 221 ? 15.016 23.891 -6.852 1 66.81 221 LEU B C 1
ATOM 5079 O O . LEU B 1 221 ? 13.953 23.516 -7.359 1 66.81 221 LEU B O 1
ATOM 5083 N N . HIS B 1 222 ? 15.297 23.828 -5.574 1 69 222 HIS B N 1
ATOM 5084 C CA . HIS B 1 222 ? 14.328 23.234 -4.66 1 69 222 HIS B CA 1
ATOM 5085 C C . HIS B 1 222 ? 13.031 24.031 -4.637 1 69 222 HIS B C 1
ATOM 5087 O O . HIS B 1 222 ? 11.938 23.453 -4.719 1 69 222 HIS B O 1
ATOM 5093 N N . THR B 1 223 ? 13.18 25.266 -4.629 1 75.94 223 THR B N 1
ATOM 5094 C CA . THR B 1 223 ? 12.016 26.156 -4.566 1 75.94 223 THR B CA 1
ATOM 5095 C C . THR B 1 223 ? 11.227 26.094 -5.871 1 75.94 223 THR B C 1
ATOM 5097 O O . THR B 1 223 ? 9.992 26.031 -5.852 1 75.94 223 THR B O 1
ATOM 5100 N N . LYS B 1 224 ? 11.953 26.062 -6.918 1 76.75 224 LYS B N 1
ATOM 5101 C CA . LYS B 1 224 ? 11.281 25.984 -8.211 1 76.75 224 LYS B CA 1
ATOM 5102 C C . LYS B 1 224 ? 10.508 24.688 -8.367 1 76.75 224 LYS B C 1
ATOM 5104 O O . LYS B 1 224 ? 9.367 24.672 -8.82 1 76.75 224 LYS B O 1
ATOM 5109 N N . LEU B 1 225 ? 11.078 23.641 -7.902 1 71 225 LEU B N 1
ATOM 5110 C CA . LEU B 1 225 ? 10.461 22.328 -8 1 71 225 LEU B CA 1
ATOM 5111 C C . LEU B 1 225 ? 9.242 22.234 -7.094 1 71 225 LEU B C 1
ATOM 5113 O O . LEU B 1 225 ? 8.219 21.656 -7.48 1 71 225 LEU B O 1
ATOM 5117 N N . MET B 1 226 ? 9.414 22.828 -6 1 76.19 226 MET B N 1
ATOM 5118 C CA . MET B 1 226 ? 8.312 22.766 -5.047 1 76.19 226 MET B CA 1
ATOM 5119 C C . MET B 1 226 ? 7.125 23.594 -5.52 1 76.19 226 MET B C 1
ATOM 5121 O O . MET B 1 226 ? 5.977 23.156 -5.402 1 76.19 226 MET B O 1
ATOM 5125 N N . LEU B 1 227 ? 7.484 24.703 -6.086 1 79.69 227 LEU B N 1
ATOM 5126 C CA . LEU B 1 227 ? 6.414 25.578 -6.527 1 79.69 227 LEU B CA 1
ATOM 5127 C C . LEU B 1 227 ? 5.715 25.016 -7.762 1 79.69 227 LEU B C 1
ATOM 5129 O O . LEU B 1 227 ? 4.488 24.922 -7.797 1 79.69 227 LEU B O 1
ATOM 5133 N N . ILE B 1 228 ? 6.5 24.641 -8.68 1 79.31 228 ILE B N 1
ATOM 5134 C CA . ILE B 1 228 ? 5.934 24.141 -9.922 1 79.31 228 ILE B CA 1
ATOM 5135 C C . ILE B 1 228 ? 5.285 22.781 -9.672 1 79.31 228 ILE B C 1
ATOM 5137 O O . ILE B 1 228 ? 4.199 22.5 -10.188 1 79.31 228 ILE B O 1
ATOM 5141 N N . GLY B 1 229 ? 5.941 21.984 -8.891 1 76.31 229 GLY B N 1
ATOM 5142 C CA . GLY B 1 229 ? 5.383 20.688 -8.562 1 76.31 229 GLY B CA 1
ATOM 5143 C C . GLY B 1 229 ? 4.051 20.766 -7.844 1 76.31 229 GLY B C 1
ATOM 5144 O O . GLY B 1 229 ? 3.109 20.047 -8.18 1 76.31 229 GLY B O 1
ATOM 5145 N N . THR B 1 230 ? 4.008 21.688 -6.91 1 80.88 230 THR B N 1
ATOM 5146 C CA . THR B 1 230 ? 2.771 21.875 -6.16 1 80.88 230 THR B CA 1
ATOM 5147 C C . THR B 1 230 ? 1.654 22.375 -7.07 1 80.88 230 THR B C 1
ATOM 5149 O O . THR B 1 230 ? 0.518 21.906 -6.984 1 80.88 230 THR B O 1
ATOM 5152 N N . LEU B 1 231 ? 2.041 23.266 -7.91 1 84.31 231 LEU B N 1
ATOM 5153 C CA . LEU B 1 231 ? 1.041 23.828 -8.82 1 84.31 231 LEU B CA 1
ATOM 5154 C C . LEU B 1 231 ? 0.505 22.75 -9.758 1 84.31 231 LEU B C 1
ATOM 5156 O O . LEU B 1 231 ? -0.708 22.641 -9.945 1 84.31 231 LEU B O 1
ATOM 5160 N N . ILE B 1 232 ? 1.343 22.031 -10.312 1 83.44 232 ILE B N 1
ATOM 5161 C CA . ILE B 1 232 ? 0.944 20.984 -11.266 1 83.44 232 ILE B CA 1
ATOM 5162 C C . ILE B 1 232 ? 0.112 19.922 -10.547 1 83.44 232 ILE B C 1
ATOM 5164 O O . ILE B 1 232 ? -0.934 19.516 -11.047 1 83.44 232 ILE B O 1
ATOM 5168 N N . LEU B 1 233 ? 0.569 19.516 -9.438 1 83.62 233 LEU B N 1
ATOM 5169 C CA . LEU B 1 233 ? -0.145 18.5 -8.68 1 83.62 233 LEU B CA 1
ATOM 5170 C C . LEU B 1 233 ? -1.542 18.969 -8.305 1 83.62 233 LEU B C 1
ATOM 5172 O O . LEU B 1 233 ? -2.504 18.203 -8.367 1 83.62 233 LEU B O 1
ATOM 5176 N N . ASN B 1 234 ? -1.592 20.234 -7.91 1 88.19 234 ASN B N 1
ATOM 5177 C CA . ASN B 1 234 ? -2.885 20.781 -7.523 1 88.19 234 ASN B CA 1
ATOM 5178 C C . ASN B 1 234 ? -3.842 20.859 -8.711 1 88.19 234 ASN B C 1
ATOM 5180 O O . ASN B 1 234 ? -5.02 20.5 -8.586 1 88.19 234 ASN B O 1
ATOM 5184 N N . VAL B 1 235 ? -3.326 21.25 -9.812 1 90.31 235 VAL B N 1
ATOM 5185 C CA . VAL B 1 235 ? -4.168 21.391 -10.992 1 90.31 235 VAL B CA 1
ATOM 5186 C C . VAL B 1 235 ? -4.609 20.016 -11.484 1 90.31 235 VAL B C 1
ATOM 5188 O O . VAL B 1 235 ? -5.785 19.812 -11.789 1 90.31 235 VAL B O 1
ATOM 5191 N N . VAL B 1 236 ? -3.695 19.109 -11.523 1 89 236 VAL B N 1
ATOM 5192 C CA . VAL B 1 236 ? -4.012 17.75 -11.961 1 89 236 VAL B CA 1
ATOM 5193 C C . VAL B 1 236 ? -5.012 17.125 -10.992 1 89 236 VAL B C 1
ATOM 5195 O O . VAL B 1 236 ? -5.965 16.469 -11.422 1 89 236 VAL B O 1
ATOM 5198 N N . SER B 1 237 ? -4.77 17.328 -9.773 1 91.19 237 SER B N 1
ATOM 5199 C CA . SER B 1 237 ? -5.676 16.781 -8.773 1 91.19 237 SER B CA 1
ATOM 5200 C C . SER B 1 237 ? -7.074 17.375 -8.906 1 91.19 237 SER B C 1
ATOM 5202 O O . SER B 1 237 ? -8.07 16.656 -8.781 1 91.19 237 SER B O 1
ATOM 5204 N N . MET B 1 238 ? -7.094 18.672 -9.117 1 92.69 238 MET B N 1
ATOM 5205 C CA . MET B 1 238 ? -8.383 19.344 -9.289 1 92.69 238 MET B CA 1
ATOM 5206 C C . MET B 1 238 ? -9.141 18.766 -10.477 1 92.69 238 MET B C 1
ATOM 5208 O O . MET B 1 238 ? -10.344 18.5 -10.391 1 92.69 238 MET B O 1
ATOM 5212 N N . LEU B 1 239 ? -8.469 18.531 -11.539 1 92.56 239 LEU B N 1
ATOM 5213 C CA . LEU B 1 239 ? -9.094 18 -12.75 1 92.56 239 LEU B CA 1
ATOM 5214 C C . LEU B 1 239 ? -9.578 16.562 -12.523 1 92.56 239 LEU B C 1
ATOM 5216 O O . LEU B 1 239 ? -10.672 16.203 -12.961 1 92.56 239 LEU B O 1
ATOM 5220 N N . PHE B 1 240 ? -8.805 15.781 -11.867 1 91.12 240 PHE B N 1
ATOM 5221 C CA . PHE B 1 240 ? -9.195 14.406 -11.57 1 91.12 240 PHE B CA 1
ATOM 5222 C C . PHE B 1 240 ? -10.469 14.367 -10.734 1 91.12 240 PHE B C 1
ATOM 5224 O O . PHE B 1 240 ? -11.406 13.641 -11.055 1 91.12 240 PHE B O 1
ATOM 5231 N N . ILE B 1 241 ? -10.484 15.164 -9.688 1 91.94 241 ILE B N 1
ATOM 5232 C CA . ILE B 1 241 ? -11.641 15.164 -8.797 1 91.94 241 ILE B CA 1
ATOM 5233 C C . ILE B 1 241 ? -12.859 15.711 -9.523 1 91.94 241 ILE B C 1
ATOM 5235 O O . ILE B 1 241 ? -13.961 15.172 -9.391 1 91.94 241 ILE B O 1
ATOM 5239 N N . PHE B 1 242 ? -12.633 16.766 -10.328 1 93.44 242 PHE B N 1
ATOM 5240 C CA . PHE B 1 242 ? -13.719 17.375 -11.078 1 93.44 242 PHE B CA 1
ATOM 5241 C C . PHE B 1 242 ? -14.359 16.359 -12.023 1 93.44 242 PHE B C 1
ATOM 5243 O O . PHE B 1 242 ? -15.586 16.219 -12.039 1 93.44 242 PHE B O 1
ATOM 5250 N N . PHE B 1 243 ? -13.602 15.531 -12.734 1 91.69 243 PHE B N 1
ATOM 5251 C CA . PHE B 1 243 ? -14.133 14.609 -13.727 1 91.69 243 PHE B CA 1
ATOM 5252 C C . PHE B 1 243 ? -14.664 13.344 -13.07 1 91.69 243 PHE B C 1
ATOM 5254 O O . PHE B 1 243 ? -15.68 12.789 -13.5 1 91.69 243 PHE B O 1
ATOM 5261 N N . LEU B 1 244 ? -14.039 12.867 -12.07 1 91.06 244 LEU B N 1
ATOM 5262 C CA . LEU B 1 244 ? -14.453 11.625 -11.422 1 91.06 244 LEU B CA 1
ATOM 5263 C C . LEU B 1 244 ? -15.75 11.828 -10.648 1 91.06 244 LEU B C 1
ATOM 5265 O O . LEU B 1 244 ? -16.594 10.93 -10.602 1 91.06 244 LEU B O 1
ATOM 5269 N N . GLU B 1 245 ? -15.922 13.039 -10.047 1 92.38 245 GLU B N 1
ATOM 5270 C CA . GLU B 1 245 ? -17.078 13.281 -9.188 1 92.38 245 GLU B CA 1
ATOM 5271 C C . GLU B 1 245 ? -18.141 14.102 -9.906 1 92.38 245 GLU B C 1
ATOM 5273 O O . GLU B 1 245 ? -19.172 14.422 -9.32 1 92.38 245 GLU B O 1
ATOM 5278 N N . PHE B 1 246 ? -17.906 14.391 -11.102 1 90.62 246 PHE B N 1
ATOM 5279 C CA . PHE B 1 246 ? -18.781 15.297 -11.844 1 90.62 246 PHE B CA 1
ATOM 5280 C C . PHE B 1 246 ? -20.234 14.82 -11.781 1 90.62 246 PHE B C 1
ATOM 5282 O O . PHE B 1 246 ? -21.141 15.617 -11.578 1 90.62 246 PHE B O 1
ATOM 5289 N N . GLY B 1 247 ? -20.469 13.562 -11.859 1 86.75 247 GLY B N 1
ATOM 5290 C CA . GLY B 1 247 ? -21.812 13.023 -11.922 1 86.75 247 GLY B CA 1
ATOM 5291 C C . GLY B 1 247 ? -22.25 12.367 -10.625 1 86.75 247 GLY B C 1
ATOM 5292 O O . GLY B 1 247 ? -23.344 11.781 -10.555 1 86.75 247 GLY B O 1
ATOM 5293 N N . ASN B 1 248 ? -21.5 12.484 -9.609 1 90.69 248 ASN B N 1
ATOM 5294 C CA . ASN B 1 248 ? -21.828 11.875 -8.328 1 90.69 248 ASN B CA 1
ATOM 5295 C C . ASN B 1 248 ? -22.953 12.641 -7.621 1 90.69 248 ASN B C 1
ATOM 5297 O O . ASN B 1 248 ? -22.781 13.812 -7.277 1 90.69 248 ASN B O 1
ATOM 5301 N N . PRO B 1 249 ? -24.031 12.07 -7.406 1 89.19 249 PRO B N 1
ATOM 5302 C CA . PRO B 1 249 ? -25.188 12.766 -6.832 1 89.19 249 PRO B CA 1
ATOM 5303 C C . PRO B 1 249 ? -24.969 13.156 -5.371 1 89.19 249 PRO B C 1
ATOM 5305 O O . PRO B 1 249 ? -25.672 14.031 -4.855 1 89.19 249 PRO B O 1
ATOM 5308 N N . ASN B 1 250 ? -24.016 12.633 -4.734 1 89.31 250 ASN B N 1
ATOM 5309 C CA . ASN B 1 250 ? -23.828 12.898 -3.312 1 89.31 250 ASN B CA 1
ATOM 5310 C C . ASN B 1 250 ? -22.703 13.906 -3.076 1 89.31 250 ASN B C 1
ATOM 5312 O O . ASN B 1 250 ? -22.469 14.32 -1.941 1 89.31 250 ASN B O 1
ATOM 5316 N N . THR B 1 251 ? -21.984 14.32 -4.113 1 92.06 251 THR B N 1
ATOM 5317 C CA . THR B 1 251 ? -20.875 15.25 -3.928 1 92.06 251 THR B CA 1
ATOM 5318 C C . THR B 1 251 ? -21 16.438 -4.883 1 92.06 251 THR B C 1
ATOM 5320 O O . THR B 1 251 ? -21.719 17.406 -4.59 1 92.06 251 THR B O 1
ATOM 5323 N N . LEU B 1 252 ? -20.469 16.328 -6.164 1 88.69 252 LEU B N 1
ATOM 5324 C CA . LEU B 1 252 ? -20.469 17.469 -7.082 1 88.69 252 LEU B CA 1
ATOM 5325 C C . LEU B 1 252 ? -21.766 17.531 -7.879 1 88.69 252 LEU B C 1
ATOM 5327 O O . LEU B 1 252 ? -22.125 18.594 -8.398 1 88.69 252 LEU B O 1
ATOM 5331 N N . GLY B 1 253 ? -22.484 16.438 -7.984 1 86.69 253 GLY B N 1
ATOM 5332 C CA . GLY B 1 253 ? -23.641 16.297 -8.859 1 86.69 253 GLY B CA 1
ATOM 5333 C C . GLY B 1 253 ? -24.656 17.422 -8.695 1 86.69 253 GLY B C 1
ATOM 5334 O O . GLY B 1 253 ? -24.969 18.109 -9.656 1 86.69 253 GLY B O 1
ATOM 5335 N N . PRO B 1 254 ? -25.078 17.688 -7.512 1 86.94 254 PRO B N 1
ATOM 5336 C CA . PRO B 1 254 ? -26.141 18.672 -7.289 1 86.94 254 PRO B CA 1
ATOM 5337 C C . PRO B 1 254 ? -25.641 20.109 -7.289 1 86.94 254 PRO B C 1
ATOM 5339 O O . PRO B 1 254 ? -26.438 21.047 -7.312 1 86.94 254 PRO B O 1
ATOM 5342 N N . LEU B 1 255 ? -24.406 20.375 -7.391 1 89.69 255 LEU B N 1
ATOM 5343 C CA . LEU B 1 255 ? -23.844 21.719 -7.262 1 89.69 255 LEU B CA 1
ATOM 5344 C C . LEU B 1 255 ? -23.812 22.422 -8.609 1 89.69 255 LEU B C 1
ATOM 5346 O O . LEU B 1 255 ? -23.875 21.781 -9.664 1 89.69 255 LEU B O 1
ATOM 5350 N N . SER B 1 256 ? -23.812 23.75 -8.586 1 91.06 256 SER B N 1
ATOM 5351 C CA . SER B 1 256 ? -23.625 24.547 -9.797 1 91.06 256 SER B CA 1
ATOM 5352 C C . SER B 1 256 ? -22.219 24.391 -10.352 1 91.06 256 SER B C 1
ATOM 5354 O O . SER B 1 256 ? -21.328 23.906 -9.656 1 91.06 256 SER B O 1
ATOM 5356 N N . LEU B 1 257 ? -22.031 24.734 -11.578 1 90.81 257 LEU B N 1
ATOM 5357 C CA . LEU B 1 257 ? -20.734 24.578 -12.219 1 90.81 257 LEU B CA 1
ATOM 5358 C C . LEU B 1 257 ? -19.656 25.344 -11.461 1 90.81 257 LEU B C 1
ATOM 5360 O O . LEU B 1 257 ? -18.531 24.844 -11.289 1 90.81 257 LEU B O 1
ATOM 5364 N N . GLY B 1 258 ? -19.984 26.562 -11.031 1 91.25 258 GLY B N 1
ATOM 5365 C CA . GLY B 1 258 ? -19.047 27.328 -10.227 1 91.25 258 GLY B CA 1
ATOM 5366 C C . GLY B 1 258 ? -18.703 26.656 -8.914 1 91.25 258 GLY B C 1
ATOM 5367 O O . GLY B 1 258 ? -17.531 26.578 -8.531 1 91.25 258 GLY B O 1
ATOM 5368 N N . ASP B 1 259 ? -19.688 26.156 -8.289 1 92.25 259 ASP B N 1
ATOM 5369 C CA . ASP B 1 259 ? -19.5 25.484 -7.012 1 92.25 259 ASP B CA 1
ATOM 5370 C C . ASP B 1 259 ? -18.75 24.172 -7.191 1 92.25 259 ASP B C 1
ATOM 5372 O O . ASP B 1 259 ? -17.969 23.766 -6.324 1 92.25 259 ASP B O 1
ATOM 5376 N N . LYS B 1 260 ? -19 23.531 -8.352 1 93.38 260 LYS B N 1
ATOM 5377 C CA . LYS B 1 260 ? -18.266 22.312 -8.656 1 93.38 260 LYS B CA 1
ATOM 5378 C C . LYS B 1 260 ? -16.766 22.578 -8.758 1 93.38 260 LYS B C 1
ATOM 5380 O O . LYS B 1 260 ? -15.945 21.781 -8.289 1 93.38 260 LYS B O 1
ATOM 5385 N N . LEU B 1 261 ? -16.5 23.672 -9.359 1 92.06 261 LEU B N 1
ATOM 5386 C CA . LEU B 1 261 ? -15.094 24.031 -9.531 1 92.06 261 LEU B CA 1
ATOM 5387 C C . LEU B 1 261 ? -14.445 24.359 -8.195 1 92.06 261 LEU B C 1
ATOM 5389 O O . LEU B 1 261 ? -13.328 23.906 -7.922 1 92.06 261 LEU B O 1
ATOM 5393 N N . TRP B 1 262 ? -15.156 25.094 -7.367 1 91.88 262 TRP B N 1
ATOM 5394 C CA . TRP B 1 262 ? -14.633 25.422 -6.047 1 91.88 262 TRP B CA 1
ATOM 5395 C C . TRP B 1 262 ? -14.445 24.172 -5.195 1 91.88 262 TRP B C 1
ATOM 5397 O O . TRP B 1 262 ? -13.414 24.016 -4.539 1 91.88 262 TRP B O 1
ATOM 5407 N N . ALA B 1 263 ? -15.445 23.344 -5.23 1 91.75 263 ALA B N 1
ATOM 5408 C CA . ALA B 1 263 ? -15.398 22.109 -4.441 1 91.75 263 ALA B CA 1
ATOM 5409 C C . ALA B 1 263 ? -14.25 21.219 -4.887 1 91.75 263 ALA B C 1
ATOM 5411 O O . ALA B 1 263 ? -13.531 20.656 -4.055 1 91.75 263 ALA B O 1
ATOM 5412 N N . SER B 1 264 ? -14.109 21.125 -6.215 1 93.25 264 SER B N 1
ATOM 5413 C CA . SER B 1 264 ? -13.031 20.297 -6.762 1 93.25 264 SER B CA 1
ATOM 5414 C C . SER B 1 264 ? -11.672 20.891 -6.418 1 93.25 264 SER B C 1
ATOM 5416 O O . SER B 1 264 ? -10.734 20.156 -6.086 1 93.25 264 SER B O 1
ATOM 5418 N N . TYR B 1 265 ? -11.625 22.172 -6.508 1 91 265 TYR B N 1
ATOM 5419 C CA . TYR B 1 265 ? -10.375 22.844 -6.188 1 91 265 TYR B CA 1
ATOM 5420 C C . TYR B 1 265 ? -10.016 22.656 -4.719 1 91 265 TYR B C 1
ATOM 5422 O O . TYR B 1 265 ? -8.891 22.266 -4.398 1 91 265 TYR B O 1
ATOM 5430 N N . PHE B 1 266 ? -10.961 22.844 -3.893 1 92.06 266 PHE B N 1
ATOM 5431 C CA . PHE B 1 266 ? -10.734 22.734 -2.455 1 92.06 266 PHE B CA 1
ATOM 5432 C C . PHE B 1 266 ? -10.312 21.328 -2.076 1 92.06 266 PHE B C 1
ATOM 5434 O O . PHE B 1 266 ? -9.336 21.141 -1.34 1 92.06 266 PHE B O 1
ATOM 5441 N N . GLN B 1 267 ? -10.969 20.344 -2.635 1 90.69 267 GLN B N 1
ATOM 5442 C CA . GLN B 1 267 ? -10.711 18.953 -2.266 1 90.69 267 GLN B CA 1
ATOM 5443 C C . GLN B 1 267 ? -9.438 18.438 -2.928 1 90.69 267 GLN B C 1
ATOM 5445 O O . GLN B 1 267 ? -8.906 17.406 -2.531 1 90.69 267 GLN B O 1
ATOM 5450 N N . ALA B 1 268 ? -9.023 19.141 -3.932 1 89.31 268 ALA B N 1
ATOM 5451 C CA . ALA B 1 268 ? -7.773 18.781 -4.598 1 89.31 268 ALA B CA 1
ATOM 5452 C C . ALA B 1 268 ? -6.566 19.188 -3.756 1 89.31 268 ALA B C 1
ATOM 5454 O O . ALA B 1 268 ? -5.535 18.5 -3.77 1 89.31 268 ALA B O 1
ATOM 5455 N N . VAL B 1 269 ? -6.715 20.203 -3.02 1 87.75 269 VAL B N 1
ATOM 5456 C CA . VAL B 1 269 ? -5.562 20.781 -2.342 1 87.75 269 VAL B CA 1
ATOM 5457 C C . VAL B 1 269 ? -5.539 20.328 -0.883 1 87.75 269 VAL B C 1
ATOM 5459 O O . VAL B 1 269 ? -4.473 20.25 -0.27 1 87.75 269 VAL B O 1
ATOM 5462 N N . THR B 1 270 ? -6.617 19.922 -0.372 1 88.69 270 THR B N 1
ATOM 5463 C CA . THR B 1 270 ? -6.754 19.672 1.058 1 88.69 270 THR B CA 1
ATOM 5464 C C . THR B 1 270 ? -6.02 18.391 1.452 1 88.69 270 THR B C 1
ATOM 5466 O O . THR B 1 270 ? -5.465 18.297 2.549 1 88.69 270 THR B O 1
ATOM 5469 N N . PRO B 1 271 ? -5.941 17.406 0.543 1 85.44 271 PRO B N 1
ATOM 5470 C CA . PRO B 1 271 ? -5.301 16.156 0.964 1 85.44 271 PRO B CA 1
ATOM 5471 C C . PRO B 1 271 ? -3.805 16.312 1.213 1 85.44 271 PRO B C 1
ATOM 5473 O O . PRO B 1 271 ? -3.176 15.422 1.798 1 85.44 271 PRO B O 1
ATOM 5476 N N . ARG B 1 272 ? -3.322 17.344 0.758 1 79.56 272 ARG B N 1
ATOM 5477 C CA . ARG B 1 272 ? -1.907 17.594 1.012 1 79.56 272 ARG B CA 1
ATOM 5478 C C . ARG B 1 272 ? -1.7 18.234 2.381 1 79.56 272 ARG B C 1
ATOM 5480 O O . ARG B 1 272 ? -1.102 19.312 2.486 1 79.56 272 ARG B O 1
ATOM 5487 N N . THR B 1 273 ? -2.275 17.719 3.395 1 73.56 273 THR B N 1
ATOM 5488 C CA . THR B 1 273 ? -2.014 17.891 4.82 1 73.56 273 THR B CA 1
ATOM 5489 C C . THR B 1 273 ? -2.916 18.969 5.406 1 73.56 273 THR B C 1
ATOM 5491 O O . THR B 1 273 ? -2.604 19.547 6.453 1 73.56 273 THR B O 1
ATOM 5494 N N . ALA B 1 274 ? -4.004 19.359 4.848 1 78.31 274 ALA B N 1
ATOM 5495 C CA . ALA B 1 274 ? -4.793 20.453 5.395 1 78.31 274 ALA B CA 1
ATOM 5496 C C . ALA B 1 274 ? -5.965 19.938 6.223 1 78.31 274 ALA B C 1
ATOM 5498 O O . ALA B 1 274 ? -6.32 20.531 7.242 1 78.31 274 ALA B O 1
ATOM 5499 N N . GLY B 1 275 ? -6.617 18.938 5.805 1 83.25 275 GLY B N 1
ATOM 5500 C CA . GLY B 1 275 ? -7.578 18.234 6.629 1 83.25 275 GLY B CA 1
ATOM 5501 C C . GLY B 1 275 ? -8.969 18.828 6.57 1 83.25 275 GLY B C 1
ATOM 5502 O O . GLY B 1 275 ? -9.922 18.266 7.117 1 83.25 275 GLY B O 1
ATOM 5503 N N . PHE B 1 276 ? -9.172 19.984 5.961 1 88.5 276 PHE B N 1
ATOM 5504 C CA . PHE B 1 276 ? -10.5 20.562 5.797 1 88.5 276 PHE B CA 1
ATOM 5505 C C . PHE B 1 276 ? -11.258 19.859 4.672 1 88.5 276 PHE B C 1
ATOM 5507 O O . PHE B 1 276 ? -10.648 19.375 3.715 1 88.5 276 PHE B O 1
ATOM 5514 N N . ASN B 1 277 ? -12.516 19.719 4.898 1 88.31 277 ASN B N 1
ATOM 5515 C CA . ASN B 1 277 ? -13.305 19.188 3.795 1 88.31 277 ASN B CA 1
ATOM 5516 C C . ASN B 1 277 ? -14.492 20.094 3.463 1 88.31 277 ASN B C 1
ATOM 5518 O O . ASN B 1 277 ? -15.094 20.672 4.359 1 88.31 277 ASN B O 1
ATOM 5522 N N . SER B 1 278 ? -14.641 20.25 2.223 1 89 278 SER B N 1
ATOM 5523 C CA . SER B 1 278 ? -15.773 21.016 1.713 1 89 278 SER B CA 1
ATOM 5524 C C . SER B 1 278 ? -16.859 20.094 1.164 1 89 278 SER B C 1
ATOM 5526 O O . SER B 1 278 ? -17.938 20.547 0.788 1 89 278 SER B O 1
ATOM 5528 N N . LEU B 1 279 ? -16.5 18.828 1.038 1 88.62 279 LEU B N 1
ATOM 5529 C CA . LEU B 1 279 ? -17.406 17.766 0.631 1 88.62 279 LEU B CA 1
ATOM 5530 C C . LEU B 1 279 ? -17.391 16.625 1.644 1 88.62 279 LEU B C 1
ATOM 5532 O O . LEU B 1 279 ? -16.453 16.5 2.434 1 88.62 279 LEU B O 1
ATOM 5536 N N . ASP B 1 280 ? -18.469 15.922 1.6 1 89.88 280 ASP B N 1
ATOM 5537 C CA . ASP B 1 280 ? -18.5 14.711 2.418 1 89.88 280 ASP B CA 1
ATOM 5538 C C . ASP B 1 280 ? -17.547 13.648 1.854 1 89.88 280 ASP B C 1
ATOM 5540 O O . ASP B 1 280 ? -17.828 13.055 0.813 1 89.88 280 ASP B O 1
ATOM 5544 N N . ILE B 1 281 ? -16.516 13.383 2.561 1 90.12 281 ILE B N 1
ATOM 5545 C CA . ILE B 1 281 ? -15.461 12.492 2.092 1 90.12 281 ILE B CA 1
ATOM 5546 C C . ILE B 1 281 ? -16 11.07 1.955 1 90.12 281 ILE B C 1
ATOM 5548 O O . ILE B 1 281 ? -15.617 10.344 1.036 1 90.12 281 ILE B O 1
ATOM 5552 N N . ALA B 1 282 ? -16.906 10.664 2.824 1 89.81 282 ALA B N 1
ATOM 5553 C CA . ALA B 1 282 ? -17.453 9.312 2.83 1 89.81 282 ALA B CA 1
ATOM 5554 C C . ALA B 1 282 ? -18.312 9.07 1.591 1 89.81 282 ALA B C 1
ATOM 5556 O O . ALA B 1 282 ? -18.547 7.918 1.217 1 89.81 282 ALA B O 1
ATOM 5557 N N . SER B 1 283 ? -18.75 10.133 0.955 1 90.19 283 SER B N 1
ATOM 5558 C CA . SER B 1 283 ? -19.656 10.008 -0.177 1 90.19 283 SER B CA 1
ATOM 5559 C C . SER B 1 283 ? -18.906 10.094 -1.503 1 90.19 283 SER B C 1
ATOM 5561 O O . SER B 1 283 ? -19.516 9.992 -2.572 1 90.19 283 SER B O 1
ATOM 5563 N N . LEU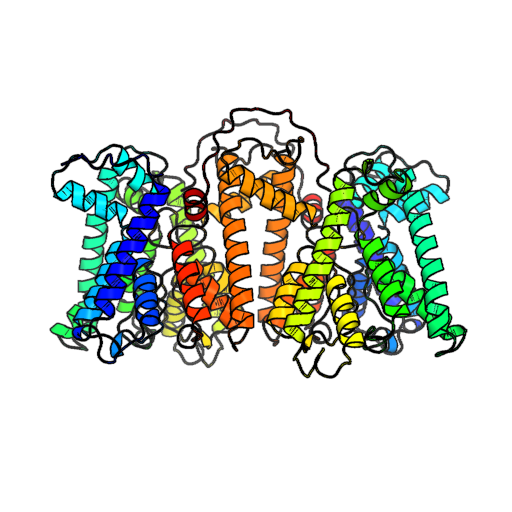 B 1 284 ? -17.625 10.281 -1.419 1 91.88 284 LEU B N 1
ATOM 5564 C CA . LEU B 1 284 ? -16.812 10.336 -2.633 1 91.88 284 LEU B CA 1
ATOM 5565 C C . LEU B 1 284 ? -16.719 8.969 -3.289 1 91.88 284 LEU B C 1
ATOM 5567 O O . LEU B 1 284 ? -16.875 7.941 -2.619 1 91.88 284 LEU B O 1
ATOM 5571 N N . ASP B 1 285 ? -16.5 8.977 -4.562 1 91.56 285 ASP B N 1
ATOM 5572 C CA . ASP B 1 285 ? -16.297 7.727 -5.285 1 91.56 285 ASP B CA 1
ATOM 5573 C C . ASP B 1 285 ? -15.008 7.039 -4.82 1 91.56 285 ASP B C 1
ATOM 5575 O O . ASP B 1 285 ? -14.062 7.699 -4.398 1 91.56 285 ASP B O 1
ATOM 5579 N N . ASP B 1 286 ? -14.938 5.664 -4.957 1 91.25 286 ASP B N 1
ATOM 5580 C CA . ASP B 1 286 ? -13.781 4.887 -4.535 1 91.25 286 ASP B CA 1
ATOM 5581 C C . ASP B 1 286 ? -12.531 5.312 -5.305 1 91.25 286 ASP B C 1
ATOM 5583 O O . ASP B 1 286 ? -11.43 5.328 -4.75 1 91.25 286 ASP B O 1
ATOM 5587 N N . SER B 1 287 ? -12.773 5.625 -6.566 1 91.62 287 SER B N 1
ATOM 5588 C CA . SER B 1 287 ? -11.641 6.051 -7.383 1 91.62 287 SER B CA 1
ATOM 5589 C C . SER B 1 287 ? -11.047 7.359 -6.867 1 91.62 287 SER B C 1
ATOM 5591 O O . SER B 1 287 ? -9.828 7.512 -6.812 1 91.62 287 SER B O 1
ATOM 5593 N N . THR B 1 288 ? -11.961 8.273 -6.488 1 92.56 288 THR B N 1
ATOM 5594 C CA . THR B 1 288 ? -11.516 9.547 -5.945 1 92.56 288 THR B CA 1
ATOM 5595 C C . THR B 1 288 ? -10.797 9.352 -4.613 1 92.56 288 THR B C 1
ATOM 5597 O O . THR B 1 288 ? -9.734 9.93 -4.383 1 92.56 288 THR B O 1
ATOM 5600 N N . ILE B 1 289 ? -11.344 8.5 -3.754 1 93.38 289 ILE B N 1
ATOM 5601 C CA . ILE B 1 289 ? -10.742 8.211 -2.457 1 93.38 289 ILE B CA 1
ATOM 5602 C C . ILE B 1 289 ? -9.367 7.578 -2.656 1 93.38 289 ILE B C 1
ATOM 5604 O O . ILE B 1 289 ? -8.414 7.918 -1.952 1 93.38 289 ILE B O 1
ATOM 5608 N N . HIS B 1 290 ? -9.352 6.66 -3.586 1 92.44 290 HIS B N 1
ATOM 5609 C CA . HIS B 1 290 ? -8.094 6 -3.891 1 92.44 290 HIS B CA 1
ATOM 5610 C C . HIS B 1 290 ? -7.035 7.004 -4.332 1 92.44 290 HIS B C 1
ATOM 5612 O O . HIS B 1 290 ? -5.879 6.926 -3.912 1 92.44 290 HIS B O 1
ATOM 5618 N N . PHE B 1 291 ? -7.418 7.898 -5.164 1 91.12 291 PHE B N 1
ATOM 5619 C CA . PHE B 1 291 ? -6.512 8.945 -5.613 1 91.12 291 PHE B CA 1
ATOM 5620 C C . PHE B 1 291 ? -6.062 9.812 -4.441 1 91.12 291 PHE B C 1
ATOM 5622 O O . PHE B 1 291 ? -4.887 10.164 -4.34 1 91.12 291 PHE B O 1
ATOM 5629 N N . MET B 1 292 ? -6.953 10.102 -3.561 1 91.38 292 MET B N 1
ATOM 5630 C CA . MET B 1 292 ? -6.656 10.93 -2.393 1 91.38 292 MET B CA 1
ATOM 5631 C C . MET B 1 292 ? -5.68 10.227 -1.46 1 91.38 292 MET B C 1
ATOM 5633 O O . MET B 1 292 ? -4.91 10.875 -0.752 1 91.38 292 MET B O 1
ATOM 5637 N N . LEU B 1 293 ? -5.727 8.867 -1.455 1 92.69 293 LEU B N 1
ATOM 5638 C CA . LEU B 1 293 ? -4.777 8.117 -0.637 1 92.69 293 LEU B CA 1
ATOM 5639 C C . LEU B 1 293 ? -3.342 8.445 -1.035 1 92.69 293 LEU B C 1
ATOM 5641 O O . LEU B 1 293 ? -2.482 8.633 -0.172 1 92.69 293 LEU B O 1
ATOM 5645 N N . LEU B 1 294 ? -3.197 8.523 -2.314 1 89.31 294 LEU B N 1
ATOM 5646 C CA . LEU B 1 294 ? -1.863 8.828 -2.82 1 89.31 294 LEU B CA 1
ATOM 5647 C C . LEU B 1 294 ? -1.45 10.25 -2.445 1 89.31 294 LEU B C 1
ATOM 5649 O O . LEU B 1 294 ? -0.312 10.477 -2.033 1 89.31 294 LEU B O 1
ATOM 5653 N N . LEU B 1 295 ? -2.375 11.141 -2.582 1 88.38 295 LEU B N 1
ATOM 5654 C CA . LEU B 1 295 ? -2.084 12.531 -2.275 1 88.38 295 LEU B CA 1
ATOM 5655 C C . LEU B 1 295 ? -1.758 12.711 -0.795 1 88.38 295 LEU B C 1
ATOM 5657 O O . LEU B 1 295 ? -0.888 13.508 -0.437 1 88.38 295 LEU B O 1
ATOM 5661 N N . MET B 1 296 ? -2.48 11.953 0.014 1 91.5 296 MET B N 1
ATOM 5662 C CA . MET B 1 296 ? -2.258 12.062 1.453 1 91.5 296 MET B CA 1
ATOM 5663 C C . MET B 1 296 ? -0.928 11.43 1.847 1 91.5 296 MET B C 1
ATOM 5665 O O . MET B 1 296 ? -0.262 11.898 2.771 1 91.5 296 MET B O 1
ATOM 5669 N N . PHE B 1 297 ? -0.638 10.414 1.131 1 88.38 297 PHE B N 1
ATOM 5670 C CA . PHE B 1 297 ? 0.594 9.703 1.453 1 88.38 297 PHE B CA 1
ATOM 5671 C C . PHE B 1 297 ? 1.812 10.555 1.118 1 88.38 297 PHE B C 1
ATOM 5673 O O . PHE B 1 297 ? 2.799 10.555 1.859 1 88.38 297 PHE B O 1
ATOM 5680 N N . VAL B 1 298 ? 1.77 11.234 -0.123 1 80.44 298 VAL B N 1
ATOM 5681 C CA . VAL B 1 298 ? 2.863 12.102 -0.548 1 80.44 298 VAL B CA 1
ATOM 5682 C C . VAL B 1 298 ? 2.627 13.516 -0.036 1 80.44 298 VAL B C 1
ATOM 5684 O O . VAL B 1 298 ? 1.749 14.227 -0.533 1 80.44 298 VAL B O 1
ATOM 5687 N N . GLY B 1 299 ? 2.727 13.75 1.215 1 65.88 299 GLY B N 1
ATOM 5688 C CA . GLY B 1 299 ? 2.395 14.953 1.96 1 65.88 299 GLY B CA 1
ATOM 5689 C C . GLY B 1 299 ? 3.096 16.188 1.437 1 65.88 299 GLY B C 1
ATOM 5690 O O . GLY B 1 299 ? 3.359 16.297 0.237 1 65.88 299 GLY B O 1
ATOM 5691 N N . ALA B 1 300 ? 3.268 17.172 2.277 1 63.22 300 ALA B N 1
ATOM 5692 C CA . ALA B 1 300 ? 3.721 18.547 2.041 1 63.22 300 ALA B CA 1
ATOM 5693 C C . ALA B 1 300 ? 5.23 18.594 1.829 1 63.22 300 ALA B C 1
ATOM 5695 O O . ALA B 1 300 ? 5.887 17.547 1.759 1 63.22 300 ALA B O 1
ATOM 5696 N N . GLY B 1 301 ? 5.73 19.609 1.431 1 63.06 301 GLY B N 1
ATOM 5697 C CA . GLY B 1 301 ? 7.137 19.875 1.168 1 63.06 301 GLY B CA 1
ATOM 5698 C C . GLY B 1 301 ? 8.016 19.672 2.385 1 63.06 301 GLY B C 1
ATOM 5699 O O . GLY B 1 301 ? 7.52 19.484 3.494 1 63.06 301 GLY B O 1
ATOM 5700 N N . SER B 1 302 ? 9.266 19.516 2.117 1 59.91 302 SER B N 1
ATOM 5701 C CA . SER B 1 302 ? 10.242 19.375 3.188 1 59.91 302 SER B CA 1
ATOM 5702 C C . SER B 1 302 ? 10.234 20.578 4.117 1 59.91 302 SER B C 1
ATOM 5704 O O . SER B 1 302 ? 10.062 21.703 3.666 1 59.91 302 SER B O 1
ATOM 5706 N N . ALA B 1 303 ? 10.375 20.422 5.332 1 59.44 303 ALA B N 1
ATOM 5707 C CA . ALA B 1 303 ? 10.438 21.484 6.328 1 59.44 303 ALA B CA 1
ATOM 5708 C C . ALA B 1 303 ? 9.141 22.297 6.344 1 59.44 303 ALA B C 1
ATOM 5710 O O . ALA B 1 303 ? 9.172 23.531 6.312 1 59.44 303 ALA B O 1
ATOM 5711 N N . SER B 1 304 ? 8.125 21.594 6.113 1 62.16 304 SER B N 1
ATOM 5712 C CA . SER B 1 304 ? 6.812 22.219 6.152 1 62.16 304 SER B CA 1
ATOM 5713 C C . SER B 1 304 ? 6.035 21.797 7.395 1 62.16 304 SER B C 1
ATOM 5715 O O . SER B 1 304 ? 6.535 21.031 8.211 1 62.16 304 SER B O 1
ATOM 5717 N N . THR B 1 305 ? 4.953 22.469 7.551 1 55.47 305 THR B N 1
ATOM 5718 C CA . THR B 1 305 ? 4.086 22.141 8.68 1 55.47 305 THR B CA 1
ATOM 5719 C C . THR B 1 305 ? 3.381 20.812 8.461 1 55.47 305 THR B C 1
ATOM 5721 O O . THR B 1 305 ? 2.744 20.281 9.375 1 55.47 305 THR B O 1
ATOM 5724 N N . GLY B 1 306 ? 3.518 20.266 7.312 1 60.28 306 GLY B N 1
ATOM 5725 C CA . GLY B 1 306 ? 2.779 19.047 7.012 1 60.28 306 GLY B CA 1
ATOM 5726 C C . GLY B 1 306 ? 3.588 17.781 7.246 1 60.28 306 GLY B C 1
ATOM 5727 O O . GLY B 1 306 ? 4.797 17.859 7.469 1 60.28 306 GLY B O 1
ATOM 5728 N N . GLY B 1 307 ? 2.898 16.672 7.449 1 65.56 307 GLY B N 1
ATOM 5729 C CA . GLY B 1 307 ? 3.504 15.375 7.719 1 65.56 307 GLY B CA 1
ATOM 5730 C C . GLY B 1 307 ? 3.471 14.438 6.523 1 65.56 307 GLY B C 1
ATOM 5731 O O . GLY B 1 307 ? 3.318 14.883 5.387 1 65.56 307 GLY B O 1
ATOM 5732 N N . GLY B 1 308 ? 3.887 13.188 6.719 1 68.38 308 GLY B N 1
ATOM 5733 C CA . GLY B 1 308 ? 3.916 12.18 5.676 1 68.38 308 GLY B CA 1
ATOM 5734 C C . GLY B 1 308 ? 5.254 12.086 4.969 1 68.38 308 GLY B C 1
ATOM 5735 O O . GLY B 1 308 ? 6.25 12.633 5.445 1 68.38 308 GLY B O 1
ATOM 5736 N N . ILE B 1 309 ? 5.23 11.328 3.912 1 78.12 309 ILE B N 1
ATOM 5737 C CA . ILE B 1 309 ? 6.434 11.25 3.092 1 78.12 309 ILE B CA 1
ATOM 5738 C C . ILE B 1 309 ? 6.539 12.484 2.205 1 78.12 309 ILE B C 1
ATOM 5740 O O . ILE B 1 309 ? 5.578 12.852 1.519 1 78.12 309 ILE B O 1
ATOM 5744 N N . LYS B 1 310 ? 7.543 13.164 2.35 1 73.88 310 LYS B N 1
ATOM 5745 C CA . LYS B 1 310 ? 7.723 14.406 1.609 1 73.88 310 LYS B CA 1
ATOM 5746 C C . LYS B 1 310 ? 7.801 14.148 0.108 1 73.88 310 LYS B C 1
ATOM 5748 O O . LYS B 1 310 ? 8.219 13.07 -0.32 1 73.88 310 LYS B O 1
ATOM 5753 N N . LEU B 1 311 ? 7.344 15.047 -0.628 1 74.31 311 LEU B N 1
ATOM 5754 C CA . LEU B 1 311 ? 7.387 14.961 -2.084 1 74.31 311 LEU B CA 1
ATOM 5755 C C . LEU B 1 311 ? 8.812 14.719 -2.574 1 74.31 311 LEU B C 1
ATOM 5757 O O . LEU B 1 311 ? 9.023 13.961 -3.52 1 74.31 311 LEU B O 1
ATOM 5761 N N . THR B 1 312 ? 9.766 15.289 -1.924 1 73.44 312 THR B N 1
ATOM 5762 C CA . THR B 1 312 ? 11.164 15.156 -2.312 1 73.44 312 THR B CA 1
ATOM 5763 C C . THR B 1 312 ? 11.633 13.711 -2.172 1 73.44 312 THR B C 1
ATOM 5765 O O . THR B 1 312 ? 12.414 13.227 -2.99 1 73.44 312 THR B O 1
ATOM 5768 N N . THR B 1 313 ? 11.086 13.086 -1.135 1 78.12 313 THR B N 1
ATOM 5769 C CA . THR B 1 313 ? 11.453 11.695 -0.918 1 78.12 313 THR B CA 1
ATOM 5770 C C . THR B 1 313 ? 10.969 10.82 -2.076 1 78.12 313 THR B C 1
ATOM 5772 O O . THR B 1 313 ? 11.727 9.992 -2.588 1 78.12 313 THR B O 1
ATOM 5775 N N . LEU B 1 314 ? 9.789 11.039 -2.484 1 81.62 314 LEU B N 1
ATOM 5776 C CA . LEU B 1 314 ? 9.234 10.266 -3.594 1 81.62 314 LEU B CA 1
ATOM 5777 C C . LEU B 1 314 ? 9.992 10.562 -4.887 1 81.62 314 LEU B C 1
ATOM 5779 O O . LEU B 1 314 ? 10.273 9.648 -5.664 1 81.62 314 LEU B O 1
ATOM 5783 N N . VAL B 1 315 ? 10.305 11.766 -5.109 1 78.56 315 VAL B N 1
ATOM 5784 C CA . VAL B 1 315 ? 11.016 12.172 -6.32 1 78.56 315 VAL B CA 1
ATOM 5785 C C . VAL B 1 315 ? 12.398 11.531 -6.344 1 78.56 315 VAL B C 1
ATOM 5787 O O . VAL B 1 315 ? 12.852 11.055 -7.383 1 78.56 315 VAL B O 1
ATOM 5790 N N . VAL B 1 316 ? 13.047 11.547 -5.199 1 80.19 316 VAL B N 1
ATOM 5791 C CA . VAL B 1 316 ? 14.383 10.961 -5.098 1 80.19 316 VAL B CA 1
ATOM 5792 C C . VAL B 1 316 ? 14.312 9.477 -5.438 1 80.19 316 VAL B C 1
ATOM 5794 O O . VAL B 1 316 ? 15.164 8.961 -6.168 1 80.19 316 VAL B O 1
ATOM 5797 N N . ILE B 1 317 ? 13.328 8.82 -4.926 1 84.06 317 ILE B N 1
ATOM 5798 C CA . ILE B 1 317 ? 13.18 7.391 -5.164 1 84.06 317 ILE B CA 1
ATOM 5799 C C . ILE B 1 317 ? 12.922 7.141 -6.648 1 84.06 317 ILE B C 1
ATOM 5801 O O . ILE B 1 317 ? 13.547 6.266 -7.254 1 84.06 317 ILE B O 1
ATOM 5805 N N . ILE B 1 318 ? 12.055 7.871 -7.27 1 84.06 318 ILE B N 1
ATOM 5806 C CA . ILE B 1 318 ? 11.711 7.711 -8.68 1 84.06 318 ILE B CA 1
ATOM 5807 C C . ILE B 1 318 ? 12.93 8 -9.547 1 84.06 318 ILE B C 1
ATOM 5809 O O . ILE B 1 318 ? 13.219 7.266 -10.492 1 84.06 318 ILE B O 1
ATOM 5813 N N . LEU B 1 319 ? 13.68 9.023 -9.195 1 80.31 319 LEU B N 1
ATOM 5814 C CA . LEU B 1 319 ? 14.883 9.367 -9.945 1 80.31 319 LEU B CA 1
ATOM 5815 C C . LEU B 1 319 ? 15.945 8.281 -9.789 1 80.31 319 LEU B C 1
ATOM 5817 O O . LEU B 1 319 ? 16.672 7.98 -10.742 1 80.31 319 LEU B O 1
ATOM 5821 N N . ALA B 1 320 ? 16 7.816 -8.547 1 82.31 320 ALA B N 1
ATOM 5822 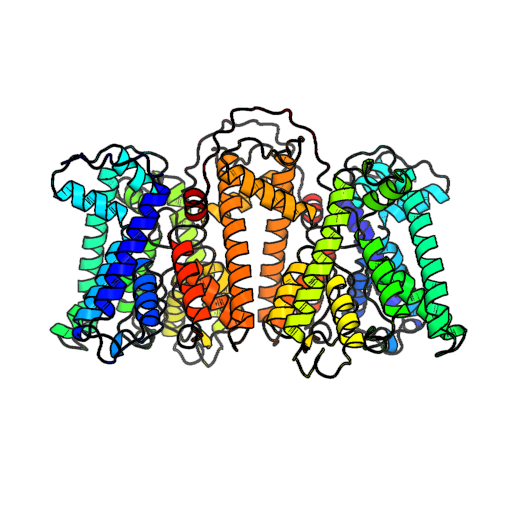C CA . ALA B 1 320 ? 16.953 6.734 -8.305 1 82.31 320 ALA B CA 1
ATOM 5823 C C . ALA B 1 320 ? 16.625 5.52 -9.172 1 82.31 320 ALA B C 1
ATOM 5825 O O . ALA B 1 320 ? 17.516 4.887 -9.734 1 82.31 320 ALA B O 1
ATOM 5826 N N . VAL B 1 321 ? 15.391 5.219 -9.312 1 83.69 321 VAL B N 1
ATOM 5827 C CA . VAL B 1 321 ? 14.945 4.078 -10.102 1 83.69 321 VAL B CA 1
ATOM 5828 C C . VAL B 1 321 ? 15.219 4.332 -11.586 1 83.69 321 VAL B C 1
ATOM 5830 O O . VAL B 1 321 ? 15.727 3.455 -12.281 1 83.69 321 VAL B O 1
ATOM 5833 N N . ILE B 1 322 ? 14.883 5.465 -12.039 1 83.31 322 ILE B N 1
ATOM 5834 C CA . ILE B 1 322 ? 15.094 5.812 -13.445 1 83.31 322 ILE B CA 1
ATOM 5835 C C . ILE B 1 322 ? 16.594 5.754 -13.766 1 83.31 322 ILE B C 1
ATOM 5837 O O . ILE B 1 322 ? 16.984 5.25 -14.82 1 83.31 322 ILE B O 1
ATOM 5841 N N . SER B 1 323 ? 17.438 6.289 -12.82 1 78.06 323 SER B N 1
ATOM 5842 C CA . SER B 1 323 ? 18.891 6.258 -13.008 1 78.06 323 SER B CA 1
ATOM 5843 C C . SER B 1 323 ? 19.406 4.824 -13.07 1 78.06 323 SER B C 1
ATOM 5845 O O . SER B 1 323 ? 20.297 4.512 -13.859 1 78.06 323 SER B O 1
ATOM 5847 N N . PHE B 1 324 ? 18.891 4.039 -12.273 1 77.75 324 PHE B N 1
ATOM 5848 C CA . PHE B 1 324 ? 19.281 2.635 -12.258 1 77.75 324 PHE B CA 1
ATOM 5849 C C . PHE B 1 324 ? 18.922 1.958 -13.578 1 77.75 324 PHE B C 1
ATOM 5851 O O . PHE B 1 324 ? 19.719 1.203 -14.133 1 77.75 324 PHE B O 1
ATOM 5858 N N . LEU B 1 325 ? 17.734 2.248 -14.07 1 78.75 325 LEU B N 1
ATOM 5859 C CA . LEU B 1 325 ? 17.25 1.631 -15.305 1 78.75 325 LEU B CA 1
ATOM 5860 C C . LEU B 1 325 ? 18.062 2.105 -16.5 1 78.75 325 LEU B C 1
ATOM 5862 O O . LEU B 1 325 ? 18.203 1.38 -17.484 1 78.75 325 LEU B O 1
ATOM 5866 N N . ARG B 1 326 ? 18.531 3.27 -16.359 1 77.12 326 ARG B N 1
ATOM 5867 C CA . ARG B 1 326 ? 19.328 3.822 -17.469 1 77.12 326 ARG B CA 1
ATOM 5868 C C . ARG B 1 326 ? 20.797 3.408 -17.344 1 77.12 326 ARG B C 1
ATOM 5870 O O . ARG B 1 326 ? 21.594 3.709 -18.234 1 77.12 326 ARG B O 1
ATOM 5877 N N . GLY B 1 327 ? 21.141 2.539 -16.359 1 66.88 327 GLY B N 1
ATOM 5878 C CA . GLY B 1 327 ? 22.5 2.037 -16.188 1 66.88 327 GLY B CA 1
ATOM 5879 C C . GLY B 1 327 ? 23.469 3.098 -15.719 1 66.88 327 GLY B C 1
ATOM 5880 O O . GLY B 1 327 ? 24.672 2.996 -15.969 1 66.88 327 GLY B O 1
ATOM 5881 N N . LYS B 1 328 ? 22.938 4.215 -15.273 1 59.78 328 LYS B N 1
ATOM 5882 C CA . LYS B 1 328 ? 23.828 5.293 -14.844 1 59.78 328 LYS B CA 1
ATOM 5883 C C . LYS B 1 328 ? 24.25 5.105 -13.391 1 59.78 328 LYS B C 1
ATOM 5885 O O . LYS B 1 328 ? 23.469 4.676 -12.555 1 59.78 328 LYS B O 1
ATOM 5890 N N . ASP B 1 329 ? 25.5 4.816 -13.125 1 55.38 329 ASP B N 1
ATOM 5891 C CA . ASP B 1 329 ? 26.062 4.645 -11.789 1 55.38 329 ASP B CA 1
ATOM 5892 C C . ASP B 1 329 ? 25.625 5.781 -10.859 1 55.38 329 ASP B C 1
ATOM 5894 O O . ASP B 1 329 ? 25.531 5.598 -9.648 1 55.38 329 ASP B O 1
ATOM 5898 N N . GLN B 1 330 ? 25.656 7.074 -11.414 1 51.94 330 GLN B N 1
ATOM 5899 C CA . GLN B 1 330 ? 25.312 8.211 -10.57 1 51.94 330 GLN B CA 1
ATOM 5900 C C . GLN B 1 330 ? 23.953 8.789 -10.961 1 51.94 330 GLN B C 1
ATOM 5902 O O . GLN B 1 330 ? 23.625 8.914 -12.148 1 51.94 330 GLN B O 1
ATOM 5907 N N . ILE B 1 331 ? 22.969 8.586 -10.117 1 51.84 331 ILE B N 1
ATOM 5908 C CA . ILE B 1 331 ? 21.656 9.172 -10.336 1 51.84 331 ILE B CA 1
ATOM 5909 C C . ILE B 1 331 ? 21.797 10.664 -10.633 1 51.84 331 ILE B C 1
ATOM 5911 O O . ILE B 1 331 ? 22.25 11.43 -9.781 1 51.84 331 ILE B O 1
ATOM 5915 N N . MET B 1 332 ? 22.109 11.07 -11.875 1 47.31 332 MET B N 1
ATOM 5916 C CA . MET B 1 332 ? 22.359 12.469 -12.219 1 47.31 332 MET B CA 1
ATOM 5917 C C . MET B 1 332 ? 21.047 13.258 -12.273 1 47.31 332 MET B C 1
ATOM 5919 O O . MET B 1 332 ? 20.219 13.023 -13.148 1 47.31 332 MET B O 1
ATOM 5923 N N . ILE B 1 333 ? 20.375 13.469 -11.266 1 48.12 333 ILE B N 1
ATOM 5924 C CA . ILE B 1 333 ? 19.281 14.383 -11.539 1 48.12 333 ILE B CA 1
ATOM 5925 C C . ILE B 1 333 ? 19.797 15.602 -12.297 1 48.12 333 ILE B C 1
ATOM 5927 O O . ILE B 1 333 ? 20.938 15.617 -12.758 1 48.12 333 ILE B O 1
ATOM 5931 N N . ALA B 1 334 ? 19.219 16.844 -12.125 1 40.97 334 ALA B N 1
ATOM 5932 C CA . ALA B 1 334 ? 19.812 18.031 -12.734 1 40.97 334 ALA B CA 1
ATOM 5933 C C . ALA B 1 334 ? 21.25 18.203 -12.289 1 40.97 334 ALA B C 1
ATOM 5935 O O . ALA B 1 334 ? 21.578 18.047 -11.109 1 40.97 334 ALA B O 1
ATOM 5936 N N . ARG B 1 335 ? 22.344 18.562 -12.945 1 44.41 335 ARG B N 1
ATOM 5937 C CA . ARG B 1 335 ? 23.781 18.828 -12.859 1 44.41 335 ARG B CA 1
ATOM 5938 C C . ARG B 1 335 ? 24.344 18.375 -11.516 1 44.41 335 ARG B C 1
ATOM 5940 O O . ARG B 1 335 ? 25.547 18.438 -11.289 1 44.41 335 ARG B O 1
ATOM 5947 N N . ARG B 1 336 ? 23.469 18.094 -10.508 1 46.41 336 ARG B N 1
ATOM 5948 C CA . ARG B 1 336 ? 24 17.766 -9.188 1 46.41 336 ARG B CA 1
ATOM 5949 C C . ARG B 1 336 ? 23.656 16.344 -8.789 1 46.41 336 ARG B C 1
ATOM 5951 O O . ARG B 1 336 ? 22.516 15.898 -8.961 1 46.41 336 ARG B O 1
ATOM 5958 N N . SER B 1 337 ? 24.578 15.383 -8.633 1 57 337 SER B N 1
ATOM 5959 C CA . SER B 1 337 ? 24.547 13.961 -8.289 1 57 337 SER B CA 1
ATOM 5960 C C . SER B 1 337 ? 23.922 13.742 -6.91 1 57 337 SER B C 1
ATOM 5962 O O . SER B 1 337 ? 24.219 14.477 -5.965 1 57 337 SER B O 1
ATOM 5964 N N . ILE B 1 338 ? 22.719 13.195 -6.727 1 63.34 338 ILE B N 1
ATOM 5965 C CA . ILE B 1 338 ? 22.141 12.797 -5.453 1 63.34 338 ILE B CA 1
ATOM 5966 C C . ILE B 1 338 ? 23 11.719 -4.801 1 63.34 338 ILE B C 1
ATOM 5968 O O . ILE B 1 338 ? 23.359 10.727 -5.438 1 63.34 338 ILE B O 1
ATOM 5972 N N . SER B 1 339 ? 23.438 12.047 -3.545 1 70.38 339 SER B N 1
ATOM 5973 C CA . SER B 1 339 ? 24.297 11.125 -2.799 1 70.38 339 SER B CA 1
ATOM 5974 C C . SER B 1 339 ? 23.547 9.844 -2.455 1 70.38 339 SER B C 1
ATOM 5976 O O . SER B 1 339 ? 22.312 9.836 -2.346 1 70.38 339 SER B O 1
ATOM 5978 N N . GLU B 1 340 ? 24.141 8.766 -2.436 1 74.31 340 GLU B N 1
ATOM 5979 C CA . GLU B 1 340 ? 23.609 7.465 -2.051 1 74.31 340 GLU B CA 1
ATOM 5980 C C . GLU B 1 340 ? 22.953 7.52 -0.676 1 74.31 340 GLU B C 1
ATOM 5982 O O . GLU B 1 340 ? 21.969 6.824 -0.426 1 74.31 340 GLU B O 1
ATOM 5987 N N . THR B 1 341 ? 23.469 8.445 0.055 1 74.75 341 THR B N 1
ATOM 5988 C CA . THR B 1 341 ? 22.938 8.578 1.407 1 74.75 341 THR B CA 1
ATOM 5989 C C . THR B 1 341 ? 21.516 9.094 1.377 1 74.75 341 THR B C 1
ATOM 5991 O O . THR B 1 341 ? 20.656 8.641 2.15 1 74.75 341 THR B O 1
ATOM 5994 N N . VAL B 1 342 ? 21.281 9.969 0.487 1 75.62 342 VAL B N 1
ATOM 5995 C CA . VAL B 1 342 ? 19.953 10.547 0.363 1 75.62 342 VAL B CA 1
ATOM 5996 C C . VAL B 1 342 ? 18.984 9.5 -0.166 1 75.62 342 VAL B C 1
ATOM 5998 O O . VAL B 1 342 ? 17.828 9.43 0.273 1 75.62 342 VAL B O 1
ATOM 6001 N N . VAL B 1 343 ? 19.484 8.719 -0.982 1 79.94 343 VAL B N 1
ATOM 6002 C CA . VAL B 1 343 ? 18.656 7.676 -1.56 1 79.94 343 VAL B CA 1
ATOM 6003 C C . VAL B 1 343 ? 18.297 6.645 -0.49 1 79.94 343 VAL B C 1
ATOM 6005 O O . VAL B 1 343 ? 17.141 6.238 -0.364 1 79.94 343 VAL B O 1
ATOM 6008 N N . PHE B 1 344 ? 19.281 6.312 0.298 1 80.94 344 PHE B N 1
ATOM 6009 C CA . PHE B 1 344 ? 19.047 5.332 1.355 1 80.94 344 PHE B CA 1
ATOM 6010 C C . PHE B 1 344 ? 18.125 5.895 2.424 1 80.94 344 PHE B C 1
ATOM 6012 O O . PHE B 1 344 ? 17.281 5.172 2.967 1 80.94 344 PHE B O 1
ATOM 6019 N N . ARG B 1 345 ? 18.297 7.09 2.613 1 80.94 345 ARG B N 1
ATOM 6020 C CA . ARG B 1 345 ? 17.406 7.758 3.566 1 80.94 345 ARG B CA 1
ATOM 6021 C C . ARG B 1 345 ? 15.969 7.746 3.074 1 80.94 345 ARG B C 1
ATOM 6023 O O . ARG B 1 345 ? 15.047 7.457 3.842 1 80.94 345 ARG B O 1
ATOM 6030 N N . SER B 1 346 ? 15.844 8.078 1.854 1 82.69 346 SER B N 1
ATOM 6031 C CA . SER B 1 346 ? 14.508 8.102 1.26 1 82.69 346 SER B CA 1
ATOM 6032 C C . SER B 1 346 ? 13.875 6.715 1.256 1 82.69 346 SER B C 1
ATOM 6034 O O . SER B 1 346 ? 12.68 6.566 1.516 1 82.69 346 SER B O 1
ATOM 6036 N N . LEU B 1 347 ? 14.695 5.793 1.021 1 84.12 347 LEU B N 1
ATOM 6037 C CA . LEU B 1 347 ? 14.234 4.406 1.029 1 84.12 347 LEU B CA 1
ATOM 6038 C C . LEU B 1 347 ? 13.805 3.988 2.43 1 84.12 347 LEU B C 1
ATOM 6040 O O . LEU B 1 347 ? 12.766 3.34 2.594 1 84.12 347 LEU B O 1
ATOM 6044 N N . ALA B 1 348 ? 14.594 4.34 3.322 1 84.5 348 ALA B N 1
ATOM 6045 C CA . ALA B 1 348 ? 14.297 3.996 4.711 1 84.5 348 ALA B CA 1
ATOM 6046 C C . ALA B 1 348 ? 12.977 4.613 5.16 1 84.5 348 ALA B C 1
ATOM 6048 O O . ALA B 1 348 ? 12.141 3.936 5.762 1 84.5 348 ALA B O 1
ATOM 6049 N N . ILE B 1 349 ? 12.773 5.859 4.863 1 85 349 ILE B N 1
ATOM 6050 C CA . ILE B 1 349 ? 11.562 6.574 5.246 1 85 349 ILE B CA 1
ATOM 6051 C C . ILE B 1 349 ? 10.344 5.902 4.617 1 85 349 ILE B C 1
ATOM 6053 O O . ILE B 1 349 ? 9.359 5.621 5.305 1 85 349 ILE B O 1
ATOM 6057 N N . SER B 1 350 ? 10.469 5.613 3.377 1 88.25 350 SER B N 1
ATOM 6058 C CA . SER B 1 350 ? 9.344 5.039 2.641 1 88.25 350 SER B CA 1
ATOM 6059 C C . SER B 1 350 ? 9.016 3.637 3.143 1 88.25 350 SER B C 1
ATOM 6061 O O . SER B 1 350 ? 7.84 3.299 3.328 1 88.25 350 SER B O 1
ATOM 6063 N N . THR B 1 351 ? 10.047 2.824 3.361 1 88.94 351 THR B N 1
ATOM 6064 C CA . THR B 1 351 ? 9.836 1.454 3.812 1 88.94 351 THR B CA 1
ATOM 6065 C C . THR B 1 351 ? 9.227 1.434 5.215 1 88.94 351 THR B C 1
ATOM 6067 O O . THR B 1 351 ? 8.281 0.694 5.477 1 88.94 351 THR B O 1
ATOM 6070 N N . MET B 1 352 ? 9.688 2.248 6.043 1 89.81 352 MET B N 1
ATOM 6071 C CA . MET B 1 352 ? 9.18 2.301 7.41 1 89.81 352 MET B CA 1
ATOM 6072 C C . MET B 1 352 ? 7.742 2.797 7.438 1 89.81 352 MET B C 1
ATOM 6074 O O . MET B 1 352 ? 6.918 2.295 8.203 1 89.81 352 MET B O 1
ATOM 6078 N N . ALA B 1 353 ? 7.523 3.793 6.633 1 91.38 353 ALA B N 1
ATOM 6079 C CA . ALA B 1 353 ? 6.164 4.32 6.543 1 91.38 353 ALA B CA 1
ATOM 6080 C C . ALA B 1 353 ? 5.188 3.248 6.082 1 91.38 353 ALA B C 1
ATOM 6082 O O . ALA B 1 353 ? 4.137 3.051 6.695 1 91.38 353 ALA B O 1
ATOM 6083 N N . LEU B 1 354 ? 5.551 2.504 5.074 1 91.88 354 LEU B N 1
ATOM 6084 C CA . LEU B 1 354 ? 4.676 1.479 4.512 1 91.88 354 LEU B CA 1
ATOM 6085 C C . LEU B 1 354 ? 4.461 0.344 5.508 1 91.88 354 LEU B C 1
ATOM 6087 O O . LEU B 1 354 ? 3.35 -0.175 5.633 1 91.88 354 LEU B O 1
ATOM 6091 N N . MET B 1 355 ? 5.488 -0.017 6.172 1 91.12 355 MET B N 1
ATOM 6092 C CA . MET B 1 355 ? 5.379 -1.083 7.164 1 91.12 355 MET B CA 1
ATOM 6093 C C . MET B 1 355 ? 4.473 -0.665 8.312 1 91.12 355 MET B C 1
ATOM 6095 O O . MET B 1 355 ? 3.656 -1.457 8.789 1 91.12 355 MET B O 1
ATOM 6099 N N . LEU B 1 356 ? 4.66 0.573 8.719 1 92.94 356 LEU B N 1
ATOM 6100 C CA . LEU B 1 356 ? 3.816 1.089 9.789 1 92.94 356 LEU B CA 1
ATOM 6101 C C . LEU B 1 356 ? 2.35 1.101 9.375 1 92.94 356 LEU B C 1
ATOM 6103 O O . LEU B 1 356 ? 1.486 0.619 10.109 1 92.94 356 LEU B O 1
ATOM 6107 N N . ILE B 1 357 ? 2.125 1.646 8.242 1 94.56 357 ILE B N 1
ATOM 6108 C CA . ILE B 1 357 ? 0.762 1.751 7.727 1 94.56 357 ILE B CA 1
ATOM 6109 C C . ILE B 1 357 ? 0.153 0.357 7.59 1 94.56 357 ILE B C 1
ATOM 6111 O O . ILE B 1 357 ? -0.988 0.129 8 1 94.56 357 ILE B O 1
ATOM 6115 N N . PHE B 1 358 ? 0.898 -0.592 7.098 1 94.06 358 PHE B N 1
ATOM 6116 C CA . PHE B 1 358 ? 0.414 -1.957 6.922 1 94.06 358 PHE B CA 1
ATOM 6117 C C . PHE B 1 358 ? 0.056 -2.58 8.266 1 94.06 358 PHE B C 1
ATOM 6119 O O . PHE B 1 358 ? -1.003 -3.195 8.406 1 94.06 358 PHE B O 1
ATOM 6126 N N . MET B 1 359 ? 0.876 -2.393 9.188 1 94.56 359 MET B N 1
ATOM 6127 C CA . MET B 1 359 ? 0.676 -2.996 10.508 1 94.56 359 MET B CA 1
ATOM 6128 C C . MET B 1 359 ? -0.55 -2.406 11.195 1 94.56 359 MET B C 1
ATOM 6130 O O . MET B 1 359 ? -1.349 -3.137 11.781 1 94.56 359 MET B O 1
ATOM 6134 N N . VAL B 1 360 ? -0.65 -1.145 11.133 1 96.44 360 VAL B N 1
ATOM 6135 C CA . VAL B 1 360 ? -1.761 -0.489 11.812 1 96.44 360 VAL B CA 1
ATOM 6136 C C . VAL B 1 360 ? -3.076 -0.863 11.133 1 96.44 360 VAL B C 1
ATOM 6138 O O . VAL B 1 360 ? -4.078 -1.113 11.812 1 96.44 360 VAL B O 1
ATOM 6141 N N . ILE B 1 361 ? -3.076 -0.893 9.781 1 95.81 361 ILE B N 1
ATOM 6142 C CA . ILE B 1 361 ? -4.273 -1.327 9.07 1 95.81 361 ILE B CA 1
ATOM 6143 C C . ILE B 1 361 ? -4.645 -2.744 9.5 1 95.81 361 ILE B C 1
ATOM 6145 O O . ILE B 1 361 ? -5.82 -3.051 9.703 1 95.81 361 ILE B O 1
ATOM 6149 N N . PHE B 1 362 ? -3.66 -3.605 9.656 1 93.94 362 PHE B N 1
ATOM 6150 C CA . PHE B 1 362 ? -3.885 -4.984 10.078 1 93.94 362 PHE B CA 1
ATOM 6151 C C . PHE B 1 362 ? -4.551 -5.035 11.445 1 93.94 362 PHE B C 1
ATOM 6153 O O . PHE B 1 362 ? -5.551 -5.734 11.633 1 93.94 362 PHE B O 1
ATOM 6160 N N . ILE B 1 363 ? -4.074 -4.289 12.344 1 94.69 363 ILE B N 1
ATOM 6161 C CA . ILE B 1 363 ? -4.605 -4.266 13.703 1 94.69 363 ILE B CA 1
ATOM 6162 C C . ILE B 1 363 ? -6.031 -3.717 13.688 1 94.69 363 ILE B C 1
ATOM 6164 O O . ILE B 1 363 ? -6.926 -4.27 14.328 1 94.69 363 ILE B O 1
ATOM 6168 N N . LEU B 1 364 ? -6.227 -2.611 12.938 1 95.69 364 LEU B N 1
ATOM 6169 C CA . LEU B 1 364 ? -7.547 -1.992 12.898 1 95.69 364 LEU B CA 1
ATOM 6170 C C . LEU B 1 364 ? -8.555 -2.91 12.219 1 95.69 364 LEU B C 1
ATOM 6172 O O . LEU B 1 364 ? -9.742 -2.883 12.547 1 95.69 364 LEU B O 1
ATOM 6176 N N . ASN B 1 365 ? -8.102 -3.746 11.281 1 93.12 365 ASN B N 1
ATOM 6177 C CA . ASN B 1 365 ? -9 -4.707 10.641 1 93.12 365 ASN B CA 1
ATOM 6178 C C . ASN B 1 365 ? -9.492 -5.754 11.641 1 93.12 365 ASN B C 1
ATOM 6180 O O . ASN B 1 365 ? -10.578 -6.309 11.477 1 93.12 365 ASN B O 1
ATOM 6184 N N . ILE B 1 366 ? -8.711 -6.043 12.586 1 91.44 366 ILE B N 1
ATOM 6185 C CA . ILE B 1 366 ? -9.062 -7.031 13.602 1 91.44 366 ILE B CA 1
ATOM 6186 C C . ILE B 1 366 ? -9.992 -6.398 14.633 1 91.44 366 ILE B C 1
ATOM 6188 O O . ILE B 1 366 ? -10.977 -7.012 15.055 1 91.44 366 ILE B O 1
ATOM 6192 N N . THR B 1 367 ? -9.781 -5.117 14.961 1 93.31 367 THR B N 1
ATOM 6193 C CA . THR B 1 367 ? -10.453 -4.512 16.109 1 93.31 367 THR B CA 1
ATOM 6194 C C . THR B 1 367 ? -11.711 -3.768 15.664 1 93.31 367 THR B C 1
ATOM 6196 O O . THR B 1 367 ? -12.648 -3.609 16.453 1 93.31 367 THR B O 1
ATOM 6199 N N . GLU B 1 368 ? -11.641 -3.219 14.43 1 94 368 GLU B N 1
ATOM 6200 C CA . GLU B 1 368 ? -12.758 -2.385 13.984 1 94 368 GLU B CA 1
ATOM 6201 C C . GLU B 1 368 ? -13.656 -3.141 13.016 1 94 368 GLU B C 1
ATOM 6203 O O . GLU B 1 368 ? -13.172 -3.949 12.211 1 94 368 GLU B O 1
ATOM 6208 N N . ASP B 1 369 ? -14.93 -2.945 13.125 1 90.88 369 ASP B N 1
ATOM 6209 C CA . ASP B 1 369 ? -15.898 -3.441 12.148 1 90.88 369 ASP B CA 1
ATOM 6210 C C . ASP B 1 369 ? -16.281 -2.354 11.148 1 90.88 369 ASP B C 1
ATOM 6212 O O . ASP B 1 369 ? -17.328 -1.732 11.266 1 90.88 369 ASP B O 1
ATOM 6216 N N . ALA B 1 370 ? -15.414 -1.991 10.234 1 93 370 ALA B N 1
ATOM 6217 C CA . ALA B 1 370 ? -15.594 -0.954 9.227 1 93 370 ALA B CA 1
ATOM 6218 C C . ALA B 1 370 ? -15.047 -1.408 7.871 1 93 370 ALA B C 1
ATOM 6220 O O . ALA B 1 370 ? -14.219 -2.316 7.805 1 93 370 ALA B O 1
ATOM 6221 N N . PRO B 1 371 ? -15.594 -0.858 6.824 1 92.5 371 PRO B N 1
ATOM 6222 C CA . PRO B 1 371 ? -15.07 -1.205 5.5 1 92.5 371 PRO B CA 1
ATOM 6223 C C . PRO B 1 371 ? -13.57 -0.955 5.375 1 92.5 371 PRO B C 1
ATOM 6225 O O . PRO B 1 371 ? -13.047 -0.005 5.965 1 92.5 371 PRO B O 1
ATOM 6228 N N . PHE B 1 372 ? -12.953 -1.816 4.625 1 92.62 372 PHE B N 1
ATOM 6229 C CA . PHE B 1 372 ? -11.5 -1.809 4.48 1 92.62 372 PHE B CA 1
ATOM 6230 C C . PHE B 1 372 ? -11.008 -0.445 4.008 1 92.62 372 PHE B C 1
ATOM 6232 O O . PHE B 1 372 ? -10.039 0.089 4.547 1 92.62 372 PHE B O 1
ATOM 6239 N N . LEU B 1 373 ? -11.703 0.106 3.051 1 92.69 373 LEU B N 1
ATOM 6240 C CA . LEU B 1 373 ? -11.281 1.372 2.461 1 92.69 373 LEU B CA 1
ATOM 6241 C C . LEU B 1 373 ? -11.297 2.488 3.5 1 92.69 373 LEU B C 1
ATOM 6243 O O . LEU B 1 373 ? -10.43 3.359 3.496 1 92.69 373 LEU B O 1
ATOM 6247 N N . GLU B 1 374 ? -12.258 2.49 4.395 1 94.5 374 GLU B N 1
ATOM 6248 C CA . GLU B 1 374 ? -12.344 3.492 5.453 1 94.5 374 GLU B CA 1
ATOM 6249 C C . GLU B 1 374 ? -11.164 3.381 6.418 1 94.5 374 GLU B C 1
ATOM 6251 O O . GLU B 1 374 ? -10.617 4.395 6.855 1 94.5 374 GLU B O 1
ATOM 6256 N N . ILE B 1 375 ? -10.805 2.158 6.703 1 95.25 375 ILE B N 1
ATOM 6257 C CA . ILE B 1 375 ? -9.688 1.917 7.609 1 95.25 375 ILE B CA 1
ATOM 6258 C C . ILE B 1 375 ? -8.391 2.412 6.973 1 95.25 375 ILE B C 1
ATOM 6260 O O . ILE B 1 375 ? -7.613 3.131 7.605 1 95.25 375 ILE B O 1
ATOM 6264 N N . VAL B 1 376 ? -8.227 2.045 5.703 1 94.81 376 VAL B N 1
ATOM 6265 C CA . VAL B 1 376 ? -7.027 2.463 4.98 1 94.81 376 VAL B CA 1
ATOM 6266 C C . VAL B 1 376 ? -6.969 3.988 4.918 1 94.81 376 VAL B C 1
ATOM 6268 O O . VAL B 1 376 ? -5.91 4.582 5.145 1 94.81 376 VAL B O 1
ATOM 6271 N N . PHE B 1 377 ? -8.086 4.594 4.656 1 95 377 PHE B N 1
ATOM 6272 C CA . PHE B 1 377 ? -8.164 6.043 4.508 1 95 377 PHE B CA 1
ATOM 6273 C C . PHE B 1 377 ? -7.789 6.738 5.812 1 95 377 PHE B C 1
ATOM 6275 O O . PHE B 1 377 ? -6.992 7.68 5.812 1 95 377 PHE B O 1
ATOM 6282 N N . GLU B 1 378 ? -8.297 6.254 6.922 1 96 378 GLU B N 1
ATOM 6283 C CA . GLU B 1 378 ? -8.039 6.871 8.219 1 96 378 GLU B CA 1
ATOM 6284 C C . GLU B 1 378 ? -6.574 6.738 8.617 1 96 378 GLU B C 1
ATOM 6286 O O . GLU B 1 378 ? -5.988 7.676 9.164 1 96 378 GLU B O 1
ATOM 6291 N N . VAL B 1 379 ? -6.004 5.598 8.344 1 96.06 379 VAL B N 1
ATOM 6292 C CA . VAL B 1 379 ? -4.617 5.355 8.734 1 96.06 379 VAL B CA 1
ATOM 6293 C C . VAL B 1 379 ? -3.686 6.238 7.906 1 96.06 379 VAL B C 1
ATOM 6295 O O . VAL B 1 379 ? -2.779 6.875 8.445 1 96.06 379 VAL B O 1
ATOM 6298 N N . ILE B 1 380 ? -3.939 6.297 6.633 1 94.31 380 ILE B N 1
ATOM 6299 C CA . ILE B 1 380 ? -3.086 7.094 5.762 1 94.31 380 ILE B CA 1
ATOM 6300 C C . ILE B 1 380 ? -3.279 8.578 6.07 1 94.31 380 ILE B C 1
ATOM 6302 O O . ILE B 1 380 ? -2.322 9.359 6.027 1 94.31 380 ILE B O 1
ATOM 6306 N N . SER B 1 381 ? -4.5 8.977 6.355 1 94.38 381 SER B N 1
ATOM 6307 C CA . SER B 1 381 ? -4.773 10.352 6.758 1 94.38 381 SER B CA 1
ATOM 6308 C C . SER B 1 381 ? -4.02 10.711 8.039 1 94.38 381 SER B C 1
ATOM 6310 O O . SER B 1 381 ? -3.453 11.797 8.141 1 94.38 381 SER B O 1
ATOM 6312 N N . ALA B 1 382 ? -4.031 9.766 8.984 1 94.62 382 ALA B N 1
ATOM 6313 C CA . ALA B 1 382 ? -3.318 9.977 10.234 1 94.62 382 ALA B CA 1
ATOM 6314 C C . ALA B 1 382 ? -1.811 10.031 10.008 1 94.62 382 ALA B C 1
ATOM 6316 O O . ALA B 1 382 ? -1.12 10.883 10.57 1 94.62 382 ALA B O 1
ATOM 6317 N N . PHE B 1 383 ? -1.33 9.18 9.188 1 92.94 383 PHE B N 1
ATOM 6318 C CA . PHE B 1 383 ? 0.102 9.133 8.922 1 92.94 383 PHE B CA 1
ATOM 6319 C C . PHE B 1 383 ? 0.565 10.398 8.219 1 92.94 383 PHE B C 1
ATOM 6321 O O . PHE B 1 383 ? 1.623 10.945 8.539 1 92.94 383 PHE B O 1
ATOM 6328 N N . GLY B 1 384 ? -0.167 10.812 7.27 1 90.06 384 GLY B N 1
ATOM 6329 C CA . GLY B 1 384 ? 0.16 12.031 6.543 1 90.06 384 GLY B CA 1
ATOM 6330 C C . GLY B 1 384 ? -0.201 13.289 7.305 1 90.06 384 GLY B C 1
ATOM 6331 O O . GLY B 1 384 ? 0.038 14.398 6.82 1 90.06 384 GLY B O 1
ATOM 6332 N N . THR B 1 385 ? -0.795 13.156 8.414 1 89.94 385 THR B N 1
ATOM 6333 C CA . THR B 1 385 ? -1.283 14.266 9.227 1 89.94 385 THR B CA 1
ATOM 6334 C C . THR B 1 385 ? -2.199 15.172 8.406 1 89.94 385 THR B C 1
ATOM 6336 O O . THR B 1 385 ? -2.049 16.391 8.43 1 89.94 385 THR B O 1
ATOM 6339 N N . VAL B 1 386 ? -3.057 14.523 7.664 1 90.19 386 VAL B N 1
ATOM 6340 C CA . VAL B 1 386 ? -3.967 15.258 6.793 1 90.19 386 VAL B CA 1
ATOM 6341 C C . VAL B 1 386 ? -5.234 15.625 7.559 1 90.19 386 VAL B C 1
ATOM 6343 O O . VAL B 1 386 ? -5.691 16.766 7.508 1 90.19 386 VAL B O 1
ATOM 6346 N N . GLY B 1 387 ? -5.855 14.664 8.242 1 91.38 387 GLY B N 1
ATOM 6347 C CA . GLY B 1 387 ? -6.996 14.953 9.094 1 91.38 387 GLY B CA 1
ATOM 6348 C C . GLY B 1 387 ? -8.328 14.703 8.414 1 91.38 387 GLY B C 1
ATOM 6349 O O . GLY B 1 387 ? -9.383 14.891 9.023 1 91.38 387 GLY B O 1
ATOM 6350 N N . LEU B 1 388 ? -8.289 14.328 7.172 1 92 388 LEU B N 1
ATOM 6351 C CA . LEU B 1 388 ? -9.539 13.953 6.508 1 92 388 LEU B CA 1
ATOM 6352 C C . LEU B 1 388 ? -10.031 12.594 6.996 1 92 388 LEU B C 1
ATOM 6354 O O . LEU B 1 388 ? -9.227 11.688 7.238 1 92 388 LEU B O 1
ATOM 6358 N N . SER B 1 389 ? -11.305 12.492 7.16 1 93 389 SER B N 1
ATOM 6359 C CA . SER B 1 389 ? -11.906 11.258 7.66 1 93 389 SER B CA 1
ATOM 6360 C C . SER B 1 389 ? -13.117 10.852 6.824 1 93 389 SER B C 1
ATOM 6362 O O . SER B 1 389 ? -13.852 11.711 6.332 1 93 389 SER B O 1
ATOM 6364 N N . MET B 1 390 ? -13.258 9.625 6.645 1 93 390 MET B N 1
ATOM 6365 C CA . MET B 1 390 ? -14.461 9.102 6.004 1 93 390 MET B CA 1
ATOM 6366 C C . MET B 1 390 ? -15.539 8.797 7.039 1 93 390 MET B C 1
ATOM 6368 O O . MET B 1 390 ? -16.516 8.109 6.738 1 93 390 MET B O 1
ATOM 6372 N N . GLY B 1 391 ? -15.312 9.242 8.289 1 90.12 391 GLY B N 1
ATOM 6373 C CA . GLY B 1 391 ? -16.328 9.102 9.328 1 90.12 391 GLY B CA 1
ATOM 6374 C C . GLY B 1 391 ? -15.984 8.023 10.344 1 90.12 391 GLY B C 1
ATOM 6375 O O . GLY B 1 391 ? -16.672 7.879 11.352 1 90.12 391 GLY B O 1
ATOM 6376 N N . LEU B 1 392 ? -14.883 7.324 10.141 1 92.44 392 LEU B N 1
ATOM 6377 C CA . LEU B 1 392 ? -14.539 6.195 11 1 92.44 392 LEU B CA 1
ATOM 6378 C C . LEU B 1 392 ? -13.836 6.672 12.266 1 92.44 392 LEU B C 1
ATOM 6380 O O . LEU B 1 392 ? -13.922 6.027 13.312 1 92.44 392 LEU B O 1
ATOM 6384 N N . THR B 1 393 ? -13.172 7.777 12.281 1 92.38 393 THR B N 1
ATOM 6385 C CA . THR B 1 393 ? -12.344 8.258 13.375 1 92.38 393 THR B CA 1
ATOM 6386 C C . THR B 1 393 ? -13.156 8.383 14.664 1 92.38 393 THR B C 1
ATOM 6388 O O . THR B 1 393 ? -12.695 7.992 15.734 1 92.38 393 THR B O 1
ATOM 6391 N N . GLY B 1 394 ? -14.398 8.875 14.547 1 91.81 394 GLY B N 1
ATOM 6392 C CA . GLY B 1 394 ? -15.242 9.078 15.719 1 91.81 394 GLY B CA 1
ATOM 6393 C C . GLY B 1 394 ? -15.797 7.781 16.281 1 91.81 394 GLY B C 1
ATOM 6394 O O . GLY B 1 394 ? -16.25 7.75 17.422 1 91.81 394 GLY B O 1
ATOM 6395 N N . GLU B 1 395 ? -15.68 6.691 15.531 1 93 395 GLU B N 1
ATOM 6396 C CA . GLU B 1 395 ? -16.281 5.422 15.922 1 93 395 GLU B CA 1
ATOM 6397 C C . GLU B 1 395 ? -15.211 4.371 16.219 1 93 395 GLU B C 1
ATOM 6399 O O . GLU B 1 395 ? -15.523 3.193 16.391 1 93 395 GLU B O 1
ATOM 6404 N N . LEU B 1 396 ? -14.008 4.809 16.297 1 94.94 396 LEU B N 1
ATOM 6405 C CA . LEU B 1 396 ? -12.906 3.883 16.5 1 94.94 396 LEU B CA 1
ATOM 6406 C C . LEU B 1 396 ? -12.977 3.248 17.891 1 94.94 396 LEU B C 1
ATOM 6408 O O . LEU B 1 396 ? -13.43 3.883 18.844 1 94.94 396 LEU B O 1
ATOM 6412 N N . SER B 1 397 ? -12.617 1.996 18.016 1 96.25 397 SER B N 1
ATOM 6413 C CA . SER B 1 397 ? -12.438 1.33 19.297 1 96.25 397 SER B CA 1
ATOM 6414 C C . SER B 1 397 ? -11.297 1.958 20.094 1 96.25 397 SER B C 1
ATOM 6416 O O . SER B 1 397 ? -10.586 2.832 19.578 1 96.25 397 SER B O 1
ATOM 6418 N N . GLU B 1 398 ? -11.141 1.597 21.359 1 95.94 398 GLU B N 1
ATOM 6419 C CA . GLU B 1 398 ? -10.062 2.131 22.188 1 95.94 398 GLU B CA 1
ATOM 6420 C C . GLU B 1 398 ? -8.695 1.79 21.609 1 95.94 398 GLU B C 1
ATOM 6422 O O . GLU B 1 398 ? -7.805 2.643 21.562 1 95.94 398 GLU B O 1
ATOM 6427 N N . ILE B 1 399 ? -8.625 0.583 21.125 1 96.06 399 ILE B N 1
ATOM 6428 C CA . ILE B 1 399 ? -7.367 0.161 20.531 1 96.06 399 ILE B CA 1
ATOM 6429 C C . ILE B 1 399 ? -7.117 0.95 19.25 1 96.06 399 ILE B C 1
ATOM 6431 O O . ILE B 1 399 ? -5.984 1.358 18.969 1 96.06 399 ILE B O 1
ATOM 6435 N N . GLY B 1 400 ? -8.227 1.114 18.5 1 96.88 400 GLY B N 1
ATOM 6436 C CA . GLY B 1 400 ? -8.109 1.886 17.266 1 96.88 400 GLY B CA 1
ATOM 6437 C C . GLY B 1 400 ? -7.652 3.312 17.5 1 96.88 400 GLY B C 1
ATOM 6438 O O . GLY B 1 400 ? -6.805 3.826 16.766 1 96.88 400 GLY B O 1
ATOM 6439 N N . LYS B 1 401 ? -8.195 3.971 18.578 1 97.31 401 LYS B N 1
ATOM 6440 C CA . LYS B 1 401 ? -7.809 5.34 18.906 1 97.31 401 LYS B CA 1
ATOM 6441 C C . LYS B 1 401 ? -6.336 5.418 19.297 1 97.31 401 LYS B C 1
ATOM 6443 O O . LYS B 1 401 ? -5.629 6.34 18.875 1 97.31 401 LYS B O 1
ATOM 6448 N N . VAL B 1 402 ? -5.906 4.449 20 1 96.88 402 VAL B N 1
ATOM 6449 C CA . VAL B 1 402 ? -4.512 4.43 20.422 1 96.88 402 VAL B CA 1
ATOM 6450 C C . VAL B 1 402 ? -3.6 4.273 19.219 1 96.88 402 VAL B C 1
ATOM 6452 O O . VAL B 1 402 ? -2.568 4.945 19.109 1 96.88 402 VAL B O 1
ATOM 6455 N N . MET B 1 403 ? -3.982 3.389 18.297 1 96.81 403 MET B N 1
ATOM 6456 C CA . MET B 1 403 ? -3.178 3.156 17.094 1 96.81 403 MET B CA 1
ATOM 6457 C C . MET B 1 403 ? -3.098 4.418 16.25 1 96.81 403 MET B C 1
ATOM 6459 O O . MET B 1 403 ? -2.027 4.762 15.734 1 96.81 403 MET B O 1
ATOM 6463 N N . ILE B 1 404 ? -4.195 5.082 16.094 1 96.88 404 ILE B N 1
ATOM 6464 C CA . ILE B 1 404 ? -4.223 6.285 15.266 1 96.88 404 ILE B CA 1
ATOM 6465 C C . ILE B 1 404 ? -3.404 7.391 15.938 1 96.88 404 ILE B C 1
ATOM 6467 O O . ILE B 1 404 ? -2.729 8.164 15.258 1 96.88 404 ILE B O 1
ATOM 6471 N N . VAL B 1 405 ? -3.457 7.445 17.297 1 96.88 405 VAL B N 1
ATOM 6472 C CA . VAL B 1 405 ? -2.645 8.398 18.031 1 96.88 405 VAL B CA 1
ATOM 6473 C C . VAL B 1 405 ? -1.165 8.156 17.75 1 96.88 405 VAL B C 1
ATOM 6475 O O . VAL B 1 405 ? -0.42 9.094 17.453 1 96.88 405 VAL B O 1
ATOM 6478 N N . LEU B 1 406 ? -0.833 6.906 17.766 1 95.25 406 LEU B N 1
ATOM 6479 C CA . LEU B 1 406 ? 0.554 6.535 17.5 1 95.25 406 LEU B CA 1
ATOM 6480 C C . LEU B 1 406 ? 0.954 6.898 16.078 1 95.25 406 LEU B C 1
ATOM 6482 O O . LEU B 1 406 ? 2.057 7.402 15.844 1 95.25 406 LEU B O 1
ATOM 6486 N N . VAL B 1 407 ? 0.078 6.656 15.164 1 95.31 407 VAL B N 1
ATOM 6487 C CA . VAL B 1 407 ? 0.361 6.91 13.758 1 95.31 407 VAL B CA 1
ATOM 6488 C C . VAL B 1 407 ? 0.515 8.414 13.523 1 95.31 407 VAL B C 1
ATOM 6490 O O . VAL B 1 407 ? 1.406 8.844 12.789 1 95.31 407 VAL B O 1
ATOM 6493 N N . MET B 1 408 ? -0.377 9.195 14.141 1 94.44 408 MET B N 1
ATOM 6494 C CA . MET B 1 408 ? -0.269 10.641 14 1 94.44 408 MET B CA 1
ATOM 6495 C C . MET B 1 408 ? 1.074 11.141 14.523 1 94.44 408 MET B C 1
ATOM 6497 O O . MET B 1 408 ? 1.72 11.977 13.891 1 94.44 408 MET B O 1
ATOM 6501 N N . PHE B 1 409 ? 1.439 10.57 15.617 1 91.31 409 PHE B N 1
ATOM 6502 C CA . PHE B 1 409 ? 2.686 10.961 16.266 1 91.31 409 PHE B CA 1
ATOM 6503 C C . PHE B 1 409 ? 3.883 10.625 15.383 1 91.31 409 PHE B C 1
ATOM 6505 O O . PHE B 1 409 ? 4.75 11.469 15.156 1 91.31 409 PHE B O 1
ATOM 6512 N N . ILE B 1 410 ? 3.918 9.477 14.836 1 89.62 410 ILE B N 1
ATOM 6513 C CA . ILE B 1 410 ? 5.012 9.023 13.984 1 89.62 410 ILE B CA 1
ATOM 6514 C C . ILE B 1 410 ? 4.969 9.773 12.656 1 89.62 410 ILE B C 1
ATOM 6516 O O . ILE B 1 410 ? 6.012 10.094 12.078 1 89.62 410 ILE B O 1
ATOM 6520 N N . GLY B 1 411 ? 3.811 10 12.211 1 87.94 411 GLY B N 1
ATOM 6521 C CA . GLY B 1 411 ? 3.656 10.734 10.961 1 87.94 411 GLY B CA 1
ATOM 6522 C C . GLY B 1 411 ? 4.238 12.133 11.016 1 87.94 411 GLY B C 1
ATOM 6523 O O . GLY B 1 411 ? 4.887 12.578 10.07 1 87.94 411 GLY B O 1
ATOM 6524 N N . LYS B 1 412 ? 4.027 12.797 12.07 1 85.94 412 LYS B N 1
ATOM 6525 C CA . LYS B 1 412 ? 4.496 14.172 12.227 1 85.94 412 LYS B CA 1
ATOM 6526 C C . LYS B 1 412 ? 6.012 14.211 12.406 1 85.94 412 LYS B C 1
ATOM 6528 O O . LYS B 1 412 ? 6.695 15 11.742 1 85.94 412 LYS B O 1
ATOM 6533 N N . LEU B 1 413 ? 6.523 13.383 13.25 1 81.06 413 LEU B N 1
ATOM 6534 C CA . LEU B 1 413 ? 7.953 13.414 13.547 1 81.06 413 LEU B CA 1
ATOM 6535 C C . LEU B 1 413 ? 8.758 12.773 12.422 1 81.06 413 LEU B C 1
ATOM 6537 O O . LEU B 1 413 ? 9.922 13.109 12.211 1 81.06 413 LEU B O 1
ATOM 6541 N N . GLY B 1 414 ? 8.078 11.883 11.75 1 80.19 414 GLY B N 1
ATOM 6542 C CA . GLY B 1 414 ? 8.781 11.125 10.734 1 80.19 414 GLY B CA 1
ATOM 6543 C C . GLY B 1 414 ? 9.242 9.766 11.211 1 80.19 414 GLY B C 1
ATOM 6544 O O . GLY B 1 414 ? 9.781 9.641 12.312 1 80.19 414 GLY B O 1
ATOM 6545 N N . PRO B 1 415 ? 9.047 8.844 10.359 1 78.94 415 PRO B N 1
ATOM 6546 C CA . PRO B 1 415 ? 9.422 7.488 10.773 1 78.94 415 PRO B CA 1
ATOM 6547 C C . PRO B 1 415 ? 10.922 7.344 11.039 1 78.94 415 PRO B C 1
ATOM 6549 O O . PRO B 1 415 ? 11.32 6.605 11.945 1 78.94 415 PRO B O 1
ATOM 6552 N N . LEU B 1 416 ? 11.688 8.055 10.344 1 74.88 416 LEU B N 1
ATOM 6553 C CA . LEU B 1 416 ? 13.133 7.957 10.508 1 74.88 416 LEU B CA 1
ATOM 6554 C C . LEU B 1 416 ? 13.586 8.594 11.812 1 74.88 416 LEU B C 1
ATOM 6556 O O . LEU B 1 416 ? 14.438 8.047 12.516 1 74.88 416 LEU B O 1
ATOM 6560 N N . THR B 1 417 ? 13.031 9.742 12.078 1 72.38 417 THR B N 1
ATOM 6561 C CA . THR B 1 417 ? 13.352 10.414 13.336 1 72.38 417 THR B CA 1
ATOM 6562 C C . THR B 1 417 ? 12.953 9.555 14.531 1 72.38 417 THR B C 1
ATOM 6564 O O . THR B 1 417 ? 13.695 9.461 15.508 1 72.38 417 THR B O 1
ATOM 6567 N N . MET B 1 418 ? 11.883 8.945 14.32 1 74.81 418 MET B N 1
ATOM 6568 C CA . MET B 1 418 ? 11.43 8.039 15.375 1 74.81 418 MET B CA 1
ATOM 6569 C C . MET B 1 418 ? 12.383 6.867 15.547 1 74.81 418 MET B C 1
ATOM 6571 O O . MET B 1 418 ? 12.703 6.469 16.672 1 74.81 418 MET B O 1
ATOM 6575 N N . ALA B 1 419 ? 12.797 6.418 14.438 1 74.19 419 ALA B N 1
ATOM 6576 C CA . ALA B 1 419 ? 13.695 5.27 14.477 1 74.19 419 ALA B CA 1
ATOM 6577 C C . ALA B 1 419 ? 15.047 5.656 15.078 1 74.19 419 ALA B C 1
ATOM 6579 O O . ALA B 1 419 ? 15.609 4.91 15.883 1 74.19 419 ALA B O 1
ATOM 6580 N N . PHE B 1 420 ? 15.539 6.844 14.727 1 70 420 PHE B N 1
ATOM 6581 C CA . PHE B 1 420 ? 16.828 7.309 15.234 1 70 420 PHE B CA 1
ATOM 6582 C C . PHE B 1 420 ? 16.75 7.605 16.734 1 70 420 PHE B C 1
ATOM 6584 O O . PHE B 1 420 ? 17.734 7.465 17.453 1 70 420 PHE B O 1
ATOM 6591 N N . SER B 1 421 ? 15.633 8.039 17.031 1 68.06 421 SER B N 1
ATOM 6592 C CA . SER B 1 421 ? 15.461 8.336 18.453 1 68.06 421 SER B CA 1
ATOM 6593 C C . SER B 1 421 ? 15.492 7.066 19.297 1 68.06 421 SER B C 1
ATOM 6595 O O . SER B 1 421 ? 15.922 7.09 20.453 1 68.06 421 SER B O 1
ATOM 6597 N N . LEU B 1 422 ? 15.125 6.031 18.547 1 68.25 422 LEU B N 1
ATOM 6598 C CA . LEU B 1 422 ? 15.062 4.766 19.266 1 68.25 422 LEU B CA 1
ATOM 6599 C C . LEU B 1 422 ? 16.344 3.963 19.078 1 68.25 422 LEU B C 1
ATOM 6601 O O . LEU B 1 422 ? 16.656 3.086 19.875 1 68.25 422 LEU B O 1
ATOM 6605 N N . ALA B 1 423 ? 16.969 4.18 17.812 1 61.75 423 ALA B N 1
ATOM 6606 C CA . ALA B 1 423 ? 18.172 3.41 17.469 1 61.75 423 ALA B CA 1
ATOM 6607 C C . ALA B 1 423 ? 19.391 3.943 18.188 1 61.75 423 ALA B C 1
ATOM 6609 O O . ALA B 1 423 ? 19.516 5.148 18.422 1 61.75 423 ALA B O 1
ATOM 6610 N N . ARG B 1 424 ? 20.188 3.082 18.859 1 55.16 424 ARG B N 1
ATOM 6611 C CA . ARG B 1 424 ? 21.469 3.432 19.453 1 55.16 424 ARG B CA 1
ATOM 6612 C C . ARG B 1 424 ? 22.562 3.473 18.406 1 55.16 424 ARG B C 1
ATOM 6614 O O . ARG B 1 424 ? 22.797 2.49 17.688 1 55.16 424 ARG B O 1
ATOM 6621 N N . PRO B 1 425 ? 22.875 4.711 17.797 1 50.97 425 PRO B N 1
ATOM 6622 C CA . PRO B 1 425 ? 23.953 4.73 16.812 1 50.97 425 PRO B CA 1
ATOM 6623 C C . PRO B 1 425 ? 25.156 3.885 17.219 1 50.97 425 PRO B C 1
ATOM 6625 O O . PRO B 1 425 ? 25.625 3.979 18.359 1 50.97 425 PRO B O 1
ATOM 6628 N N . VAL B 1 426 ? 25.188 2.639 16.656 1 46.94 426 VAL B N 1
ATOM 6629 C CA . VAL B 1 426 ? 26.422 1.923 17 1 46.94 426 VAL B CA 1
ATOM 6630 C C . VAL B 1 426 ? 27.578 2.455 16.172 1 46.94 426 VAL B C 1
ATOM 6632 O O . VAL B 1 426 ? 27.484 2.527 14.938 1 46.94 426 VAL B O 1
ATOM 6635 N N . LYS B 1 427 ? 28.359 3.301 16.531 1 43.34 427 LYS B N 1
ATOM 6636 C CA . LYS B 1 427 ? 29.625 3.695 15.906 1 43.34 427 LYS B CA 1
ATOM 6637 C C . LYS B 1 427 ? 30.359 2.48 15.359 1 43.34 427 LYS B C 1
ATOM 6639 O O . LYS B 1 427 ? 30.797 1.61 16.125 1 43.34 427 LYS B O 1
ATOM 6644 N N . SER B 1 428 ? 29.969 1.951 14.188 1 39.16 428 SER B N 1
ATOM 6645 C CA . SER B 1 428 ? 30.719 0.79 13.734 1 39.16 428 SER B CA 1
ATOM 6646 C C . SER B 1 428 ? 32.125 1.188 13.289 1 39.16 428 SER B C 1
ATOM 6648 O O . SER B 1 428 ? 32.281 2.023 12.391 1 39.16 428 SER B O 1
ATOM 6650 N N . LYS B 1 429 ? 33.188 1.065 13.938 1 34.47 429 LYS B N 1
ATOM 6651 C CA . LYS B 1 429 ? 34.594 1.133 13.555 1 34.47 429 LYS B CA 1
ATOM 6652 C C . LYS B 1 429 ? 34.906 0.144 12.438 1 34.47 429 LYS B C 1
ATOM 6654 O O . LYS B 1 429 ? 36.031 0.087 11.953 1 34.47 429 LYS B O 1
ATOM 6659 N N . ILE B 1 430 ? 34.344 -1.07 12.203 1 32.03 430 ILE B N 1
ATOM 6660 C CA . ILE B 1 430 ? 35.094 -2.109 11.484 1 32.03 430 ILE B CA 1
ATOM 6661 C C . ILE B 1 430 ? 34.594 -2.189 10.039 1 32.03 430 ILE B C 1
ATOM 6663 O O . ILE B 1 430 ? 33.406 -2.432 9.805 1 32.03 430 ILE B O 1
ATOM 6667 N N . ARG B 1 431 ? 35.344 -1.799 8.992 1 37.44 431 ARG B N 1
ATOM 6668 C CA . ARG B 1 431 ? 35.219 -1.817 7.539 1 37.44 431 ARG B CA 1
ATOM 6669 C C . ARG B 1 431 ? 35.25 -3.246 7.008 1 37.44 431 ARG B C 1
ATOM 6671 O O . ARG B 1 431 ? 36.281 -3.891 6.98 1 37.44 431 ARG B O 1
ATOM 6678 N N . TYR B 1 432 ? 34.25 -4.145 7.074 1 32.69 432 TYR B N 1
ATOM 6679 C CA . TYR B 1 432 ? 34.562 -5.477 6.562 1 32.69 432 TYR B CA 1
ATOM 6680 C C . TYR B 1 432 ? 34.375 -5.539 5.055 1 32.69 432 TYR B C 1
ATOM 6682 O O . TYR B 1 432 ? 33.562 -4.789 4.496 1 32.69 432 TYR B O 1
ATOM 6690 N N . PRO B 1 433 ? 35.094 -6.508 4.258 1 29.11 433 PRO B N 1
ATOM 6691 C CA . PRO B 1 433 ? 35.25 -6.66 2.807 1 29.11 433 PRO B CA 1
ATOM 6692 C C . PRO B 1 433 ? 33.938 -6.98 2.115 1 29.11 433 PRO B C 1
ATOM 6694 O O . PRO B 1 433 ? 33.031 -7.578 2.725 1 29.11 433 PRO B O 1
ATOM 6697 N N . LYS B 1 434 ? 33.531 -6.598 0.877 1 31.62 434 LYS B N 1
ATOM 6698 C CA . LYS B 1 434 ? 32.406 -6.477 -0.05 1 31.62 434 LYS B CA 1
ATOM 6699 C C . LYS B 1 434 ? 32.031 -7.832 -0.646 1 31.62 434 LYS B C 1
ATOM 6701 O O . LYS B 1 434 ? 32.781 -8.367 -1.487 1 31.62 434 LYS B O 1
ATOM 6706 N N . GLU B 1 435 ? 31.516 -8.922 -0.041 1 28.2 435 GLU B N 1
ATOM 6707 C CA . GLU B 1 435 ? 31.219 -10.117 -0.829 1 28.2 435 GLU B CA 1
ATOM 6708 C C . GLU B 1 435 ? 29.859 -10.008 -1.497 1 28.2 435 GLU B C 1
ATOM 6710 O O . GLU B 1 435 ? 28.922 -9.453 -0.916 1 28.2 435 GLU B O 1
ATOM 6715 N N . ASP B 1 436 ? 29.516 -10.445 -2.832 1 27.09 436 ASP B N 1
ATOM 6716 C CA . ASP B 1 436 ? 28.516 -10.328 -3.891 1 27.09 436 ASP B CA 1
ATOM 6717 C C . ASP B 1 436 ? 27.312 -11.219 -3.609 1 27.09 436 ASP B C 1
ATOM 6719 O O . ASP B 1 436 ? 27.453 -12.438 -3.471 1 27.09 436 ASP B O 1
ATOM 6723 N N . VAL B 1 437 ? 26.406 -10.984 -2.869 1 31.89 437 VAL B N 1
ATOM 6724 C CA . VAL B 1 437 ? 25.188 -11.758 -2.656 1 31.89 437 VAL B CA 1
ATOM 6725 C C . VAL B 1 437 ? 24.359 -11.766 -3.934 1 31.89 437 VAL B C 1
ATOM 6727 O O . VAL B 1 437 ? 24.125 -10.719 -4.539 1 31.89 437 VAL B O 1
ATOM 6730 N N . LEU B 1 438 ? 24.062 -12.758 -4.621 1 27.8 438 LEU B N 1
ATOM 6731 C CA . LEU B 1 438 ? 23.328 -12.977 -5.863 1 27.8 438 LEU B CA 1
ATOM 6732 C C . LEU B 1 438 ? 21.875 -12.547 -5.723 1 27.8 438 LEU B C 1
ATOM 6734 O O . LEU B 1 438 ? 21.141 -13.07 -4.867 1 27.8 438 LEU B O 1
ATOM 6738 N N . THR B 1 439 ? 21.594 -11.352 -5.785 1 27.16 439 THR B N 1
ATOM 6739 C CA . THR B 1 439 ? 20.266 -10.719 -5.773 1 27.16 439 THR B CA 1
ATOM 6740 C C . THR B 1 439 ? 19.469 -11.125 -7.004 1 27.16 439 THR B C 1
ATOM 6742 O O . THR B 1 439 ? 19.891 -10.883 -8.133 1 27.16 439 THR B O 1
ATOM 6745 N N . GLY B 1 440 ? 19.047 -12.469 -7.355 1 26.86 440 GLY B N 1
ATOM 6746 C CA . GLY B 1 440 ? 18.172 -12.844 -8.445 1 26.86 440 GLY B CA 1
ATOM 6747 C C . GLY B 1 440 ? 16.781 -12.242 -8.328 1 26.86 440 GLY B C 1
ATOM 6748 O O . GLY B 1 440 ? 16.375 -11.828 -7.246 1 26.86 440 GLY B O 1
#

Organism: NCBI:txid1808955

Secondary structure (DSSP, 8-state):
----------HHHHHHHHHHHHHHHHHHHHHSTTTBSS---HHHHHHHHHHHHTT----SS-HHHHB-HHHHHHHHHHHHHHHH-HHHHHHHHHHHTT----HHHHHHHHHHTT-S--TTHHHHHHHHHHHHHHHHHHHHHHHHHHHHHHH-HHHHHHHHHHHHHHHHTT----SSTTTTGGGTT-HHHHHHHHHHHHHHHH-HHHHHHHHH--SGGGS-HHHHHHHHHHHHHHHHHHHHHHHHHTT-TTTTTTS-HHHHHHHHHHHHHTTTTT---SS-GGGS-HHHHHHHHHHHHB-SPTTSS--SB-HHHHHHHHHHHHHHHTT-SS-B-SSSB--HHHHHHHHHHHHHHHHHHHHHHHHHHHH--S-HHHHHHHHHHHHTT----SS-GGG--HHHHHHHHHHHHHHHH-HHHHHHHHS-----------------/----------HHHHHHHHHHHHHHHHHHHHHSTTTBSS---HHHHHHHHHHHHTT----SS-HHHHB-HHHHHHHHHHHHHHHH-HHHHHHHHHHHTT----HHHHHHHHHHTT-S--TTHHHHHHHHHHHHHHHHHHHHHHHHHHHHHHH-HHHHHHHHHHHHHHHHTT----SSTTTTGGGTT-HHHHHHHHHHHHHHHH-HHHHHHHHH--SGGGS-HHHHHHHHHHHHHHHHHHHHHHHHHTT-TTTTTTS-HHHHHHHHHHHHHTTTTT---SS-GGGS-HHHHHHHHHHHHB-SPTTSS--SB-HHHHHHHHHHHHHHHTT-SS-B-SSSB--HHHHHHHHHHHHHHHHHHHHHHHHHHHH--S-HHHHHHHHHHHHTT----SS-GGG--HHHHHHHHHHHHHHHH-HHHHHHHHS-----------------

pLDDT: mean 80.48, std 17.02, range [21.88, 97.31]

InterPro domains:
  IPR003445 Cation transporter [PF02386] (26-420)
  IPR004772 TrkH potassium transport family [TIGR00933] (29-411)

Foldseek 3Di:
DPPPPPPPQDLLQVLLVLLVVQLVVQLVQCQDPQFFPDHDDSLQSSLLSLLLLLLLAAHLDQPQHTTDPSNLVSSLVSNLCNLLRVLLVVLVVCVVVVHDQDPSSLVSLCLRLVNPDSPCSNVLSVVSVVVLVVLLVVQLVLQLVVQCVVPNDPVSSVQSNSLSSSLLLLNQHHNDSQFCLVCLLPPSCLCSSLVNNQVLQLASVLVVQCVVPVDPVPGDPSNVCSVVVLVVQLVVQLVVQLVQCVCQPQWNNVPDPSSSSSQSSSLSRLLQRNQGHNGQLLSGDPVNLVVSLVNNQQHGARSGSWFHQHVVLVVLQVLVVVCVVVVNPFSCDPVDTDDPVSNVVSVVLVVQLVVLLVVLLVVQVVQPDDDSSQSSSLLSSLLRSSNHHNPCSNVGDSVNSVSSSVNNSCRSSTVVSVVVSVDDPDPDPDPDDDDDDPPD/DPPPPPPPQDLLQVLLVLLVVQLVVQLVQCQDPQFFPDHDDSLQSSLLSLLLLLLLAAHLDQPQHTTDPSNLVSSLVSNLCNLLDVLLVVLVVCVVVVHDQDPSSLVSLCLRLVNPDSPCSNVLSVVSVVVLVVLLVVQLVLQLVVQCVVPNDPVSSVQSNSLSSSLLLLNQHHNDRQFCLVCLLPPSCLCSSLVNNQVLQLASVLVVQCVVPVDLVPGDPSNVCSVVVLVVQLVVQLVVQLVQCVCQPQWNNVDDPSSSSSQSSSLSRLLQRNQGHNGQLLSGDPVNLVVSLVNNQQHGARSGSWFHQHVVLVVLQVLVVVCVVVVNPFSCDDVDTDDPVSNVVSVVLVVQLVVLLVVLLVVQVVQPDDDSSQSSSLLSSLLRSSNHHNPCSNVGDSVNSVSSSVNNSCRSSTVVSVVVSVDDPDPDPDDDDDDDDPPD

Sequence (880 aa):
MKKIKAKNVNPSRLLLLVFLSAILIGTILLKFPFSTEEDISWLNALFTATSAMTVTGLVVVDTETAFTLFGEIVIVSLIQLGGLGIMSFAVLIFMMLGKKISFKERILVQQALNQTSLGGVISLVKNLFIFSISIEAIAMLLLAIRWVPEMGVSKGLYYSFFHSISAFNNAGFALWSDSLMGYVGDPLVNIVITFLFIVGGLGFTVLADLKVKRKFQKLSLHTKLMLIGTLILNVVSMLFIFFLEFGNPNTLGPLSLGDKLWASYFQAVTPRTAGFNSLDIASLDDSTIHFMLLLMFVGAGSASTGGGIKLTTLVVIILAVISFLRGKDQIMIARRSISETVVFRSLAISTMALMLIFMVIFILNITEDAPFLEIVFEVISAFGTVGLSMGLTGELSEIGKVMIVLVMFIGKLGPLTMAFSLARPVKSKIRYPKEDVLTGMKKIKAKNVNPSRLLLLVFLSAILIGTILLKFPFSTEEDISWLNALFTATSAMTVTGLVVVDTETAFTLFGEIVIVSLIQLGGLGIMSFAVLIFMMLGKKISFKERILVQQALNQTSLGGVISLVKNLFIFSISIEAIAMLLLAIRWVPEMGVSKGLYYSFFHSISAFNNAGFALWSDSLMGYVGDPLVNIVITFLFIVGGLGFTVLADLKVKRKFQKLSLHTKLMLIGTLILNVVSMLFIFFLEFGNPNTLGPLSLGDKLWASYFQAVTPRTAGFNSLDIASLDDSTIHFMLLLMFVGAGSASTGGGIKLTTLVVIILAVISFLRGKDQIMIARRSISETVVFRSLAISTMALMLIFMVIFILNITEDAPFLEIVFEVISAFGTVGLSMGLTGELSEIGKVMIVLVMFIGKLGPLTMAFSLARPVKSKIRYPKEDVLTG

Solvent-accessible surface area (backbone atoms only — not comparable to full-atom values): 43225 Å² total; per-residue (Å²): 130,79,69,73,71,82,63,93,62,53,61,50,43,52,54,50,49,50,53,50,49,52,26,49,52,42,18,54,55,42,58,35,75,75,13,27,71,52,95,70,54,71,65,54,25,39,38,43,22,41,20,23,31,42,7,12,23,49,52,61,62,54,58,48,72,35,31,28,73,59,24,48,50,53,44,51,50,32,23,53,41,34,22,64,28,54,46,42,44,48,51,43,52,40,46,73,67,69,45,82,79,48,74,66,54,44,48,39,33,21,60,71,40,35,46,85,57,65,80,61,47,65,61,49,41,52,50,47,50,53,48,51,52,49,50,30,49,51,43,17,53,57,41,24,67,62,34,20,81,73,60,34,65,69,57,9,45,48,53,17,46,51,42,23,50,22,26,32,23,13,13,22,52,44,76,39,89,63,43,43,36,94,43,32,66,37,64,67,59,49,51,53,45,51,48,30,25,51,59,32,17,53,8,54,64,38,52,51,42,49,69,71,33,84,41,80,87,67,38,52,69,67,38,51,48,51,53,52,47,48,50,50,50,35,52,52,36,18,51,50,44,38,63,73,32,46,77,34,73,70,56,36,35,78,46,52,73,68,32,30,50,41,37,19,45,51,58,30,50,18,37,40,6,20,15,52,35,45,59,60,58,64,57,49,52,67,32,54,52,55,53,43,49,52,39,14,41,42,14,14,33,49,40,27,34,29,13,36,45,28,45,62,41,54,49,47,52,52,45,45,35,53,21,53,58,32,62,35,88,61,30,62,54,81,91,33,20,56,51,68,63,51,48,49,49,34,49,33,37,51,52,48,46,50,51,48,51,52,52,50,44,44,52,38,42,68,71,41,94,65,60,63,62,53,49,49,46,40,50,40,16,27,26,5,12,8,18,48,55,58,66,53,62,56,69,48,43,73,67,43,47,52,50,46,43,50,35,25,53,38,16,47,65,28,52,52,46,53,44,50,42,69,41,70,70,46,83,69,84,77,89,76,70,79,40,85,66,75,73,76,132,79,69,74,71,82,64,93,63,54,60,50,43,52,54,51,48,52,53,50,49,51,26,50,54,40,19,55,56,44,59,35,74,76,13,27,70,51,94,71,55,70,64,55,24,39,38,44,22,42,19,23,31,42,8,12,25,49,53,62,61,54,57,47,70,36,31,28,73,60,24,48,50,52,42,52,50,32,23,52,40,33,22,65,28,55,45,41,44,48,53,43,53,41,46,72,68,68,43,81,79,48,73,66,54,45,49,39,34,20,60,71,41,34,46,82,56,67,79,60,48,65,61,48,43,52,51,48,49,52,48,50,53,48,51,30,51,54,43,17,55,57,43,23,68,64,34,20,81,74,61,34,64,71,56,9,45,47,52,17,46,52,39,23,50,20,26,31,22,12,12,22,54,43,73,39,90,62,43,43,36,92,43,32,64,37,64,66,59,48,48,52,45,52,48,30,23,50,60,32,16,54,8,55,65,36,53,50,41,51,69,71,34,82,42,78,86,67,38,52,68,68,40,50,47,52,51,52,48,49,50,50,50,36,51,53,35,18,51,50,44,39,65,72,31,46,75,34,73,68,57,36,36,79,46,52,72,69,33,29,50,40,37,19,43,51,59,31,50,19,36,40,5,21,15,52,34,44,57,61,58,62,56,50,53,66,34,55,51,53,53,43,50,53,37,13,41,42,15,13,32,50,41,26,36,28,14,35,45,30,46,63,41,54,48,48,50,53,46,44,33,53,20,52,57,32,62,36,91,60,31,62,54,76,94,37,21,57,51,68,64,50,49,50,49,35,48,33,37,52,52,47,46,51,52,49,52,50,51,52,45,43,51,38,41,67,72,40,96,65,60,64,62,52,49,50,46,41,52,40,15,27,25,5,9,9,17,49,56,59,66,53,63,56,67,48,43,73,67,44,47,50,50,46,43,51,34,26,52,38,16,47,66,25,53,51,46,52,44,51,43,68,41,70,70,46,83,70,82,78,87,75,69,79,39,84,66,78,74,76